Protein 9IVC (pdb70)

Sequence (1050 aa):
NCHVADLETSLDPHQTLLKVQKYKPALSDWVHYIFLGSIMLFVFITNPAPWIFKILFYCFLGTLFIIPATSQFFFNALPILTWVALYFTSSYFPDDRRPPITVKVLPAVETILYGDNLSDILATSTNSFLDILAWLPYGLFHFGAPFVVAAILFVFGPPTVLQGYAFAFGYMNLFGVIMQNVFPAAPPWYKILYGLQSANYDMHGSPGGLARIDKLLGINMYTTAFSNSSVIFGAFPSLHSGCATMEALFFCYCFPKLKPLFIAYVCWLWWSTMYLTHHYFVDLMAGSVLSYVIFQYTKYTHLPIVDTSLFCRWSYTSIEKYDISKSDPLAADSNMRSSLLTLPKSFLGFMPLYLAVEIVLGISILNKCSGAYGILALFTGHPLDFMQWIAYLWSVFTLIVFSQGLYLIHKPNLLVFSQICVLYTIDTISTCFFTLWFTTQWFTLEGIDISKQSATESYEYTMTILITLVSLIFRFYFNFILASFVQELLHHPKYLVDKPIWKRLWAKSQKGCYKLCKNLLENCHVADLETSLDPHQTLLKVQKYKPALSDWVHYIFLGSIMLFVFITNPAPWIFKILFYCFLGTLFIIPATSQFFFNALPILTWVALYFTSSYFPDDRRPPITVKVLPAVETILYGDNLSDILATSTNSFLDILAWLPYGLFHFGAPFVVAAILFVFGPPTVLQGYAFAFGYMNLFGVIMQNVFPAAPPWYKILYGLQSANYDMHGSPGGLARIDKLLGINMYTTAFSNSSVIFGAFPSLHSGCATMEALFFCYCFPKLKPLFIAYVCWLWWSTMYLTHHYFVDLMAGSVLSYVIFQYTKYTHLPIVDTSLFCRWSYTSIEKYDISKSDPLAADSNMRSSLLTLPKSFLGFMPLYLAVEIVLGISILNKCSGAYGILALFTGHPLDFMQWIAYLWSVFTLIVFSQGLYLIHKPNLLVFSQICVLYTIDTISTCFFTLWFTTQWFTLEGIDISKQSATESYEYTMTILITLVSLIFRFYFNFILASFVQELLHHPKYLVDKPIWKRLWAKSQKGCYKLCKNLLELFPLFP

Solvent-accessible surface area: 50453 Å² total

Radius of gyration: 36.85 Å; Cα contacts (8 Å, |Δi|>4): 1362; chains: 6; bounding box: 126×62×70 Å

Nearest PDB structures (foldseek):
  9jq0-assembly1_A  TM=6.928E-01  e=3.340E-02  Klebsiella pneumoniae 342
  1d2t-assembly1_A  TM=6.313E-01  e=6.572E-02  Shimwellia blattae
  1eoi-assembly1_A  TM=5.705E-01  e=2.713E-02  Shimwellia blattae
  2ipb-assembly2_D  TM=5.371E-01  e=3.340E-02  Salmonella enterica subsp. enterica serovar Typhimurium
  2a96-assembly2_C  TM=4.550E-01  e=5.922E-02  Salmonella enterica subsp. enterica serovar Typhimurium

GO terms:
  GO:0005794 Golgi apparatus (C, IDA)
  GO:0045140 inositol phosphoceramide synthase activity (F, IDA)
  GO:0006673 inositol phosphoceramide metabolic process (P, IDA)
  GO:0005783 endoplasmic reticulum (C, HDA)
  GO:0045140 inositol phosphoceramide synthase activity (F, IMP)
  GO:0030148 sphingolipid biosynthetic process (P, IMP)
  GO:0070916 inositol phosphoceramide synthase complex (C, IPI)
  GO:0005515 protein binding (F, IPI)
  GO:0030148 sphingolipid biosynthetic process (P, IPI)

Structure (mmCIF, N/CA/C/O backbone):
data_9IVC
#
_entry.id   9IVC
#
_cell.length_a   1.00
_cell.length_b   1.00
_cell.length_c   1.00
_cell.angle_alpha   90.00
_cell.angle_beta   90.00
_cell.angle_gamma   90.00
#
_symmetry.space_group_name_H-M   'P 1'
#
loop_
_entity.id
_entity.type
_entity.pdbx_description
1 polymer 'Inositol phosphorylceramide synthase catalytic subunit AUR1'
2 polymer 'Inositol phosphorylceramide synthase regulatory subunit KEI1'
3 polymer 'Aureobasidin A'
#
loop_
_atom_site.group_PDB
_atom_site.id
_atom_site.type_symbol
_atom_site.label_atom_id
_atom_site.label_alt_id
_atom_site.label_comp_id
_atom_site.label_asym_id
_atom_site.label_entity_id
_atom_site.label_seq_id
_atom_site.pdbx_PDB_ins_code
_atom_site.Cartn_x
_atom_site.Cartn_y
_atom_site.Cartn_z
_atom_site.occupancy
_atom_site.B_iso_or_equiv
_atom_site.auth_seq_id
_atom_site.auth_comp_id
_atom_site.auth_asym_id
_atom_site.auth_atom_id
_atom_site.pdbx_PDB_model_num
ATOM 1 N N . ASN A 1 64 ? 179.476 143.783 203.235 1.00 95.95 16 ASN A N 1
ATOM 2 C CA . ASN A 1 64 ? 179.146 144.374 201.943 1.00 95.95 16 ASN A CA 1
ATOM 3 C C . ASN A 1 64 ? 180.369 145.053 201.332 1.00 95.95 16 ASN A C 1
ATOM 4 O O . ASN A 1 64 ? 181.103 145.768 202.014 1.00 95.95 16 ASN A O 1
ATOM 9 N N . CYS A 1 65 ? 180.577 144.824 200.041 1.00 91.52 17 CYS A N 1
ATOM 10 C CA . CYS A 1 65 ? 181.741 145.332 199.315 1.00 91.52 17 CYS A CA 1
ATOM 11 C C . CYS A 1 65 ? 181.324 146.314 198.228 1.00 91.52 17 CYS A C 1
ATOM 12 O O . CYS A 1 65 ? 181.779 146.240 197.088 1.00 91.52 17 CYS A O 1
ATOM 15 N N . HIS A 1 66 ? 180.436 147.238 198.598 1.00 89.76 18 HIS A N 1
ATOM 16 C CA . HIS A 1 66 ? 179.789 148.188 197.697 1.00 89.76 18 HIS A CA 1
ATOM 17 C C . HIS A 1 66 ? 180.712 148.756 196.627 1.00 89.76 18 HIS A C 1
ATOM 18 O O . HIS A 1 66 ? 180.323 148.850 195.458 1.00 89.76 18 HIS A O 1
ATOM 25 N N . VAL A 1 67 ? 181.927 149.138 197.012 1.00 79.70 19 VAL A N 1
ATOM 26 C CA . VAL A 1 67 ? 182.857 149.789 196.098 1.00 79.70 19 VAL A CA 1
ATOM 27 C C . VAL A 1 67 ? 183.152 148.875 194.920 1.00 79.70 19 VAL A C 1
ATOM 28 O O . VAL A 1 67 ? 183.167 149.312 193.765 1.00 79.70 19 VAL A O 1
ATOM 32 N N . ALA A 1 68 ? 183.384 147.597 195.209 1.00 75.42 20 ALA A N 1
ATOM 33 C CA . ALA A 1 68 ? 183.799 146.662 194.173 1.00 75.42 20 ALA A CA 1
ATOM 34 C C . ALA A 1 68 ? 182.664 146.365 193.197 1.00 75.42 20 ALA A C 1
ATOM 35 O O . ALA A 1 68 ? 182.869 146.324 191.980 1.00 75.42 20 ALA A O 1
ATOM 37 N N . ASP A 1 69 ? 181.456 146.158 193.717 1.00 76.03 21 ASP A N 1
ATOM 38 C CA . ASP A 1 69 ? 180.375 145.630 192.895 1.00 76.03 21 ASP A CA 1
ATOM 39 C C . ASP A 1 69 ? 179.779 146.698 191.990 1.00 76.03 21 ASP A C 1
ATOM 40 O O . ASP A 1 69 ? 179.753 147.886 192.318 1.00 76.03 21 ASP A O 1
ATOM 45 N N . LEU A 1 70 ? 179.274 146.248 190.844 1.00 67.51 22 LEU A N 1
ATOM 46 C CA . LEU A 1 70 ? 178.592 147.113 189.894 1.00 67.51 22 LEU A CA 1
ATOM 47 C C . LEU A 1 70 ? 177.177 147.369 190.388 1.00 67.51 22 LEU A C 1
ATOM 48 O O . LEU A 1 70 ? 176.859 147.069 191.542 1.00 67.51 22 LEU A O 1
ATOM 53 N N . GLU A 1 71 ? 176.320 147.929 189.540 1.00 75.57 23 GLU A N 1
ATOM 54 C CA . GLU A 1 71 ? 174.949 148.249 189.922 1.00 75.57 23 GLU A CA 1
ATOM 55 C C . GLU A 1 71 ? 174.069 147.056 189.588 1.00 75.57 23 GLU A C 1
ATOM 56 O O . GLU A 1 71 ? 174.117 146.543 188.466 1.00 75.57 23 GLU A O 1
ATOM 62 N N . THR A 1 72 ? 173.272 146.608 190.556 1.00 76.83 24 THR A N 1
ATOM 63 C CA . THR A 1 72 ? 172.394 145.463 190.366 1.00 76.83 24 THR A CA 1
ATOM 64 C C . THR A 1 72 ? 170.920 145.803 190.548 1.00 76.83 24 THR A C 1
ATOM 65 O O . THR A 1 72 ? 170.105 144.892 190.714 1.00 76.83 24 THR A O 1
ATOM 69 N N . SER A 1 73 ? 170.557 147.080 190.529 1.00 76.86 25 SER A N 1
ATOM 70 C CA . SER A 1 73 ? 169.159 147.479 190.568 1.00 76.86 25 SER A CA 1
ATOM 71 C C . SER A 1 73 ? 168.674 147.810 189.162 1.00 76.86 25 SER A C 1
ATOM 72 O O . SER A 1 73 ? 169.458 148.147 188.273 1.00 76.86 25 SER A O 1
ATOM 75 N N . LEU A 1 74 ? 167.360 147.717 188.968 1.00 76.68 26 LEU A N 1
ATOM 76 C CA . LEU A 1 74 ? 166.814 147.672 187.618 1.00 76.68 26 LEU A CA 1
ATOM 77 C C . LEU A 1 74 ? 165.546 148.523 187.524 1.00 76.68 26 LEU A C 1
ATOM 78 O O . LEU A 1 74 ? 164.725 148.343 186.621 1.00 76.68 26 LEU A O 1
ATOM 83 N N . ASP A 1 75 ? 165.383 149.477 188.442 1.00 76.98 27 ASP A N 1
ATOM 84 C CA . ASP A 1 75 ? 164.167 150.284 188.500 1.00 76.98 27 ASP A CA 1
ATOM 85 C C . ASP A 1 75 ? 164.476 151.744 188.211 1.00 76.98 27 ASP A C 1
ATOM 86 O O . ASP A 1 75 ? 165.311 152.345 188.903 1.00 76.98 27 ASP A O 1
ATOM 91 N N . PRO A 1 76 ? 163.832 152.353 187.214 1.00 76.44 28 PRO A N 1
ATOM 92 C CA . PRO A 1 76 ? 164.146 153.753 186.880 1.00 76.44 28 PRO A CA 1
ATOM 93 C C . PRO A 1 76 ? 163.845 154.741 187.991 1.00 76.44 28 PRO A C 1
ATOM 94 O O . PRO A 1 76 ? 164.404 155.848 187.991 1.00 76.44 28 PRO A O 1
ATOM 98 N N . HIS A 1 77 ? 162.973 154.385 188.932 1.00 79.85 29 HIS A N 1
ATOM 99 C CA . HIS A 1 77 ? 162.637 155.297 190.018 1.00 79.85 29 HIS A CA 1
ATOM 100 C C . HIS A 1 77 ? 163.884 155.700 190.793 1.00 79.85 29 HIS A C 1
ATOM 101 O O . HIS A 1 77 ? 164.021 156.852 191.220 1.00 79.85 29 HIS A O 1
ATOM 108 N N . GLN A 1 78 ? 164.806 154.757 190.987 1.00 78.62 30 GLN A N 1
ATOM 109 C CA . GLN A 1 78 ? 166.038 155.069 191.701 1.00 78.62 30 GLN A CA 1
ATOM 110 C C . GLN A 1 78 ? 166.860 156.107 190.949 1.00 78.62 30 GLN A C 1
ATOM 111 O O . GLN A 1 78 ? 167.404 157.042 191.549 1.00 78.62 30 GLN A O 1
ATOM 117 N N . THR A 1 79 ? 166.947 155.970 189.626 1.00 75.30 31 THR A N 1
ATOM 118 C CA . THR A 1 79 ? 167.675 156.949 188.825 1.00 75.30 31 THR A CA 1
ATOM 119 C C . THR A 1 79 ? 167.031 158.325 188.932 1.00 75.30 31 THR A C 1
ATOM 120 O O . THR A 1 79 ? 167.717 159.342 189.108 1.00 75.30 31 THR A O 1
ATOM 124 N N . LEU A 1 80 ? 165.706 158.375 188.837 1.00 76.83 32 LEU A N 1
ATOM 125 C CA . LEU A 1 80 ? 165.041 159.669 188.905 1.00 76.83 32 LEU A CA 1
ATOM 126 C C . LEU A 1 80 ? 165.211 160.304 190.277 1.00 76.83 32 LEU A C 1
ATOM 127 O O . LEU A 1 80 ? 165.360 161.524 190.383 1.00 76.83 32 LEU A O 1
ATOM 132 N N . LEU A 1 81 ? 165.215 159.503 191.344 1.00 77.80 33 LEU A N 1
ATOM 133 C CA . LEU A 1 81 ? 165.388 160.095 192.667 1.00 77.80 33 LEU A CA 1
ATOM 134 C C . LEU A 1 81 ? 166.828 160.547 192.875 1.00 77.80 33 LEU A C 1
ATOM 135 O O . LEU A 1 81 ? 167.091 161.519 193.593 1.00 77.80 33 LEU A O 1
ATOM 140 N N . LYS A 1 82 ? 167.779 159.861 192.238 1.00 76.10 34 LYS A N 1
ATOM 141 C CA . LYS A 1 82 ? 169.151 160.358 192.243 1.00 76.10 34 LYS A CA 1
ATOM 142 C C . LYS A 1 82 ? 169.240 161.714 191.558 1.00 76.10 34 LYS A C 1
ATOM 143 O O . LYS A 1 82 ? 169.922 162.621 192.048 1.00 76.10 34 LYS A O 1
ATOM 149 N N . VAL A 1 83 ? 168.548 161.876 190.429 1.00 71.63 35 VAL A N 1
ATOM 150 C CA . VAL A 1 83 ? 168.571 163.175 189.759 1.00 71.63 35 VAL A CA 1
ATOM 151 C C . VAL A 1 83 ? 167.878 164.241 190.609 1.00 71.63 35 VAL A C 1
ATOM 152 O O . VAL A 1 83 ? 168.310 165.398 190.625 1.00 71.63 35 VAL A O 1
ATOM 156 N N . GLN A 1 84 ? 166.798 163.887 191.317 1.00 75.92 36 GLN A N 1
ATOM 157 C CA . GLN A 1 84 ? 166.278 164.741 192.386 1.00 75.92 36 GLN A CA 1
ATOM 158 C C . GLN A 1 84 ? 167.343 165.151 193.385 1.00 75.92 36 GLN A C 1
ATOM 159 O O . GLN A 1 84 ? 167.359 166.311 193.813 1.00 75.92 36 GLN A O 1
ATOM 165 N N . LYS A 1 85 ? 168.217 164.224 193.772 1.00 77.14 37 LYS A N 1
ATOM 166 C CA . LYS A 1 85 ? 169.158 164.447 194.855 1.00 77.14 37 LYS A CA 1
ATOM 167 C C . LYS A 1 85 ? 170.404 165.190 194.394 1.00 77.14 37 LYS A C 1
ATOM 168 O O . LYS A 1 85 ? 170.926 166.020 195.145 1.00 77.14 37 LYS A O 1
ATOM 174 N N . TYR A 1 86 ? 170.842 164.967 193.162 1.00 74.68 38 TYR A N 1
ATOM 175 C CA . TYR A 1 86 ? 172.151 165.409 192.699 1.00 74.68 38 TYR A CA 1
ATOM 176 C C . TYR A 1 86 ? 172.185 166.930 192.590 1.00 74.68 38 TYR A C 1
ATOM 177 O O . TYR A 1 86 ? 171.190 167.554 192.212 1.00 74.68 38 TYR A O 1
ATOM 186 N N . LYS A 1 87 ? 173.336 167.492 192.952 1.00 78.32 39 LYS A N 1
ATOM 187 C CA . LYS A 1 87 ? 173.590 168.924 192.906 1.00 78.32 39 LYS A CA 1
ATOM 188 C C . LYS A 1 87 ? 174.795 169.144 191.999 1.00 78.32 39 LYS A C 1
ATOM 189 O O . LYS A 1 87 ? 175.847 168.535 192.195 1.00 78.32 39 LYS A O 1
ATOM 195 N N . PRO A 1 88 ? 174.640 170.020 191.000 1.00 74.55 40 PRO A N 1
ATOM 196 C CA . PRO A 1 88 ? 175.617 170.375 189.973 1.00 74.55 40 PRO A CA 1
ATOM 197 C C . PRO A 1 88 ? 176.391 171.642 190.292 1.00 74.55 40 PRO A C 1
ATOM 198 O O . PRO A 1 88 ? 176.072 172.362 191.244 1.00 74.55 40 PRO A O 1
ATOM 202 N N . ALA A 1 89 ? 177.410 171.915 189.484 1.00 72.58 41 ALA A N 1
ATOM 203 C CA . ALA A 1 89 ? 178.095 173.196 189.425 1.00 72.58 41 ALA A CA 1
ATOM 204 C C . ALA A 1 89 ? 178.195 173.635 187.970 1.00 72.58 41 ALA A C 1
ATOM 205 O O . ALA A 1 89 ? 177.765 172.924 187.059 1.00 72.58 41 ALA A O 1
ATOM 207 N N . LEU A 1 90 ? 178.760 174.823 187.750 1.00 70.82 42 LEU A N 1
ATOM 208 C CA . LEU A 1 90 ? 178.900 175.318 186.384 1.00 70.82 42 LEU A CA 1
ATOM 209 C C . LEU A 1 90 ? 179.607 174.317 185.495 1.00 70.82 42 LEU A C 1
ATOM 210 O O . LEU A 1 90 ? 179.271 174.197 184.314 1.00 70.82 42 LEU A O 1
ATOM 215 N N . SER A 1 91 ? 180.590 173.605 186.046 1.00 70.79 43 SER A N 1
ATOM 216 C CA . SER A 1 91 ? 181.202 172.521 185.294 1.00 70.79 43 SER A CA 1
ATOM 217 C C . SER A 1 91 ? 180.136 171.584 184.751 1.00 70.79 43 SER A C 1
ATOM 218 O O . SER A 1 91 ? 180.088 171.317 183.547 1.00 70.79 43 SER A O 1
ATOM 221 N N . ASP A 1 92 ? 179.226 171.138 185.614 1.00 70.62 44 ASP A N 1
ATOM 222 C CA . ASP A 1 92 ? 178.222 170.170 185.196 1.00 70.62 44 ASP A CA 1
ATOM 223 C C . ASP A 1 92 ? 177.155 170.816 184.328 1.00 70.62 44 ASP A C 1
ATOM 224 O O . ASP A 1 92 ? 176.641 170.187 183.395 1.00 70.62 44 ASP A O 1
ATOM 229 N N . TRP A 1 93 ? 176.808 172.071 184.614 1.00 64.86 45 TRP A N 1
ATOM 230 C CA . TRP A 1 93 ? 175.839 172.769 183.778 1.00 64.86 45 TRP A CA 1
ATOM 231 C C . TRP A 1 93 ? 176.327 172.842 182.340 1.00 64.86 45 TRP A C 1
ATOM 232 O O . TRP A 1 93 ? 175.622 172.430 181.414 1.00 64.86 45 TRP A O 1
ATOM 243 N N . VAL A 1 94 ? 177.553 173.331 182.136 1.00 61.56 46 VAL A N 1
ATOM 244 C CA . VAL A 1 94 ? 178.070 173.450 180.777 1.00 61.56 46 VAL A CA 1
ATOM 245 C C . VAL A 1 94 ? 178.293 172.071 180.173 1.00 61.56 46 VAL A C 1
ATOM 246 O O . VAL A 1 94 ? 178.017 171.852 178.991 1.00 61.56 46 VAL A O 1
ATOM 250 N N . HIS A 1 95 ? 178.763 171.115 180.978 1.00 61.06 47 HIS A N 1
ATOM 251 C CA . HIS A 1 95 ? 178.922 169.741 180.523 1.00 61.06 47 HIS A CA 1
ATOM 252 C C . HIS A 1 95 ? 177.648 169.231 179.870 1.00 61.06 47 HIS A C 1
ATOM 253 O O . HIS A 1 95 ? 177.623 168.904 178.675 1.00 61.06 47 HIS A O 1
ATOM 260 N N . TYR A 1 96 ? 176.563 169.195 180.640 1.00 62.51 48 TYR A N 1
ATOM 261 C CA . TYR A 1 96 ? 175.343 168.565 180.160 1.00 62.51 48 TYR A CA 1
ATOM 262 C C . TYR A 1 96 ? 174.670 169.405 179.085 1.00 62.51 48 TYR A C 1
ATOM 263 O O . TYR A 1 96 ? 174.113 168.861 178.129 1.00 62.51 48 TYR A O 1
ATOM 272 N N . ILE A 1 97 ? 174.718 170.734 179.209 1.00 63.68 49 ILE A N 1
ATOM 273 C CA . ILE A 1 97 ? 174.121 171.593 178.194 1.00 63.68 49 ILE A CA 1
ATOM 274 C C . ILE A 1 97 ? 174.809 171.342 176.861 1.00 63.68 49 ILE A C 1
ATOM 275 O O . ILE A 1 97 ? 174.145 171.131 175.845 1.00 63.68 49 ILE A O 1
ATOM 280 N N . PHE A 1 98 ? 176.143 171.335 176.861 1.00 63.69 50 PHE A N 1
ATOM 281 C CA . PHE A 1 98 ? 176.904 171.132 175.637 1.00 63.69 50 PHE A CA 1
ATOM 282 C C . PHE A 1 98 ? 176.643 169.757 175.039 1.00 63.69 50 PHE A C 1
ATOM 283 O O . PHE A 1 98 ? 176.418 169.620 173.829 1.00 63.69 50 PHE A O 1
ATOM 291 N N . LEU A 1 99 ? 176.631 168.724 175.882 1.00 62.27 51 LEU A N 1
ATOM 292 C CA . LEU A 1 99 ? 176.467 167.374 175.356 1.00 62.27 51 LEU A CA 1
ATOM 293 C C . LEU A 1 99 ? 175.055 167.149 174.828 1.00 62.27 51 LEU A C 1
ATOM 294 O O . LEU A 1 99 ? 174.874 166.574 173.748 1.00 62.27 51 LEU A O 1
ATOM 299 N N . GLY A 1 100 ? 174.040 167.610 175.558 1.00 65.69 52 GLY A N 1
ATOM 300 C CA . GLY A 1 100 ? 172.681 167.507 175.056 1.00 65.69 52 GLY A CA 1
ATOM 301 C C . GLY A 1 100 ? 172.463 168.339 173.809 1.00 65.69 52 GLY A C 1
ATOM 302 O O . GLY A 1 100 ? 171.713 167.946 172.913 1.00 65.69 52 GLY A O 1
ATOM 303 N N . SER A 1 101 ? 173.114 169.501 173.737 1.00 64.43 53 SER A N 1
ATOM 304 C CA . SER A 1 101 ? 173.070 170.322 172.537 1.00 64.43 53 SER A CA 1
ATOM 305 C C . SER A 1 101 ? 173.559 169.547 171.326 1.00 64.43 53 SER A C 1
ATOM 306 O O . SER A 1 101 ? 172.896 169.506 170.286 1.00 64.43 53 SER A O 1
ATOM 309 N N . ILE A 1 102 ? 174.730 168.922 171.449 1.00 64.36 54 ILE A N 1
ATOM 310 C CA . ILE A 1 102 ? 175.259 168.164 170.321 1.00 64.36 54 ILE A CA 1
ATOM 311 C C . ILE A 1 102 ? 174.348 166.987 170.000 1.00 64.36 54 ILE A C 1
ATOM 312 O O . ILE A 1 102 ? 174.103 166.674 168.827 1.00 64.36 54 ILE A O 1
ATOM 317 N N . MET A 1 103 ? 173.817 166.326 171.032 1.00 65.29 55 MET A N 1
ATOM 318 C CA . MET A 1 103 ? 172.948 165.174 170.811 1.00 65.29 55 MET A CA 1
ATOM 319 C C . MET A 1 103 ? 171.710 165.548 170.007 1.00 65.29 55 MET A C 1
ATOM 320 O O . MET A 1 103 ? 171.374 164.893 169.016 1.00 65.29 55 MET A O 1
ATOM 325 N N . LEU A 1 104 ? 171.024 166.615 170.409 1.00 65.39 56 LEU A N 1
ATOM 326 C CA . LEU A 1 104 ? 169.787 166.971 169.723 1.00 65.39 56 LEU A CA 1
ATOM 327 C C . LEU A 1 104 ? 170.056 167.642 168.382 1.00 65.39 56 LEU A C 1
ATOM 328 O O . LEU A 1 104 ? 169.238 167.535 167.461 1.00 65.39 56 LEU A O 1
ATOM 333 N N . PHE A 1 105 ? 171.192 168.326 168.243 1.00 64.29 57 PHE A N 1
ATOM 334 C CA . PHE A 1 105 ? 171.604 168.806 166.930 1.00 64.29 57 PHE A CA 1
ATOM 335 C C . PHE A 1 105 ? 171.775 167.643 165.966 1.00 64.29 57 PHE A C 1
ATOM 336 O O . PHE A 1 105 ? 171.337 167.705 164.811 1.00 64.29 57 PHE A O 1
ATOM 344 N N . VAL A 1 106 ? 172.400 166.562 166.433 1.00 63.50 58 VAL A N 1
ATOM 345 C CA . VAL A 1 106 ? 172.533 165.362 165.613 1.00 63.50 58 VAL A CA 1
ATOM 346 C C . VAL A 1 106 ? 171.168 164.755 165.333 1.00 63.50 58 VAL A C 1
ATOM 347 O O . VAL A 1 106 ? 170.906 164.260 164.231 1.00 63.50 58 VAL A O 1
ATOM 351 N N . PHE A 1 107 ? 170.282 164.776 166.328 1.00 65.65 59 PHE A N 1
ATOM 352 C CA . PHE A 1 107 ? 168.919 164.290 166.134 1.00 65.65 59 PHE A CA 1
ATOM 353 C C . PHE A 1 107 ? 168.236 164.992 164.968 1.00 65.65 59 PHE A C 1
ATOM 354 O O . PHE A 1 107 ? 167.702 164.348 164.062 1.00 65.65 59 PHE A O 1
ATOM 362 N N . ILE A 1 108 ? 168.245 166.322 164.975 1.00 65.13 60 ILE A N 1
ATOM 363 C CA . ILE A 1 108 ? 167.551 167.062 163.924 1.00 65.13 60 ILE A CA 1
ATOM 364 C C . ILE A 1 108 ? 168.261 166.891 162.586 1.00 65.13 60 ILE A C 1
ATOM 365 O O . ILE A 1 108 ? 167.620 166.673 161.551 1.00 65.13 60 ILE A O 1
ATOM 370 N N . THR A 1 109 ? 169.589 166.980 162.582 1.00 64.84 61 THR A N 1
ATOM 371 C CA . THR A 1 109 ? 170.393 166.777 161.383 1.00 64.84 61 THR A CA 1
ATOM 372 C C . THR A 1 109 ? 170.550 165.260 161.231 1.00 64.84 61 THR A C 1
ATOM 373 O O . THR A 1 109 ? 169.739 164.513 161.785 1.00 64.84 61 THR A O 1
ATOM 377 N N . ASN A 1 110 ? 171.535 164.781 160.467 1.00 67.29 62 ASN A N 1
ATOM 378 C CA . ASN A 1 110 ? 171.769 163.356 160.256 1.00 67.29 62 ASN A CA 1
ATOM 379 C C . ASN A 1 110 ? 170.605 162.723 159.513 1.00 67.29 62 ASN A C 1
ATOM 380 O O . ASN A 1 110 ? 169.779 162.035 160.121 1.00 67.29 62 ASN A O 1
ATOM 385 N N . PRO A 1 111 ? 170.501 162.954 158.207 1.00 69.67 63 PRO A N 1
ATOM 386 C CA . PRO A 1 111 ? 169.359 162.431 157.449 1.00 69.67 63 PRO A CA 1
ATOM 387 C C . PRO A 1 111 ? 169.251 160.922 157.580 1.00 69.67 63 PRO A C 1
ATOM 388 O O . PRO A 1 111 ? 170.115 160.176 157.118 1.00 69.67 63 PRO A O 1
ATOM 392 N N . ALA A 1 112 ? 168.180 160.487 158.213 1.00 71.48 64 ALA A N 1
ATOM 393 C CA . ALA A 1 112 ? 167.842 159.089 158.409 1.00 71.48 64 ALA A CA 1
ATOM 394 C C . ALA A 1 112 ? 166.342 159.045 158.645 1.00 71.48 64 ALA A C 1
ATOM 395 O O . ALA A 1 112 ? 165.767 160.055 159.066 1.00 71.48 64 ALA A O 1
ATOM 397 N N . PRO A 1 113 ? 165.669 157.928 158.372 1.00 73.80 65 PRO A N 1
ATOM 398 C CA . PRO A 1 113 ? 164.220 157.882 158.594 1.00 73.80 65 PRO A CA 1
ATOM 399 C C . PRO A 1 113 ? 163.864 158.272 160.016 1.00 73.80 65 PRO A C 1
ATOM 400 O O . PRO A 1 113 ? 164.520 157.836 160.966 1.00 73.80 65 PRO A O 1
ATOM 404 N N . TRP A 1 114 ? 162.842 159.110 160.166 1.00 69.91 66 TRP A N 1
ATOM 405 C CA . TRP A 1 114 ? 162.517 159.683 161.463 1.00 69.91 66 TRP A CA 1
ATOM 406 C C . TRP A 1 114 ? 162.139 158.590 162.447 1.00 69.91 66 TRP A C 1
ATOM 407 O O . TRP A 1 114 ? 162.417 158.709 163.640 1.00 69.91 66 TRP A O 1
ATOM 418 N N . ILE A 1 115 ? 161.520 157.513 161.960 1.00 72.85 67 ILE A N 1
ATOM 419 C CA . ILE A 1 115 ? 161.139 156.421 162.851 1.00 72.85 67 ILE A CA 1
ATOM 420 C C . ILE A 1 115 ? 162.374 155.675 163.344 1.00 72.85 67 ILE A C 1
ATOM 421 O O . ILE A 1 115 ? 162.468 155.310 164.521 1.00 72.85 67 ILE A O 1
ATOM 426 N N . PHE A 1 116 ? 163.350 155.458 162.458 1.00 73.53 68 PHE A N 1
ATOM 427 C CA . PHE A 1 116 ? 164.613 154.853 162.868 1.00 73.53 68 PHE A CA 1
ATOM 428 C C . PHE A 1 116 ? 165.258 155.670 163.972 1.00 73.53 68 PHE A C 1
ATOM 429 O O . PHE A 1 116 ? 165.702 155.136 164.993 1.00 73.53 68 PH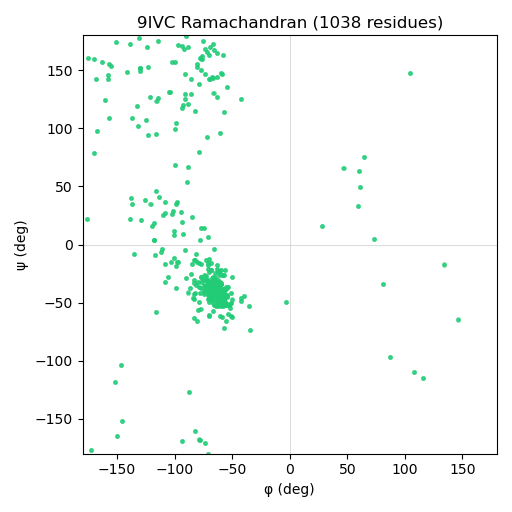E A O 1
ATOM 437 N N . LYS A 1 117 ? 165.299 156.984 163.776 1.00 68.96 69 LYS A N 1
ATOM 438 C CA . LYS A 1 117 ? 165.989 157.866 164.703 1.00 68.96 69 LYS A CA 1
ATOM 439 C C . LYS A 1 117 ? 165.254 157.959 166.033 1.00 68.96 69 LYS A C 1
ATOM 440 O O . LYS A 1 117 ? 165.881 157.966 167.099 1.00 68.96 69 LYS A O 1
ATOM 446 N N . ILE A 1 118 ? 163.922 158.034 165.991 1.00 69.89 70 ILE A N 1
ATOM 447 C CA . ILE A 1 118 ? 163.136 158.037 167.218 1.00 69.89 70 ILE A CA 1
ATOM 448 C C . ILE A 1 118 ? 163.331 156.745 167.987 1.00 69.89 70 ILE A C 1
ATOM 449 O O . ILE A 1 118 ? 163.495 156.768 169.209 1.00 69.89 70 ILE A O 1
ATOM 454 N N . LEU A 1 119 ? 163.304 155.601 167.304 1.00 72.18 71 LEU A N 1
ATOM 455 C CA . LEU A 1 119 ? 163.538 154.339 167.992 1.00 72.18 71 LEU A CA 1
ATOM 456 C C . LEU A 1 119 ? 164.928 154.303 168.605 1.00 72.18 71 LEU A C 1
ATOM 457 O O . LEU A 1 119 ? 165.104 153.858 169.744 1.00 72.18 71 LEU A O 1
ATOM 462 N N . PHE A 1 120 ? 165.932 154.769 167.862 1.00 71.51 72 PHE A N 1
ATOM 463 C CA . PHE A 1 120 ? 167.291 154.748 168.384 1.00 71.51 72 PHE A CA 1
ATOM 464 C C . PHE A 1 120 ? 167.404 155.601 169.636 1.00 71.51 72 PHE A C 1
ATOM 465 O O . PHE A 1 120 ? 167.954 155.163 170.650 1.00 71.51 72 PHE A O 1
ATOM 473 N N . TYR A 1 121 ? 166.863 156.818 169.597 1.00 70.57 73 TYR A N 1
ATOM 474 C CA . TYR A 1 121 ? 166.985 157.698 170.753 1.00 70.57 73 TYR A CA 1
ATOM 475 C C . TYR A 1 121 ? 166.132 157.222 171.919 1.00 70.57 73 TYR A C 1
ATOM 476 O O . TYR A 1 121 ? 166.510 157.405 173.078 1.00 70.57 73 TYR A O 1
ATOM 485 N N . CYS A 1 122 ? 164.981 156.606 171.644 1.00 74.73 74 CYS A N 1
ATOM 486 C CA . CYS A 1 122 ? 164.160 156.082 172.730 1.00 74.73 74 CYS A CA 1
ATOM 487 C C . CYS A 1 122 ? 164.839 154.903 173.408 1.00 74.73 74 CYS A C 1
ATOM 488 O O . CYS A 1 122 ? 164.837 154.797 174.641 1.00 74.73 74 CYS A O 1
ATOM 491 N N . PHE A 1 123 ? 165.431 154.006 172.620 1.00 72.53 75 PHE A N 1
ATOM 492 C CA . PHE A 1 123 ? 166.203 152.924 173.211 1.00 72.53 75 PHE A CA 1
ATOM 493 C C . PHE A 1 123 ? 167.395 153.473 173.977 1.00 72.53 75 PHE A C 1
ATOM 494 O O . PHE A 1 123 ? 167.737 152.968 175.049 1.00 72.53 75 PHE A O 1
ATOM 502 N N . LEU A 1 124 ? 168.039 154.510 173.444 1.00 69.72 76 LEU A N 1
ATOM 503 C CA . LEU A 1 124 ? 169.174 155.107 174.133 1.00 69.72 76 LEU A CA 1
ATOM 504 C C . LEU A 1 124 ? 168.745 155.709 175.464 1.00 69.72 76 LEU A C 1
ATOM 505 O O . LEU A 1 124 ? 169.449 155.587 176.467 1.00 69.72 76 LEU A O 1
ATOM 510 N N . GLY A 1 125 ? 167.582 156.357 175.493 1.00 68.54 77 GLY A N 1
ATOM 511 C CA . GLY A 1 125 ? 167.080 156.904 176.744 1.00 68.54 77 GLY A CA 1
ATOM 512 C C . GLY A 1 125 ? 166.744 155.836 177.765 1.00 68.54 77 GLY A C 1
ATOM 513 O O . GLY A 1 125 ? 167.124 155.933 178.935 1.00 68.54 77 GLY A O 1
ATOM 514 N N . THR A 1 126 ? 166.030 154.792 177.338 1.00 69.66 78 THR A N 1
ATOM 515 C CA . THR A 1 126 ? 165.672 153.738 178.281 1.00 69.66 78 THR A CA 1
ATOM 516 C C . THR A 1 126 ? 166.894 152.922 178.674 1.00 69.66 78 THR A C 1
ATOM 517 O O . THR A 1 126 ? 166.861 152.165 179.649 1.00 69.66 78 THR A O 1
ATOM 521 N N . LEU A 1 127 ? 167.974 153.043 177.908 1.00 68.35 79 LEU A N 1
ATOM 522 C CA . LEU A 1 127 ? 169.236 152.435 178.299 1.00 68.35 79 LEU A CA 1
ATOM 523 C C . LEU A 1 127 ? 169.970 153.338 179.277 1.00 68.35 79 LEU A C 1
ATOM 524 O O . LEU A 1 127 ? 170.714 152.871 180.143 1.00 68.35 79 LEU A O 1
ATOM 529 N N . PHE A 1 128 ? 169.762 154.649 179.140 1.00 66.69 80 PHE A N 1
ATOM 530 C CA . PHE A 1 128 ? 170.379 155.630 180.026 1.00 66.69 80 PHE A CA 1
ATOM 531 C C . PHE A 1 128 ? 169.719 155.634 181.395 1.00 66.69 80 PHE A C 1
ATOM 532 O O . PHE A 1 128 ? 170.328 156.050 182.385 1.00 66.69 80 PHE A O 1
ATOM 540 N N . ILE A 1 129 ? 168.449 155.223 181.466 1.00 68.96 81 ILE A N 1
ATOM 541 C CA . ILE A 1 129 ? 167.672 155.469 182.679 1.00 68.96 81 ILE A CA 1
ATOM 542 C C . ILE A 1 129 ? 167.621 154.278 183.622 1.00 68.96 81 ILE A C 1
ATOM 543 O O . ILE A 1 129 ? 167.249 154.450 184.788 1.00 68.96 81 ILE A O 1
ATOM 548 N N . ILE A 1 130 ? 167.989 153.083 183.171 1.00 68.82 82 ILE A N 1
ATOM 549 C CA . ILE A 1 130 ? 167.932 151.887 184.010 1.00 68.82 82 ILE A CA 1
ATOM 550 C C . ILE A 1 130 ? 169.269 151.672 184.708 1.00 68.82 82 ILE A C 1
ATOM 551 O O . ILE A 1 130 ? 170.274 151.422 184.034 1.00 68.82 82 ILE A O 1
ATOM 556 N N . PRO A 1 131 ? 169.305 151.657 186.046 1.00 69.86 83 PRO A N 1
ATOM 557 C CA . PRO A 1 131 ? 170.558 151.862 186.794 1.00 69.86 83 PRO A CA 1
ATOM 558 C C . PRO A 1 131 ? 171.832 151.176 186.309 1.00 69.86 83 PRO A C 1
ATOM 559 O O . PRO A 1 131 ? 172.855 151.853 186.211 1.00 69.86 83 PRO A O 1
ATOM 563 N N . ALA A 1 132 ? 171.830 149.875 186.017 1.00 68.14 84 ALA A N 1
ATOM 564 C CA . ALA A 1 132 ? 173.082 149.220 185.635 1.00 68.14 84 ALA A CA 1
ATOM 565 C C . ALA A 1 132 ? 173.540 149.674 184.255 1.00 68.14 84 ALA A C 1
ATOM 566 O O . ALA A 1 132 ? 174.633 150.249 184.087 1.00 68.14 84 ALA A O 1
ATOM 568 N N . THR A 1 133 ? 172.715 149.424 183.246 1.00 65.83 85 THR A N 1
ATOM 569 C CA . THR A 1 133 ? 173.030 149.961 181.938 1.00 65.83 85 THR A CA 1
ATOM 570 C C . THR A 1 133 ? 173.072 151.483 181.981 1.00 65.83 85 THR A C 1
ATOM 571 O O . THR A 1 133 ? 173.744 152.114 181.159 1.00 65.83 85 THR A O 1
ATOM 575 N N . SER A 1 134 ? 172.397 152.091 182.963 1.00 65.53 86 SER A N 1
ATOM 576 C CA . SER A 1 134 ? 172.491 153.538 183.117 1.00 65.53 86 SER A CA 1
ATOM 577 C C . SER A 1 134 ? 173.909 153.959 183.425 1.00 65.53 86 SER A C 1
ATOM 578 O O . SER A 1 134 ? 174.451 154.840 182.765 1.00 65.53 86 SER A O 1
ATOM 581 N N . GLN A 1 135 ? 174.526 153.360 184.441 1.00 64.32 87 GLN A N 1
ATOM 582 C CA . GLN A 1 135 ? 175.880 153.778 184.774 1.00 64.32 87 GLN A CA 1
ATOM 583 C C . GLN A 1 135 ? 176.807 153.530 183.598 1.00 64.32 87 GLN A C 1
ATOM 584 O O . GLN A 1 135 ? 177.533 154.441 183.176 1.00 64.32 87 GLN A O 1
ATOM 590 N N . PHE A 1 136 ? 176.706 152.356 182.967 1.00 60.98 88 PHE A N 1
ATOM 591 C CA . PHE A 1 136 ? 177.602 152.119 181.835 1.00 60.98 88 PHE A CA 1
ATOM 592 C C . PHE A 1 136 ? 177.417 153.176 180.749 1.00 60.98 88 PHE A C 1
ATOM 593 O O . PHE A 1 136 ? 178.341 153.941 180.448 1.00 60.98 88 PHE A O 1
ATOM 601 N N . PHE A 1 137 ? 176.227 153.260 180.161 1.00 63.50 89 PHE A N 1
ATOM 602 C CA . PHE A 1 137 ? 176.071 154.118 178.994 1.00 63.50 89 PHE A CA 1
ATOM 603 C C . PHE A 1 137 ? 176.026 155.606 179.328 1.00 63.50 89 PHE A C 1
ATOM 604 O O . PHE A 1 137 ? 176.464 156.420 178.508 1.00 63.50 89 PHE A O 1
ATOM 612 N N . PHE A 1 138 ? 175.525 155.994 180.499 1.00 62.05 90 PHE A N 1
ATOM 613 C CA . PHE A 1 138 ? 175.583 157.393 180.893 1.00 62.05 90 PHE A CA 1
ATOM 614 C C . PHE A 1 138 ? 177.018 157.860 181.051 1.00 62.05 90 PHE A C 1
ATOM 615 O O . PHE A 1 138 ? 177.346 158.985 180.664 1.00 62.05 90 PHE A O 1
ATOM 623 N N . ASN A 1 139 ? 177.897 157.033 181.625 1.00 56.73 91 ASN A N 1
ATOM 624 C CA . ASN A 1 139 ? 179.296 157.430 181.613 1.00 56.73 91 ASN A CA 1
ATOM 625 C C . ASN A 1 139 ? 179.855 157.408 180.199 1.00 56.73 91 ASN A C 1
ATOM 626 O O . ASN A 1 139 ? 180.700 158.236 179.848 1.00 56.73 91 ASN A O 1
ATOM 631 N N . ALA A 1 140 ? 179.378 156.492 179.363 1.00 56.88 92 ALA A N 1
ATOM 632 C CA . ALA A 1 140 ? 179.869 156.412 177.994 1.00 56.88 92 ALA A CA 1
ATOM 633 C C . ALA A 1 140 ? 179.423 157.585 177.134 1.00 56.88 92 ALA A C 1
ATOM 634 O O . ALA A 1 140 ? 179.921 157.752 176.019 1.00 56.88 92 ALA A O 1
ATOM 636 N N . LEU A 1 141 ? 178.471 158.375 177.627 1.00 60.54 93 LEU A N 1
ATOM 637 C CA . LEU A 1 141 ? 177.851 159.487 176.897 1.00 60.54 93 LEU A CA 1
ATOM 638 C C . LEU A 1 141 ? 178.778 160.260 175.956 1.00 60.54 93 LEU A C 1
ATOM 639 O O . LEU A 1 141 ? 178.425 160.434 174.780 1.00 60.54 93 LEU A O 1
ATOM 644 N N . PRO A 1 142 ? 179.939 160.762 176.405 1.00 55.25 94 PRO A N 1
ATOM 645 C CA . PRO A 1 142 ? 180.790 161.522 175.473 1.00 55.25 94 PRO A CA 1
ATOM 646 C C . PRO A 1 142 ? 181.251 160.718 174.268 1.00 55.25 94 PRO A C 1
ATOM 647 O O . PRO A 1 142 ? 181.410 161.283 173.181 1.00 55.25 94 PRO A O 1
ATOM 651 N N . ILE A 1 143 ? 181.467 159.410 174.428 1.00 55.48 95 ILE A N 1
ATOM 652 C CA . ILE A 1 143 ? 181.829 158.567 173.290 1.00 55.48 95 ILE A CA 1
ATOM 653 C C . ILE A 1 143 ? 180.696 158.539 172.275 1.00 55.48 95 ILE A C 1
ATOM 654 O O . ILE A 1 143 ? 180.915 158.622 171.059 1.00 55.48 95 ILE A O 1
ATOM 659 N N . LEU A 1 144 ? 179.465 158.402 172.761 1.00 57.92 96 LEU A N 1
ATOM 660 C CA . LEU A 1 144 ? 178.315 158.421 171.870 1.00 57.92 96 LEU A CA 1
ATOM 661 C C . LEU A 1 144 ? 178.209 159.760 171.159 1.00 57.92 96 LEU A C 1
ATOM 662 O O . LEU A 1 144 ? 177.903 159.819 169.963 1.00 57.92 96 LEU A O 1
ATOM 667 N N . THR A 1 145 ? 178.458 160.851 171.884 1.00 56.67 97 THR A N 1
ATOM 668 C CA . THR A 1 145 ? 178.409 162.168 171.262 1.00 56.67 97 THR A CA 1
ATOM 669 C C . THR A 1 145 ? 179.452 162.286 170.163 1.00 56.67 97 THR A C 1
ATOM 670 O O . THR A 1 145 ? 179.168 162.783 169.070 1.00 56.67 97 THR A O 1
ATOM 674 N N . TRP A 1 146 ? 180.669 161.821 170.439 1.00 56.39 98 TRP A N 1
ATOM 675 C CA . TRP A 1 146 ? 181.712 161.771 169.422 1.00 56.39 98 TRP A CA 1
ATOM 676 C C . TRP A 1 146 ? 181.268 161.017 168.180 1.00 56.39 98 TRP A C 1
ATOM 677 O O . TRP A 1 146 ? 181.382 161.526 167.062 1.00 56.39 98 TRP A O 1
ATOM 688 N N . VAL A 1 147 ? 180.767 159.796 168.355 1.00 55.04 99 VAL A N 1
ATOM 689 C CA . VAL A 1 147 ? 180.415 158.971 167.200 1.00 55.04 99 VAL A CA 1
ATOM 690 C C . VAL A 1 147 ? 179.301 159.628 166.393 1.00 55.04 99 VAL A C 1
ATOM 691 O O . VAL A 1 147 ? 179.374 159.748 165.157 1.00 55.04 99 VAL A O 1
ATOM 695 N N . ALA A 1 148 ? 178.255 160.075 167.086 1.00 56.52 100 ALA A N 1
ATOM 696 C CA . ALA A 1 148 ? 177.119 160.676 166.409 1.00 56.52 100 ALA A CA 1
ATOM 697 C C . ALA A 1 148 ? 177.532 161.935 165.669 1.00 56.52 100 ALA A C 1
ATOM 698 O O . ALA A 1 148 ? 177.142 162.143 164.515 1.00 56.52 100 ALA A O 1
ATOM 700 N N . LEU A 1 149 ? 178.330 162.788 166.312 1.00 55.55 101 LEU A N 1
ATOM 701 C CA . LEU A 1 149 ? 178.743 164.021 165.661 1.00 55.55 101 LEU A CA 1
ATOM 702 C C . LEU A 1 149 ? 179.653 163.734 164.480 1.00 55.55 101 LEU A C 1
ATOM 703 O O . LEU A 1 149 ? 179.602 164.434 163.468 1.00 55.55 101 LEU A O 1
ATOM 708 N N . TYR A 1 150 ? 180.487 162.698 164.581 1.00 58.17 102 TYR A N 1
ATOM 709 C CA . TYR A 1 150 ? 181.357 162.361 163.462 1.00 58.17 102 TYR A CA 1
ATOM 710 C C . TYR A 1 150 ? 180.543 161.983 162.234 1.00 58.17 102 TYR A C 1
ATOM 711 O O . TYR A 1 150 ? 180.764 162.509 161.137 1.00 58.17 102 TYR A O 1
ATOM 720 N N . PHE A 1 151 ? 179.574 161.086 162.401 1.00 57.84 103 PHE A N 1
ATOM 721 C CA . PHE A 1 151 ? 178.808 160.667 161.229 1.00 57.84 103 PHE A CA 1
ATOM 722 C C . PHE A 1 151 ? 177.903 161.791 160.719 1.00 57.84 103 PHE A C 1
ATOM 723 O O . PHE A 1 151 ? 177.807 162.030 159.503 1.00 57.84 103 PHE A O 1
ATOM 731 N N . THR A 1 152 ? 177.262 162.525 161.629 1.00 60.31 104 THR A N 1
ATOM 732 C CA . THR A 1 152 ? 176.489 163.683 161.204 1.00 60.31 104 THR A CA 1
ATOM 733 C C . THR A 1 152 ? 177.348 164.668 160.428 1.00 60.31 104 THR A C 1
ATOM 734 O O . THR A 1 152 ? 176.908 165.196 159.404 1.00 60.31 104 THR A O 1
ATOM 738 N N . SER A 1 153 ? 178.576 164.914 160.885 1.00 60.70 105 SER A N 1
ATOM 739 C CA . SER A 1 153 ? 179.481 165.802 160.170 1.00 60.70 105 SER A CA 1
ATOM 740 C C . SER A 1 153 ? 179.833 165.234 158.810 1.00 60.70 105 SER A C 1
ATOM 741 O O . SER A 1 153 ? 180.071 165.982 157.857 1.00 60.70 105 SER A O 1
ATOM 744 N N . SER A 1 154 ? 179.888 163.911 158.703 1.00 63.12 106 SER A N 1
ATOM 745 C CA . SER A 1 154 ? 179.976 163.308 157.381 1.00 63.12 106 SER A CA 1
ATOM 746 C C . SER A 1 154 ? 178.791 163.726 156.525 1.00 63.12 106 SER A C 1
ATOM 747 O O . SER A 1 154 ? 178.883 163.751 155.294 1.00 63.12 106 SER A O 1
ATOM 750 N N . TYR A 1 155 ? 177.664 164.062 157.160 1.00 65.83 107 TYR A N 1
ATOM 751 C CA . TYR A 1 155 ? 176.502 164.547 156.415 1.00 65.83 107 TYR A CA 1
ATOM 752 C C . TYR A 1 155 ? 176.303 166.069 156.477 1.00 65.83 107 TYR A C 1
ATOM 753 O O . TYR A 1 155 ? 175.165 166.533 156.334 1.00 65.83 107 TYR A O 1
ATOM 762 N N . PHE A 1 156 ? 177.355 166.861 156.681 1.00 61.17 108 PHE A N 1
ATOM 763 C CA . PHE A 1 156 ? 177.244 168.318 156.535 1.00 61.17 108 PHE A CA 1
ATOM 764 C C . PHE A 1 156 ? 177.248 168.698 155.060 1.00 61.17 108 PHE A C 1
ATOM 765 O O . PHE A 1 156 ? 177.683 167.896 154.230 1.00 61.17 108 PHE A O 1
ATOM 773 N N . PRO A 1 157 ? 176.764 169.891 154.685 1.00 64.80 109 PRO A N 1
ATOM 774 C CA . PRO A 1 157 ? 176.762 170.259 153.268 1.00 64.80 109 PRO A CA 1
ATOM 775 C C . PRO A 1 157 ? 178.104 170.768 152.781 1.00 64.80 109 PRO A C 1
ATOM 776 O O . PRO A 1 157 ? 178.914 171.277 153.558 1.00 64.80 109 PRO A O 1
ATOM 780 N N . ASP A 1 158 ? 178.341 170.632 151.480 1.00 71.20 110 ASP A N 1
ATOM 781 C CA . ASP A 1 158 ? 179.671 170.779 150.905 1.00 71.20 110 ASP A CA 1
ATOM 782 C C . ASP A 1 158 ? 180.236 172.187 151.021 1.00 71.20 110 ASP A C 1
ATOM 783 O O . ASP A 1 158 ? 181.427 172.353 151.291 1.00 71.20 110 ASP A O 1
ATOM 788 N N . ASP A 1 159 ? 179.408 173.207 150.808 1.00 73.67 111 ASP A N 1
ATOM 789 C CA . ASP A 1 159 ? 179.882 174.583 150.728 1.00 73.67 111 ASP A CA 1
ATOM 790 C C . ASP A 1 159 ? 179.492 175.416 151.946 1.00 73.67 111 ASP A C 1
ATOM 791 O O . ASP A 1 159 ? 179.362 176.637 151.851 1.00 73.67 111 ASP A O 1
ATOM 796 N N . ARG A 1 160 ? 179.302 174.777 153.093 1.00 64.59 112 ARG A N 1
ATOM 797 C CA . ARG A 1 160 ? 179.078 175.475 154.352 1.00 64.59 112 ARG A CA 1
ATOM 798 C C . ARG A 1 160 ? 180.189 175.175 155.351 1.00 64.59 112 ARG A C 1
ATOM 799 O O . ARG A 1 160 ? 180.033 175.376 156.555 1.00 64.59 112 ARG A O 1
ATOM 807 N N . ARG A 1 161 ? 181.327 174.689 154.857 1.00 64.97 113 ARG A N 1
ATOM 808 C CA . ARG A 1 161 ? 182.453 174.342 155.704 1.00 64.97 113 ARG A CA 1
ATOM 809 C C . ARG A 1 161 ? 183.718 174.982 155.144 1.00 64.97 113 ARG A C 1
ATOM 810 O O . ARG A 1 161 ? 183.809 175.208 153.930 1.00 64.97 113 ARG A O 1
ATOM 818 N N . PRO A 1 162 ? 184.698 175.282 155.992 1.00 62.70 114 PRO A N 1
ATOM 819 C CA . PRO A 1 162 ? 185.780 176.197 155.605 1.00 62.70 114 PRO A CA 1
ATOM 820 C C . PRO A 1 162 ? 186.607 175.652 154.455 1.00 62.70 114 PRO A C 1
ATOM 821 O O . PRO A 1 162 ? 186.512 174.464 154.117 1.00 62.70 114 PRO A O 1
ATOM 825 N N . PRO A 1 163 ? 187.414 176.495 153.816 1.00 65.58 115 PRO A N 1
ATOM 826 C CA . PRO A 1 163 ? 188.241 176.025 152.700 1.00 65.58 115 PRO A CA 1
ATOM 827 C C . PRO A 1 163 ? 189.466 175.267 153.180 1.00 65.58 115 PRO A C 1
ATOM 828 O O . PRO A 1 163 ? 189.896 175.413 154.324 1.00 65.58 115 PRO A O 1
ATOM 832 N N . ILE A 1 164 ? 190.050 174.477 152.275 1.00 63.20 116 ILE A N 1
ATOM 833 C CA . ILE A 1 164 ? 191.117 173.553 152.643 1.00 63.20 116 ILE A CA 1
ATOM 834 C C . ILE A 1 164 ? 192.467 174.253 152.628 1.00 63.20 116 ILE A C 1
ATOM 835 O O . ILE A 1 164 ? 192.847 174.896 151.643 1.00 63.20 116 ILE A O 1
ATOM 840 N N . THR A 1 165 ? 193.214 174.099 153.719 1.00 60.96 117 THR A N 1
ATOM 841 C CA . THR A 1 165 ? 194.541 174.682 153.871 1.00 60.96 117 THR A CA 1
ATOM 842 C C . THR A 1 165 ? 195.581 173.614 153.553 1.00 60.96 117 THR A C 1
ATOM 843 O O . THR A 1 165 ? 195.843 172.733 154.377 1.00 60.96 117 THR A O 1
ATOM 847 N N . VAL A 1 166 ? 196.190 173.705 152.374 1.00 61.47 118 VAL A N 1
ATOM 848 C CA . VAL A 1 166 ? 197.127 172.685 151.923 1.00 61.47 118 VAL A CA 1
ATOM 849 C C . VAL A 1 166 ? 198.557 173.153 152.139 1.00 61.47 118 VAL A C 1
ATOM 850 O O . VAL A 1 166 ? 199.503 172.539 151.637 1.00 61.47 118 VAL A O 1
ATOM 854 N N . LYS A 1 167 ? 198.730 174.236 152.888 1.00 60.98 119 LYS A N 1
ATOM 855 C CA . LYS A 1 167 ? 200.036 174.874 152.969 1.00 60.98 119 LYS A CA 1
ATOM 856 C C . LYS A 1 167 ? 200.399 175.232 154.402 1.00 60.98 119 LYS A C 1
ATOM 857 O O . LYS A 1 167 ? 201.530 175.633 154.678 1.00 60.98 119 LYS A O 1
ATOM 863 N N . VAL A 1 168 ? 199.457 175.091 155.327 1.00 55.75 120 VAL A N 1
ATOM 864 C CA . VAL A 1 168 ? 199.714 175.552 156.683 1.00 55.75 120 VAL A CA 1
ATOM 865 C C . VAL A 1 168 ? 200.487 174.513 157.474 1.00 55.75 120 VAL A C 1
ATOM 866 O O . VAL A 1 168 ? 201.450 174.843 158.171 1.00 55.75 120 VAL A O 1
ATOM 870 N N . LEU A 1 169 ? 200.065 173.251 157.404 1.00 52.57 121 LEU A N 1
ATOM 871 C CA . LEU A 1 169 ? 200.753 172.195 158.145 1.00 52.57 121 LEU A CA 1
ATOM 872 C C . LEU A 1 169 ? 202.198 172.012 157.717 1.00 52.57 121 LEU A C 1
ATOM 873 O O . LEU A 1 169 ? 203.066 171.900 158.599 1.00 52.57 121 LEU A O 1
ATOM 878 N N . PRO A 1 170 ? 202.534 171.939 156.427 1.00 53.20 122 PRO A N 1
ATOM 879 C CA . PRO A 1 170 ? 203.947 171.852 156.068 1.00 53.20 122 PRO A CA 1
ATOM 880 C C . PRO A 1 170 ? 204.707 173.059 156.576 1.00 53.20 122 PRO A C 1
ATOM 881 O O . PRO A 1 170 ? 205.870 172.947 156.963 1.00 53.20 122 PRO A O 1
ATOM 885 N N . ALA A 1 171 ? 204.053 174.221 156.587 1.00 54.69 123 ALA A N 1
ATOM 886 C CA . ALA A 1 171 ? 204.714 175.428 157.064 1.00 54.69 123 ALA A CA 1
ATOM 887 C C . ALA A 1 171 ? 205.071 175.314 158.530 1.00 54.69 123 ALA A C 1
ATOM 888 O O . ALA A 1 171 ? 206.231 175.500 158.911 1.00 54.69 123 ALA A O 1
ATOM 890 N N . VAL A 1 172 ? 204.097 174.974 159.362 1.00 51.10 124 VAL A N 1
ATOM 891 C CA . VAL A 1 172 ? 204.371 174.865 160.784 1.00 51.10 124 VAL A CA 1
ATOM 892 C C . VAL A 1 172 ? 205.397 173.774 161.039 1.00 51.10 124 VAL A C 1
ATOM 893 O O . VAL A 1 172 ? 206.269 173.919 161.902 1.00 51.10 124 VAL A O 1
ATOM 897 N N . GLU A 1 173 ? 205.337 172.679 160.277 1.00 49.46 125 GLU A N 1
ATOM 898 C CA . GLU A 1 173 ? 206.251 171.575 160.539 1.00 49.46 125 GLU A CA 1
ATOM 899 C C . GLU A 1 173 ? 207.677 171.932 160.155 1.00 49.46 125 GLU A C 1
ATOM 900 O O . GLU A 1 173 ? 208.600 171.748 160.951 1.00 49.46 125 GLU A O 1
ATOM 906 N N . THR A 1 174 ? 207.884 172.455 158.949 1.00 51.19 126 THR A N 1
ATOM 907 C CA . THR A 1 174 ? 209.232 172.830 158.539 1.00 51.19 126 THR A CA 1
ATOM 908 C C . THR A 1 174 ? 209.763 173.967 159.393 1.00 51.19 126 THR A C 1
ATOM 909 O O . THR A 1 174 ? 210.976 174.129 159.539 1.00 51.19 126 THR A O 1
ATOM 913 N N . ILE A 1 175 ? 208.873 174.768 159.972 1.00 51.22 127 ILE A N 1
ATOM 914 C CA . ILE A 1 175 ? 209.340 175.904 160.751 1.00 51.22 127 ILE A CA 1
ATOM 915 C C . ILE A 1 175 ? 209.727 175.490 162.161 1.00 51.22 127 ILE A C 1
ATOM 916 O O . ILE A 1 175 ? 210.756 175.931 162.683 1.00 51.22 127 ILE A O 1
ATOM 921 N N . LEU A 1 176 ? 208.940 174.625 162.797 1.00 48.54 128 LEU A N 1
ATOM 922 C CA . LEU A 1 176 ? 209.157 174.294 164.196 1.00 48.54 128 LEU A CA 1
ATOM 923 C C . LEU A 1 176 ? 209.919 172.998 164.421 1.00 48.54 128 LEU A C 1
ATOM 924 O O . LEU A 1 176 ? 210.444 172.802 165.520 1.00 48.54 128 LEU A O 1
ATOM 929 N N . TYR A 1 177 ? 209.997 172.111 163.428 1.00 44.76 129 TYR A N 1
ATOM 930 C CA . TYR A 1 177 ? 210.597 170.798 163.621 1.00 44.76 129 TYR A CA 1
ATOM 931 C C . TYR A 1 177 ? 211.640 170.480 162.564 1.00 44.76 129 TYR A C 1
ATOM 932 O O . TYR A 1 177 ? 211.951 169.309 162.334 1.00 44.76 129 TYR A O 1
ATOM 941 N N . GLY A 1 178 ? 212.185 171.486 161.904 1.00 51.06 130 GLY A N 1
ATOM 942 C CA . GLY A 1 178 ? 213.230 171.192 160.953 1.00 51.06 130 GLY A CA 1
ATOM 943 C C . GLY A 1 178 ? 212.710 170.860 159.574 1.00 51.06 130 GLY A C 1
ATOM 944 O O . GLY A 1 178 ? 212.451 171.751 158.762 1.00 51.06 130 GLY A O 1
ATOM 945 N N . ASP A 1 179 ? 212.581 169.574 159.291 1.00 52.76 131 ASP A N 1
ATOM 946 C CA . ASP A 1 179 ? 212.214 169.110 157.966 1.00 52.76 131 ASP A CA 1
ATOM 947 C C . ASP A 1 179 ? 210.851 168.427 157.993 1.00 52.76 131 ASP A C 1
ATOM 948 O O . ASP A 1 179 ? 210.246 168.228 159.046 1.00 52.76 131 ASP A O 1
ATOM 953 N N . ASN A 1 180 ? 210.377 168.060 156.809 1.00 50.35 132 ASN A N 1
ATOM 954 C CA . ASN A 1 180 ? 209.135 167.314 156.656 1.00 50.35 132 ASN A CA 1
ATOM 955 C C . ASN A 1 180 ? 209.361 165.887 157.130 1.00 50.35 132 ASN A C 1
ATOM 956 O O . ASN A 1 180 ? 209.777 165.028 156.348 1.00 50.35 132 ASN A O 1
ATOM 961 N N . LEU A 1 181 ? 209.071 165.620 158.406 1.00 48.55 133 LEU A N 1
ATOM 962 C CA . LEU A 1 181 ? 209.463 164.341 158.987 1.00 48.55 133 LEU A CA 1
ATOM 963 C C . LEU A 1 181 ? 208.756 163.165 158.336 1.00 48.55 133 LEU A C 1
ATOM 964 O O . LEU A 1 181 ? 209.301 162.059 158.310 1.00 48.55 133 LEU A O 1
ATOM 969 N N . SER A 1 182 ? 207.551 163.366 157.809 1.00 48.95 134 SER A N 1
ATOM 970 C CA . SER A 1 182 ? 206.895 162.269 157.112 1.00 48.95 134 SER A CA 1
ATOM 971 C C . SER A 1 182 ? 207.697 161.844 155.893 1.00 48.95 134 SER A C 1
ATOM 972 O O . SER A 1 182 ? 207.881 160.646 155.648 1.00 48.95 134 SER A O 1
ATOM 975 N N . ASP A 1 183 ? 208.203 162.806 155.125 1.00 49.15 135 ASP A N 1
ATOM 976 C CA . ASP A 1 183 ? 209.069 162.455 154.007 1.00 49.15 135 ASP A CA 1
ATOM 977 C C . ASP A 1 183 ? 210.343 161.789 154.500 1.00 49.15 135 ASP A C 1
ATOM 978 O O . ASP A 1 183 ? 210.825 160.832 153.887 1.00 49.15 135 ASP A O 1
ATOM 983 N N . ILE A 1 184 ? 210.891 162.275 155.613 1.00 48.00 136 ILE A N 1
ATOM 984 C CA . ILE A 1 184 ? 212.093 161.677 156.189 1.00 48.00 136 ILE A CA 1
ATOM 985 C C . ILE A 1 184 ? 211.892 160.197 156.479 1.00 48.00 136 ILE A C 1
ATOM 986 O O . ILE A 1 184 ? 212.720 159.358 156.113 1.00 48.00 136 ILE A O 1
ATOM 991 N N . LEU A 1 185 ? 210.799 159.853 157.153 1.00 44.57 137 LEU A N 1
ATOM 992 C CA . LEU A 1 185 ? 210.580 158.454 157.488 1.00 44.57 137 LEU A CA 1
ATOM 993 C C . LEU A 1 185 ? 210.083 157.636 156.310 1.00 44.57 137 LEU A C 1
ATOM 994 O O . LEU A 1 185 ? 210.172 156.408 156.356 1.00 44.57 137 LEU A O 1
ATOM 999 N N . ALA A 1 186 ? 209.578 158.269 155.256 1.00 47.15 138 ALA A N 1
ATOM 1000 C CA . ALA A 1 186 ? 209.132 157.528 154.090 1.00 47.15 138 ALA A CA 1
ATOM 1001 C C . ALA A 1 186 ? 210.124 157.534 152.937 1.00 47.15 138 ALA A C 1
ATOM 1002 O O . ALA A 1 186 ? 209.766 157.081 151.847 1.00 47.15 138 ALA A O 1
ATOM 1004 N N . THR A 1 187 ? 211.342 158.044 153.127 1.00 50.20 139 THR A N 1
ATOM 1005 C CA . THR A 1 187 ? 212.312 158.069 152.034 1.00 50.20 139 THR A CA 1
ATOM 1006 C C . THR A 1 187 ? 212.615 156.682 151.491 1.00 50.20 139 THR A C 1
ATOM 1007 O O . THR A 1 187 ? 212.775 156.512 150.279 1.00 50.20 139 THR A O 1
ATOM 1011 N N . SER A 1 188 ? 212.699 155.685 152.368 1.00 52.12 140 SER A N 1
ATOM 1012 C CA . SER A 1 188 ? 213.065 154.345 151.931 1.00 52.12 140 SER A CA 1
ATOM 1013 C C . SER A 1 188 ? 212.118 153.312 152.512 1.00 52.12 140 SER A C 1
ATOM 1014 O O . SER A 1 188 ? 212.032 153.164 153.732 1.00 52.12 140 SER A O 1
ATOM 1017 N N . THR A 1 189 ? 211.420 152.589 151.651 1.00 52.94 141 THR A N 1
ATOM 1018 C CA . THR A 1 189 ? 210.358 151.690 152.064 1.00 52.94 141 THR A CA 1
ATOM 1019 C C . THR A 1 189 ? 210.629 150.275 151.575 1.00 52.94 141 THR A C 1
ATOM 1020 O O . THR A 1 189 ? 211.294 150.054 150.561 1.00 52.94 141 THR A O 1
ATOM 1024 N N . ASN A 1 190 ? 210.091 149.308 152.315 1.00 51.56 142 ASN A N 1
ATOM 1025 C CA . ASN A 1 190 ? 210.147 147.910 151.908 1.00 51.56 142 ASN A CA 1
ATOM 1026 C C . ASN A 1 190 ? 208.931 147.168 152.440 1.00 51.56 142 ASN A C 1
ATOM 1027 O O . ASN A 1 190 ? 207.953 147.800 152.844 1.00 51.56 142 ASN A O 1
ATOM 1032 N N . SER A 1 191 ? 208.965 145.840 152.437 1.00 51.95 143 SER A N 1
ATOM 1033 C CA . SER A 1 191 ? 207.836 145.035 152.890 1.00 51.95 143 SER A CA 1
ATOM 1034 C C . SER A 1 191 ? 207.786 144.846 154.396 1.00 51.95 143 SER A C 1
ATOM 1035 O O . SER A 1 191 ? 206.706 144.939 154.994 1.00 51.95 143 SER A O 1
ATOM 1038 N N . PHE A 1 192 ? 208.931 144.584 155.026 1.00 50.23 144 PHE A N 1
ATOM 1039 C CA . PHE A 1 192 ? 208.958 144.412 156.473 1.00 50.23 144 PHE A CA 1
ATOM 1040 C C . PHE A 1 192 ? 208.484 145.673 157.175 1.00 50.23 144 PHE A C 1
ATOM 1041 O O . PHE A 1 192 ? 207.689 145.614 158.118 1.00 50.23 144 PHE A O 1
ATOM 1049 N N . LEU A 1 193 ? 208.955 146.832 156.717 1.00 50.38 145 LEU A N 1
ATOM 1050 C CA . LEU A 1 193 ? 208.504 148.089 157.300 1.00 50.38 145 LEU A CA 1
ATOM 1051 C C . LEU A 1 193 ? 207.035 148.333 156.998 1.00 50.38 145 LEU A C 1
ATOM 1052 O O . LEU A 1 193 ? 206.315 148.913 157.815 1.00 50.38 145 LEU A O 1
ATOM 1057 N N . ASP A 1 194 ? 206.565 147.900 155.834 1.00 51.88 146 ASP A N 1
ATOM 1058 C CA . ASP A 1 194 ? 205.151 148.059 155.532 1.00 51.88 146 ASP A CA 1
ATOM 1059 C C . ASP A 1 194 ? 204.302 147.317 156.547 1.00 51.88 146 ASP A C 1
ATOM 1060 O O . ASP A 1 194 ? 203.326 147.860 157.068 1.00 51.88 146 ASP A O 1
ATOM 1065 N N . ILE A 1 195 ? 204.681 146.080 156.872 1.00 51.16 147 ILE A N 1
ATOM 1066 C CA . ILE A 1 195 ? 203.955 145.342 157.906 1.00 51.16 147 ILE A CA 1
ATOM 1067 C C . ILE A 1 195 ? 204.112 146.009 159.269 1.00 51.16 147 ILE A C 1
ATOM 1068 O O . ILE A 1 195 ? 203.143 146.120 160.041 1.00 51.16 147 ILE A O 1
ATOM 1073 N N . LEU A 1 196 ? 205.331 146.448 159.594 1.00 47.35 148 LEU A N 1
ATOM 1074 C CA . LEU A 1 196 ? 205.610 147.072 160.881 1.00 47.35 148 LEU A CA 1
ATOM 1075 C C . LEU A 1 196 ? 204.809 148.344 161.082 1.00 47.35 148 LEU A C 1
ATOM 1076 O O . LEU A 1 196 ? 204.553 148.739 162.223 1.00 47.35 148 LEU A O 1
ATOM 1081 N N . ALA A 1 197 ? 204.429 149.006 159.996 1.00 47.75 149 ALA A N 1
ATOM 1082 C CA . ALA A 1 197 ? 203.578 150.178 160.115 1.00 47.75 149 ALA A CA 1
ATOM 1083 C C . ALA A 1 197 ? 202.111 149.795 160.057 1.00 47.75 149 ALA A C 1
ATOM 1084 O O . ALA A 1 197 ? 201.265 150.480 160.637 1.00 47.75 149 ALA A O 1
ATOM 1086 N N . TRP A 1 198 ? 201.789 148.709 159.354 1.00 49.31 150 TRP A N 1
ATOM 1087 C CA . TRP A 1 198 ? 200.401 148.287 159.228 1.00 49.31 150 TRP A CA 1
ATOM 1088 C C . TRP A 1 198 ? 199.823 147.867 160.565 1.00 49.31 150 TRP A C 1
ATOM 1089 O O . TRP A 1 198 ? 198.647 148.113 160.842 1.00 49.31 150 TRP A O 1
ATOM 1100 N N . LEU A 1 199 ? 200.621 147.192 161.395 1.00 48.56 151 LEU A N 1
ATOM 1101 C CA . LEU A 1 199 ? 200.081 146.719 162.669 1.00 48.56 151 LEU A CA 1
ATOM 1102 C C . LEU A 1 199 ? 199.469 147.827 163.518 1.00 48.56 151 LEU A C 1
ATOM 1103 O O . LEU A 1 199 ? 198.247 147.804 163.735 1.00 48.56 151 LEU A O 1
ATOM 1108 N N . PRO A 1 200 ? 200.220 148.811 164.020 1.00 48.57 152 PRO A N 1
ATOM 1109 C CA . PRO A 1 200 ? 199.615 149.767 164.954 1.00 48.57 152 PRO A CA 1
ATOM 1110 C C . PRO A 1 200 ? 198.631 150.712 164.300 1.00 48.57 152 PRO A C 1
ATOM 1111 O O . PRO A 1 200 ? 197.834 151.337 165.011 1.00 48.57 152 PRO A O 1
ATOM 1115 N N . TYR A 1 201 ? 198.666 150.844 162.976 1.00 51.18 153 TYR A N 1
ATOM 1116 C CA . TYR A 1 201 ? 197.719 151.710 162.289 1.00 51.18 153 TYR A CA 1
ATOM 1117 C C . TYR A 1 201 ? 196.358 151.044 162.171 1.00 51.18 153 TYR A C 1
ATOM 1118 O O . TYR A 1 201 ? 195.341 151.600 162.596 1.00 51.18 153 TYR A O 1
ATOM 1127 N N . GLY A 1 202 ? 196.320 149.854 161.584 1.00 50.62 154 GLY A N 1
ATOM 1128 C CA . GLY A 1 202 ? 195.067 149.213 161.265 1.00 50.62 154 GLY A CA 1
ATOM 1129 C C . GLY A 1 202 ? 194.595 148.130 162.198 1.00 50.62 154 GLY A C 1
ATOM 1130 O O . GLY A 1 202 ? 193.447 147.706 162.069 1.00 50.62 154 GLY A O 1
ATOM 1131 N N . LEU A 1 203 ? 195.415 147.647 163.125 1.00 51.84 155 LEU A N 1
ATOM 1132 C CA . LEU A 1 203 ? 194.940 146.592 164.008 1.00 51.84 155 LEU A CA 1
ATOM 1133 C C . LEU A 1 203 ? 194.886 147.024 165.467 1.00 51.84 155 LEU A C 1
ATOM 1134 O O . LEU A 1 203 ? 193.823 146.989 166.101 1.00 51.84 155 LEU A O 1
ATOM 1139 N N . PHE A 1 204 ? 196.027 147.445 166.006 1.00 53.13 156 PHE A N 1
ATOM 1140 C CA . PHE A 1 204 ? 196.072 147.739 167.429 1.00 53.13 156 PHE A CA 1
ATOM 1141 C C . PHE A 1 204 ? 195.336 149.026 167.737 1.00 53.13 156 PHE A C 1
ATOM 1142 O O . PHE A 1 204 ? 194.773 149.167 168.822 1.00 53.13 156 PHE A O 1
ATOM 1150 N N . HIS A 1 205 ? 195.303 149.958 166.790 1.00 54.50 157 HIS A N 1
ATOM 1151 C CA . HIS A 1 205 ? 194.526 151.173 166.985 1.00 54.50 157 HIS A CA 1
ATOM 1152 C C . HIS A 1 205 ? 193.063 150.848 167.239 1.00 54.50 157 HIS A C 1
ATOM 1153 O O . HIS A 1 205 ? 192.425 151.437 168.115 1.00 54.50 157 HIS A O 1
ATOM 1160 N N . PHE A 1 206 ? 192.509 149.911 166.474 1.00 53.86 158 PHE A N 1
ATOM 1161 C CA . PHE A 1 206 ? 191.095 149.601 166.623 1.00 53.86 158 PHE A CA 1
ATOM 1162 C C . PHE A 1 206 ? 190.847 148.688 167.809 1.00 53.86 158 PHE A C 1
ATOM 1163 O O . PHE A 1 206 ? 189.795 148.770 168.448 1.00 53.86 158 PHE A O 1
ATOM 1171 N N . GLY A 1 207 ? 191.793 147.807 168.120 1.00 51.89 159 GLY A N 1
ATOM 1172 C CA . GLY A 1 207 ? 191.579 146.898 169.232 1.00 51.89 159 GLY A CA 1
ATOM 1173 C C . GLY A 1 207 ? 191.917 147.495 170.584 1.00 51.89 159 GLY A C 1
ATOM 1174 O O . GLY A 1 207 ? 191.551 146.940 171.621 1.00 51.89 159 GLY A O 1
ATOM 1175 N N . ALA A 1 208 ? 192.601 148.638 170.595 1.00 52.10 160 ALA A N 1
ATOM 1176 C CA . ALA A 1 208 ? 193.184 149.120 171.845 1.00 52.10 160 ALA A CA 1
ATOM 1177 C C . ALA A 1 208 ? 192.173 149.766 172.778 1.00 52.10 160 ALA A C 1
ATOM 1178 O O . ALA A 1 208 ? 192.283 149.553 173.995 1.00 52.10 160 ALA A O 1
ATOM 1180 N N . PRO A 1 209 ? 191.218 150.587 172.325 1.00 51.81 161 PRO A N 1
ATOM 1181 C CA . PRO A 1 209 ? 190.283 151.173 173.300 1.00 51.81 161 PRO A CA 1
ATOM 1182 C C . PRO A 1 209 ? 189.539 150.137 174.129 1.00 51.81 161 PRO A C 1
ATOM 1183 O O . PRO A 1 209 ? 189.403 150.303 175.347 1.00 51.81 161 PRO A O 1
ATOM 1187 N N . PHE A 1 210 ? 189.101 149.038 173.517 1.00 50.91 162 PHE A N 1
ATOM 1188 C CA . PHE A 1 210 ? 188.393 148.017 174.278 1.00 50.91 162 PHE A CA 1
ATOM 1189 C C . PHE A 1 210 ? 189.322 147.262 175.223 1.00 50.91 162 PHE A C 1
ATOM 1190 O O . PHE A 1 210 ? 188.932 146.947 176.353 1.00 50.91 162 PHE A O 1
ATOM 1198 N N . VAL A 1 211 ? 190.545 146.958 174.786 1.00 50.29 163 VAL A N 1
ATOM 1199 C CA . VAL A 1 211 ? 191.496 146.296 175.674 1.00 50.29 163 VAL A CA 1
ATOM 1200 C C . VAL A 1 211 ? 191.839 147.198 176.849 1.00 50.29 163 VAL A C 1
ATOM 1201 O O . VAL A 1 211 ? 191.979 146.730 177.984 1.00 50.29 163 VAL A O 1
ATOM 1205 N N . VAL A 1 212 ? 191.989 148.496 176.599 1.00 49.51 164 VAL A N 1
ATOM 1206 C CA . VAL A 1 212 ? 192.237 149.437 177.680 1.00 49.51 164 VAL A CA 1
ATOM 1207 C C . VAL A 1 212 ? 191.063 149.449 178.643 1.00 49.51 164 VAL A C 1
ATOM 1208 O O . VAL A 1 212 ? 191.248 149.472 179.860 1.00 49.51 164 VAL A O 1
ATOM 1212 N N . ALA A 1 213 ? 189.837 149.430 178.121 1.00 49.78 165 ALA A N 1
ATOM 1213 C CA . ALA A 1 213 ? 188.685 149.391 179.013 1.00 49.78 165 ALA A CA 1
ATOM 1214 C C . ALA A 1 213 ? 188.699 148.135 179.875 1.00 49.78 165 ALA A C 1
ATOM 1215 O O . ALA A 1 213 ? 188.507 148.211 181.091 1.00 49.78 165 ALA A O 1
ATOM 1217 N N . ALA A 1 214 ? 188.973 146.978 179.273 1.00 49.55 166 ALA A N 1
ATOM 1218 C CA . ALA A 1 214 ? 188.964 145.729 180.032 1.00 49.55 166 ALA A CA 1
ATOM 1219 C C . ALA A 1 214 ? 190.052 145.714 181.101 1.00 49.55 166 ALA A C 1
ATOM 1220 O O . ALA A 1 214 ? 189.804 145.362 182.263 1.00 49.55 166 ALA A O 1
ATOM 1222 N N . ILE A 1 215 ? 191.270 146.105 180.726 1.00 48.83 167 ILE A N 1
ATOM 1223 C CA . ILE A 1 215 ? 192.383 146.052 181.662 1.00 48.83 167 ILE A CA 1
ATOM 1224 C C . ILE A 1 215 ? 192.229 147.100 182.752 1.00 48.83 167 ILE A C 1
ATOM 1225 O O . ILE A 1 215 ? 192.500 146.824 183.924 1.00 48.83 167 ILE A O 1
ATOM 1230 N N . LEU A 1 216 ? 191.790 148.309 182.404 1.00 49.74 168 LEU A N 1
ATOM 1231 C CA . LEU A 1 216 ? 191.564 149.330 183.413 1.00 49.74 168 LEU A CA 1
ATOM 1232 C C . LEU A 1 216 ? 190.410 148.950 184.326 1.00 49.74 168 LEU A C 1
ATOM 1233 O O . LEU A 1 216 ? 190.372 149.364 185.488 1.00 49.74 168 LEU A O 1
ATOM 1238 N N . PHE A 1 217 ? 189.450 148.172 183.822 1.00 50.42 169 PHE A N 1
ATOM 1239 C CA . PHE A 1 217 ? 188.339 147.757 184.665 1.00 50.42 169 PHE A CA 1
ATOM 1240 C C . PHE A 1 217 ? 188.751 146.690 185.661 1.00 50.42 169 PHE A C 1
ATOM 1241 O O . PHE A 1 217 ? 188.353 146.745 186.827 1.00 50.42 169 PHE A O 1
ATOM 1249 N N . VAL A 1 218 ? 189.534 145.711 185.227 1.00 51.68 170 VAL A N 1
ATOM 1250 C CA . VAL A 1 218 ? 189.924 144.642 186.139 1.00 51.68 170 VAL A CA 1
ATOM 1251 C C . VAL A 1 218 ? 191.062 145.073 187.055 1.00 51.68 170 VAL A C 1
ATOM 1252 O O . VAL A 1 218 ? 190.928 145.033 188.277 1.00 51.68 170 VAL A O 1
ATOM 1256 N N . PHE A 1 219 ? 192.187 145.507 186.494 1.00 55.41 171 PHE A N 1
ATOM 1257 C CA . PHE A 1 219 ? 193.367 145.827 187.284 1.00 55.41 171 PHE A CA 1
ATOM 1258 C C . PHE A 1 219 ? 193.374 147.245 187.828 1.00 55.41 171 PHE A C 1
ATOM 1259 O O . PHE A 1 219 ? 194.040 147.503 188.832 1.00 55.41 171 PHE A O 1
ATOM 1267 N N . GLY A 1 220 ? 192.679 148.176 187.191 1.00 54.69 172 GLY A N 1
ATOM 1268 C CA . GLY A 1 220 ? 192.595 149.506 187.713 1.00 54.69 172 GLY A CA 1
ATOM 1269 C C . GLY A 1 220 ? 191.694 149.567 188.923 1.00 54.69 172 GLY A C 1
ATOM 1270 O O . GLY A 1 220 ? 190.977 148.616 189.242 1.00 54.69 172 GLY A O 1
ATOM 1271 N N . PRO A 1 221 ? 191.729 150.690 189.622 1.00 54.62 173 PRO A N 1
ATOM 1272 C CA . PRO A 1 221 ? 190.809 150.892 190.727 1.00 54.62 173 PRO A CA 1
ATOM 1273 C C . PRO A 1 221 ? 189.397 151.071 190.208 1.00 54.62 173 PRO A C 1
ATOM 1274 O O . PRO A 1 221 ? 189.194 151.309 189.010 1.00 54.62 173 PRO A O 1
ATOM 1278 N N . PRO A 1 222 ? 188.392 150.931 191.061 1.00 55.42 174 PRO A N 1
ATOM 1279 C CA . PRO A 1 222 ? 187.033 151.277 190.645 1.00 55.42 174 PRO A CA 1
ATOM 1280 C C . PRO A 1 222 ? 186.945 152.729 190.208 1.00 55.42 174 PRO A C 1
ATOM 1281 O O . PRO A 1 222 ? 187.654 153.593 190.726 1.00 55.42 174 PRO A O 1
ATOM 1285 N N . THR A 1 223 ? 186.074 152.979 189.228 1.00 52.55 175 THR A N 1
ATOM 1286 C CA . THR A 1 223 ? 185.743 154.296 188.685 1.00 52.55 175 THR A CA 1
ATOM 1287 C C . THR A 1 223 ? 186.851 154.880 187.824 1.00 52.55 175 THR A C 1
ATOM 1288 O O . THR A 1 223 ? 186.746 156.029 187.393 1.00 52.55 175 THR A O 1
ATOM 1292 N N . VAL A 1 224 ? 187.918 154.128 187.576 1.00 54.21 176 VAL A N 1
ATOM 1293 C CA . VAL A 1 224 ? 188.956 154.614 186.676 1.00 54.21 176 VAL A CA 1
ATOM 1294 C C . VAL A 1 224 ? 188.364 154.645 185.279 1.00 54.21 176 VAL A C 1
ATOM 1295 O O . VAL A 1 224 ? 188.660 155.538 184.480 1.00 54.21 176 VAL A O 1
ATOM 1299 N N . LEU A 1 225 ? 187.506 153.679 184.983 1.00 50.85 177 LEU A N 1
ATOM 1300 C CA . LEU A 1 225 ? 186.906 153.596 183.669 1.00 50.85 177 LEU A CA 1
ATOM 1301 C C . LEU A 1 225 ? 185.959 154.749 183.394 1.00 50.85 177 LEU A C 1
ATOM 1302 O O . LEU A 1 225 ? 185.810 155.141 182.236 1.00 50.85 177 LEU A O 1
ATOM 1307 N N . GLN A 1 226 ? 185.334 155.314 184.426 1.00 51.07 178 GLN A N 1
ATOM 1308 C CA . GLN A 1 226 ? 184.528 156.512 184.225 1.00 51.07 178 GLN A CA 1
ATOM 1309 C C . GLN A 1 226 ? 185.384 157.654 183.698 1.00 51.07 178 GLN A C 1
ATOM 1310 O O . GLN A 1 226 ? 185.025 158.316 182.716 1.00 51.07 178 GLN A O 1
ATOM 1316 N N . GLY A 1 227 ? 186.521 157.902 184.346 1.00 50.80 179 GLY A N 1
ATOM 1317 C CA . GLY A 1 227 ? 187.418 158.938 183.872 1.00 50.80 179 GLY A CA 1
ATOM 1318 C C . GLY A 1 227 ? 187.970 158.629 182.498 1.00 50.80 179 GLY A C 1
ATOM 1319 O O . GLY A 1 227 ? 188.165 159.526 181.677 1.00 50.80 179 GLY A O 1
ATOM 1320 N N . TYR A 1 228 ? 188.223 157.349 182.224 1.00 51.13 180 TYR A N 1
ATOM 1321 C CA . TYR A 1 228 ? 188.667 156.968 180.889 1.00 51.13 180 TYR A CA 1
ATOM 1322 C C . TYR A 1 228 ? 187.626 157.331 179.845 1.00 51.13 180 TYR A C 1
ATOM 1323 O O . TYR A 1 228 ? 187.954 157.900 178.802 1.00 51.13 180 TYR A O 1
ATOM 1332 N N . ALA A 1 229 ? 186.362 157.004 180.109 1.00 52.03 181 ALA A N 1
ATOM 1333 C CA . ALA A 1 229 ? 185.304 157.317 179.160 1.00 52.03 181 ALA A CA 1
ATOM 1334 C C . ALA A 1 229 ? 185.178 158.817 178.967 1.00 52.03 181 ALA A C 1
ATOM 1335 O O . ALA A 1 229 ? 185.080 159.298 177.835 1.00 52.03 181 ALA A O 1
ATOM 1337 N N . PHE A 1 230 ? 185.221 159.575 180.062 1.00 51.54 182 PHE A N 1
ATOM 1338 C CA . PHE A 1 230 ? 185.103 161.029 179.977 1.00 51.54 182 PHE A CA 1
ATOM 1339 C C . PHE A 1 230 ? 186.230 161.634 179.143 1.00 51.54 182 PHE A C 1
ATOM 1340 O O . PHE A 1 230 ? 185.984 162.400 178.200 1.00 51.54 182 PHE A O 1
ATOM 1348 N N . ALA A 1 231 ? 187.477 161.282 179.462 1.00 52.13 183 ALA A N 1
ATOM 1349 C CA . ALA A 1 231 ? 188.618 161.840 178.747 1.00 52.13 183 ALA A CA 1
ATOM 1350 C C . ALA A 1 231 ? 188.665 161.395 177.296 1.00 52.13 183 ALA A C 1
ATOM 1351 O O . ALA A 1 231 ? 188.917 162.220 176.416 1.00 52.13 183 ALA A O 1
ATOM 1353 N N . PHE A 1 232 ? 188.427 160.113 177.024 1.00 53.09 184 PHE A N 1
ATOM 1354 C CA . PHE A 1 232 ? 188.419 159.628 175.651 1.00 53.09 184 PHE A CA 1
ATOM 1355 C C . PHE A 1 232 ? 187.355 160.344 174.831 1.00 53.09 184 PHE A C 1
ATOM 1356 O O . PHE A 1 232 ? 187.621 160.812 173.714 1.00 53.09 184 PHE A O 1
ATOM 1364 N N . GLY A 1 233 ? 186.149 160.466 175.386 1.00 54.63 185 GLY A N 1
ATOM 1365 C CA . GLY A 1 233 ? 185.081 161.111 174.654 1.00 54.63 185 GLY A CA 1
ATOM 1366 C C . GLY A 1 233 ? 185.383 162.561 174.350 1.00 54.63 185 GLY A C 1
ATOM 1367 O O . GLY A 1 233 ? 185.219 163.011 173.217 1.00 54.63 185 GLY A O 1
ATOM 1368 N N . TYR A 1 234 ? 185.839 163.314 175.353 1.00 54.84 186 TYR A N 1
ATOM 1369 C CA . TYR A 1 234 ? 186.051 164.737 175.114 1.00 54.84 186 TYR A CA 1
ATOM 1370 C C . TYR A 1 234 ? 187.246 164.977 174.210 1.00 54.84 186 TYR A C 1
ATOM 1371 O O . TYR A 1 234 ? 187.233 165.902 173.393 1.00 54.84 186 TYR A O 1
ATOM 1380 N N . MET A 1 235 ? 188.285 164.151 174.329 1.00 55.73 187 MET A N 1
ATOM 1381 C CA . MET A 1 235 ? 189.390 164.228 173.386 1.00 55.73 187 MET A CA 1
ATOM 1382 C C . MET A 1 235 ? 188.918 164.035 171.957 1.00 55.73 187 MET A C 1
ATOM 1383 O O . MET A 1 235 ? 189.218 164.861 171.089 1.00 55.73 187 MET A O 1
ATOM 1388 N N . ASN A 1 236 ? 188.169 162.966 171.692 1.00 55.62 188 ASN A N 1
ATOM 1389 C CA . ASN A 1 236 ? 187.736 162.725 170.323 1.00 55.62 188 ASN A CA 1
ATOM 1390 C C . ASN A 1 236 ? 186.763 163.798 169.857 1.00 55.62 188 ASN A C 1
ATOM 1391 O O . ASN A 1 236 ? 186.757 164.166 168.678 1.00 55.62 188 ASN A O 1
ATOM 1396 N N . LEU A 1 237 ? 185.946 164.327 170.768 1.00 53.95 189 LEU A N 1
ATOM 1397 C CA . LEU A 1 237 ? 184.990 165.359 170.386 1.00 53.95 189 LEU A CA 1
ATOM 1398 C C . LEU A 1 237 ? 185.693 166.641 169.977 1.00 53.95 189 LEU A C 1
ATOM 1399 O O . LEU A 1 237 ? 185.394 167.209 168.921 1.00 53.95 189 LEU A O 1
ATOM 1404 N N . PHE A 1 238 ? 186.616 167.126 170.806 1.00 49.98 190 PHE A N 1
ATOM 1405 C CA . PHE A 1 238 ? 187.373 168.304 170.418 1.00 49.98 190 PHE A CA 1
ATOM 1406 C C . PHE A 1 238 ? 188.188 168.045 169.166 1.00 49.98 190 PHE A C 1
ATOM 1407 O O . PHE A 1 238 ? 188.370 168.954 168.357 1.00 49.98 190 PHE A O 1
ATOM 1415 N N . GLY A 1 239 ? 188.665 166.816 168.975 1.00 48.21 191 GLY A N 1
ATOM 1416 C CA . GLY A 1 239 ? 189.364 166.501 167.742 1.00 48.21 191 GLY A CA 1
ATOM 1417 C C . GLY A 1 239 ? 188.481 166.665 166.524 1.00 48.21 191 GLY A C 1
ATOM 1418 O O . GLY A 1 239 ? 188.887 167.255 165.526 1.00 48.21 191 GLY A O 1
ATOM 1419 N N . VAL A 1 240 ? 187.254 166.149 166.593 1.00 51.03 192 VAL A N 1
ATOM 1420 C CA . VAL A 1 240 ? 186.337 166.279 165.463 1.00 51.03 192 VAL A CA 1
ATOM 1421 C C . VAL A 1 240 ? 185.986 167.740 165.226 1.00 51.03 192 VAL A C 1
ATOM 1422 O O . VAL A 1 240 ? 185.909 168.202 164.080 1.00 51.03 192 VAL A O 1
ATOM 1426 N N . ILE A 1 241 ? 185.764 168.490 166.302 1.00 50.02 193 ILE A N 1
ATOM 1427 C CA . ILE A 1 241 ? 185.412 169.895 166.148 1.00 50.02 193 ILE A CA 1
ATOM 1428 C C . ILE A 1 241 ? 186.549 170.664 165.486 1.00 50.02 193 ILE A C 1
ATOM 1429 O O . ILE A 1 241 ? 186.318 171.464 164.574 1.00 50.02 193 ILE A O 1
ATOM 1434 N N . MET A 1 242 ? 187.791 170.428 165.911 1.00 50.86 194 MET A N 1
ATOM 1435 C CA . MET A 1 242 ? 188.921 171.122 165.310 1.00 50.86 194 MET A CA 1
ATOM 1436 C C . MET A 1 242 ? 189.243 170.627 163.909 1.00 50.86 194 MET A C 1
ATOM 1437 O O . MET A 1 242 ? 189.807 171.385 163.118 1.00 50.86 194 MET A O 1
ATOM 1442 N N . GLN A 1 243 ? 188.922 169.377 163.587 1.00 51.92 195 GLN A N 1
ATOM 1443 C CA . GLN A 1 243 ? 189.063 168.918 162.215 1.00 51.92 195 GLN A CA 1
ATOM 1444 C C . GLN A 1 243 ? 188.048 169.562 161.294 1.00 51.92 195 GLN A C 1
ATOM 1445 O O . GLN A 1 243 ? 188.357 169.801 160.124 1.00 51.92 195 GLN A O 1
ATOM 1451 N N . ASN A 1 244 ? 186.840 169.823 161.788 1.00 52.48 196 ASN A N 1
ATOM 1452 C CA . ASN A 1 244 ? 185.845 170.499 160.968 1.00 52.48 196 ASN A CA 1
ATOM 1453 C C . ASN A 1 244 ? 186.107 171.995 160.860 1.00 52.48 196 ASN A C 1
ATOM 1454 O O . ASN A 1 244 ? 185.886 172.581 159.797 1.00 52.48 196 ASN A O 1
ATOM 1459 N N . VAL A 1 245 ? 186.575 172.624 161.937 1.00 52.80 197 VAL A N 1
ATOM 1460 C CA . VAL A 1 245 ? 186.896 174.047 161.899 1.00 52.80 197 VAL A CA 1
ATOM 1461 C C . VAL A 1 245 ? 188.060 174.313 160.959 1.00 52.80 197 VAL A C 1
ATOM 1462 O O . VAL A 1 245 ? 188.019 175.244 160.149 1.00 52.80 197 VAL A O 1
ATOM 1466 N N . PHE A 1 246 ? 189.113 173.507 161.048 1.00 56.94 198 PHE A N 1
ATOM 1467 C CA . PHE A 1 246 ? 190.360 173.749 160.321 1.00 56.94 198 PHE A CA 1
ATOM 1468 C C . PHE A 1 246 ? 190.707 172.554 159.446 1.00 56.94 198 PHE A C 1
ATOM 1469 O O . PHE A 1 246 ? 191.335 171.594 159.923 1.00 56.94 198 PHE A O 1
ATOM 1477 N N . PRO A 1 247 ? 190.328 172.559 158.174 1.00 59.28 199 PRO A N 1
ATOM 1478 C CA . PRO A 1 247 ? 190.675 171.442 157.296 1.00 59.28 199 PRO A CA 1
ATOM 1479 C C . PRO A 1 247 ? 192.101 171.558 156.787 1.00 59.28 199 PRO A C 1
ATOM 1480 O O . PRO A 1 247 ? 192.651 172.653 156.664 1.00 59.28 199 PRO A O 1
ATOM 1484 N N . ALA A 1 248 ? 192.701 170.407 156.483 1.00 56.96 200 ALA A N 1
ATOM 1485 C CA . ALA A 1 248 ? 194.111 170.364 156.112 1.00 56.96 200 ALA A CA 1
ATOM 1486 C C . ALA A 1 248 ? 194.397 169.104 155.313 1.00 56.96 200 ALA A C 1
ATOM 1487 O O . ALA A 1 248 ? 193.851 168.044 155.621 1.00 56.96 200 ALA A O 1
ATOM 1489 N N . ALA A 1 249 ? 195.255 169.217 154.307 1.00 52.68 201 ALA A N 1
ATOM 1490 C CA . ALA A 1 249 ? 195.532 168.089 153.426 1.00 52.68 201 ALA A CA 1
ATOM 1491 C C . ALA A 1 249 ? 196.716 167.284 153.947 1.00 52.68 201 ALA A C 1
ATOM 1492 O O . ALA A 1 249 ? 197.795 167.844 154.151 1.00 52.68 201 ALA A O 1
ATOM 1494 N N . PRO A 1 250 ? 196.561 165.980 154.150 1.00 51.41 202 PRO A N 1
ATOM 1495 C CA . PRO A 1 250 ? 197.627 165.172 154.748 1.00 51.41 202 PRO A CA 1
ATOM 1496 C C . PRO A 1 250 ? 198.808 165.028 153.804 1.00 51.41 202 PRO A C 1
ATOM 1497 O O . PRO A 1 250 ? 198.717 165.414 152.630 1.00 51.41 202 PRO A O 1
ATOM 1501 N N . PRO A 1 251 ? 199.941 164.495 154.278 1.00 49.68 203 PRO A N 1
ATOM 1502 C CA . PRO A 1 251 ? 201.182 164.578 153.488 1.00 49.68 203 PRO A CA 1
ATOM 1503 C C . PRO A 1 251 ? 201.119 163.931 152.120 1.00 49.68 203 PRO A C 1
ATOM 1504 O O . PRO A 1 251 ? 201.775 164.426 151.193 1.00 49.68 203 PRO A O 1
ATOM 1508 N N . TRP A 1 252 ? 200.371 162.840 151.952 1.00 54.99 204 TRP A N 1
ATOM 1509 C CA . TRP A 1 252 ? 200.301 162.235 150.629 1.00 54.99 204 TRP A CA 1
ATOM 1510 C C . TRP A 1 252 ? 199.747 163.215 149.615 1.00 54.99 204 TRP A C 1
ATOM 1511 O O . TRP A 1 252 ? 199.998 163.067 148.419 1.00 54.99 204 TRP A O 1
ATOM 1522 N N . TYR A 1 253 ? 199.015 164.231 150.070 1.00 57.30 205 TYR A N 1
ATOM 1523 C CA . TYR A 1 253 ? 198.548 165.256 149.148 1.00 57.30 205 TYR A CA 1
ATOM 1524 C C . TYR A 1 253 ? 199.719 166.024 148.560 1.00 57.30 205 TYR A C 1
ATOM 1525 O O . TYR A 1 253 ? 199.771 166.268 147.351 1.00 57.30 205 TYR A O 1
ATOM 1534 N N . LYS A 1 254 ? 200.673 166.417 149.402 1.00 60.80 206 LYS A N 1
ATOM 1535 C CA . LYS A 1 254 ? 201.844 167.119 148.891 1.00 60.80 206 LYS A CA 1
ATOM 1536 C C . LYS A 1 254 ? 202.713 166.185 148.065 1.00 60.80 206 LYS A C 1
ATOM 1537 O O . LYS A 1 254 ? 203.345 166.605 147.089 1.00 60.80 206 LYS A O 1
ATOM 1543 N N . ILE A 1 255 ? 202.758 164.908 148.442 1.00 59.57 207 ILE A N 1
ATOM 1544 C CA . ILE A 1 255 ? 203.527 163.940 147.665 1.00 59.57 207 ILE A CA 1
ATOM 1545 C C . ILE A 1 255 ? 202.952 163.811 146.262 1.00 59.57 207 ILE A C 1
ATOM 1546 O O . ILE A 1 255 ? 203.683 163.819 145.266 1.00 59.57 207 ILE A O 1
ATOM 1551 N N . LEU A 1 256 ? 201.630 163.701 146.163 1.00 61.59 208 LEU A N 1
ATOM 1552 C CA . LEU A 1 256 ? 200.985 163.394 144.898 1.00 61.59 208 LEU A CA 1
ATOM 1553 C C . LEU A 1 256 ? 200.793 164.646 144.056 1.00 61.59 208 LEU A C 1
ATOM 1554 O O . LEU A 1 256 ? 201.371 164.763 142.972 1.00 61.59 208 LEU A O 1
ATOM 1559 N N . TYR A 1 257 ? 199.992 165.592 144.545 1.00 63.37 209 TYR A N 1
ATOM 1560 C CA . TYR A 1 257 ? 199.692 166.806 143.801 1.00 63.37 209 TYR A CA 1
ATOM 1561 C C . TYR A 1 257 ? 200.704 167.914 144.013 1.00 63.37 209 TYR A C 1
ATOM 1562 O O . TYR A 1 257 ? 201.009 168.641 143.068 1.00 63.37 209 TYR A O 1
ATOM 1571 N N . GLY A 1 258 ? 201.217 168.069 145.224 1.00 65.76 210 GLY A N 1
ATOM 1572 C CA . GLY A 1 258 ? 202.232 169.069 145.468 1.00 65.76 210 GLY A CA 1
ATOM 1573 C C . GLY A 1 258 ? 201.786 170.162 146.411 1.00 65.76 210 GLY A C 1
ATOM 1574 O O . GLY A 1 258 ? 201.536 169.919 147.593 1.00 65.76 210 GLY A O 1
ATOM 1575 N N . LEU A 1 259 ? 201.691 171.384 145.896 1.00 70.01 211 LEU A N 1
ATOM 1576 C CA . LEU A 1 259 ? 201.341 172.527 146.718 1.00 70.01 211 LEU A CA 1
ATOM 1577 C C . LEU A 1 259 ? 200.036 173.186 146.311 1.00 70.01 211 LEU A C 1
ATOM 1578 O O . LEU A 1 259 ? 199.550 174.051 147.044 1.00 70.01 211 LEU A O 1
ATOM 1583 N N . GLN A 1 260 ? 199.453 172.793 145.179 1.00 72.43 212 GLN A N 1
ATOM 1584 C CA . GLN A 1 260 ? 198.298 173.496 144.638 1.00 72.43 212 GLN A CA 1
ATOM 1585 C C . GLN A 1 260 ? 197.073 173.350 145.530 1.00 72.43 212 GLN A C 1
ATOM 1586 O O . GLN A 1 260 ? 197.084 172.583 146.497 1.00 72.43 212 GLN A O 1
ATOM 1592 N N . SER A 1 261 ? 196.015 174.083 145.201 1.00 72.30 213 SER A N 1
ATOM 1593 C CA . SER A 1 261 ? 194.856 174.226 146.067 1.00 72.30 213 SER A CA 1
ATOM 1594 C C . SER A 1 261 ? 193.864 173.088 145.867 1.00 72.30 213 SER A C 1
ATOM 1595 O O . SER A 1 261 ? 193.646 172.623 144.746 1.00 72.30 213 SER A O 1
ATOM 1598 N N . ALA A 1 262 ? 193.256 172.651 146.967 1.00 69.95 214 ALA A N 1
ATOM 1599 C CA . ALA A 1 262 ? 192.344 171.516 146.952 1.00 69.95 214 ALA A CA 1
ATOM 1600 C C . ALA A 1 262 ? 190.895 171.944 146.793 1.00 69.95 214 ALA A C 1
ATOM 1601 O O . ALA A 1 262 ? 190.609 173.105 146.487 1.00 69.95 214 ALA A O 1
ATOM 1603 N N . ASN A 1 263 ? 189.980 170.996 146.992 1.00 69.85 215 ASN A N 1
ATOM 1604 C CA . ASN A 1 263 ? 188.546 171.243 147.031 1.00 69.85 215 ASN A CA 1
ATOM 1605 C C . ASN A 1 263 ? 187.857 169.977 147.510 1.00 69.85 215 ASN A C 1
ATOM 1606 O O . ASN A 1 263 ? 188.435 168.895 147.420 1.00 69.85 215 ASN A O 1
ATOM 1611 N N . TYR A 1 264 ? 186.640 170.082 148.002 1.00 67.95 216 TYR A N 1
ATOM 1612 C CA . TYR A 1 264 ? 186.033 168.882 148.575 1.00 67.95 216 TYR A CA 1
ATOM 1613 C C . TYR A 1 264 ? 185.510 167.908 147.532 1.00 67.95 216 TYR A C 1
ATOM 1614 O O . TYR A 1 264 ? 184.759 167.002 147.900 1.00 67.95 216 TYR A O 1
ATOM 1623 N N . ASP A 1 265 ? 185.856 168.029 146.254 1.00 71.65 217 ASP A N 1
ATOM 1624 C CA . ASP A 1 265 ? 185.366 167.090 145.255 1.00 71.65 217 ASP A CA 1
ATOM 1625 C C . ASP A 1 265 ? 186.499 166.254 144.681 1.00 71.65 217 ASP A C 1
ATOM 1626 O O . ASP A 1 265 ? 186.544 166.008 143.473 1.00 71.65 217 ASP A O 1
ATOM 1631 N N . MET A 1 266 ? 187.421 165.819 145.534 1.00 67.64 218 MET A N 1
ATOM 1632 C CA . MET A 1 266 ? 188.469 164.896 145.133 1.00 67.64 218 MET A CA 1
ATOM 1633 C C . MET A 1 266 ? 188.505 163.748 146.125 1.00 67.64 218 MET A C 1
ATOM 1634 O O . MET A 1 266 ? 188.139 163.918 147.289 1.00 67.64 218 MET A O 1
ATOM 1639 N N . HIS A 1 267 ? 188.940 162.584 145.655 1.00 68.46 219 HIS A N 1
ATOM 1640 C CA . HIS A 1 267 ? 188.941 161.385 146.476 1.00 68.46 219 HIS A CA 1
ATOM 1641 C C . HIS A 1 267 ? 190.260 161.225 147.215 1.00 68.46 219 HIS A C 1
ATOM 1642 O O . HIS A 1 267 ? 191.322 161.588 146.705 1.00 68.46 219 HIS A O 1
ATOM 1649 N N . GLY A 1 268 ? 190.189 160.658 148.413 1.00 61.29 220 GLY A N 1
ATOM 1650 C CA . GLY A 1 268 ? 191.367 160.430 149.216 1.00 61.29 220 GLY A CA 1
ATOM 1651 C C . GLY A 1 268 ? 192.233 159.324 148.641 1.00 61.29 220 GLY A C 1
ATOM 1652 O O . GLY A 1 268 ? 191.942 158.720 147.609 1.00 61.29 220 GLY A O 1
ATOM 1653 N N . SER A 1 269 ? 193.332 159.065 149.334 1.00 59.14 221 SER A N 1
ATOM 1654 C CA . SER A 1 269 ? 194.291 158.062 148.896 1.00 59.14 221 SER A CA 1
ATOM 1655 C C . SER A 1 269 ? 194.794 157.319 150.118 1.00 59.14 221 SER A C 1
ATOM 1656 O O . SER A 1 269 ? 194.861 157.883 151.217 1.00 59.14 221 SER A O 1
ATOM 1659 N N . PRO A 1 270 ? 195.129 156.046 149.972 1.00 56.84 222 PRO A N 1
ATOM 1660 C CA . PRO A 1 270 ? 195.667 155.291 151.107 1.00 56.84 222 PRO A CA 1
ATOM 1661 C C . PRO A 1 270 ? 197.031 155.768 151.587 1.00 56.84 222 PRO A C 1
ATOM 1662 O O . PRO A 1 270 ? 197.190 156.143 152.750 1.00 56.84 222 PRO A O 1
ATOM 1666 N N . GLY A 1 271 ? 198.019 155.775 150.702 1.00 54.81 223 GLY A N 1
ATOM 1667 C CA . GLY A 1 271 ? 199.388 155.976 151.127 1.00 54.81 223 GLY A CA 1
ATOM 1668 C C . GLY A 1 271 ? 200.186 154.694 151.028 1.00 54.81 223 GLY A C 1
ATOM 1669 O O . GLY A 1 271 ? 200.478 154.233 149.924 1.00 54.81 223 GLY A O 1
ATOM 1670 N N . GLY A 1 272 ? 200.550 154.110 152.173 1.00 55.96 224 GLY A N 1
ATOM 1671 C CA . GLY A 1 272 ? 201.226 152.822 152.179 1.00 55.96 224 GLY A CA 1
ATOM 1672 C C . GLY A 1 272 ? 200.301 151.649 152.422 1.00 55.96 224 GLY A C 1
ATOM 1673 O O . GLY A 1 272 ? 200.672 150.495 152.164 1.00 55.96 224 GLY A O 1
ATOM 1674 N N . LEU A 1 273 ? 199.097 151.912 152.902 1.00 53.36 225 LEU A N 1
ATOM 1675 C CA . LEU A 1 273 ? 198.128 150.841 152.966 1.00 53.36 225 LEU A CA 1
ATOM 1676 C C . LEU A 1 273 ? 197.786 150.319 151.582 1.00 53.36 225 LEU A C 1
ATOM 1677 O O . LEU A 1 273 ? 197.288 149.202 151.467 1.00 53.36 225 LEU A O 1
ATOM 1682 N N . ALA A 1 274 ? 198.090 151.077 150.530 1.00 57.29 226 ALA A N 1
ATOM 1683 C CA . ALA A 1 274 ? 198.014 150.537 149.177 1.00 57.29 226 ALA A CA 1
ATOM 1684 C C . ALA A 1 274 ? 199.032 149.423 148.974 1.00 57.29 226 ALA A C 1
ATOM 1685 O O . ALA A 1 274 ? 198.731 148.392 148.359 1.00 57.29 226 ALA A O 1
ATOM 1687 N N . ARG A 1 275 ? 200.247 149.613 149.484 1.00 57.69 227 ARG A N 1
ATOM 1688 C CA . ARG A 1 275 ? 201.245 148.554 149.424 1.00 57.69 227 ARG A CA 1
ATOM 1689 C C . ARG A 1 275 ? 200.806 147.355 150.247 1.00 57.69 227 ARG A C 1
ATOM 1690 O O . ARG A 1 275 ? 201.028 146.205 149.854 1.00 57.69 227 ARG A O 1
ATOM 1698 N N . ILE A 1 276 ? 200.184 147.607 151.401 1.00 57.38 228 ILE A N 1
ATOM 1699 C CA . ILE A 1 276 ? 199.650 146.498 152.198 1.00 57.38 228 ILE A CA 1
ATOM 1700 C C . ILE A 1 276 ? 198.579 145.743 151.418 1.00 57.38 228 ILE A C 1
ATOM 1701 O O . ILE A 1 276 ? 198.529 144.509 151.442 1.00 57.38 228 ILE A O 1
ATOM 1706 N N . ASP A 1 277 ? 197.701 146.468 150.725 1.00 60.75 229 ASP A N 1
ATOM 1707 C CA . ASP A 1 277 ? 196.683 145.819 149.906 1.00 60.75 229 ASP A CA 1
ATOM 1708 C C . ASP A 1 277 ? 197.310 144.966 148.817 1.00 60.75 229 ASP A C 1
ATOM 1709 O O . ASP A 1 277 ? 196.844 143.855 148.547 1.00 60.75 229 ASP A O 1
ATOM 1714 N N . LYS A 1 278 ? 198.349 145.478 148.160 1.00 62.73 230 LYS A N 1
ATOM 1715 C CA . LYS A 1 278 ? 199.004 144.687 147.124 1.00 62.73 230 LYS A CA 1
ATOM 1716 C C . LYS A 1 278 ? 199.667 143.449 147.710 1.00 62.73 230 LYS A C 1
ATOM 1717 O O . LYS A 1 278 ? 199.647 142.383 147.086 1.00 62.73 230 LYS A O 1
ATOM 1723 N N . LEU A 1 279 ? 200.215 143.624 148.889 1.00 61.64 231 LEU A N 1
ATOM 1724 C CA . LEU A 1 279 ? 200.887 142.546 149.548 1.00 61.64 231 LEU A CA 1
ATOM 1725 C C . LEU A 1 279 ? 199.977 141.416 149.707 1.00 61.64 231 LEU A C 1
ATOM 1726 O O . LEU A 1 279 ? 200.146 140.459 149.032 1.00 61.64 231 LEU A O 1
ATOM 1731 N N . LEU A 1 280 ? 198.990 141.519 150.589 1.00 60.83 232 LEU A N 1
ATOM 1732 C CA . LEU A 1 280 ? 198.019 140.455 150.792 1.00 60.83 232 LEU A CA 1
ATOM 1733 C C . LEU A 1 280 ? 196.817 140.519 149.919 1.00 60.83 232 LEU A C 1
ATOM 1734 O O . LEU A 1 280 ? 195.736 140.531 150.344 1.00 60.83 232 LEU A O 1
ATOM 1739 N N . GLY A 1 281 ? 197.041 140.591 148.654 1.00 64.96 233 GLY A N 1
ATOM 1740 C CA . GLY A 1 281 ? 196.020 140.599 147.664 1.00 64.96 233 GLY A CA 1
ATOM 1741 C C . GLY A 1 281 ? 194.609 141.074 147.718 1.00 64.96 233 GLY A C 1
ATOM 1742 O O . GLY A 1 281 ? 193.893 140.745 146.815 1.00 64.96 233 GLY A O 1
ATOM 1743 N N . ILE A 1 282 ? 194.172 141.860 148.673 1.00 70.31 234 ILE A N 1
ATOM 1744 C CA . ILE A 1 282 ? 192.768 142.271 148.647 1.00 70.31 234 ILE A CA 1
ATOM 1745 C C . ILE A 1 282 ? 192.511 143.524 147.821 1.00 70.31 234 ILE A C 1
ATOM 1746 O O . ILE A 1 282 ? 192.858 143.576 146.669 1.00 70.31 234 ILE A O 1
ATOM 1751 N N . ASN A 1 283 ? 191.861 144.490 148.456 1.00 66.18 235 ASN A N 1
ATOM 1752 C CA . ASN A 1 283 ? 191.556 145.798 147.988 1.00 66.18 235 ASN A CA 1
ATOM 1753 C C . ASN A 1 283 ? 190.925 146.388 149.167 1.00 66.18 235 ASN A C 1
ATOM 1754 O O . ASN A 1 283 ? 190.187 147.257 149.152 1.00 66.18 235 ASN A O 1
ATOM 1759 N N . MET A 1 284 ? 191.249 145.800 150.245 1.00 60.91 236 MET A N 1
ATOM 1760 C CA . MET A 1 284 ? 190.763 146.191 151.567 1.00 60.91 236 MET A CA 1
ATOM 1761 C C . MET A 1 284 ? 190.734 147.695 151.825 1.00 60.91 236 MET A C 1
ATOM 1762 O O . MET A 1 284 ? 189.735 148.212 152.332 1.00 60.91 236 MET A O 1
ATOM 1767 N N . TYR A 1 285 ? 191.808 148.408 151.473 1.00 56.91 237 TYR A N 1
ATOM 1768 C CA . TYR A 1 285 ? 191.994 149.798 151.886 1.00 56.91 237 TYR A CA 1
ATOM 1769 C C . TYR A 1 285 ? 191.831 150.820 150.771 1.00 56.91 237 TYR A C 1
ATOM 1770 O O . TYR A 1 285 ? 191.409 151.942 151.046 1.00 56.91 237 TYR A O 1
ATOM 1779 N N . THR A 1 286 ? 192.173 150.490 149.526 1.00 61.32 238 THR A N 1
ATOM 1780 C CA . THR A 1 286 ? 192.088 151.484 148.458 1.00 61.32 238 THR A CA 1
ATOM 1781 C C . THR A 1 286 ? 190.658 151.974 148.261 1.00 61.32 238 THR A C 1
ATOM 1782 O O . THR A 1 286 ? 190.400 153.184 148.240 1.00 61.32 238 THR A O 1
ATOM 1786 N N . THR A 1 287 ? 189.714 151.047 148.108 1.00 63.75 239 THR A N 1
ATOM 1787 C CA . THR A 1 287 ? 188.316 151.431 147.949 1.00 63.75 239 THR A CA 1
ATOM 1788 C C . THR A 1 287 ? 187.787 152.096 149.209 1.00 63.75 239 THR A C 1
ATOM 1789 O O . THR A 1 287 ? 187.064 153.096 149.143 1.00 63.75 239 THR A O 1
ATOM 1793 N N . ALA A 1 288 ? 188.146 151.558 150.371 1.00 62.75 240 ALA A N 1
ATOM 1794 C CA . ALA A 1 288 ? 187.654 152.091 151.632 1.00 62.75 240 ALA A CA 1
ATOM 1795 C C . ALA A 1 288 ? 188.118 153.515 151.897 1.00 62.75 240 ALA A C 1
ATOM 1796 O O . ALA A 1 288 ? 187.378 154.276 152.524 1.00 62.75 240 ALA A O 1
ATOM 1798 N N . PHE A 1 289 ? 189.308 153.893 151.439 1.00 62.62 241 PHE A N 1
ATOM 1799 C CA . PHE A 1 289 ? 189.814 155.251 151.585 1.00 62.62 241 PHE A CA 1
ATOM 1800 C C . PHE A 1 289 ? 189.316 156.180 150.494 1.00 62.62 241 PHE A C 1
ATOM 1801 O O . PHE A 1 289 ? 188.869 157.290 150.785 1.00 62.62 241 PHE A O 1
ATOM 1809 N N . SER A 1 290 ? 189.361 155.741 149.239 1.00 63.53 242 SER A N 1
ATOM 1810 C CA . SER A 1 290 ? 189.153 156.631 148.106 1.00 63.53 242 SER A CA 1
ATOM 1811 C C . SER A 1 290 ? 187.707 157.088 147.963 1.00 63.53 242 SER A C 1
ATOM 1812 O O . SER A 1 290 ? 187.355 157.726 146.968 1.00 63.53 242 SER A O 1
ATOM 1815 N N . ASN A 1 291 ? 186.852 156.750 148.926 1.00 67.48 243 ASN A N 1
ATOM 1816 C CA . ASN A 1 291 ? 185.497 157.282 148.952 1.00 67.48 243 ASN A CA 1
ATOM 1817 C C . ASN A 1 291 ? 185.142 157.655 150.395 1.00 67.48 243 ASN A C 1
ATOM 1818 O O . ASN A 1 291 ? 184.032 157.456 150.882 1.00 67.48 243 ASN A O 1
ATOM 1823 N N . SER A 1 292 ? 186.104 158.231 151.102 1.00 66.41 244 SER A N 1
ATOM 1824 C CA . SER A 1 292 ? 185.909 158.669 152.474 1.00 66.41 244 SER A CA 1
ATOM 1825 C C . SER A 1 292 ? 185.491 160.136 152.490 1.00 66.41 244 SER A C 1
ATOM 1826 O O . SER A 1 292 ? 185.517 160.827 151.468 1.00 66.41 244 SER A O 1
ATOM 1829 N N . SER A 1 293 ? 185.099 160.611 153.675 1.00 66.54 245 SER A N 1
ATOM 1830 C CA . SER A 1 293 ? 184.602 161.972 153.848 1.00 66.54 245 SER A CA 1
ATOM 1831 C C . SER A 1 293 ? 185.473 162.792 154.792 1.00 66.54 245 SER A C 1
ATOM 1832 O O . SER A 1 293 ? 185.137 163.940 155.097 1.00 66.54 245 SER A O 1
ATOM 1835 N N . VAL A 1 294 ? 186.578 162.227 155.267 1.00 63.43 246 VAL A N 1
ATOM 1836 C CA . VAL A 1 294 ? 187.474 162.920 156.186 1.00 63.43 246 VAL A CA 1
ATOM 1837 C C . VAL A 1 294 ? 188.841 162.983 155.521 1.00 63.43 246 VAL A C 1
ATOM 1838 O O . VAL A 1 294 ? 189.880 162.851 156.175 1.00 63.43 246 VAL A O 1
ATOM 1842 N N . ILE A 1 295 ? 188.840 163.133 154.198 1.00 60.45 247 ILE A N 1
ATOM 1843 C CA . ILE A 1 295 ? 190.093 163.246 153.464 1.00 60.45 247 ILE A CA 1
ATOM 1844 C C . ILE A 1 295 ? 190.932 164.383 154.023 1.00 60.45 247 ILE A C 1
ATOM 1845 O O . ILE A 1 295 ? 192.111 164.209 154.345 1.00 60.45 247 ILE A O 1
ATOM 1850 N N . PHE A 1 296 ? 190.335 165.555 154.165 1.00 59.27 248 PHE A N 1
ATOM 1851 C CA . PHE A 1 296 ? 191.011 166.713 154.737 1.00 59.27 248 PHE A CA 1
ATOM 1852 C C . PHE A 1 296 ? 190.577 166.823 156.190 1.00 59.27 248 PHE A C 1
ATOM 1853 O O . PHE A 1 296 ? 189.858 167.738 156.584 1.00 59.27 248 PHE A O 1
ATOM 1861 N N . GLY A 1 297 ? 191.012 165.854 156.983 1.00 58.03 249 GLY A N 1
ATOM 1862 C CA . GLY A 1 297 ? 190.716 165.809 158.397 1.00 58.03 249 GLY A CA 1
ATOM 1863 C C . GLY A 1 297 ? 191.950 165.427 159.179 1.00 58.03 249 GLY A C 1
ATOM 1864 O O . GLY A 1 297 ? 191.870 164.712 160.182 1.00 58.03 249 GLY A O 1
ATOM 1865 N N . ALA A 1 298 ? 193.105 165.884 158.708 1.00 54.34 250 ALA A N 1
ATOM 1866 C CA . ALA A 1 298 ? 194.400 165.494 159.243 1.00 54.34 250 ALA A CA 1
ATOM 1867 C C . ALA A 1 298 ? 194.951 166.533 160.206 1.00 54.34 250 ALA A C 1
ATOM 1868 O O . ALA A 1 298 ? 196.152 166.760 160.256 1.00 54.34 250 ALA A O 1
ATOM 1870 N N . PHE A 1 299 ? 194.084 167.192 160.972 1.00 53.34 251 PHE A N 1
ATOM 1871 C CA . PHE A 1 299 ? 194.539 168.046 162.063 1.00 53.34 251 PHE A CA 1
ATOM 1872 C C . PHE A 1 299 ? 193.413 168.290 163.056 1.00 53.34 251 PHE A C 1
ATOM 1873 O O . PHE A 1 299 ? 192.350 168.785 162.665 1.00 53.34 251 PHE A O 1
ATOM 1881 N N . PRO A 1 300 ? 193.602 167.984 164.347 1.00 51.39 252 PRO A N 1
ATOM 1882 C CA . PRO A 1 300 ? 194.772 167.305 164.890 1.00 51.39 252 PRO A CA 1
ATOM 1883 C C . PRO A 1 300 ? 194.738 165.834 164.569 1.00 51.39 252 PRO A C 1
ATOM 1884 O O . PRO A 1 300 ? 193.770 165.371 163.980 1.00 51.39 252 PRO A O 1
ATOM 1888 N N . SER A 1 301 ? 195.791 165.113 164.926 1.00 49.89 253 SER A N 1
ATOM 1889 C CA . SER A 1 301 ? 195.779 163.672 164.764 1.00 49.89 253 SER A CA 1
ATOM 1890 C C . SER A 1 301 ? 194.818 163.045 165.753 1.00 49.89 253 SER A C 1
ATOM 1891 O O . SER A 1 301 ? 194.704 163.488 166.896 1.00 49.89 253 SER A O 1
ATOM 1894 N N . LEU A 1 302 ? 194.118 162.012 165.309 1.00 53.23 254 LEU A N 1
ATOM 1895 C CA . LEU A 1 302 ? 193.320 161.209 166.216 1.00 53.23 254 LEU A CA 1
ATOM 1896 C C . LEU A 1 302 ? 193.952 159.854 166.492 1.00 53.23 254 LEU A C 1
ATOM 1897 O O . LEU A 1 302 ? 193.745 159.300 167.575 1.00 53.23 254 LEU A O 1
ATOM 1902 N N . HIS A 1 303 ? 194.737 159.325 165.554 1.00 52.50 255 HIS A N 1
ATOM 1903 C CA . HIS A 1 303 ? 195.570 158.171 165.858 1.00 52.50 255 HIS A CA 1
ATOM 1904 C C . HIS A 1 303 ? 196.503 158.480 167.016 1.00 52.50 255 HIS A C 1
ATOM 1905 O O . HIS A 1 303 ? 196.556 157.740 168.005 1.00 52.50 255 HIS A O 1
ATOM 1912 N N . SER A 1 304 ? 197.248 159.581 166.903 1.00 50.48 256 SER A N 1
ATOM 1913 C CA . SER A 1 304 ? 198.168 159.994 167.950 1.00 50.48 256 SER A CA 1
ATOM 1914 C C . SER A 1 304 ? 197.458 160.357 169.237 1.00 50.48 256 SER A C 1
ATOM 1915 O O . SER A 1 304 ? 197.944 160.008 170.313 1.00 50.48 256 SER A O 1
ATOM 1918 N N . GLY A 1 305 ? 196.329 161.058 169.154 1.00 49.75 257 GLY A N 1
ATOM 1919 C CA . GLY A 1 305 ? 195.592 161.377 170.362 1.00 49.75 257 GLY A CA 1
ATOM 1920 C C . GLY A 1 305 ? 195.135 160.134 171.097 1.00 49.75 257 GLY A C 1
ATOM 1921 O O . GLY A 1 305 ? 195.293 160.027 172.314 1.00 49.75 257 GLY A O 1
ATOM 1922 N N . CYS A 1 306 ? 194.553 159.180 170.371 1.00 52.33 258 CYS A N 1
ATOM 1923 C CA . CYS A 1 306 ? 194.107 157.951 171.013 1.00 52.33 258 CYS A CA 1
ATOM 1924 C C . CYS A 1 306 ? 195.278 157.177 171.596 1.00 52.33 258 CYS A C 1
ATOM 1925 O O . CYS A 1 306 ? 195.198 156.684 172.725 1.00 52.33 258 CYS A O 1
ATOM 1928 N N . ALA A 1 307 ? 196.374 157.052 170.843 1.00 48.23 259 ALA A N 1
ATOM 1929 C CA . ALA A 1 307 ? 197.526 156.320 171.352 1.00 48.23 259 ALA A CA 1
ATOM 1930 C C . ALA A 1 307 ? 198.070 156.970 172.612 1.00 48.23 259 ALA A C 1
ATOM 1931 O O . ALA A 1 307 ? 198.392 156.281 173.586 1.00 48.23 259 ALA A O 1
ATOM 1933 N N . THR A 1 308 ? 198.157 158.299 172.620 1.00 46.31 260 THR A N 1
ATOM 1934 C CA . THR A 1 308 ? 198.650 159.004 173.793 1.00 46.31 260 THR A CA 1
ATOM 1935 C C . THR A 1 308 ? 197.711 158.832 174.977 1.00 46.31 260 THR A C 1
ATOM 1936 O O . THR A 1 308 ? 198.164 158.651 176.107 1.00 46.31 260 THR A O 1
ATOM 1940 N N . MET A 1 309 ? 196.402 158.885 174.746 1.00 50.53 261 MET A N 1
ATOM 1941 C CA . MET A 1 309 ? 195.466 158.714 175.852 1.00 50.53 261 MET A CA 1
ATOM 1942 C C . MET A 1 309 ? 195.559 157.315 176.441 1.00 50.53 261 MET A C 1
ATOM 1943 O O . MET A 1 309 ? 195.610 157.146 177.666 1.00 50.53 261 MET A O 1
ATOM 1948 N N . GLU A 1 310 ? 195.593 156.300 175.584 1.00 52.19 262 GLU A N 1
ATOM 1949 C CA . GLU A 1 310 ? 195.686 154.929 176.064 1.00 52.19 262 GLU A CA 1
ATOM 1950 C C . GLU A 1 310 ? 196.983 154.707 176.831 1.00 52.19 262 GLU A C 1
ATOM 1951 O O . GLU A 1 310 ? 196.987 154.084 177.900 1.00 52.19 262 GLU A O 1
ATOM 1957 N N . ALA A 1 311 ? 198.100 155.226 176.311 1.00 50.52 263 ALA A N 1
ATOM 1958 C CA . ALA A 1 311 ? 199.375 155.048 176.993 1.00 50.52 263 ALA A CA 1
ATOM 1959 C C . ALA A 1 311 ? 199.438 155.822 178.298 1.00 50.52 263 ALA A C 1
ATOM 1960 O O . ALA A 1 311 ? 200.019 155.337 179.271 1.00 50.52 263 ALA A O 1
ATOM 1962 N N . LEU A 1 312 ? 198.872 157.025 178.341 1.00 47.82 264 LEU A N 1
ATOM 1963 C CA . LEU A 1 312 ? 198.814 157.754 179.597 1.00 47.82 264 LEU A CA 1
ATOM 1964 C C . LEU A 1 312 ? 197.992 157.007 180.626 1.00 47.82 264 LEU A C 1
ATOM 1965 O O . LEU A 1 312 ? 198.362 156.977 181.800 1.00 47.82 264 LEU A O 1
ATOM 1970 N N . PHE A 1 313 ? 196.894 156.378 180.216 1.00 50.06 265 PHE A N 1
ATOM 1971 C CA . PHE A 1 313 ? 196.113 155.643 181.199 1.00 50.06 265 PHE A CA 1
ATOM 1972 C C . PHE A 1 313 ? 196.801 154.362 181.646 1.00 50.06 265 PHE A C 1
ATOM 1973 O O . PHE A 1 313 ? 196.720 154.015 182.828 1.00 50.06 265 PHE A O 1
ATOM 1981 N N . PHE A 1 314 ? 197.578 153.748 180.760 1.00 50.68 266 PHE A N 1
ATOM 1982 C CA . PHE A 1 314 ? 198.335 152.556 181.122 1.00 50.68 266 PHE A CA 1
ATOM 1983 C C . PHE A 1 314 ? 199.429 152.948 182.124 1.00 50.68 266 PHE A C 1
ATOM 1984 O O . PHE A 1 314 ? 199.652 152.255 183.116 1.00 50.68 266 PHE A O 1
ATOM 1992 N N . CYS A 1 315 ? 200.105 154.065 181.853 1.00 51.57 267 CYS A N 1
ATOM 1993 C CA . CYS A 1 315 ? 201.155 154.581 182.716 1.00 51.57 267 CYS A CA 1
ATOM 1994 C C . CYS A 1 315 ? 200.611 155.139 184.017 1.00 51.57 267 CYS A C 1
ATOM 1995 O O . CYS A 1 315 ? 201.364 155.268 184.985 1.00 51.57 267 CYS A O 1
ATOM 1998 N N . TYR A 1 316 ? 199.331 155.496 184.049 1.00 54.23 268 TYR A N 1
ATOM 1999 C CA . TYR A 1 316 ? 198.700 155.908 185.293 1.00 54.23 268 TYR A CA 1
ATOM 2000 C C . TYR A 1 316 ? 198.337 154.709 186.153 1.00 54.23 268 TYR A C 1
ATOM 2001 O O . TYR A 1 316 ? 198.660 154.681 187.343 1.00 54.23 268 TYR A O 1
ATOM 2010 N N . CYS A 1 317 ? 197.677 153.715 185.574 1.00 54.80 269 CYS A N 1
ATOM 2011 C CA . CYS A 1 317 ? 197.299 152.501 186.281 1.00 54.80 269 CYS A CA 1
ATOM 2012 C C . CYS A 1 317 ? 198.460 151.559 186.548 1.00 54.80 269 CYS A C 1
ATOM 2013 O O . CYS A 1 317 ? 198.525 150.964 187.624 1.00 54.80 269 CYS A O 1
ATOM 2016 N N . PHE A 1 318 ? 199.377 151.394 185.596 1.00 52.74 270 PHE A N 1
ATOM 2017 C CA . PHE A 1 318 ? 200.538 150.525 185.764 1.00 52.74 270 PHE A CA 1
ATOM 2018 C C . PHE A 1 318 ? 201.800 151.367 185.708 1.00 52.74 270 PHE A C 1
ATOM 2019 O O . PHE A 1 318 ? 202.308 151.646 184.613 1.00 52.74 270 PHE A O 1
ATOM 2027 N N . PRO A 1 319 ? 202.345 151.792 186.832 1.00 51.01 271 PRO A N 1
ATOM 2028 C CA . PRO A 1 319 ? 203.507 152.679 186.786 1.00 51.01 271 PRO A CA 1
ATOM 2029 C C . PRO A 1 319 ? 204.833 151.944 186.835 1.00 51.01 271 PRO A C 1
ATOM 2030 O O . PRO A 1 319 ? 205.882 152.579 186.960 1.00 51.01 271 PRO A O 1
ATOM 2034 N N . LYS A 1 320 ? 204.814 150.616 186.735 1.00 50.79 272 LYS A N 1
ATOM 2035 C CA . LYS A 1 320 ? 206.033 149.825 186.843 1.00 50.79 272 LYS A CA 1
ATOM 2036 C C . LYS A 1 320 ? 206.624 149.415 185.505 1.00 50.79 272 LYS A C 1
ATOM 2037 O O . LYS A 1 320 ? 207.851 149.393 185.375 1.00 50.79 272 LYS A O 1
ATOM 2043 N N . LEU A 1 321 ? 205.800 149.088 184.516 1.00 47.35 273 LEU A N 1
ATOM 2044 C CA . LEU A 1 321 ? 206.272 148.651 183.212 1.00 47.35 273 LEU A CA 1
ATOM 2045 C C . LEU A 1 321 ? 206.026 149.716 182.150 1.00 47.35 273 LEU A C 1
ATOM 2046 O O . LEU A 1 321 ? 205.773 149.415 180.986 1.00 47.35 273 LEU A O 1
ATOM 2051 N N . LYS A 1 322 ? 206.175 150.961 182.549 1.00 46.88 274 LYS A N 1
ATOM 2052 C CA . LYS A 1 322 ? 205.940 152.183 181.795 1.00 46.88 274 LYS A CA 1
ATOM 2053 C C . LYS A 1 322 ? 206.722 152.348 180.489 1.00 46.88 274 LYS A C 1
ATOM 2054 O O . LYS A 1 322 ? 206.148 152.859 179.521 1.00 46.88 274 LYS A O 1
ATOM 2060 N N . PRO A 1 323 ? 208.011 151.966 180.390 1.00 43.39 275 PRO A N 1
ATOM 2061 C CA . PRO A 1 323 ? 208.724 152.188 179.123 1.00 43.39 275 PRO A CA 1
ATOM 2062 C C . PRO A 1 323 ? 208.065 151.503 177.941 1.00 43.39 275 PRO A C 1
ATOM 2063 O O . PRO A 1 323 ? 208.203 151.937 176.792 1.00 43.39 275 PRO A O 1
ATOM 2067 N N . LEU A 1 324 ? 207.334 150.428 178.225 1.00 44.44 276 LEU A N 1
ATOM 2068 C CA . LEU A 1 324 ? 206.652 149.688 177.174 1.00 44.44 276 LEU A CA 1
ATOM 2069 C C . LEU A 1 324 ? 205.648 150.571 176.449 1.00 44.44 276 LEU A C 1
ATOM 2070 O O . LEU A 1 324 ? 205.574 150.566 175.216 1.00 44.44 276 LEU A O 1
ATOM 2075 N N . PHE A 1 325 ? 204.887 151.360 177.200 1.00 45.07 277 PHE A N 1
ATOM 2076 C CA . PHE A 1 325 ? 203.838 152.161 176.588 1.00 45.07 277 PHE A CA 1
ATOM 2077 C C . PHE A 1 325 ? 204.415 153.334 175.811 1.00 45.07 277 PHE A C 1
ATOM 2078 O O . PHE A 1 325 ? 203.888 153.703 174.756 1.00 45.07 277 PHE A O 1
ATOM 2086 N N . ILE A 1 326 ? 205.508 153.923 176.297 1.00 41.04 278 ILE A N 1
ATOM 2087 C CA . ILE A 1 326 ? 206.156 154.979 175.529 1.00 41.04 278 ILE A CA 1
ATOM 2088 C C . ILE A 1 326 ? 206.717 154.426 174.228 1.00 41.04 278 ILE A C 1
ATOM 2089 O O . ILE A 1 326 ? 206.619 155.070 173.172 1.00 41.04 278 ILE A O 1
ATOM 2094 N N . ALA A 1 327 ? 207.314 153.232 174.273 1.00 43.41 279 ALA A N 1
ATOM 2095 C CA . ALA A 1 327 ? 207.771 152.602 173.041 1.00 43.41 279 ALA A CA 1
ATOM 2096 C C . ALA A 1 327 ? 206.610 152.351 172.098 1.00 43.41 279 ALA A C 1
ATOM 2097 O O . ALA A 1 327 ? 206.743 152.518 170.882 1.00 43.41 279 ALA A O 1
ATOM 2099 N N . TYR A 1 328 ? 205.460 151.954 172.641 1.00 43.97 280 TYR A N 1
ATOM 2100 C CA . TYR A 1 328 ? 204.288 151.738 171.801 1.00 43.97 280 TYR A CA 1
ATOM 2101 C C . TYR A 1 328 ? 203.854 153.025 171.114 1.00 43.97 280 TYR A C 1
ATOM 2102 O O . TYR A 1 328 ? 203.532 153.027 169.922 1.00 43.97 280 TYR A O 1
ATOM 2111 N N . VAL A 1 329 ? 203.830 154.135 171.852 1.00 43.64 281 VAL A N 1
ATOM 2112 C CA . VAL A 1 329 ? 203.410 155.398 171.248 1.00 43.64 281 VAL A CA 1
ATOM 2113 C C . VAL A 1 329 ? 204.382 155.830 170.165 1.00 43.64 281 VAL A C 1
ATOM 2114 O O . VAL A 1 329 ? 203.968 156.307 169.103 1.00 43.64 281 VAL A O 1
ATOM 2118 N N . CYS A 1 330 ? 205.687 155.715 170.423 1.00 46.45 282 CYS A N 1
ATOM 2119 C CA . CYS A 1 330 ? 206.648 156.064 169.381 1.00 46.45 282 CYS A CA 1
ATOM 2120 C C . CYS A 1 330 ? 206.513 155.162 168.163 1.00 46.45 282 CYS A C 1
ATOM 2121 O O . CYS A 1 330 ? 206.664 155.637 167.032 1.00 46.45 282 CYS A O 1
ATOM 2124 N N . TRP A 1 331 ? 206.203 153.883 168.376 1.00 45.83 283 TRP A N 1
ATOM 2125 C CA . TRP A 1 331 ? 205.903 152.988 167.269 1.00 45.83 283 TRP A CA 1
ATOM 2126 C C . TRP A 1 331 ? 204.709 153.490 166.474 1.00 45.83 283 TRP A C 1
ATOM 2127 O O . TRP A 1 331 ? 204.720 153.473 165.240 1.00 45.83 283 TRP A O 1
ATOM 2138 N N . LEU A 1 332 ? 203.671 153.954 167.162 1.00 46.39 284 LEU A N 1
ATOM 2139 C CA . LEU A 1 332 ? 202.480 154.392 166.443 1.00 46.39 284 LEU A CA 1
ATOM 2140 C C . LEU A 1 332 ? 202.733 155.685 165.679 1.00 46.39 284 LEU A C 1
ATOM 2141 O O . LEU A 1 332 ? 202.248 155.847 164.555 1.00 46.39 284 LEU A O 1
ATOM 2146 N N . TRP A 1 333 ? 203.481 156.624 166.271 1.00 45.41 285 TRP A N 1
ATOM 2147 C CA . TRP A 1 333 ? 203.825 157.848 165.549 1.00 45.41 285 TRP A CA 1
ATOM 2148 C C . TRP A 1 333 ? 204.658 157.550 164.316 1.00 45.41 285 TRP A C 1
ATOM 2149 O O . TRP A 1 333 ? 204.410 158.121 163.245 1.00 45.41 285 TRP A O 1
ATOM 2160 N N . TRP A 1 334 ? 205.651 156.669 164.442 1.00 43.34 286 TRP A N 1
ATOM 2161 C CA . TRP A 1 334 ? 206.405 156.291 163.259 1.00 43.34 286 TRP A CA 1
ATOM 2162 C C . TRP A 1 334 ? 205.501 155.647 162.229 1.00 43.34 286 TRP A C 1
ATOM 2163 O O . TRP A 1 334 ? 205.653 155.892 161.033 1.00 43.34 286 TRP A O 1
ATOM 2174 N N . SER A 1 335 ? 204.566 154.806 162.667 1.00 47.39 287 SER A N 1
ATOM 2175 C CA . SER A 1 335 ? 203.675 154.147 161.722 1.00 47.39 287 SER A CA 1
ATOM 2176 C C . SER A 1 335 ? 202.816 155.152 160.982 1.00 47.39 287 SER A C 1
ATOM 2177 O O . SER A 1 335 ? 202.555 155.001 159.784 1.00 47.39 287 SER A O 1
ATOM 2180 N N . THR A 1 336 ? 202.348 156.174 161.683 1.00 47.11 288 THR A N 1
ATOM 2181 C CA . THR A 1 336 ? 201.484 157.159 161.062 1.00 47.11 288 THR A CA 1
ATOM 2182 C C . THR A 1 336 ? 202.231 158.059 160.094 1.00 47.11 288 THR A C 1
ATOM 2183 O O . THR A 1 336 ? 201.694 158.372 159.031 1.00 47.11 288 THR A O 1
ATOM 2187 N N . MET A 1 337 ? 203.454 158.470 160.417 1.00 48.66 289 MET A N 1
ATOM 2188 C CA . MET A 1 337 ? 204.229 159.259 159.464 1.00 48.66 289 MET A CA 1
ATOM 2189 C C . MET A 1 337 ? 204.906 158.421 158.388 1.00 48.66 289 MET A C 1
ATOM 2190 O O . MET A 1 337 ? 205.351 158.977 157.381 1.00 48.66 289 MET A O 1
ATOM 2195 N N . TYR A 1 338 ? 205.001 157.110 158.570 1.00 47.66 290 TYR A N 1
ATOM 2196 C CA . TYR A 1 338 ? 205.548 156.250 157.532 1.00 47.66 290 TYR A CA 1
ATOM 2197 C C . TYR A 1 338 ? 204.589 156.133 156.363 1.00 47.66 290 TYR A C 1
ATOM 2198 O O . TYR A 1 338 ? 204.986 156.271 155.204 1.00 47.66 290 TYR A O 1
ATOM 2207 N N . LEU A 1 339 ? 203.315 155.887 156.651 1.00 49.73 291 LEU A N 1
ATOM 2208 C CA . LEU A 1 339 ? 202.329 155.672 155.603 1.00 49.73 291 LEU A CA 1
ATOM 2209 C C . LEU A 1 339 ? 201.905 156.986 154.969 1.00 49.73 291 LEU A C 1
ATOM 2210 O O . LEU A 1 339 ? 201.022 157.003 154.107 1.00 49.73 291 LEU A O 1
ATOM 2215 N N . THR A 1 340 ? 202.530 158.086 155.383 1.00 48.03 292 THR A N 1
ATOM 2216 C CA . THR A 1 340 ? 202.266 159.416 154.842 1.00 48.03 292 THR A CA 1
ATOM 2217 C C . THR A 1 340 ? 200.810 159.814 155.068 1.00 48.03 292 THR A C 1
ATOM 2218 O O . THR A 1 340 ? 200.106 160.254 154.162 1.00 48.03 292 THR A O 1
ATOM 2222 N N . HIS A 1 341 ? 200.371 159.651 156.309 1.00 50.16 293 HIS A N 1
ATOM 2223 C CA . HIS A 1 341 ? 199.030 160.027 156.711 1.00 50.16 293 HIS A CA 1
ATOM 2224 C C . HIS A 1 341 ? 198.999 161.206 157.665 1.00 50.16 293 HIS A C 1
ATOM 2225 O O . HIS A 1 341 ? 197.908 161.670 158.010 1.00 50.16 293 HIS A O 1
ATOM 2232 N N . HIS A 1 342 ? 200.146 161.687 158.127 1.00 47.09 294 HIS A N 1
ATOM 2233 C CA . HIS A 1 342 ? 200.168 162.764 159.103 1.00 47.09 294 HIS A CA 1
ATOM 2234 C C . HIS A 1 342 ? 201.487 163.508 158.995 1.00 47.09 294 HIS A C 1
ATOM 2235 O O . HIS A 1 342 ? 202.502 162.957 158.573 1.00 47.09 294 HIS A O 1
ATOM 2242 N N . TYR A 1 343 ? 201.455 164.770 159.380 1.00 47.72 295 TYR A N 1
ATOM 2243 C CA . TYR A 1 343 ? 202.650 165.543 159.657 1.00 47.72 295 TYR A CA 1
ATOM 2244 C C . TYR A 1 343 ? 202.958 165.397 161.137 1.00 47.72 295 TYR A C 1
ATOM 2245 O O . TYR A 1 343 ? 202.145 164.894 161.913 1.00 47.72 295 TYR A O 1
ATOM 2254 N N . PHE A 1 344 ? 204.143 165.829 161.542 1.00 47.63 296 PHE A N 1
ATOM 2255 C CA . PHE A 1 344 ? 204.458 165.719 162.956 1.00 47.63 296 PHE A CA 1
ATOM 2256 C C . PHE A 1 344 ? 203.711 166.737 163.804 1.00 47.63 296 PHE A C 1
ATOM 2257 O O . PHE A 1 344 ? 203.387 166.448 164.962 1.00 47.63 296 PHE A O 1
ATOM 2265 N N . VAL A 1 345 ? 203.407 167.909 163.251 1.00 48.89 297 VAL A N 1
ATOM 2266 C CA . VAL A 1 345 ? 202.587 168.860 163.982 1.00 48.89 297 VAL A CA 1
ATOM 2267 C C . VAL A 1 345 ? 201.184 168.308 164.191 1.00 48.89 297 VAL A C 1
ATOM 2268 O O . VAL A 1 345 ? 200.536 168.617 165.193 1.00 48.89 297 VAL A O 1
ATOM 2272 N N . ASP A 1 346 ? 200.698 167.475 163.271 1.00 47.71 298 ASP A N 1
ATOM 2273 C CA . ASP A 1 346 ? 199.411 166.820 163.466 1.00 47.71 298 ASP A CA 1
ATOM 2274 C C . ASP A 1 346 ? 199.433 165.979 164.725 1.00 47.71 298 ASP A C 1
ATOM 2275 O O . ASP A 1 346 ? 198.585 166.127 165.618 1.00 47.71 298 ASP A O 1
ATOM 2280 N N . LEU A 1 347 ? 200.430 165.102 164.816 1.00 45.59 299 LEU A N 1
ATOM 2281 C CA . LEU A 1 347 ? 200.547 164.206 165.952 1.00 45.59 299 LEU A CA 1
ATOM 2282 C C . LEU A 1 347 ? 200.750 164.991 167.231 1.00 45.59 299 LEU A C 1
ATOM 2283 O O . LEU A 1 347 ? 200.305 164.571 168.301 1.00 45.59 299 LEU A O 1
ATOM 2288 N N . MET A 1 348 ? 201.398 166.152 167.139 1.00 45.87 300 MET A N 1
ATOM 2289 C CA . MET A 1 348 ? 201.684 166.897 168.357 1.00 45.87 300 MET A CA 1
ATOM 2290 C C . MET A 1 348 ? 200.491 167.704 168.832 1.00 45.87 300 MET A C 1
ATOM 2291 O O . MET A 1 348 ? 200.288 167.843 170.039 1.00 45.87 300 MET A O 1
ATOM 2296 N N . ALA A 1 349 ? 199.687 168.229 167.915 1.00 47.75 301 ALA A N 1
ATOM 2297 C CA . ALA A 1 349 ? 198.406 168.781 168.321 1.00 47.75 301 ALA A CA 1
ATOM 2298 C C . ALA A 1 349 ? 197.573 167.717 169.012 1.00 47.75 301 ALA A C 1
ATOM 2299 O O . ALA A 1 349 ? 197.032 167.947 170.100 1.00 47.75 301 ALA A O 1
ATOM 2301 N N . GLY A 1 350 ? 197.496 166.526 168.414 1.00 47.46 302 GLY A N 1
ATOM 2302 C CA . GLY A 1 350 ? 196.734 165.455 169.036 1.00 47.46 302 GLY A CA 1
ATOM 2303 C C . GLY A 1 350 ? 197.259 165.085 170.410 1.00 47.46 302 GLY A C 1
ATOM 2304 O O . GLY A 1 350 ? 196.492 164.960 171.366 1.00 47.46 302 GLY A O 1
ATOM 2305 N N . SER A 1 351 ? 198.575 164.938 170.533 1.00 47.78 303 SER A N 1
ATOM 2306 C CA . SER A 1 351 ? 199.211 164.534 171.776 1.00 47.78 303 SER A CA 1
ATOM 2307 C C . SER A 1 351 ? 199.121 165.581 172.870 1.00 47.78 303 SER A C 1
ATOM 2308 O O . SER A 1 351 ? 198.876 165.219 174.017 1.00 47.78 303 SER A O 1
ATOM 2311 N N . VAL A 1 352 ? 199.316 166.865 172.560 1.00 46.89 304 VAL A N 1
ATOM 2312 C CA . VAL A 1 352 ? 199.141 167.903 173.571 1.00 46.89 304 VAL A CA 1
ATOM 2313 C C . VAL A 1 352 ? 197.689 168.064 173.986 1.00 46.89 304 VAL A C 1
ATOM 2314 O O . VAL A 1 352 ? 197.413 168.273 175.177 1.00 46.89 304 VAL A O 1
ATOM 2318 N N . LEU A 1 353 ? 196.744 167.948 173.050 1.00 47.59 305 LEU A N 1
ATOM 2319 C CA . LEU A 1 353 ? 195.339 167.926 173.433 1.00 47.59 305 LEU A CA 1
ATOM 2320 C C . LEU A 1 353 ? 195.059 166.796 174.412 1.00 47.59 305 LEU A C 1
ATOM 2321 O O . LEU A 1 353 ? 194.471 167.016 175.480 1.00 47.59 305 LEU A O 1
ATOM 2326 N N . SER A 1 354 ? 195.500 165.585 174.071 1.00 46.66 306 SER A N 1
ATOM 2327 C CA . SER A 1 354 ? 195.267 164.445 174.945 1.00 46.66 306 SER A CA 1
ATOM 2328 C C . SER A 1 354 ? 195.968 164.615 176.280 1.00 46.66 306 SER A C 1
ATOM 2329 O O . SER A 1 354 ? 195.431 164.231 177.321 1.00 46.66 306 SER A O 1
ATOM 2332 N N . TYR A 1 355 ? 197.168 165.188 176.270 1.00 48.22 307 TYR A N 1
ATOM 2333 C CA . TYR A 1 355 ? 197.925 165.356 177.502 1.00 48.22 307 TYR A CA 1
ATOM 2334 C C . TYR A 1 355 ? 197.223 166.306 178.454 1.00 48.22 307 TYR A C 1
ATOM 2335 O O . TYR A 1 355 ? 197.089 166.020 179.646 1.00 48.22 307 TYR A O 1
ATOM 2344 N N . VAL A 1 356 ? 196.773 167.452 177.951 1.00 46.63 308 VAL A N 1
ATOM 2345 C CA . VAL A 1 356 ? 196.106 168.405 178.830 1.00 46.63 308 VAL A CA 1
ATOM 2346 C C . VAL A 1 356 ? 194.789 167.830 179.336 1.00 46.63 308 VAL A C 1
ATOM 2347 O O . VAL A 1 356 ? 194.455 167.950 180.526 1.00 46.63 308 VAL A O 1
ATOM 2351 N N . ILE A 1 357 ? 194.024 167.186 178.451 1.00 45.60 309 ILE A N 1
ATOM 2352 C CA . ILE A 1 357 ? 192.779 166.565 178.884 1.00 45.60 309 ILE A CA 1
ATOM 2353 C C . ILE A 1 357 ? 193.042 165.554 179.988 1.00 45.60 309 ILE A C 1
ATOM 2354 O O . ILE A 1 357 ? 192.351 165.541 181.013 1.00 45.60 309 ILE A O 1
ATOM 2359 N N . PHE A 1 358 ? 194.047 164.700 179.808 1.00 46.68 310 PHE A N 1
ATOM 2360 C CA . PHE A 1 358 ? 194.317 163.692 180.819 1.00 46.68 310 PHE A CA 1
ATOM 2361 C C . PHE A 1 358 ? 194.816 164.313 182.109 1.00 46.68 310 PHE A C 1
ATOM 2362 O O . PHE A 1 358 ? 194.528 163.790 183.183 1.00 46.68 310 PHE A O 1
ATOM 2370 N N . GLN A 1 359 ? 195.582 165.402 182.035 1.00 47.67 311 GLN A N 1
ATOM 2371 C CA . GLN A 1 359 ? 196.052 166.037 183.262 1.00 47.67 311 GLN A CA 1
ATOM 2372 C C . GLN A 1 359 ? 194.891 166.585 184.074 1.00 47.67 311 GLN A C 1
ATOM 2373 O O . GLN A 1 359 ? 194.835 166.403 185.297 1.00 47.67 311 GLN A O 1
ATOM 2379 N N . TYR A 1 360 ? 193.945 167.243 183.407 1.00 51.22 312 TYR A N 1
ATOM 2380 C CA . TYR A 1 360 ? 192.723 167.661 184.087 1.00 51.22 312 TYR A CA 1
ATOM 2381 C C . TYR A 1 360 ? 192.022 166.459 184.707 1.00 51.22 312 TYR A C 1
ATOM 2382 O O . TYR A 1 360 ? 191.730 166.437 185.912 1.00 51.22 312 TYR A O 1
ATOM 2391 N N . THR A 1 361 ? 191.795 165.423 183.900 1.00 49.92 313 THR A N 1
ATOM 2392 C CA . THR A 1 361 ? 190.987 164.300 184.346 1.00 49.92 313 THR A CA 1
ATOM 2393 C C . THR A 1 361 ? 191.687 163.511 185.444 1.00 49.92 313 THR A C 1
ATOM 2394 O O . THR A 1 361 ? 191.027 162.821 186.224 1.00 49.92 313 THR A O 1
ATOM 2398 N N . LYS A 1 362 ? 193.011 163.611 185.537 1.00 49.80 314 LYS A N 1
ATOM 2399 C CA . LYS A 1 362 ? 193.750 162.881 186.557 1.00 49.80 314 LYS A CA 1
ATOM 2400 C C . LYS A 1 362 ? 193.853 163.663 187.852 1.00 49.80 314 LYS A C 1
ATOM 2401 O O . LYS A 1 362 ? 193.704 163.085 188.933 1.00 49.80 314 LYS A O 1
ATOM 2407 N N . TYR A 1 363 ? 194.096 164.969 187.772 1.00 55.54 315 TYR A N 1
ATOM 2408 C CA . TYR A 1 363 ? 194.055 165.816 188.955 1.00 55.54 315 TYR A CA 1
ATOM 2409 C C . TYR A 1 363 ? 192.642 166.278 189.256 1.00 55.54 315 TYR A C 1
ATOM 2410 O O . TYR A 1 363 ? 192.446 167.307 189.907 1.00 55.54 315 TYR A O 1
ATOM 2419 N N . THR A 1 364 ? 191.673 165.516 188.771 1.00 54.95 316 THR A N 1
ATOM 2420 C CA . THR A 1 364 ? 190.249 165.646 189.016 1.00 54.95 316 THR A CA 1
ATOM 2421 C C . THR A 1 364 ? 189.732 164.210 189.028 1.00 54.95 316 THR A C 1
ATOM 2422 O O . THR A 1 364 ? 190.438 163.306 189.484 1.00 54.95 316 THR A O 1
ATOM 2426 N N . HIS A 1 365 ? 188.463 164.077 188.650 1.00 55.96 317 HIS A N 1
ATOM 2427 C CA . HIS A 1 365 ? 187.701 162.827 188.608 1.00 55.96 317 HIS A CA 1
ATOM 2428 C C . HIS A 1 365 ? 188.411 161.519 188.951 1.00 55.96 317 HIS A C 1
ATOM 2429 O O . HIS A 1 365 ? 187.918 160.732 189.759 1.00 55.96 317 HIS A O 1
ATOM 2436 N N . LEU A 1 366 ? 189.563 161.290 188.338 1.00 51.87 318 LEU A N 1
ATOM 2437 C CA . LEU A 1 366 ? 190.295 160.038 188.524 1.00 51.87 318 LEU A CA 1
ATOM 2438 C C . LEU A 1 366 ? 190.670 159.822 189.987 1.00 51.87 318 LEU A C 1
ATOM 2439 O O . LEU A 1 366 ? 190.906 160.784 190.721 1.00 51.87 318 LEU A O 1
ATOM 2444 N N . PRO A 1 367 ? 190.715 158.553 190.439 1.00 57.20 319 PRO A N 1
ATOM 2445 C CA . PRO A 1 367 ? 191.108 158.271 191.822 1.00 57.20 319 PRO A CA 1
ATOM 2446 C C . PRO A 1 367 ? 192.601 158.053 191.969 1.00 57.20 319 PRO A C 1
ATOM 2447 O O . PRO A 1 367 ? 193.341 158.124 190.986 1.00 57.20 319 PRO A O 1
ATOM 2451 N N . ILE A 1 368 ? 193.059 157.799 193.190 1.00 63.07 320 ILE A N 1
ATOM 2452 C CA . ILE A 1 368 ? 194.475 157.561 193.443 1.00 63.07 320 ILE A CA 1
ATOM 2453 C C . ILE A 1 368 ? 194.753 156.065 193.392 1.00 63.07 320 ILE A C 1
ATOM 2454 O O . ILE A 1 368 ? 194.232 155.297 194.205 1.00 63.07 320 ILE A O 1
ATOM 2459 N N . VAL A 1 369 ? 195.591 155.655 192.440 1.00 60.02 321 VAL A N 1
ATOM 2460 C CA . VAL A 1 369 ? 195.937 154.249 192.287 1.00 60.02 321 VAL A CA 1
ATOM 2461 C C . VAL A 1 369 ? 196.750 153.793 193.487 1.00 60.02 321 VAL A C 1
ATOM 2462 O O . VAL A 1 369 ? 197.541 154.559 194.054 1.00 60.02 321 VAL A O 1
ATOM 2466 N N . ASP A 1 370 ? 196.539 152.550 193.899 1.00 66.39 322 ASP A N 1
ATOM 2467 C CA . ASP A 1 370 ? 197.377 151.921 194.899 1.00 66.39 322 ASP A CA 1
ATOM 2468 C C . ASP A 1 370 ? 198.342 150.966 194.212 1.00 66.39 322 ASP A C 1
ATOM 2469 O O . ASP A 1 370 ? 198.106 150.497 193.099 1.00 66.39 322 ASP A O 1
ATOM 2474 N N . THR A 1 371 ? 199.451 150.680 194.885 1.00 68.14 323 THR A N 1
ATOM 2475 C CA . THR A 1 371 ? 200.474 149.825 194.302 1.00 68.14 323 THR A CA 1
ATOM 2476 C C . THR A 1 371 ? 200.554 148.449 194.935 1.00 68.14 323 THR A C 1
ATOM 2477 O O . THR A 1 371 ? 201.155 147.555 194.333 1.00 68.14 323 THR A O 1
ATOM 2481 N N . SER A 1 372 ? 199.979 148.243 196.118 1.00 69.11 324 SER A N 1
ATOM 2482 C CA . SER A 1 372 ? 200.014 146.934 196.754 1.00 69.11 324 SER A CA 1
ATOM 2483 C C . SER A 1 372 ? 198.815 146.079 196.375 1.00 69.11 324 SER A C 1
ATOM 2484 O O . SER A 1 372 ? 198.754 144.905 196.758 1.00 69.11 324 SER A O 1
ATOM 2487 N N . LEU A 1 373 ? 197.864 146.634 195.627 1.00 66.09 325 LEU A N 1
ATOM 2488 C CA . LEU A 1 373 ? 196.583 145.979 195.391 1.00 66.09 325 LEU A CA 1
ATOM 2489 C C . LEU A 1 373 ? 196.557 145.390 193.987 1.00 66.09 325 LEU A C 1
ATOM 2490 O O . LEU A 1 373 ? 196.870 146.075 193.008 1.00 66.09 325 LEU A O 1
ATOM 2495 N N . PHE A 1 374 ? 196.153 144.121 193.894 1.00 65.55 326 PHE A N 1
ATOM 2496 C CA . PHE A 1 374 ? 196.241 143.381 192.639 1.00 65.55 326 PHE A CA 1
ATOM 2497 C C . PHE A 1 374 ? 195.242 143.890 191.604 1.00 65.55 326 PHE A C 1
ATOM 2498 O O . PHE A 1 374 ? 195.630 144.353 190.527 1.00 65.55 326 PHE A O 1
ATOM 2506 N N . CYS A 1 375 ? 193.950 143.801 191.907 1.00 60.48 327 CYS A N 1
ATOM 2507 C CA . CYS A 1 375 ? 192.925 144.082 190.912 1.00 60.48 327 CYS A CA 1
ATOM 2508 C C . CYS A 1 375 ? 191.810 144.882 191.564 1.00 60.48 327 CYS A C 1
ATOM 2509 O O . CYS A 1 375 ? 191.791 145.075 192.780 1.00 60.48 327 CYS A O 1
ATOM 2512 N N . ARG A 1 376 ? 190.875 145.345 190.730 1.00 56.40 328 ARG A N 1
ATOM 2513 C CA . ARG A 1 376 ? 189.800 146.220 191.183 1.00 56.40 328 ARG A CA 1
ATOM 2514 C C . ARG A 1 376 ? 189.086 145.668 192.402 1.00 56.40 328 ARG A C 1
ATOM 2515 O O . ARG A 1 376 ? 188.885 146.387 193.385 1.00 56.40 328 ARG A O 1
ATOM 2523 N N . TRP A 1 377 ? 188.727 144.390 192.365 1.00 52.53 329 TRP A N 1
ATOM 2524 C CA . TRP A 1 377 ? 187.891 143.797 193.393 1.00 52.53 329 TRP A CA 1
ATOM 2525 C C . TRP A 1 377 ? 188.648 143.556 194.688 1.00 52.53 329 TRP A C 1
ATOM 2526 O O . TRP A 1 377 ? 188.162 142.827 195.557 1.00 52.53 329 TRP A O 1
ATOM 2537 N N . SER A 1 378 ? 189.830 144.149 194.829 1.00 60.22 330 SER A N 1
ATOM 2538 C CA . SER A 1 378 ? 190.560 144.177 196.088 1.00 60.22 330 SER A CA 1
ATOM 2539 C C . SER A 1 378 ? 190.747 145.609 196.578 1.00 60.22 330 SER A C 1
ATOM 2540 O O . SER A 1 378 ? 191.406 145.842 197.593 1.00 60.22 330 SER A O 1
ATOM 2543 N N . TYR A 1 379 ? 190.168 146.578 195.872 1.00 60.90 331 TYR A N 1
ATOM 2544 C CA . TYR A 1 379 ? 190.169 147.973 196.288 1.00 60.90 331 TYR A CA 1
ATOM 2545 C C . TYR A 1 379 ? 188.954 148.200 197.167 1.00 60.90 331 TYR A C 1
ATOM 2546 O O . TYR A 1 379 ? 187.823 147.994 196.721 1.00 60.90 331 TYR A O 1
ATOM 2555 N N . THR A 1 380 ? 189.178 148.636 198.403 1.00 68.27 332 THR A N 1
ATOM 2556 C CA . THR A 1 380 ? 188.095 148.868 199.350 1.00 68.27 332 THR A CA 1
ATOM 2557 C C . THR A 1 380 ? 187.888 150.351 199.641 1.00 68.27 332 THR A C 1
ATOM 2558 O O . THR A 1 380 ? 187.384 150.711 200.706 1.00 68.27 332 THR A O 1
ATOM 2562 N N . SER A 1 381 ? 188.274 151.221 198.712 1.00 71.02 333 SER A N 1
ATOM 2563 C CA . SER A 1 381 ? 188.093 152.654 198.900 1.00 71.02 333 SER A CA 1
ATOM 2564 C C . SER A 1 381 ? 188.227 153.357 197.558 1.00 71.02 333 SER A C 1
ATOM 2565 O O . SER A 1 381 ? 188.839 152.846 196.618 1.00 71.02 333 SER A O 1
ATOM 2568 N N . ILE A 1 382 ? 187.636 154.542 197.485 1.00 71.81 334 ILE A N 1
ATOM 2569 C CA . ILE A 1 382 ? 187.845 155.477 196.391 1.00 71.81 334 ILE A CA 1
ATOM 2570 C C . ILE A 1 382 ? 188.536 156.699 196.973 1.00 71.81 334 ILE A C 1
ATOM 2571 O O . ILE A 1 382 ? 188.047 157.298 197.936 1.00 71.81 334 ILE A O 1
ATOM 2576 N N . GLU A 1 383 ? 189.673 157.070 196.394 1.00 70.09 335 GLU A N 1
ATOM 2577 C CA . GLU A 1 383 ? 190.426 158.222 196.876 1.00 70.09 335 GLU A CA 1
ATOM 2578 C C . GLU A 1 383 ? 190.695 159.239 195.772 1.00 70.09 335 GLU A C 1
ATOM 2579 O O . GLU A 1 383 ? 191.519 159.007 194.888 1.00 70.09 335 GLU A O 1
ATOM 2585 N N . LYS A 1 384 ? 189.994 160.367 195.830 1.00 71.19 336 LYS A N 1
ATOM 2586 C CA . LYS A 1 384 ? 190.167 161.425 194.843 1.00 71.19 336 LYS A CA 1
ATOM 2587 C C . LYS A 1 384 ? 191.420 162.231 195.164 1.00 71.19 336 LYS A C 1
ATOM 2588 O O . LYS A 1 384 ? 191.686 162.543 196.325 1.00 71.19 336 LYS A O 1
ATOM 2594 N N . TYR A 1 385 ? 192.189 162.565 194.133 1.00 71.53 337 TYR A N 1
ATOM 2595 C CA . TYR A 1 385 ? 193.418 163.325 194.320 1.00 71.53 337 TYR A CA 1
ATOM 2596 C C . TYR A 1 385 ? 193.115 164.646 195.014 1.00 71.53 337 TYR A C 1
ATOM 2597 O O . TYR A 1 385 ? 191.960 165.080 195.051 1.00 71.53 337 TYR A O 1
ATOM 2606 N N . ASP A 1 386 ? 194.139 165.295 195.563 1.00 76.46 338 ASP A N 1
ATOM 2607 C CA . ASP A 1 386 ? 193.947 166.552 196.272 1.00 76.46 338 ASP A CA 1
ATOM 2608 C C . ASP A 1 386 ? 195.031 167.552 195.898 1.00 76.46 338 ASP A C 1
ATOM 2609 O O . ASP A 1 386 ? 196.187 167.397 196.303 1.00 76.46 338 ASP A O 1
ATOM 2614 N N . ILE A 1 387 ? 194.665 168.584 195.137 1.00 75.56 339 ILE A N 1
ATOM 2615 C CA . ILE A 1 387 ? 195.646 169.567 194.685 1.00 75.56 339 ILE A CA 1
ATOM 2616 C C . ILE A 1 387 ? 196.270 170.290 195.871 1.00 75.56 339 ILE A C 1
ATOM 2617 O O . ILE A 1 387 ? 197.489 170.475 195.933 1.00 75.56 339 ILE A O 1
ATOM 2622 N N . SER A 1 388 ? 195.443 170.700 196.834 1.00 78.07 340 SER A N 1
ATOM 2623 C CA . SER A 1 388 ? 195.882 171.644 197.856 1.00 78.07 340 SER A CA 1
ATOM 2624 C C . SER A 1 388 ? 197.000 171.075 198.724 1.00 78.07 340 SER A C 1
ATOM 2625 O O . SER A 1 388 ? 198.048 171.705 198.897 1.00 78.07 340 SER A O 1
ATOM 2628 N N . LYS A 1 389 ? 196.793 169.884 199.288 1.00 80.37 341 LYS A N 1
ATOM 2629 C CA . LYS A 1 389 ? 197.785 169.328 200.202 1.00 80.37 341 LYS A CA 1
ATOM 2630 C C . LYS A 1 389 ? 199.052 168.920 199.465 1.00 80.37 341 LYS A C 1
ATOM 2631 O O . LYS A 1 389 ? 200.166 169.242 199.892 1.00 80.37 341 LYS A O 1
ATOM 2637 N N . SER A 1 390 ? 198.898 168.216 198.347 1.00 79.09 342 SER A N 1
ATOM 2638 C CA . SER A 1 390 ? 199.990 167.467 197.744 1.00 79.09 342 SER A CA 1
ATOM 2639 C C . SER A 1 390 ? 201.092 168.337 197.170 1.00 79.09 342 SER A C 1
ATOM 2640 O O . SER A 1 390 ? 202.176 167.807 196.904 1.00 79.09 342 SER A O 1
ATOM 2643 N N . ASP A 1 391 ? 200.868 169.630 196.965 1.00 83.23 343 ASP A N 1
ATOM 2644 C CA . ASP A 1 391 ? 201.857 170.424 196.258 1.00 83.23 343 ASP A CA 1
ATOM 2645 C C . ASP A 1 391 ? 203.137 170.541 197.081 1.00 83.23 343 ASP A C 1
ATOM 2646 O O . ASP A 1 391 ? 203.091 170.604 198.312 1.00 83.23 343 ASP A O 1
ATOM 2651 N N . PRO A 1 392 ? 204.292 170.532 196.425 1.00 87.08 344 PRO A N 1
ATOM 2652 C CA . PRO A 1 392 ? 205.549 170.737 197.148 1.00 87.08 344 PRO A CA 1
ATOM 2653 C C . PRO A 1 392 ? 205.587 172.091 197.827 1.00 87.08 344 PRO A C 1
ATOM 2654 O O . PRO A 1 392 ? 206.191 172.260 198.890 1.00 87.08 344 PRO A O 1
ATOM 2658 N N . LEU A 1 393 ? 204.934 173.063 197.204 1.00 89.11 345 LEU A N 1
ATOM 2659 C CA . LEU A 1 393 ? 204.917 174.433 197.697 1.00 89.11 345 LEU A CA 1
ATOM 2660 C C . LEU A 1 393 ? 203.750 174.557 198.658 1.00 89.11 345 LEU A C 1
ATOM 2661 O O . LEU A 1 393 ? 202.777 175.262 198.387 1.00 89.11 345 LEU A O 1
ATOM 2666 N N . ALA A 1 394 ? 203.845 173.866 199.786 1.00 98.36 346 ALA A N 1
ATOM 2667 C CA . ALA A 1 394 ? 202.722 173.711 200.694 1.00 98.36 346 ALA A CA 1
ATOM 2668 C C . ALA A 1 394 ? 202.535 174.975 201.528 1.00 98.36 346 ALA A C 1
ATOM 2669 O O . ALA A 1 394 ? 203.122 176.026 201.258 1.00 98.36 346 ALA A O 1
ATOM 2671 N N . ALA A 1 395 ? 201.705 174.876 202.563 1.00 108.60 347 ALA A N 1
ATOM 2672 C CA . ALA A 1 395 ? 201.404 175.986 203.462 1.00 108.60 347 ALA A CA 1
ATOM 2673 C C . ALA A 1 395 ? 202.247 175.920 204.726 1.00 108.60 347 ALA A C 1
ATOM 2674 O O . ALA A 1 395 ? 201.771 176.243 205.819 1.00 108.60 347 ALA A O 1
ATOM 2676 N N . ASP A 1 396 ? 203.502 175.487 204.588 1.00 114.09 348 ASP A N 1
ATOM 2677 C CA . ASP A 1 396 ? 204.426 175.334 205.706 1.00 114.09 348 ASP A CA 1
ATOM 2678 C C . ASP A 1 396 ? 203.883 174.348 206.733 1.00 114.09 348 ASP A C 1
ATOM 2679 O O . ASP A 1 396 ? 203.618 174.717 207.882 1.00 114.09 348 ASP A O 1
ATOM 2684 N N . SER A 1 397 ? 203.710 173.091 206.323 1.00 117.46 349 SER A N 1
ATOM 2685 C CA . SER A 1 397 ? 203.206 172.044 207.200 1.00 117.46 349 SER A CA 1
ATOM 2686 C C . SER A 1 397 ? 204.277 171.452 208.106 1.00 117.46 349 SER A C 1
ATOM 2687 O O . SER A 1 397 ? 203.944 170.658 208.993 1.00 117.46 349 SER A O 1
ATOM 2690 N N . ASN A 1 398 ? 205.541 171.810 207.907 1.00 119.94 350 ASN A N 1
ATOM 2691 C CA . ASN A 1 398 ? 206.619 171.322 208.759 1.00 119.94 350 ASN A CA 1
ATOM 2692 C C . ASN A 1 398 ? 207.820 172.260 208.698 1.00 119.94 350 ASN A C 1
ATOM 2693 O O . ASN A 1 398 ? 207.781 173.288 208.022 1.00 119.94 350 ASN A O 1
ATOM 2698 N N . MET B 2 22 ? 224.468 188.138 188.394 1.00 128.78 1 MET B N 1
ATOM 2699 C CA . MET B 2 22 ? 225.587 188.907 188.922 1.00 128.78 1 MET B CA 1
ATOM 2700 C C . MET B 2 22 ? 225.086 189.962 189.906 1.00 128.78 1 MET B C 1
ATOM 2701 O O . MET B 2 22 ? 225.785 190.324 190.852 1.00 128.78 1 MET B O 1
ATOM 2706 N N . ARG B 2 23 ? 223.863 190.437 189.680 1.00 126.94 2 ARG B N 1
ATOM 2707 C CA . ARG B 2 23 ? 223.233 191.450 190.518 1.00 126.94 2 ARG B CA 1
ATOM 2708 C C . ARG B 2 23 ? 221.725 191.237 190.469 1.00 126.94 2 ARG B C 1
ATOM 2709 O O . ARG B 2 23 ? 221.220 190.392 189.725 1.00 126.94 2 ARG B O 1
ATOM 2717 N N . SER B 2 24 ? 221.007 192.014 191.273 1.00 124.15 3 SER B N 1
ATOM 2718 C CA . SER B 2 24 ? 219.564 191.869 191.359 1.00 124.15 3 SER B CA 1
ATOM 2719 C C . SER B 2 24 ? 218.879 192.487 190.142 1.00 124.15 3 SER B C 1
ATOM 2720 O O . SER B 2 24 ? 219.440 193.329 189.433 1.00 124.15 3 SER B O 1
ATOM 2723 N N . SER B 2 25 ? 217.643 192.050 189.906 1.00 118.01 4 SER B N 1
ATOM 2724 C CA . SER B 2 25 ? 216.827 192.558 188.811 1.00 118.01 4 SER B CA 1
ATOM 2725 C C . SER B 2 25 ? 215.357 192.300 189.112 1.00 118.01 4 SER B C 1
ATOM 2726 O O . SER B 2 25 ? 215.021 191.289 189.736 1.00 118.01 4 SER B O 1
ATOM 2729 N N . LEU B 2 26 ? 214.479 193.207 188.682 1.00 111.70 5 LEU B N 1
ATOM 2730 C CA . LEU B 2 26 ? 213.063 193.110 189.019 1.00 111.70 5 LEU B CA 1
ATOM 2731 C C . LEU B 2 26 ? 212.465 191.810 188.489 1.00 111.70 5 LEU B C 1
ATOM 2732 O O . LEU B 2 26 ? 212.016 190.974 189.281 1.00 111.70 5 LEU B O 1
ATOM 2737 N N . LEU B 2 27 ? 212.486 191.618 187.168 1.00 106.92 6 LEU B N 1
ATOM 2738 C CA . LEU B 2 27 ? 212.068 190.373 186.531 1.00 106.92 6 LEU B CA 1
ATOM 2739 C C . LEU B 2 27 ? 210.742 189.857 187.079 1.00 106.92 6 LEU B C 1
ATOM 2740 O O . LEU B 2 27 ? 210.711 188.815 187.741 1.00 106.92 6 LEU B O 1
ATOM 2745 N N . THR B 2 28 ? 209.654 190.590 186.851 1.00 101.73 7 THR B N 1
ATOM 2746 C CA . THR B 2 28 ? 208.343 190.210 187.376 1.00 101.73 7 THR B CA 1
ATOM 2747 C C . THR B 2 28 ? 207.889 188.916 186.708 1.00 101.73 7 THR B C 1
ATOM 2748 O O . THR B 2 28 ? 207.919 188.800 185.479 1.00 101.73 7 THR B O 1
ATOM 2752 N N . LEU B 2 29 ? 207.456 187.933 187.526 1.00 91.75 8 LEU B N 1
ATOM 2753 C CA . LEU B 2 29 ? 207.076 186.604 187.069 1.00 91.75 8 LEU B CA 1
ATOM 2754 C C . LEU B 2 29 ? 205.713 186.195 187.616 1.00 91.75 8 LEU B C 1
ATOM 2755 O O . LEU B 2 29 ? 205.342 186.605 188.721 1.00 91.75 8 LEU B O 1
ATOM 2760 N N . PRO B 2 30 ? 204.954 185.386 186.877 1.00 85.06 9 PRO B N 1
ATOM 2761 C CA . PRO B 2 30 ? 203.632 184.981 187.357 1.00 85.06 9 PRO B CA 1
ATOM 2762 C C . PRO B 2 30 ? 203.750 183.929 188.439 1.00 85.06 9 PRO B C 1
ATOM 2763 O O . PRO B 2 30 ? 204.780 183.275 188.588 1.00 85.06 9 PRO B O 1
ATOM 2767 N N . LYS B 2 31 ? 202.672 183.759 189.194 1.00 84.90 10 LYS B N 1
ATOM 2768 C CA . LYS B 2 31 ? 202.613 182.725 190.219 1.00 84.90 10 LYS B CA 1
ATOM 2769 C C . LYS B 2 31 ? 201.385 181.854 189.993 1.00 84.90 10 LYS B C 1
ATOM 2770 O O . LYS B 2 31 ? 200.719 181.415 190.930 1.00 84.90 10 LYS B O 1
ATOM 2776 N N . SER B 2 32 ? 201.088 181.594 188.723 1.00 83.19 11 SER B N 1
ATOM 2777 C CA . SER B 2 32 ? 199.998 180.725 188.304 1.00 83.19 11 SER B CA 1
ATOM 2778 C C . SER B 2 32 ? 200.060 180.597 186.792 1.00 83.19 11 SER B C 1
ATOM 2779 O O . SER B 2 32 ? 200.681 181.415 186.109 1.00 83.19 11 SER B O 1
ATOM 2782 N N . PHE B 2 33 ? 199.414 179.558 186.277 1.00 82.29 12 PHE B N 1
ATOM 2783 C CA . PHE B 2 33 ? 199.264 179.371 184.837 1.00 82.29 12 PHE B CA 1
ATOM 2784 C C . PHE B 2 33 ? 197.874 179.846 184.451 1.00 82.29 12 PHE B C 1
ATOM 2785 O O . PHE B 2 33 ? 196.891 179.120 184.613 1.00 82.29 12 PHE B O 1
ATOM 2793 N N . LEU B 2 34 ? 197.795 181.069 183.929 1.00 81.99 13 LEU B N 1
ATOM 2794 C CA . LEU B 2 34 ? 196.530 181.699 183.562 1.00 81.99 13 LEU B CA 1
ATOM 2795 C C . LEU B 2 34 ? 195.608 181.807 184.778 1.00 81.99 13 LEU B C 1
ATOM 2796 O O . LEU B 2 34 ? 194.385 181.705 184.681 1.00 81.99 13 LEU B O 1
ATOM 2801 N N . GLY B 2 35 ? 196.227 182.008 185.939 1.00 83.08 14 GLY B N 1
ATOM 2802 C CA . GLY B 2 35 ? 195.481 182.270 187.153 1.00 83.08 14 GLY B CA 1
ATOM 2803 C C . GLY B 2 35 ? 194.913 181.057 187.862 1.00 83.08 14 GLY B C 1
ATOM 2804 O O . GLY B 2 35 ? 194.836 181.037 189.094 1.00 83.08 14 GLY B O 1
ATOM 2805 N N . PHE B 2 36 ? 194.513 180.041 187.105 1.00 83.90 15 PHE B N 1
ATOM 2806 C CA . PHE B 2 36 ? 193.634 178.993 187.624 1.00 83.90 15 PHE B CA 1
ATOM 2807 C C . PHE B 2 36 ? 194.368 177.707 187.991 1.00 83.90 15 PHE B C 1
ATOM 2808 O O . PHE B 2 36 ? 193.764 176.636 187.993 1.00 83.90 15 PHE B O 1
ATOM 2816 N N . MET B 2 37 ? 195.641 177.784 188.376 1.00 84.90 16 MET B N 1
ATOM 2817 C CA . MET B 2 37 ? 196.353 176.530 188.602 1.00 84.90 16 MET B CA 1
ATOM 2818 C C . MET B 2 37 ? 197.688 176.768 189.299 1.00 84.90 16 MET B C 1
ATOM 2819 O O . MET B 2 37 ? 198.369 177.761 189.015 1.00 84.90 16 MET B O 1
ATOM 2824 N N . PRO B 2 38 ? 198.092 175.894 190.219 1.00 80.09 17 PRO B N 1
ATOM 2825 C CA . PRO B 2 38 ? 199.342 176.102 190.950 1.00 80.09 17 PRO B CA 1
ATOM 2826 C C . PRO B 2 38 ? 200.558 175.871 190.068 1.00 80.09 17 PRO B C 1
ATOM 2827 O O . PRO B 2 38 ? 200.475 175.311 188.975 1.00 80.09 17 PRO B O 1
ATOM 2831 N N . LEU B 2 39 ? 201.702 176.324 190.572 1.00 78.03 18 LEU B N 1
ATOM 2832 C CA . LEU B 2 39 ? 202.911 176.323 189.764 1.00 78.03 18 LEU B CA 1
ATOM 2833 C C . LEU B 2 39 ? 203.404 174.922 189.439 1.00 78.03 18 LEU B C 1
ATOM 2834 O O . LEU B 2 39 ? 203.782 174.677 188.297 1.00 78.03 18 LEU B O 1
ATOM 2839 N N . TYR B 2 40 ? 203.431 174.005 190.406 1.00 73.84 19 TYR B N 1
ATOM 2840 C CA . TYR B 2 40 ? 204.095 172.724 190.172 1.00 73.84 19 TYR B CA 1
ATOM 2841 C C . TYR B 2 40 ? 203.369 171.888 189.124 1.00 73.84 19 TYR B C 1
ATOM 2842 O O . TYR B 2 40 ? 204.001 171.235 188.283 1.00 73.84 19 TYR B O 1
ATOM 2851 N N . LEU B 2 41 ? 202.041 171.898 189.163 1.00 68.21 20 LEU B N 1
ATOM 2852 C CA . LEU B 2 41 ? 201.288 171.180 188.147 1.00 68.21 20 LEU B CA 1
ATOM 2853 C C . LEU B 2 41 ? 201.561 171.749 186.764 1.00 68.21 20 LEU B C 1
ATOM 2854 O O . LEU B 2 41 ? 201.777 170.995 185.806 1.00 68.21 20 LEU B O 1
ATOM 2859 N N . ALA B 2 42 ? 201.571 173.076 186.650 1.00 68.23 21 ALA B N 1
ATOM 2860 C CA . ALA B 2 42 ? 201.959 173.729 185.411 1.00 68.23 21 ALA B CA 1
ATOM 2861 C C . ALA B 2 42 ? 203.377 173.375 185.014 1.00 68.23 21 ALA B C 1
ATOM 2862 O O . ALA B 2 42 ? 203.673 173.281 183.825 1.00 68.23 21 ALA B O 1
ATOM 2864 N N . VAL B 2 43 ? 204.258 173.176 185.990 1.00 67.07 22 VAL B N 1
ATOM 2865 C CA . VAL B 2 43 ? 205.634 172.821 185.685 1.00 67.07 22 VAL B CA 1
ATOM 2866 C C . VAL B 2 43 ? 205.692 171.462 185.016 1.00 67.07 22 VAL B C 1
ATOM 2867 O O . VAL B 2 43 ? 206.399 171.280 184.019 1.00 67.07 22 VAL B O 1
ATOM 2871 N N . GLU B 2 44 ? 204.919 170.518 185.545 1.00 63.82 23 GLU B N 1
ATOM 2872 C CA . GLU B 2 44 ? 204.859 169.175 184.987 1.00 63.82 23 GLU B CA 1
ATOM 2873 C C . GLU B 2 44 ? 204.292 169.227 183.572 1.00 63.82 23 GLU B C 1
ATOM 2874 O O . GLU B 2 44 ? 204.802 168.569 182.665 1.00 63.82 23 GLU B O 1
ATOM 2880 N N . ILE B 2 45 ? 203.234 170.013 183.388 1.00 59.24 24 ILE B N 1
ATOM 2881 C CA . ILE B 2 45 ? 202.611 170.154 182.071 1.00 59.24 24 ILE B CA 1
ATOM 2882 C C . ILE B 2 45 ? 203.596 170.762 181.081 1.00 59.24 24 ILE B C 1
ATOM 2883 O O . ILE B 2 45 ? 203.694 170.325 179.931 1.00 59.24 24 ILE B O 1
ATOM 2888 N N . VAL B 2 46 ? 204.342 171.780 181.517 1.00 58.75 25 VAL B N 1
ATOM 2889 C CA . VAL B 2 46 ? 205.329 172.434 180.662 1.00 58.75 25 VAL B CA 1
ATOM 2890 C C . VAL B 2 46 ? 206.408 171.455 180.238 1.00 58.75 25 VAL B C 1
ATOM 2891 O O . VAL B 2 46 ? 206.769 171.374 179.057 1.00 58.75 25 VAL B O 1
ATOM 2895 N N . LEU B 2 47 ? 206.942 170.700 181.192 1.00 57.58 26 LEU B N 1
ATOM 2896 C CA . LEU B 2 47 ? 207.985 169.739 180.865 1.00 57.58 26 LEU B CA 1
ATOM 2897 C C . LEU B 2 47 ? 207.461 168.667 179.920 1.00 57.58 26 LEU B C 1
ATOM 2898 O O . LEU B 2 47 ? 208.147 168.279 178.968 1.00 57.58 26 LEU B O 1
ATOM 2903 N N . GLY B 2 48 ? 206.247 168.172 180.164 1.00 52.57 27 GLY B N 1
ATOM 2904 C CA . GLY B 2 48 ? 205.688 167.158 179.287 1.00 52.57 27 GLY B CA 1
ATOM 2905 C C . GLY B 2 48 ? 205.441 167.676 177.886 1.00 52.57 27 GLY B C 1
ATOM 2906 O O . GLY B 2 48 ? 205.671 166.972 176.904 1.00 52.57 27 GLY B O 1
ATOM 2907 N N . ILE B 2 49 ? 204.970 168.913 177.774 1.00 49.79 28 ILE B N 1
ATOM 2908 C CA . ILE B 2 49 ? 204.768 169.505 176.461 1.00 49.79 28 ILE B CA 1
ATOM 2909 C C . ILE B 2 49 ? 206.098 169.645 175.740 1.00 49.79 28 ILE B C 1
ATOM 2910 O O . ILE B 2 49 ? 206.190 169.413 174.531 1.00 49.79 28 ILE B O 1
ATOM 2915 N N . SER B 2 50 ? 207.153 170.011 176.469 1.00 50.03 29 SER B N 1
ATOM 2916 C CA . SER B 2 50 ? 208.450 170.190 175.831 1.00 50.03 29 SER B CA 1
ATOM 2917 C C . SER B 2 50 ? 209.062 168.867 175.382 1.00 50.03 29 SER B C 1
ATOM 2918 O O . SER B 2 50 ? 209.615 168.788 174.283 1.00 50.03 29 SER B O 1
ATOM 2921 N N . ILE B 2 51 ? 208.969 167.822 176.208 1.00 48.20 30 ILE B N 1
ATOM 2922 C CA . ILE B 2 51 ? 209.592 166.535 175.888 1.00 48.20 30 ILE B CA 1
ATOM 2923 C C . ILE B 2 51 ? 209.063 165.973 174.575 1.00 48.20 30 ILE B C 1
ATOM 2924 O O . ILE B 2 51 ? 209.825 165.463 173.729 1.00 48.20 30 ILE B O 1
ATOM 2929 N N . LEU B 2 52 ? 207.747 166.035 174.391 1.00 47.93 31 LEU B N 1
ATOM 2930 C CA . LEU B 2 52 ? 207.200 165.568 173.133 1.00 47.93 31 LEU B CA 1
ATOM 2931 C C . LEU B 2 52 ? 207.896 166.244 171.966 1.00 47.93 31 LEU B C 1
ATOM 2932 O O . LEU B 2 52 ? 208.453 165.562 171.103 1.00 47.93 31 LEU B O 1
ATOM 2937 N N . ASN B 2 53 ? 207.964 167.570 171.965 1.00 46.38 32 ASN B N 1
ATOM 2938 C CA . ASN B 2 53 ? 208.471 168.276 170.798 1.00 46.38 32 ASN B CA 1
ATOM 2939 C C . ASN B 2 53 ? 209.946 168.005 170.519 1.00 46.38 32 ASN B C 1
ATOM 2940 O O . ASN B 2 53 ? 210.467 168.486 169.508 1.00 46.38 32 ASN B O 1
ATOM 2945 N N . LYS B 2 54 ? 210.624 167.240 171.376 1.00 51.15 33 LYS B N 1
ATOM 2946 C CA . LYS B 2 54 ? 211.984 166.792 171.098 1.00 51.15 33 LYS B CA 1
ATOM 2947 C C . LYS B 2 54 ? 212.023 165.331 170.663 1.00 51.15 33 LYS B C 1
ATOM 2948 O O . LYS B 2 54 ? 213.030 164.863 170.091 1.00 51.15 33 LYS B O 1
ATOM 2954 N N . CYS B 2 55 ? 210.932 164.605 170.893 1.00 50.15 34 CYS B N 1
ATOM 2955 C CA . CYS B 2 55 ? 210.773 163.354 170.151 1.00 50.15 34 CYS B CA 1
ATOM 2956 C C . CYS B 2 55 ? 210.971 163.561 168.639 1.00 50.15 34 CYS B C 1
ATOM 2957 O O . CYS B 2 55 ? 211.414 162.644 167.933 1.00 50.15 34 CYS B O 1
ATOM 2960 N N . SER B 2 56 ? 210.685 164.764 168.129 1.00 48.27 35 SER B N 1
ATOM 2961 C CA . SER B 2 56 ? 210.938 165.072 166.722 1.00 48.27 35 SER B CA 1
ATOM 2962 C C . SER B 2 56 ? 212.421 165.006 166.387 1.00 48.27 35 SER B C 1
ATOM 2963 O O . SER B 2 56 ? 212.808 164.521 165.314 1.00 48.27 35 SER B O 1
ATOM 2966 N N . GLY B 2 57 ? 213.270 165.509 167.278 1.00 51.29 36 GLY B N 1
ATOM 2967 C CA . GLY B 2 57 ? 214.698 165.334 167.086 1.00 51.29 36 GLY B CA 1
ATOM 2968 C C . GLY B 2 57 ? 215.086 163.872 167.056 1.00 51.29 36 GLY B C 1
ATOM 2969 O O . GLY B 2 57 ? 215.919 163.449 166.247 1.00 51.29 36 GLY B O 1
ATOM 2970 N N . ALA B 2 58 ? 214.477 163.076 167.937 1.00 46.53 37 ALA B N 1
ATOM 2971 C CA . ALA B 2 58 ? 214.718 161.632 167.876 1.00 46.53 37 ALA B CA 1
ATOM 2972 C C . ALA B 2 58 ? 214.424 161.077 166.483 1.00 46.53 37 ALA B C 1
ATOM 2973 O O . ALA B 2 58 ? 215.201 160.283 165.929 1.00 46.53 37 ALA B O 1
ATOM 2975 N N . TYR B 2 59 ? 213.317 161.503 165.881 1.00 45.84 38 TYR B N 1
ATOM 2976 C CA . TYR B 2 59 ? 213.027 161.025 164.529 1.00 45.84 38 TYR B CA 1
ATOM 2977 C C . TYR B 2 59 ? 213.982 161.589 163.480 1.00 45.84 38 TYR B C 1
ATOM 2978 O O . TYR B 2 59 ? 214.175 160.972 162.430 1.00 45.84 38 TYR B O 1
ATOM 2987 N N . GLY B 2 60 ? 214.606 162.732 163.730 1.00 46.41 39 GLY B N 1
ATOM 2988 C CA . GLY B 2 60 ? 215.687 163.148 162.844 1.00 46.41 39 GLY B CA 1
ATOM 2989 C C . GLY B 2 60 ? 216.873 162.195 162.890 1.00 46.41 39 GLY B C 1
ATOM 2990 O O . GLY B 2 60 ? 217.437 161.802 161.857 1.00 46.41 39 GLY B O 1
ATOM 2991 N N . ILE B 2 61 ? 217.278 161.805 164.095 1.00 47.69 40 ILE B N 1
ATOM 2992 C CA . ILE B 2 61 ? 218.341 160.804 164.143 1.00 47.69 40 ILE B CA 1
ATOM 2993 C C . ILE B 2 61 ? 217.894 159.506 163.471 1.00 47.69 40 ILE B C 1
ATOM 2994 O O . ILE B 2 61 ? 218.729 158.736 162.990 1.00 47.69 40 ILE B O 1
ATOM 2999 N N . LEU B 2 62 ? 216.586 159.247 163.391 1.00 48.14 41 LEU B N 1
ATOM 3000 C CA . LEU B 2 62 ? 216.155 158.188 162.464 1.00 48.14 41 LEU B CA 1
ATOM 3001 C C . LEU B 2 62 ? 216.362 158.563 160.997 1.00 48.14 41 LEU B C 1
ATOM 3002 O O . LEU B 2 62 ? 216.604 157.675 160.163 1.00 48.14 41 LEU B O 1
ATOM 3007 N N . ALA B 2 63 ? 216.241 159.847 160.656 1.00 50.04 42 ALA B N 1
ATOM 3008 C CA . ALA B 2 63 ? 216.554 160.272 159.290 1.00 50.04 42 ALA B CA 1
ATOM 3009 C C . ALA B 2 63 ? 217.974 159.896 158.933 1.00 50.04 42 ALA B C 1
ATOM 3010 O O . ALA B 2 63 ? 218.319 159.766 157.754 1.00 50.04 42 ALA B O 1
ATOM 3012 N N . LEU B 2 64 ? 218.822 159.777 159.947 1.00 51.23 43 LEU B N 1
ATOM 3013 C CA . LEU B 2 64 ? 220.169 159.253 159.721 1.00 51.23 43 LEU B CA 1
ATOM 3014 C C . LEU B 2 64 ? 220.117 157.909 158.996 1.00 51.23 43 LEU B C 1
ATOM 3015 O O . LEU B 2 64 ? 220.776 157.715 157.970 1.00 51.23 43 LEU B O 1
ATOM 3020 N N . PHE B 2 65 ? 219.329 156.967 159.525 1.00 51.30 44 PHE B N 1
ATOM 3021 C CA . PHE B 2 65 ? 219.246 155.626 158.952 1.00 51.30 44 PHE B CA 1
ATOM 3022 C C . PHE B 2 65 ? 218.455 155.578 157.658 1.00 51.30 44 PHE B C 1
ATOM 3023 O O . PHE B 2 65 ? 218.857 154.867 156.734 1.00 51.30 44 PHE B O 1
ATOM 3031 N N . THR B 2 66 ? 217.333 156.298 157.576 1.00 51.01 45 THR B N 1
ATOM 3032 C CA . THR B 2 66 ? 216.419 156.098 156.454 1.00 51.01 45 THR B CA 1
ATOM 3033 C C . THR B 2 66 ? 217.085 156.396 155.114 1.00 51.01 45 THR B C 1
ATOM 3034 O O . THR B 2 66 ? 216.895 155.658 154.143 1.00 51.01 45 THR B O 1
ATOM 3038 N N . GLY B 2 67 ? 217.868 157.466 155.040 1.00 55.20 46 GLY B N 1
ATOM 3039 C CA . GLY B 2 67 ? 218.542 157.801 153.802 1.00 55.20 46 GLY B CA 1
ATOM 3040 C C . GLY B 2 67 ? 218.433 159.264 153.430 1.00 55.20 46 GLY B C 1
ATOM 3041 O O . GLY B 2 67 ? 219.197 159.754 152.595 1.00 55.20 46 GLY B O 1
ATOM 3042 N N . HIS B 2 68 ? 217.488 159.966 154.038 1.00 54.44 47 HIS B N 1
ATOM 3043 C CA . HIS B 2 68 ? 217.263 161.373 153.743 1.00 54.44 47 HIS B CA 1
ATOM 3044 C C . HIS B 2 68 ? 218.500 162.169 154.126 1.00 54.44 47 HIS B C 1
ATOM 3045 O O . HIS B 2 68 ? 218.973 162.047 155.264 1.00 54.44 47 HIS B O 1
ATOM 3052 N N . PRO B 2 69 ? 219.056 162.972 153.234 1.00 55.89 48 PRO B N 1
ATOM 3053 C CA . PRO B 2 69 ? 220.265 163.724 153.581 1.00 55.89 48 PRO B CA 1
ATOM 3054 C C . PRO B 2 69 ? 219.968 164.998 154.353 1.00 55.89 48 PRO B C 1
ATOM 3055 O O . PRO B 2 69 ? 219.336 165.921 153.834 1.00 55.89 48 PRO B O 1
ATOM 3059 N N . LEU B 2 70 ? 220.417 165.054 155.598 1.00 58.01 49 LEU B N 1
ATOM 3060 C CA . LEU B 2 70 ? 220.284 166.244 156.417 1.00 58.01 49 LEU B CA 1
ATOM 3061 C C . LEU B 2 70 ? 221.485 167.156 156.193 1.00 58.01 49 LEU B C 1
ATOM 3062 O O . LEU B 2 70 ? 222.467 166.777 155.554 1.00 58.01 49 LEU B O 1
ATOM 3067 N N . ASP B 2 71 ? 221.397 168.373 156.717 1.00 62.26 50 ASP B N 1
ATOM 3068 C CA . ASP B 2 71 ? 222.546 169.263 156.756 1.00 62.26 50 ASP B CA 1
ATOM 3069 C C . ASP B 2 71 ? 222.817 169.703 158.188 1.00 62.26 50 ASP B C 1
ATOM 3070 O O . ASP B 2 71 ? 222.011 169.479 159.094 1.00 62.26 50 ASP B O 1
ATOM 3075 N N . PHE B 2 72 ? 223.968 170.349 158.375 1.00 66.09 51 PHE B N 1
ATOM 3076 C CA . PHE B 2 72 ? 224.536 170.591 159.695 1.00 66.09 51 PHE B CA 1
ATOM 3077 C C . PHE B 2 72 ? 223.574 171.312 160.626 1.00 66.09 51 PHE B C 1
ATOM 3078 O O . PHE B 2 72 ? 223.543 171.028 161.825 1.00 66.09 51 PHE B O 1
ATOM 3086 N N . MET B 2 73 ? 222.779 172.238 160.095 1.00 63.61 52 MET B N 1
ATOM 3087 C CA . MET B 2 73 ? 221.858 172.968 160.957 1.00 63.61 52 MET B CA 1
ATOM 3088 C C . MET B 2 73 ? 220.785 172.053 161.531 1.00 63.61 52 MET B C 1
ATOM 3089 O O . MET B 2 73 ? 220.492 172.109 162.732 1.00 63.61 52 MET B O 1
ATOM 3094 N N . GLN B 2 74 ? 220.196 171.200 160.698 1.00 59.44 53 GLN B N 1
ATOM 3095 C CA . GLN B 2 74 ? 219.213 170.258 161.209 1.00 59.44 53 GLN B CA 1
ATOM 3096 C C . GLN B 2 74 ? 219.850 169.266 162.169 1.00 59.44 53 GLN B C 1
ATOM 3097 O O . GLN B 2 74 ? 219.230 168.887 163.166 1.00 59.44 53 GLN B O 1
ATOM 3103 N N . TRP B 2 75 ? 221.083 168.839 161.894 1.00 59.43 54 TRP B N 1
ATOM 3104 C CA . TRP B 2 75 ? 221.775 167.960 162.831 1.00 59.43 54 TRP B CA 1
ATOM 3105 C C . TRP B 2 75 ? 221.920 168.624 164.188 1.00 59.43 54 TRP B C 1
ATOM 3106 O O . TRP B 2 75 ? 221.690 167.994 165.229 1.00 59.43 54 TRP B O 1
ATOM 3117 N N . ILE B 2 76 ? 222.313 169.897 164.192 1.00 58.46 55 ILE B N 1
ATOM 3118 C CA . ILE B 2 76 ? 222.476 170.633 165.439 1.00 58.46 55 ILE B CA 1
ATOM 3119 C C . ILE B 2 76 ? 221.149 170.710 166.178 1.00 58.46 55 ILE B C 1
ATOM 3120 O O . ILE B 2 76 ? 221.069 170.447 167.384 1.00 58.46 55 ILE B O 1
ATOM 3125 N N . ALA B 2 77 ? 220.083 171.048 165.454 1.00 56.39 56 ALA B N 1
ATOM 3126 C CA . ALA B 2 77 ? 218.772 171.153 166.080 1.00 56.39 56 ALA B CA 1
ATOM 3127 C C . ALA B 2 77 ? 218.360 169.831 166.709 1.00 56.39 56 ALA B C 1
ATOM 3128 O O . ALA B 2 77 ? 217.889 169.796 167.847 1.00 56.39 56 ALA B O 1
ATOM 3130 N N . TYR B 2 78 ? 218.566 168.724 165.994 1.00 54.72 57 TYR B N 1
ATOM 3131 C CA . TYR B 2 78 ? 218.097 167.430 166.481 1.00 54.72 57 TYR B CA 1
ATOM 3132 C C . TYR B 2 78 ? 218.916 166.941 167.671 1.00 54.72 57 TYR B C 1
ATOM 3133 O O . TYR B 2 78 ? 218.358 166.426 168.649 1.00 54.72 57 TYR B O 1
ATOM 3142 N N . LEU B 2 79 ? 220.239 167.078 167.607 1.00 58.31 58 LEU B N 1
ATOM 3143 C CA . LEU B 2 79 ? 221.061 166.653 168.733 1.00 58.31 58 LEU B CA 1
ATOM 3144 C C . LEU B 2 79 ? 220.814 167.512 169.967 1.00 58.31 58 LEU B C 1
ATOM 3145 O O . LEU B 2 79 ? 220.746 166.988 171.086 1.00 58.31 58 LEU B O 1
ATOM 3150 N N . TRP B 2 80 ? 220.664 168.823 169.783 1.00 61.61 59 TRP B N 1
ATOM 3151 C CA . TRP B 2 80 ? 220.292 169.687 170.892 1.00 61.61 59 TRP B CA 1
ATOM 3152 C C . TRP B 2 80 ? 218.928 169.292 171.448 1.00 61.61 59 TRP B C 1
ATOM 3153 O O . TRP B 2 80 ? 218.712 169.312 172.670 1.00 61.61 59 TRP B O 1
ATOM 3164 N N . SER B 2 81 ? 218.008 168.901 170.564 1.00 57.89 60 SER B N 1
ATOM 3165 C CA . SER B 2 81 ? 216.701 168.430 170.996 1.00 57.89 60 SER B CA 1
ATOM 3166 C C . SER B 2 81 ? 216.837 167.223 171.908 1.00 57.89 60 SER B C 1
ATOM 3167 O O . SER B 2 81 ? 216.241 167.178 172.986 1.00 57.89 60 SER B O 1
ATOM 3170 N N . VAL B 2 82 ? 217.639 166.240 171.500 1.00 58.36 61 VAL B N 1
ATOM 3171 C CA . VAL B 2 82 ? 217.796 165.047 172.330 1.00 58.36 61 VAL B CA 1
ATOM 3172 C C . VAL B 2 82 ? 218.452 165.384 173.664 1.00 58.36 61 VAL B C 1
ATOM 3173 O O . VAL B 2 82 ? 218.032 164.879 174.713 1.00 58.36 61 VAL B O 1
ATOM 3177 N N . PHE B 2 83 ? 219.475 166.233 173.617 1.00 62.59 62 PHE B N 1
ATOM 3178 C CA . PHE B 2 83 ? 220.185 166.649 174.819 1.00 62.59 62 PHE B CA 1
ATOM 3179 C C . PHE B 2 83 ? 219.192 167.191 175.838 1.00 62.59 62 PHE B C 1
ATOM 3180 O O . PHE B 2 83 ? 219.087 166.676 176.950 1.00 62.59 62 PHE B O 1
ATOM 3188 N N . THR B 2 84 ? 218.465 168.235 175.452 1.00 60.86 63 THR B N 1
ATOM 3189 C CA . THR B 2 84 ? 217.474 168.825 176.334 1.00 60.86 63 THR B CA 1
ATOM 3190 C C . THR B 2 84 ? 216.375 167.827 176.667 1.00 60.86 63 THR B C 1
ATOM 3191 O O . THR B 2 84 ? 215.722 167.947 177.705 1.00 60.86 63 THR B O 1
ATOM 3195 N N . LEU B 2 85 ? 216.177 166.814 175.823 1.00 57.19 64 LEU B N 1
ATOM 3196 C CA . LEU B 2 85 ? 215.163 165.812 176.121 1.00 57.19 64 LEU B CA 1
ATOM 3197 C C . LEU B 2 85 ? 215.544 164.975 177.333 1.00 57.19 64 LEU B C 1
ATOM 3198 O O . LEU B 2 85 ? 214.712 164.745 178.215 1.00 57.19 64 LEU B O 1
ATOM 3203 N N . ILE B 2 86 ? 216.798 164.520 177.406 1.00 60.33 65 ILE B N 1
ATOM 3204 C CA . ILE B 2 86 ? 217.236 163.818 178.620 1.00 60.33 65 ILE B CA 1
ATOM 3205 C C . ILE B 2 86 ? 217.127 164.723 179.843 1.00 60.33 65 ILE B C 1
ATOM 3206 O O . ILE B 2 86 ? 216.634 164.310 180.907 1.00 60.33 65 ILE B O 1
ATOM 3211 N N . VAL B 2 87 ? 217.589 165.969 179.722 1.00 62.59 66 VAL B N 1
ATOM 3212 C CA . VAL B 2 87 ? 217.564 166.831 180.905 1.00 62.59 66 VAL B CA 1
ATOM 3213 C C . VAL B 2 87 ? 216.131 167.053 181.391 1.00 62.59 66 VAL B C 1
ATOM 3214 O O . VAL B 2 87 ? 215.815 166.889 182.583 1.00 62.59 66 VAL B O 1
ATOM 3218 N N . PHE B 2 88 ? 215.232 167.413 180.480 1.00 62.58 67 PHE B N 1
ATOM 3219 C CA . PHE B 2 88 ? 213.853 167.652 180.872 1.00 62.58 67 PHE B CA 1
ATOM 3220 C C . PHE B 2 88 ? 213.165 166.367 181.303 1.00 62.58 67 PHE B C 1
ATOM 3221 O O . PHE B 2 88 ? 212.184 166.414 182.047 1.00 62.58 67 PHE B O 1
ATOM 3229 N N . SER B 2 89 ? 213.671 165.215 180.876 1.00 62.04 68 SER B N 1
ATOM 3230 C CA . SER B 2 89 ? 213.164 163.964 181.414 1.00 62.04 68 SER B CA 1
ATOM 3231 C C . SER B 2 89 ? 213.486 163.835 182.896 1.00 62.04 68 SER B C 1
ATOM 3232 O O . SER B 2 89 ? 212.633 163.407 183.689 1.00 62.04 68 SER B O 1
ATOM 3235 N N . GLN B 2 90 ? 214.714 164.187 183.289 1.00 65.68 69 GLN B N 1
ATOM 3236 C CA . GLN B 2 90 ? 215.012 164.265 184.722 1.00 65.68 69 GLN B CA 1
ATOM 3237 C C . GLN B 2 90 ? 214.017 165.176 185.421 1.00 65.68 69 GLN B C 1
ATOM 3238 O O . GLN B 2 90 ? 213.496 164.858 186.503 1.00 65.68 69 GLN B O 1
ATOM 3244 N N . GLY B 2 91 ? 213.744 166.321 184.805 1.00 63.73 70 GLY B N 1
ATOM 3245 C CA . GLY B 2 91 ? 212.786 167.239 185.399 1.00 63.73 70 GLY B CA 1
ATOM 3246 C C . GLY B 2 91 ? 211.428 166.608 185.622 1.00 63.73 70 GLY B C 1
ATOM 3247 O O . GLY B 2 91 ? 210.841 166.726 186.698 1.00 63.73 70 GLY B O 1
ATOM 3248 N N . LEU B 2 92 ? 210.919 165.911 184.607 1.00 60.99 71 LEU B N 1
ATOM 3249 C CA . LEU B 2 92 ? 209.606 165.285 184.717 1.00 60.99 71 LEU B CA 1
ATOM 3250 C C . LEU B 2 92 ? 209.592 164.197 185.776 1.00 60.99 71 LEU B C 1
ATOM 3251 O O . LEU B 2 92 ? 208.549 163.928 186.378 1.00 60.99 71 LEU B O 1
ATOM 3256 N N . TYR B 2 93 ? 210.729 163.539 185.999 1.00 64.53 72 TYR B N 1
ATOM 3257 C CA . TYR B 2 93 ? 210.800 162.595 187.110 1.00 64.53 72 TYR B CA 1
ATOM 3258 C C . TYR B 2 93 ? 210.710 163.285 188.465 1.00 64.53 72 TYR B C 1
ATOM 3259 O O . TYR B 2 93 ? 210.059 162.763 189.377 1.00 64.53 72 TYR B O 1
ATOM 3268 N N . LEU B 2 94 ? 211.358 164.439 188.634 1.00 72.23 73 LEU B N 1
ATOM 3269 C CA . LEU B 2 94 ? 211.411 165.032 189.970 1.00 72.23 73 LEU B CA 1
ATOM 3270 C C . LEU B 2 94 ? 210.323 166.063 190.246 1.00 72.23 73 LEU B C 1
ATOM 3271 O O . LEU B 2 94 ? 210.542 166.962 191.063 1.00 72.23 73 LEU B O 1
ATOM 3276 N N . ILE B 2 95 ? 209.161 165.962 189.606 1.00 70.42 74 ILE B N 1
ATOM 3277 C CA . ILE B 2 95 ? 208.120 166.976 189.747 1.00 70.42 74 ILE B CA 1
ATOM 3278 C C . ILE B 2 95 ? 207.582 167.068 191.165 1.00 70.42 74 ILE B C 1
ATOM 3279 O O . ILE B 2 95 ? 207.529 168.156 191.745 1.00 70.42 74 ILE B O 1
ATOM 3284 N N . HIS B 2 96 ? 207.171 165.939 191.733 1.00 76.47 75 HIS B N 1
ATOM 3285 C CA . HIS B 2 96 ? 206.448 165.947 192.996 1.00 76.47 75 HIS B CA 1
ATOM 3286 C C . HIS B 2 96 ? 207.349 166.130 194.204 1.00 76.47 75 HIS B C 1
ATOM 3287 O O . HIS B 2 96 ? 206.854 166.484 195.277 1.00 76.47 75 HIS B O 1
ATOM 3294 N N . LYS B 2 97 ? 208.653 165.941 194.021 1.00 80.86 76 LYS B N 1
ATOM 3295 C CA . LYS B 2 97 ? 209.640 166.130 195.083 1.00 80.86 76 LYS B CA 1
ATOM 3296 C C . LYS B 2 97 ? 210.752 166.991 194.492 1.00 80.86 76 LYS B C 1
ATOM 3297 O O . LYS B 2 97 ? 211.600 166.487 193.754 1.00 80.86 76 LYS B O 1
ATOM 3303 N N . PRO B 2 98 ? 210.758 168.296 194.811 1.00 84.45 77 PRO B N 1
ATOM 3304 C CA . PRO B 2 98 ? 211.774 169.144 194.182 1.00 84.45 77 PRO B CA 1
ATOM 3305 C C . PRO B 2 98 ? 213.197 168.824 194.596 1.00 84.45 77 PRO B C 1
ATOM 3306 O O . PRO B 2 98 ? 213.447 168.076 195.544 1.00 84.45 77 PRO B O 1
ATOM 3310 N N . ASN B 2 99 ? 214.136 169.397 193.852 1.00 86.37 78 ASN B N 1
ATOM 3311 C CA . ASN B 2 99 ? 215.559 169.324 194.140 1.00 86.37 78 ASN B CA 1
ATOM 3312 C C . ASN B 2 99 ? 216.209 170.514 193.457 1.00 86.37 78 ASN B C 1
ATOM 3313 O O . ASN B 2 99 ? 216.305 170.545 192.228 1.00 86.37 78 ASN B O 1
ATOM 3318 N N . LEU B 2 100 ? 216.657 171.495 194.240 1.00 89.03 79 LEU B N 1
ATOM 3319 C CA . LEU B 2 100 ? 216.913 172.821 193.694 1.00 89.03 79 LEU B CA 1
ATOM 3320 C C . LEU B 2 100 ? 218.028 172.837 192.656 1.00 89.03 79 LEU B C 1
ATOM 3321 O O . LEU B 2 100 ? 217.943 173.613 191.698 1.00 89.03 79 LEU B O 1
ATOM 3326 N N . LEU B 2 101 ? 219.056 172.001 192.809 1.00 88.01 80 LEU B N 1
ATOM 3327 C CA . LEU B 2 101 ? 220.037 171.838 191.742 1.00 88.01 80 LEU B CA 1
ATOM 3328 C C . LEU B 2 101 ? 219.368 171.480 190.425 1.00 88.01 80 LEU B C 1
ATOM 3329 O O . LEU B 2 101 ? 219.601 172.138 189.402 1.00 88.01 80 LEU B O 1
ATOM 3334 N N . VAL B 2 102 ? 218.533 170.443 190.446 1.00 81.34 81 VAL B N 1
ATOM 3335 C CA . VAL B 2 102 ? 217.947 169.921 189.219 1.00 81.34 81 VAL B CA 1
ATOM 3336 C C . VAL B 2 102 ? 217.112 170.988 188.540 1.00 81.34 81 VAL B C 1
ATOM 3337 O O . VAL B 2 102 ? 217.244 171.236 187.337 1.00 81.34 81 VAL B O 1
ATOM 3341 N N . PHE B 2 103 ? 216.251 171.651 189.305 1.00 80.81 82 PHE B N 1
ATOM 3342 C CA . PHE B 2 103 ? 215.325 172.580 188.680 1.00 80.81 82 PHE B CA 1
ATOM 3343 C C . PHE B 2 103 ? 216.005 173.883 188.297 1.00 80.81 82 PHE B C 1
ATOM 3344 O O . PHE B 2 103 ? 215.591 174.523 187.330 1.00 80.81 82 PHE B O 1
ATOM 3352 N N . SER B 2 104 ? 217.063 174.282 189.001 1.00 85.87 83 SER B N 1
ATOM 3353 C CA . SER B 2 104 ? 217.832 175.419 188.511 1.00 85.87 83 SER B CA 1
ATOM 3354 C C . SER B 2 104 ? 218.502 175.099 187.184 1.00 85.87 83 SER B C 1
ATOM 3355 O O . SER B 2 104 ? 218.461 175.918 186.249 1.00 85.87 83 SER B O 1
ATOM 3358 N N . GLN B 2 105 ? 219.121 173.918 187.086 1.00 82.32 84 GLN B N 1
ATOM 3359 C CA . GLN B 2 105 ? 219.685 173.489 185.813 1.00 82.32 84 GLN B CA 1
ATOM 3360 C C . GLN B 2 105 ? 218.628 173.526 184.723 1.00 82.32 84 GLN B C 1
ATOM 3361 O O . GLN B 2 105 ? 218.869 174.039 183.625 1.00 82.32 84 GLN B O 1
ATOM 3367 N N . ILE B 2 106 ? 217.442 173.007 185.030 1.00 77.84 85 ILE B N 1
ATOM 3368 C CA . ILE B 2 106 ? 216.363 172.962 184.055 1.00 77.84 85 ILE B CA 1
ATOM 3369 C C . ILE B 2 106 ? 215.957 174.362 183.633 1.00 77.84 85 ILE B C 1
ATOM 3370 O O . ILE B 2 106 ? 215.771 174.628 182.445 1.00 77.84 85 ILE B O 1
ATOM 3375 N N . CYS B 2 107 ? 215.827 175.282 184.586 1.00 77.79 86 CYS B N 1
ATOM 3376 C CA . CYS B 2 107 ? 215.375 176.626 184.244 1.00 77.79 86 CYS B CA 1
ATOM 3377 C C . CYS B 2 107 ? 216.358 177.319 183.311 1.00 77.79 86 CYS B C 1
ATOM 3378 O O . CYS B 2 107 ? 215.967 177.868 182.270 1.00 77.79 86 CYS B O 1
ATOM 3381 N N . VAL B 2 108 ? 217.647 177.289 183.652 1.00 77.24 87 VAL B N 1
ATOM 3382 C CA . VAL B 2 108 ? 218.596 178.004 182.801 1.00 77.24 87 VAL B CA 1
ATOM 3383 C C . VAL B 2 108 ? 218.759 177.305 181.455 1.00 77.24 87 VAL B C 1
ATOM 3384 O O . VAL B 2 108 ? 218.853 177.965 180.406 1.00 77.24 87 VAL B O 1
ATOM 3388 N N . LEU B 2 109 ? 218.786 175.973 181.449 1.00 70.76 88 LEU B N 1
ATOM 3389 C CA . LEU B 2 109 ? 218.899 175.253 180.191 1.00 70.76 88 LEU B CA 1
ATOM 3390 C C . LEU B 2 109 ? 217.684 175.510 179.313 1.00 70.76 88 LEU B C 1
ATOM 3391 O O . LEU B 2 109 ? 217.792 175.585 178.086 1.00 70.76 88 LEU B O 1
ATOM 3396 N N . TYR B 2 110 ? 216.520 175.696 179.932 1.00 66.08 89 TYR B N 1
ATOM 3397 C CA . TYR B 2 110 ? 215.318 175.983 179.169 1.00 66.08 89 TYR B CA 1
ATOM 3398 C C . TYR B 2 110 ? 215.364 177.384 178.591 1.00 66.08 89 TYR B C 1
ATOM 3399 O O . TYR B 2 110 ? 214.868 177.618 177.488 1.00 66.08 89 TYR B O 1
ATOM 3408 N N . THR B 2 111 ? 215.952 178.336 179.316 1.00 67.55 90 THR B N 1
ATOM 3409 C CA . THR B 2 111 ? 216.109 179.672 178.738 1.00 67.55 90 THR B CA 1
ATOM 3410 C C . THR B 2 111 ? 217.068 179.674 177.551 1.00 67.55 90 THR B C 1
ATOM 3411 O O . THR B 2 111 ? 216.793 180.315 176.520 1.00 67.55 90 THR B O 1
ATOM 3415 N N . ILE B 2 112 ? 218.195 178.970 177.673 1.00 66.37 91 ILE B N 1
ATOM 3416 C CA . ILE B 2 112 ? 219.094 178.838 176.529 1.00 66.37 91 ILE B CA 1
ATOM 3417 C C . ILE B 2 112 ? 218.376 178.172 175.364 1.00 66.37 91 ILE B C 1
ATOM 3418 O O . ILE B 2 112 ? 218.528 178.578 174.204 1.00 66.37 91 ILE B O 1
ATOM 3423 N N . ASP B 2 113 ? 217.580 177.143 175.651 1.00 65.16 92 ASP B N 1
ATOM 3424 C CA . ASP B 2 113 ? 216.830 176.485 174.594 1.00 65.16 92 ASP B CA 1
ATOM 3425 C C . ASP B 2 113 ? 215.792 177.414 173.988 1.00 65.16 92 ASP B C 1
ATOM 3426 O O . ASP B 2 113 ? 215.460 177.285 172.812 1.00 65.16 92 ASP B O 1
ATOM 3431 N N . THR B 2 114 ? 215.255 178.347 174.772 1.00 65.46 93 THR B N 1
ATOM 3432 C CA . THR B 2 114 ? 214.325 179.319 174.208 1.00 65.46 93 THR B CA 1
ATOM 3433 C C . THR B 2 114 ? 215.019 180.231 173.213 1.00 65.46 93 THR B C 1
ATOM 3434 O O . THR B 2 114 ? 214.491 180.484 172.119 1.00 65.46 93 THR B O 1
ATOM 3438 N N . ILE B 2 115 ? 216.205 180.730 173.565 1.00 65.75 94 ILE B N 1
ATOM 3439 C CA . ILE B 2 115 ? 216.959 181.520 172.590 1.00 65.75 94 ILE B CA 1
ATOM 3440 C C . ILE B 2 115 ? 217.283 180.715 171.344 1.00 65.75 94 ILE B C 1
ATOM 3441 O O . ILE B 2 115 ? 217.117 181.218 170.220 1.00 65.75 94 ILE B O 1
ATOM 3446 N N . SER B 2 116 ? 217.714 179.467 171.511 1.00 64.07 95 SER B N 1
ATOM 3447 C CA . SER B 2 116 ? 217.978 178.615 170.361 1.00 64.07 95 SER B CA 1
ATOM 3448 C C . SER B 2 116 ? 216.723 178.352 169.540 1.00 64.07 95 SER B C 1
ATOM 3449 O O . SER B 2 116 ? 216.801 178.283 168.313 1.00 64.07 95 SER B O 1
ATOM 3452 N N . THR B 2 117 ? 215.569 178.195 170.186 1.00 63.47 96 THR B N 1
ATOM 3453 C CA . THR B 2 117 ? 214.320 178.016 169.457 1.00 63.47 96 THR B CA 1
ATOM 3454 C C . THR B 2 117 ? 214.007 179.232 168.610 1.00 63.47 96 THR B C 1
ATOM 3455 O O . THR B 2 117 ? 213.576 179.104 167.462 1.00 63.47 96 THR B O 1
ATOM 3459 N N . CYS B 2 118 ? 214.206 180.426 169.163 1.00 62.93 97 CYS B N 1
ATOM 3460 C CA . CYS B 2 118 ? 213.979 181.623 168.361 1.00 62.93 97 CYS B CA 1
ATOM 3461 C C . CYS B 2 118 ? 214.913 181.656 167.159 1.00 62.93 97 CYS B C 1
ATOM 3462 O O . CYS B 2 118 ? 214.475 181.898 166.022 1.00 62.93 97 CYS B O 1
ATOM 3465 N N . PHE B 2 119 ? 216.198 181.365 167.381 1.00 61.99 98 PHE B N 1
ATOM 3466 C CA . PHE B 2 119 ? 217.142 181.362 166.268 1.00 61.99 98 PHE B CA 1
ATOM 3467 C C . PHE B 2 119 ? 216.740 180.348 165.206 1.00 61.99 98 PHE B C 1
ATOM 3468 O O . PHE B 2 119 ? 216.745 180.653 164.009 1.00 61.99 98 PHE B O 1
ATOM 3476 N N . PHE B 2 120 ? 216.366 179.143 165.628 1.00 59.80 99 PHE B N 1
ATOM 3477 C CA . PHE B 2 120 ? 216.069 178.083 164.675 1.00 59.80 99 PHE B CA 1
ATOM 3478 C C . PHE B 2 120 ? 214.764 178.341 163.940 1.00 59.80 99 PHE B C 1
ATOM 3479 O O . PHE B 2 120 ? 214.636 178.003 162.760 1.00 59.80 99 PHE B O 1
ATOM 3487 N N . THR B 2 121 ? 213.777 178.928 164.613 1.00 58.64 100 THR B N 1
ATOM 3488 C CA . THR B 2 121 ? 212.546 179.272 163.921 1.00 58.64 100 THR B CA 1
ATOM 3489 C C . THR B 2 121 ? 212.801 180.313 162.845 1.00 58.64 100 THR B C 1
ATOM 3490 O O . THR B 2 121 ? 212.292 180.189 161.724 1.00 58.64 100 THR B O 1
ATOM 3494 N N . LEU B 2 122 ? 213.603 181.337 163.153 1.00 60.71 101 LEU B N 1
ATOM 3495 C CA . LEU B 2 122 ? 213.965 182.283 162.101 1.00 60.71 101 LEU B CA 1
ATOM 3496 C C . LEU B 2 122 ? 214.714 181.591 160.969 1.00 60.71 101 LEU B C 1
ATOM 3497 O O . LEU B 2 122 ? 214.410 181.804 159.786 1.00 60.71 101 LEU B O 1
ATOM 3502 N N . TRP B 2 123 ? 215.671 180.728 161.313 1.00 59.95 102 TRP B N 1
ATOM 3503 C CA . TRP B 2 123 ? 216.461 180.059 160.289 1.00 59.95 102 TRP B CA 1
ATOM 3504 C C . TRP B 2 123 ? 215.583 179.237 159.363 1.00 59.95 102 TRP B C 1
ATOM 3505 O O . TRP B 2 123 ? 215.710 179.318 158.141 1.00 59.95 102 TRP B O 1
ATOM 3516 N N . PHE B 2 124 ? 214.666 178.452 159.925 1.00 56.19 103 PHE B N 1
ATOM 3517 C CA . PHE B 2 124 ? 213.861 177.546 159.116 1.00 56.19 103 PHE B CA 1
ATOM 3518 C C . PHE B 2 124 ? 212.739 178.248 158.364 1.00 56.19 103 PHE B C 1
ATOM 3519 O O . PHE B 2 124 ? 212.391 177.818 157.256 1.00 56.19 103 PHE B O 1
ATOM 3527 N N . THR B 2 125 ? 212.168 179.313 158.925 1.00 58.93 104 THR B N 1
ATOM 3528 C CA . THR B 2 125 ? 211.244 180.118 158.143 1.00 58.93 104 THR B CA 1
ATOM 3529 C C . THR B 2 125 ? 211.935 180.722 156.934 1.00 58.93 104 THR B C 1
ATOM 3530 O O . THR B 2 125 ? 211.383 180.694 155.823 1.00 58.93 104 THR B O 1
ATOM 3534 N N . THR B 2 126 ? 213.146 181.250 157.128 1.00 62.01 105 THR B N 1
ATOM 3535 C CA . THR B 2 126 ? 213.941 181.698 155.994 1.00 62.01 105 THR B CA 1
ATOM 3536 C C . THR B 2 126 ? 214.194 180.554 155.023 1.00 62.01 105 THR B C 1
ATOM 3537 O O . THR B 2 126 ? 214.093 180.730 153.804 1.00 62.01 105 THR B O 1
ATOM 3541 N N . GLN B 2 127 ? 214.491 179.387 155.588 1.00 65.01 106 GLN B N 1
ATOM 3542 C CA . GLN B 2 127 ? 214.752 178.182 154.817 1.00 65.01 106 GLN B CA 1
ATOM 3543 C C . GLN B 2 127 ? 213.629 177.917 153.825 1.00 65.01 106 GLN B C 1
ATOM 3544 O O . GLN B 2 127 ? 213.876 177.803 152.624 1.00 65.01 106 GLN B O 1
ATOM 3550 N N . TRP B 2 128 ? 212.407 177.849 154.341 1.00 65.67 107 TRP B N 1
ATOM 3551 C CA . TRP B 2 128 ? 211.224 177.565 153.537 1.00 65.67 107 TRP B CA 1
ATOM 3552 C C . TRP B 2 128 ? 210.774 178.675 152.586 1.00 65.67 107 TRP B C 1
ATOM 3553 O O . TRP B 2 128 ? 210.244 178.382 151.514 1.00 65.67 107 TRP B O 1
ATOM 3564 N N . PHE B 2 129 ? 210.972 179.939 152.953 1.00 67.12 108 PHE B N 1
ATOM 3565 C CA . PHE B 2 129 ? 210.516 181.003 152.073 1.00 67.12 108 PHE B CA 1
ATOM 3566 C C . PHE B 2 129 ? 211.555 181.308 151.001 1.00 67.12 108 PHE B C 1
ATOM 3567 O O . PHE B 2 129 ? 211.236 181.921 149.977 1.00 67.12 108 PHE B O 1
ATOM 3575 N N . THR B 2 130 ? 212.795 180.858 151.201 1.00 67.89 109 THR B N 1
ATOM 3576 C CA . THR B 2 130 ? 213.749 180.826 150.100 1.00 67.89 109 THR B CA 1
ATOM 3577 C C . THR B 2 130 ? 213.503 179.628 149.192 1.00 67.89 109 THR B C 1
ATOM 3578 O O . THR B 2 130 ? 213.655 179.723 147.969 1.00 67.89 109 THR B O 1
ATOM 3582 N N . LEU B 2 131 ? 213.120 178.487 149.769 1.00 69.15 110 LEU B N 1
ATOM 3583 C CA . LEU B 2 131 ? 212.917 177.269 148.993 1.00 69.15 110 LEU B CA 1
ATOM 3584 C C . LEU B 2 131 ? 211.467 177.081 148.555 1.00 69.15 110 LEU B C 1
ATOM 3585 O O . LEU B 2 131 ? 211.067 175.956 148.222 1.00 69.15 110 LEU B O 1
ATOM 3590 N N . GLU B 2 132 ? 210.677 178.154 148.548 1.00 71.87 111 GLU B N 1
ATOM 3591 C CA . GLU B 2 132 ? 209.306 178.150 148.028 1.00 71.87 111 GLU B CA 1
ATOM 3592 C C . GLU B 2 132 ? 208.745 179.567 147.996 1.00 71.87 111 GLU B C 1
ATOM 3593 O O . GLU B 2 132 ? 207.982 179.921 147.099 1.00 71.87 111 GLU B O 1
ATOM 3599 N N . GLY B 2 157 ? 183.068 175.524 139.315 1.00 89.93 136 GLY B N 1
ATOM 3600 C CA . GLY B 2 157 ? 183.942 176.643 139.017 1.00 89.93 136 GLY B CA 1
ATOM 3601 C C . GLY B 2 157 ? 183.982 177.679 140.122 1.00 89.93 136 GLY B C 1
ATOM 3602 O O . GLY B 2 157 ? 185.015 177.880 140.757 1.00 89.93 136 GLY B O 1
ATOM 3603 N N . ILE B 2 158 ? 182.849 178.347 140.346 1.00 90.38 137 ILE B N 1
ATOM 3604 C CA . ILE B 2 158 ? 182.767 179.344 141.412 1.00 90.38 137 ILE B CA 1
ATOM 3605 C C . ILE B 2 158 ? 182.851 178.671 142.777 1.00 90.38 137 ILE B C 1
ATOM 3606 O O . ILE B 2 158 ? 183.614 179.093 143.658 1.00 90.38 137 ILE B O 1
ATOM 3611 N N . ASP B 2 159 ? 182.071 177.605 142.969 1.00 86.35 138 ASP B N 1
ATOM 3612 C CA . ASP B 2 159 ? 182.118 176.885 144.234 1.00 86.35 138 ASP B CA 1
ATOM 3613 C C . ASP B 2 159 ? 183.496 176.290 144.474 1.00 86.35 138 ASP B C 1
ATOM 3614 O O . ASP B 2 159 ? 184.067 176.471 145.555 1.00 86.35 138 ASP B O 1
ATOM 3619 N N . ILE B 2 160 ? 184.062 175.623 143.467 1.00 83.58 139 ILE B N 1
ATOM 3620 C CA . ILE B 2 160 ? 185.403 175.070 143.599 1.00 83.58 139 ILE B CA 1
ATOM 3621 C C . ILE B 2 160 ? 186.409 176.178 143.888 1.00 83.58 139 ILE B C 1
ATOM 3622 O O . ILE B 2 160 ? 187.389 175.972 144.613 1.00 83.58 139 ILE B O 1
ATOM 3627 N N . SER B 2 161 ? 186.180 177.370 143.337 1.00 83.00 140 SER B N 1
ATOM 3628 C CA . SER B 2 161 ? 187.035 178.504 143.669 1.00 83.00 140 SER B CA 1
ATOM 3629 C C . SER B 2 161 ? 186.933 178.848 145.147 1.00 83.00 140 SER B C 1
ATOM 3630 O O . SER B 2 161 ? 187.937 179.178 145.788 1.00 83.00 140 SER B O 1
ATOM 3633 N N . LYS B 2 162 ? 185.726 178.786 145.704 1.00 79.62 141 LYS B N 1
ATOM 3634 C CA . LYS B 2 162 ? 185.543 179.097 147.115 1.00 79.62 141 LYS B CA 1
ATOM 3635 C C . LYS B 2 162 ? 186.116 178.028 148.039 1.00 79.62 141 LYS B C 1
ATOM 3636 O O . LYS B 2 162 ? 186.567 178.358 149.140 1.00 79.62 141 LYS B O 1
ATOM 3642 N N . GLN B 2 163 ? 186.137 176.766 147.611 1.00 75.40 142 GLN B N 1
ATOM 3643 C CA . GLN B 2 163 ? 186.481 175.683 148.529 1.00 75.40 142 GLN B CA 1
ATOM 3644 C C . GLN B 2 163 ? 187.966 175.671 148.877 1.00 75.40 142 GLN B C 1
ATOM 3645 O O . GLN B 2 163 ? 188.383 174.977 149.807 1.00 75.40 142 GLN B O 1
ATOM 3651 N N . SER B 2 164 ? 188.784 176.413 148.142 1.00 73.47 143 SER B N 1
ATOM 3652 C CA . SER B 2 164 ? 190.221 176.408 148.385 1.00 73.47 143 SER B CA 1
ATOM 3653 C C . SER B 2 164 ? 190.633 177.698 149.081 1.00 73.47 143 SER B C 1
ATOM 3654 O O . SER B 2 164 ? 190.263 178.790 148.641 1.00 73.47 143 SER B O 1
ATOM 3657 N N . ALA B 2 165 ? 191.409 177.572 150.156 1.00 68.78 144 ALA B N 1
ATOM 3658 C CA . ALA B 2 165 ? 191.773 178.710 150.993 1.00 68.78 144 ALA B CA 1
ATOM 3659 C C . ALA B 2 165 ? 192.603 179.743 150.244 1.00 68.78 144 ALA B C 1
ATOM 3660 O O . ALA B 2 165 ? 193.431 179.394 149.399 1.00 68.78 144 ALA B O 1
ATOM 3662 N N . THR B 2 166 ? 192.380 181.018 150.551 1.00 69.85 145 THR B N 1
ATOM 3663 C CA . THR B 2 166 ? 193.136 182.092 149.926 1.00 69.85 145 THR B CA 1
ATOM 3664 C C . THR B 2 166 ? 194.551 182.131 150.486 1.00 69.85 145 THR B C 1
ATOM 3665 O O . THR B 2 166 ? 194.774 181.831 151.661 1.00 69.85 145 THR B O 1
ATOM 3669 N N . GLU B 2 167 ? 195.510 182.503 149.634 1.00 72.44 146 GLU B N 1
ATOM 3670 C CA . GLU B 2 167 ? 196.906 182.547 150.052 1.00 72.44 146 GLU B CA 1
ATOM 3671 C C . GLU B 2 167 ? 197.100 183.416 151.284 1.00 72.44 146 GLU B C 1
ATOM 3672 O O . GLU B 2 167 ? 197.889 183.072 152.173 1.00 72.44 146 GLU B O 1
ATOM 3678 N N . SER B 2 168 ? 196.382 184.535 151.363 1.00 71.32 147 SER B N 1
ATOM 3679 C CA . SER B 2 168 ? 196.420 185.355 152.564 1.00 71.32 147 SER B CA 1
ATOM 3680 C C . SER B 2 168 ? 195.975 184.574 153.788 1.00 71.32 147 SER B C 1
ATOM 3681 O O . SER B 2 168 ? 196.579 184.708 154.854 1.00 71.32 147 SER B O 1
ATOM 3684 N N . TYR B 2 169 ? 194.935 183.752 153.652 1.00 68.70 148 TYR B N 1
ATOM 3685 C CA . TYR B 2 169 ? 194.473 182.948 154.776 1.00 68.70 148 TYR B CA 1
ATOM 3686 C C . TYR B 2 169 ? 195.531 181.945 155.210 1.00 68.70 148 TYR B C 1
ATOM 3687 O O . TYR B 2 169 ? 195.744 181.738 156.410 1.00 68.70 148 TYR B O 1
ATOM 3696 N N . GLU B 2 170 ? 196.200 181.308 154.251 1.00 69.00 149 GLU B N 1
ATOM 3697 C CA . GLU B 2 170 ? 197.227 180.332 154.595 1.00 69.00 149 GLU B CA 1
ATOM 3698 C C . GLU B 2 170 ? 198.404 180.992 155.297 1.00 69.00 149 GLU B C 1
ATOM 3699 O O . GLU B 2 170 ? 198.897 180.477 156.308 1.00 69.00 149 GLU B O 1
ATOM 3705 N N . TYR B 2 171 ? 198.859 182.142 154.794 1.00 69.64 150 TYR B N 1
ATOM 3706 C CA . TYR B 2 171 ? 199.938 182.852 155.476 1.00 69.64 150 TYR B CA 1
ATOM 3707 C C . TYR B 2 171 ? 199.510 183.327 156.856 1.00 69.64 150 TYR B C 1
ATOM 3708 O O . TYR B 2 171 ? 200.304 183.279 157.803 1.00 69.64 150 TYR B O 1
ATOM 3717 N N . THR B 2 172 ? 198.265 183.786 156.987 1.00 69.48 151 THR B N 1
ATOM 3718 C CA . THR B 2 172 ? 197.757 184.213 158.283 1.00 69.48 151 THR B CA 1
ATOM 3719 C C . THR B 2 172 ? 197.781 183.066 159.278 1.00 69.48 151 THR B C 1
ATOM 3720 O O . THR B 2 172 ? 198.214 183.231 160.420 1.00 69.48 151 THR B O 1
ATOM 3724 N N . MET B 2 173 ? 197.316 181.890 158.859 1.00 68.14 152 MET B N 1
ATOM 3725 C CA . MET B 2 173 ? 197.310 180.742 159.754 1.00 68.14 152 MET B CA 1
ATOM 3726 C C . MET B 2 173 ? 198.728 180.318 160.113 1.00 68.14 152 MET B C 1
ATOM 3727 O O . MET B 2 173 ? 199.009 179.963 161.262 1.00 68.14 152 MET B O 1
ATOM 3732 N N . THR B 2 174 ? 199.635 180.334 159.133 1.00 64.02 153 THR B N 1
ATOM 3733 C CA . THR B 2 174 ? 201.024 179.990 159.417 1.00 64.02 153 THR B CA 1
ATOM 3734 C C . THR B 2 174 ? 201.604 180.902 160.486 1.00 64.02 153 THR B C 1
ATOM 3735 O O . THR B 2 174 ? 202.196 180.432 161.467 1.00 64.02 153 THR B O 1
ATOM 3739 N N . ILE B 2 175 ? 201.435 182.215 160.311 1.00 65.33 154 ILE B N 1
ATOM 3740 C CA . ILE B 2 175 ? 201.964 183.175 161.273 1.00 65.33 154 ILE B CA 1
ATOM 3741 C C . ILE B 2 175 ? 201.280 183.018 162.621 1.00 65.33 154 ILE B C 1
ATOM 3742 O O . ILE B 2 175 ? 201.930 183.098 163.669 1.00 65.33 154 ILE B O 1
ATOM 3747 N N . LEU B 2 176 ? 199.970 182.784 162.625 1.00 66.18 155 LEU B N 1
ATOM 3748 C CA . LEU B 2 176 ? 199.257 182.599 163.879 1.00 66.18 155 LEU B CA 1
ATOM 3749 C C . LEU B 2 176 ? 199.803 181.409 164.648 1.00 66.18 155 LEU B C 1
ATOM 3750 O O . LEU B 2 176 ? 200.079 181.511 165.845 1.00 66.18 155 LEU B O 1
ATOM 3755 N N . ILE B 2 177 ? 199.969 180.268 163.976 1.00 62.78 156 ILE B N 1
ATOM 3756 C CA . ILE B 2 177 ? 200.410 179.074 164.682 1.00 62.78 156 ILE B CA 1
ATOM 3757 C C . ILE B 2 177 ? 201.858 179.195 165.136 1.00 62.78 156 ILE B C 1
ATOM 3758 O O . ILE B 2 177 ? 202.183 178.782 166.255 1.00 62.78 156 ILE B O 1
ATOM 3763 N N . THR B 2 178 ? 202.740 179.763 164.315 1.00 62.80 157 THR B N 1
ATOM 3764 C CA . THR B 2 178 ? 204.104 179.994 164.775 1.00 62.80 157 THR B CA 1
ATOM 3765 C C . THR B 2 178 ? 204.170 180.935 165.971 1.00 62.80 157 THR B C 1
ATOM 3766 O O . THR B 2 178 ? 204.837 180.623 166.969 1.00 62.80 157 THR B O 1
ATOM 3770 N N . LEU B 2 179 ? 203.478 182.072 165.911 1.00 64.90 158 LEU B N 1
ATOM 3771 C CA . LEU B 2 179 ? 203.539 183.001 167.028 1.00 64.90 158 LEU B CA 1
ATOM 3772 C C . LEU B 2 179 ? 202.876 182.438 168.276 1.00 64.90 158 LEU B C 1
ATOM 3773 O O . LEU B 2 179 ? 203.366 182.671 169.380 1.00 64.90 158 LEU B O 1
ATOM 3778 N N . VAL B 2 180 ? 201.769 181.707 168.142 1.00 63.33 159 VAL B N 1
ATOM 3779 C CA . VAL B 2 180 ? 201.170 181.106 169.324 1.00 63.33 159 VAL B CA 1
ATOM 3780 C C . VAL B 2 180 ? 202.165 180.200 170.025 1.00 63.33 159 VAL B C 1
ATOM 3781 O O . VAL B 2 180 ? 202.286 180.244 171.257 1.00 63.33 159 VAL B O 1
ATOM 3785 N N . SER B 2 181 ? 202.921 179.417 169.260 1.00 63.52 160 SER B N 1
ATOM 3786 C CA . SER B 2 181 ? 203.970 178.590 169.836 1.00 63.52 160 SER B CA 1
ATOM 3787 C C . SER B 2 181 ? 205.042 179.432 170.512 1.00 63.52 160 SER B C 1
ATOM 3788 O O . SER B 2 181 ? 205.520 179.071 171.588 1.00 63.52 160 SER B O 1
ATOM 3791 N N . LEU B 2 182 ? 205.431 180.555 169.907 1.00 63.61 161 LEU B N 1
ATOM 3792 C CA . LEU B 2 182 ? 206.497 181.352 170.513 1.00 63.61 161 LEU B CA 1
ATOM 3793 C C . LEU B 2 182 ? 206.053 182.016 171.818 1.00 63.61 161 LEU B C 1
ATOM 3794 O O . LEU B 2 182 ? 206.787 181.984 172.816 1.00 63.61 161 LEU B O 1
ATOM 3799 N N . ILE B 2 183 ? 204.867 182.632 171.839 1.00 64.76 162 ILE B N 1
ATOM 3800 C CA . ILE B 2 183 ? 204.362 183.197 173.095 1.00 64.76 162 ILE B CA 1
ATOM 3801 C C . ILE B 2 183 ? 204.161 182.117 174.148 1.00 64.76 162 ILE B C 1
ATOM 3802 O O . ILE B 2 183 ? 204.462 182.325 175.327 1.00 64.76 162 ILE B O 1
ATOM 3807 N N . PHE B 2 184 ? 203.642 180.956 173.759 1.00 65.31 163 PHE B N 1
ATOM 3808 C CA . PHE B 2 184 ? 203.511 179.905 174.758 1.00 65.31 163 PHE B CA 1
ATOM 3809 C C . PHE B 2 184 ? 204.871 179.438 175.262 1.00 65.31 163 PHE B C 1
ATOM 3810 O O . PHE B 2 184 ? 205.007 179.107 176.442 1.00 65.31 163 PHE B O 1
ATOM 3818 N N . ARG B 2 185 ? 205.890 179.427 174.401 1.00 63.64 164 ARG B N 1
ATOM 3819 C CA . ARG B 2 185 ? 207.239 179.119 174.859 1.00 63.64 164 ARG B CA 1
ATOM 3820 C C . ARG B 2 185 ? 207.705 180.120 175.903 1.00 63.64 164 ARG B C 1
ATOM 3821 O O . ARG B 2 185 ? 208.237 179.735 176.950 1.00 63.64 164 ARG B O 1
ATOM 3829 N N . PHE B 2 186 ? 207.516 181.410 175.636 1.00 66.84 165 PHE B N 1
ATOM 3830 C CA . PHE B 2 186 ? 207.974 182.417 176.589 1.00 66.84 165 PHE B CA 1
ATOM 3831 C C . PHE B 2 186 ? 207.198 182.334 177.900 1.00 66.84 165 PHE B C 1
ATOM 3832 O O . PHE B 2 186 ? 207.771 182.500 178.985 1.00 66.84 165 PHE B O 1
ATOM 3840 N N . TYR B 2 187 ? 205.897 182.064 177.826 1.00 69.93 166 TYR B N 1
ATOM 3841 C CA . TYR B 2 187 ? 205.125 181.913 179.050 1.00 69.93 166 TYR B CA 1
ATOM 3842 C C . TYR B 2 187 ? 205.578 180.694 179.840 1.00 69.93 166 TYR B C 1
ATOM 3843 O O . TYR B 2 187 ? 205.674 180.749 181.070 1.00 69.93 166 TYR B O 1
ATOM 3852 N N . PHE B 2 188 ? 205.858 179.583 179.160 1.00 67.64 167 PHE B N 1
ATOM 3853 C CA . PHE B 2 188 ? 206.405 178.426 179.854 1.00 67.64 167 PHE B CA 1
ATOM 3854 C C . PHE B 2 188 ? 207.720 178.772 180.528 1.00 67.64 167 PHE B C 1
ATOM 3855 O O . PHE B 2 188 ? 207.985 178.334 181.655 1.00 67.64 167 PHE B O 1
ATOM 3863 N N . ASN B 2 189 ? 208.559 179.545 179.842 1.00 68.69 168 ASN B N 1
ATOM 3864 C CA . ASN B 2 189 ? 209.849 179.922 180.398 1.00 68.69 168 ASN B CA 1
ATOM 3865 C C . ASN B 2 189 ? 209.674 180.739 181.667 1.00 68.69 168 ASN B C 1
ATOM 3866 O O . ASN B 2 189 ? 210.377 180.523 182.663 1.00 68.69 168 ASN B O 1
ATOM 3871 N N . PHE B 2 190 ? 208.721 181.669 181.658 1.00 73.92 169 PHE B N 1
ATOM 3872 C CA . PHE B 2 190 ? 208.461 182.453 182.861 1.00 73.92 169 PHE B CA 1
ATOM 3873 C C . PHE B 2 190 ? 207.890 181.589 183.978 1.00 73.92 169 PHE B C 1
ATOM 3874 O O . PHE B 2 190 ? 208.204 181.802 185.153 1.00 73.92 169 PHE B O 1
ATOM 3882 N N . ILE B 2 191 ? 207.046 180.613 183.637 1.00 72.32 170 ILE B N 1
ATOM 3883 C CA . ILE B 2 191 ? 206.528 179.701 184.655 1.00 72.32 170 ILE B CA 1
ATOM 3884 C C . ILE B 2 191 ? 207.668 178.954 185.330 1.00 72.32 170 ILE B C 1
ATOM 3885 O O . ILE B 2 191 ? 207.716 178.842 186.561 1.00 72.32 170 ILE B O 1
ATOM 3890 N N . LEU B 2 192 ? 208.600 178.431 184.538 1.00 75.13 171 LEU B N 1
ATOM 3891 C CA . LEU B 2 192 ? 209.743 177.734 185.117 1.00 75.13 171 LEU B CA 1
ATOM 3892 C C . LEU B 2 192 ? 210.566 178.664 185.998 1.00 75.13 171 LEU B C 1
ATOM 3893 O O . LEU B 2 192 ? 210.985 178.282 187.100 1.00 75.13 171 LEU B O 1
ATOM 3898 N N . ALA B 2 193 ? 210.801 179.892 185.531 1.00 79.19 172 ALA B N 1
ATOM 3899 C CA . ALA B 2 193 ? 211.595 180.836 186.308 1.00 79.19 172 ALA B CA 1
ATOM 3900 C C . ALA B 2 193 ? 210.941 181.133 187.650 1.00 79.19 172 ALA B C 1
ATOM 3901 O O . ALA B 2 193 ? 211.599 181.116 188.696 1.00 79.19 172 ALA B O 1
ATOM 3903 N N . SER B 2 194 ? 209.637 181.402 187.637 1.00 80.38 173 SER B N 1
ATOM 3904 C CA . SER B 2 194 ? 208.937 181.722 188.875 1.00 80.38 173 SER B CA 1
ATOM 3905 C C . SER B 2 194 ? 208.903 180.532 189.815 1.00 80.38 173 SER B C 1
ATOM 3906 O O . SER B 2 194 ? 209.037 180.689 191.035 1.00 80.38 173 SER B O 1
ATOM 3909 N N . PHE B 2 195 ? 208.690 179.338 189.273 1.00 81.88 174 PHE B N 1
ATOM 3910 C CA . PHE B 2 195 ? 208.714 178.152 190.112 1.00 81.88 174 PHE B CA 1
ATOM 3911 C C . PHE B 2 195 ? 210.057 178.017 190.805 1.00 81.88 174 PHE B C 1
ATOM 3912 O O . PHE B 2 195 ? 210.114 177.742 192.006 1.00 81.88 174 PHE B O 1
ATOM 3920 N N . VAL B 2 196 ? 211.149 178.244 190.075 1.00 87.35 175 VAL B N 1
ATOM 3921 C CA . VAL B 2 196 ? 212.466 178.150 190.697 1.00 87.35 175 VAL B CA 1
ATOM 3922 C C . VAL B 2 196 ? 212.633 179.227 191.762 1.00 87.35 175 VAL B C 1
ATOM 3923 O O . VAL B 2 196 ? 213.172 178.972 192.845 1.00 87.35 175 VAL B O 1
ATOM 3927 N N . GLN B 2 197 ? 212.169 180.444 191.480 1.00 92.76 176 GLN B N 1
ATOM 3928 C CA . GLN B 2 197 ? 212.300 181.525 192.454 1.00 92.76 176 GLN B CA 1
ATOM 3929 C C . GLN B 2 197 ? 211.589 181.186 193.757 1.00 92.76 176 GLN B C 1
ATOM 3930 O O . GLN B 2 197 ? 212.137 181.365 194.857 1.00 92.76 176 GLN B O 1
ATOM 3936 N N . GLU B 2 198 ? 210.357 180.698 193.654 1.00 94.28 177 GLU B N 1
ATOM 3937 C CA . GLU B 2 198 ? 209.569 180.487 194.859 1.00 94.28 177 GLU B CA 1
ATOM 3938 C C . GLU B 2 198 ? 209.929 179.152 195.510 1.00 94.28 177 GLU B C 1
ATOM 3939 O O . GLU B 2 198 ? 209.585 178.901 196.669 1.00 94.28 177 GLU B O 1
ATOM 3945 N N . LEU B 2 199 ? 210.656 178.295 194.789 1.00 94.30 178 LEU B N 1
ATOM 3946 C CA . LEU B 2 199 ? 211.397 177.224 195.445 1.00 94.30 178 LEU B CA 1
ATOM 3947 C C . LEU B 2 199 ? 212.556 177.791 196.245 1.00 94.30 178 LEU B C 1
ATOM 3948 O O . LEU B 2 199 ? 212.952 177.234 197.273 1.00 94.30 178 LEU B O 1
ATOM 3953 N N . LEU B 2 200 ? 213.167 178.859 195.740 1.00 98.03 179 LEU B N 1
ATOM 3954 C CA . LEU B 2 200 ? 214.301 179.448 196.437 1.00 98.03 179 LEU B CA 1
ATOM 3955 C C . LEU B 2 200 ? 213.870 180.039 197.770 1.00 98.03 179 LEU B C 1
ATOM 3956 O O . LEU B 2 200 ? 214.465 179.751 198.814 1.00 98.03 179 LEU B O 1
ATOM 3961 N N . HIS B 2 201 ? 212.851 180.872 197.736 1.00 103.02 180 HIS B N 1
ATOM 3962 C CA . HIS B 2 201 ? 212.396 181.530 198.937 1.00 103.02 180 HIS B CA 1
ATOM 3963 C C . HIS B 2 201 ? 211.576 180.600 199.753 1.00 103.02 180 HIS B C 1
ATOM 3964 O O . HIS B 2 201 ? 210.378 180.668 199.742 1.00 103.02 180 HIS B O 1
ATOM 3971 N N . HIS B 2 202 ? 212.217 179.729 200.491 1.00 107.47 181 HIS B N 1
ATOM 3972 C CA . HIS B 2 202 ? 211.467 178.800 201.309 1.00 107.47 181 HIS B CA 1
ATOM 3973 C C . HIS B 2 202 ? 212.173 178.323 202.576 1.00 107.47 181 HIS B C 1
ATOM 3974 O O . HIS B 2 202 ? 212.413 179.084 203.497 1.00 107.47 181 HIS B O 1
ATOM 3981 N N . PRO B 2 203 ? 212.404 177.031 202.657 1.00 107.05 182 PRO B N 1
ATOM 3982 C CA . PRO B 2 203 ? 213.052 176.276 203.692 1.00 107.05 182 PRO B CA 1
ATOM 3983 C C . PRO B 2 203 ? 213.764 175.136 203.026 1.00 107.05 182 PRO B C 1
ATOM 3984 O O . PRO B 2 203 ? 214.769 175.369 202.405 1.00 107.05 182 PRO B O 1
ATOM 3988 N N . LYS B 2 204 ? 213.192 173.945 203.132 1.00 106.59 183 LYS B N 1
ATOM 3989 C CA . LYS B 2 204 ? 213.678 172.674 202.642 1.00 106.59 183 LYS B CA 1
ATOM 3990 C C . LYS B 2 204 ? 214.427 172.713 201.353 1.00 106.59 183 LYS B C 1
ATOM 3991 O O . LYS B 2 204 ? 215.627 172.563 201.323 1.00 106.59 183 LYS B O 1
ATOM 3997 N N . TYR B 2 205 ? 213.720 172.910 200.267 1.00 104.46 184 TYR B N 1
ATOM 3998 C CA . TYR B 2 205 ? 214.301 172.995 198.934 1.00 104.46 184 TYR B CA 1
ATOM 3999 C C . TYR B 2 205 ? 215.247 174.152 198.949 1.00 104.46 184 TYR B C 1
ATOM 4000 O O . TYR B 2 205 ? 214.830 175.292 198.736 1.00 104.46 184 TYR B O 1
ATOM 4009 N N . LEU B 2 206 ? 216.524 173.829 199.184 1.00 107.54 185 LEU B N 1
ATOM 4010 C CA . LEU B 2 206 ? 217.608 174.773 199.335 1.00 107.54 185 LEU B CA 1
ATOM 4011 C C . LEU B 2 206 ? 218.936 174.049 199.285 1.00 107.54 185 LEU B C 1
ATOM 4012 O O . LEU B 2 206 ? 219.380 173.538 200.291 1.00 107.54 185 LEU B O 1
ATOM 4017 N N . VAL B 2 207 ? 219.541 174.076 198.103 1.00 107.89 186 VAL B N 1
ATOM 4018 C CA . VAL B 2 207 ? 220.811 173.430 197.815 1.00 107.89 186 VAL B CA 1
ATOM 4019 C C . VAL B 2 207 ? 221.902 173.565 198.871 1.00 107.89 186 VAL B C 1
ATOM 4020 O O . VAL B 2 207 ? 222.272 174.660 199.293 1.00 107.89 186 VAL B O 1
ATOM 4024 N N . ASP B 2 208 ? 222.399 172.405 199.277 1.00 113.88 187 ASP B N 1
ATOM 4025 C CA . ASP B 2 208 ? 223.497 172.249 200.229 1.00 113.88 187 ASP B CA 1
ATOM 4026 C C . ASP B 2 208 ? 223.944 170.805 200.257 1.00 113.88 187 ASP B C 1
ATOM 4027 O O . ASP B 2 208 ? 224.224 170.240 199.214 1.00 113.88 187 ASP B O 1
ATOM 4032 N N . LYS B 2 219 ? 234.108 158.279 191.052 1.00 123.73 198 LYS B N 1
ATOM 4033 C CA . LYS B 2 219 ? 233.290 158.513 189.868 1.00 123.73 198 LYS B CA 1
ATOM 4034 C C . LYS B 2 219 ? 234.051 159.357 188.838 1.00 123.73 198 LYS B C 1
ATOM 4035 O O . LYS B 2 219 ? 234.850 160.218 189.204 1.00 123.73 198 LYS B O 1
ATOM 4041 N N . PRO B 2 220 ? 233.788 159.116 187.549 1.00 122.42 199 PRO B N 1
ATOM 4042 C CA . PRO B 2 220 ? 234.598 159.743 186.493 1.00 122.42 199 PRO B CA 1
ATOM 4043 C C . PRO B 2 220 ? 234.324 161.224 186.300 1.00 122.42 199 PRO B C 1
ATOM 4044 O O . PRO B 2 220 ? 233.616 161.846 187.097 1.00 122.42 199 PRO B O 1
ATOM 4048 N N . ILE B 2 221 ? 234.896 161.796 185.235 1.00 121.01 200 ILE B N 1
ATOM 4049 C CA . ILE B 2 221 ? 234.652 163.200 184.896 1.00 121.01 200 ILE B CA 1
ATOM 4050 C C . ILE B 2 221 ? 233.160 163.455 184.734 1.00 121.01 200 ILE B C 1
ATOM 4051 O O . ILE B 2 221 ? 232.691 164.594 184.820 1.00 121.01 200 ILE B O 1
ATOM 4056 N N . TRP B 2 222 ? 232.399 162.395 184.472 1.00 121.76 201 TRP B N 1
ATOM 4057 C CA . TRP B 2 222 ? 230.953 162.469 184.312 1.00 121.76 201 TRP B CA 1
ATOM 4058 C C . TRP B 2 222 ? 230.296 163.212 185.467 1.00 121.76 201 TRP B C 1
ATOM 4059 O O . TRP B 2 222 ? 229.681 164.269 185.275 1.00 121.76 201 TRP B O 1
ATOM 4070 N N . LYS B 2 223 ? 230.435 162.661 186.674 1.00 117.94 202 LYS B N 1
ATOM 4071 C CA . LYS B 2 223 ? 229.694 163.185 187.814 1.00 117.94 202 LYS B CA 1
ATOM 4072 C C . LYS B 2 223 ? 230.272 164.510 188.294 1.00 117.94 202 LYS B C 1
ATOM 4073 O O . LYS B 2 223 ? 229.516 165.419 188.653 1.00 117.94 202 LYS B O 1
ATOM 4079 N N . ARG B 2 224 ? 231.603 164.649 188.297 1.00 118.02 203 ARG B N 1
ATOM 4080 C CA . ARG B 2 224 ? 232.190 165.962 188.551 1.00 118.02 203 ARG B CA 1
ATOM 4081 C C . ARG B 2 224 ? 231.584 167.019 187.642 1.00 118.02 203 ARG B C 1
ATOM 4082 O O . ARG B 2 224 ? 231.129 168.071 188.109 1.00 118.02 203 ARG B O 1
ATOM 4090 N N . LEU B 2 225 ? 231.561 166.753 186.338 1.00 112.73 204 LEU B N 1
ATOM 4091 C CA . LEU B 2 225 ? 231.093 167.758 185.395 1.00 112.73 204 LEU B CA 1
ATOM 4092 C C . LEU B 2 225 ? 229.621 168.070 185.611 1.00 112.73 204 LEU B C 1
ATOM 4093 O O . LEU B 2 225 ? 229.226 169.240 185.639 1.00 112.73 204 LEU B O 1
ATOM 4098 N N . TRP B 2 226 ? 228.791 167.039 185.794 1.00 104.19 205 TRP B N 1
ATOM 4099 C CA . TRP B 2 226 ? 227.356 167.288 185.923 1.00 104.19 205 TRP B CA 1
ATOM 4100 C C . TRP B 2 226 ? 227.038 168.024 187.219 1.00 104.19 205 TRP B C 1
ATOM 4101 O O . TRP B 2 226 ? 226.237 168.968 187.228 1.00 104.19 205 TRP B O 1
ATOM 4112 N N . ALA B 2 227 ? 227.659 167.614 188.328 1.00 107.95 206 ALA B N 1
ATOM 4113 C CA . ALA B 2 227 ? 227.397 168.268 189.603 1.00 107.95 206 ALA B CA 1
ATOM 4114 C C . ALA B 2 227 ? 227.961 169.678 189.652 1.00 107.95 206 ALA B C 1
ATOM 4115 O O . ALA B 2 227 ? 227.376 170.542 190.313 1.00 107.95 206 ALA B O 1
ATOM 4117 N N . LYS B 2 228 ? 229.074 169.939 188.969 1.00 107.39 207 LYS B N 1
ATOM 4118 C CA . LYS B 2 228 ? 229.589 171.298 188.878 1.00 107.39 207 LYS B CA 1
ATOM 4119 C C . LYS B 2 228 ? 228.671 172.149 188.006 1.00 107.39 207 LYS B C 1
ATOM 4120 O O . LYS B 2 228 ? 228.458 173.332 188.286 1.00 107.39 207 LYS B O 1
ATOM 4126 N N . SER B 2 229 ? 228.119 171.553 186.949 1.00 104.49 208 SER B N 1
ATOM 4127 C CA . SER B 2 229 ? 227.188 172.250 186.076 1.00 104.49 208 SER B CA 1
ATOM 4128 C C . SER B 2 229 ? 225.966 172.682 186.869 1.00 104.49 208 SER B C 1
ATOM 4129 O O . SER B 2 229 ? 225.568 173.848 186.809 1.00 104.49 208 SER B O 1
ATOM 4132 N N . GLN B 2 230 ? 225.384 171.755 187.633 1.00 100.16 209 GLN B N 1
ATOM 4133 C CA . GLN B 2 230 ? 224.242 172.117 188.464 1.00 100.16 209 GLN B CA 1
ATOM 4134 C C . GLN B 2 230 ? 224.592 173.164 189.505 1.00 100.16 209 GLN B C 1
ATOM 4135 O O . GLN B 2 230 ? 223.789 174.065 189.743 1.00 100.16 209 GLN B O 1
ATOM 4141 N N . LYS B 2 231 ? 225.759 173.068 190.135 1.00 103.30 210 LYS B N 1
ATOM 4142 C CA . LYS B 2 231 ? 226.105 174.041 191.163 1.00 103.30 210 LYS B CA 1
ATOM 4143 C C . LYS B 2 231 ? 226.303 175.433 190.583 1.00 103.30 210 LYS B C 1
ATOM 4144 O O . LYS B 2 231 ? 225.797 176.415 191.141 1.00 103.30 210 LYS B O 1
ATOM 4150 N N . GLY B 2 232 ? 227.009 175.540 189.463 1.00 103.78 211 GLY B N 1
ATOM 4151 C CA . GLY B 2 232 ? 227.190 176.821 188.816 1.00 103.78 211 GLY B CA 1
ATOM 4152 C C . GLY B 2 232 ? 225.881 177.387 188.314 1.00 103.78 211 GLY B C 1
ATOM 4153 O O . GLY B 2 232 ? 225.628 178.590 188.425 1.00 103.78 211 GLY B O 1
ATOM 4154 N N . CYS B 2 233 ? 225.039 176.519 187.752 1.00 98.37 212 CYS B N 1
ATOM 4155 C CA . CYS B 2 233 ? 223.742 176.958 187.262 1.00 98.37 212 CYS B CA 1
ATOM 4156 C C . CYS B 2 233 ? 222.861 177.445 188.401 1.00 98.37 212 CYS B C 1
ATOM 4157 O O . CYS B 2 233 ? 222.139 178.437 188.260 1.00 98.37 212 CYS B O 1
ATOM 4160 N N . TYR B 2 234 ? 222.908 176.757 189.540 1.00 101.55 213 TYR B N 1
ATOM 4161 C CA . TYR B 2 234 ? 222.223 177.251 190.723 1.00 101.55 213 TYR B CA 1
ATOM 4162 C C . TYR B 2 234 ? 222.758 178.605 191.147 1.00 101.55 213 TYR B C 1
ATOM 4163 O O . TYR B 2 234 ? 221.984 179.478 191.540 1.00 101.55 213 TYR B O 1
ATOM 4172 N N . LYS B 2 235 ? 224.079 178.784 191.126 1.00 104.70 214 LYS B N 1
ATOM 4173 C CA . LYS B 2 235 ? 224.641 180.078 191.494 1.00 104.70 214 LYS B CA 1
ATOM 4174 C C . LYS B 2 235 ? 224.094 181.170 190.585 1.00 104.70 214 LYS B C 1
ATOM 4175 O O . LYS B 2 235 ? 223.640 182.225 191.046 1.00 104.70 214 LYS B O 1
ATOM 4181 N N . LEU B 2 236 ? 224.109 180.903 189.279 1.00 103.56 215 LEU B N 1
ATOM 4182 C CA . LEU B 2 236 ? 223.586 181.844 188.294 1.00 103.56 215 LEU B CA 1
ATOM 4183 C C . LEU B 2 236 ? 222.134 182.196 188.591 1.00 103.56 215 LEU B C 1
ATOM 4184 O O . LEU B 2 236 ? 221.763 183.374 188.671 1.00 103.56 215 LEU B O 1
ATOM 4189 N N . CYS B 2 237 ? 221.299 181.173 188.766 1.00 103.32 216 CYS B N 1
ATOM 4190 C CA . CYS B 2 237 ? 219.875 181.402 188.967 1.00 103.32 216 CYS B CA 1
ATOM 4191 C C . CYS B 2 237 ? 219.619 182.122 190.282 1.00 103.32 216 CYS B C 1
ATOM 4192 O O . CYS B 2 237 ? 218.730 182.974 190.373 1.00 103.32 216 CYS B O 1
ATOM 4195 N N . LYS B 2 238 ? 220.385 181.783 191.317 1.00 106.42 217 LYS B N 1
ATOM 4196 C CA . LYS B 2 238 ? 220.229 182.422 192.615 1.00 106.42 217 LYS B CA 1
ATOM 4197 C C . LYS B 2 238 ? 220.560 183.903 192.537 1.00 106.42 217 LYS B C 1
ATOM 4198 O O . LYS B 2 238 ? 219.852 184.740 193.104 1.00 106.42 217 LYS B O 1
ATOM 4204 N N . ASN B 2 239 ? 221.639 184.249 191.834 1.00 109.26 218 ASN B N 1
ATOM 4205 C CA . ASN B 2 239 ? 221.975 185.659 191.668 1.00 109.26 218 ASN B CA 1
ATOM 4206 C C . ASN B 2 239 ? 220.913 186.385 190.847 1.00 109.26 218 ASN B C 1
ATOM 4207 O O . ASN B 2 239 ? 220.550 187.527 191.147 1.00 109.26 218 ASN B O 1
ATOM 4212 N N . LEU B 2 240 ? 220.401 185.731 189.800 1.00 106.57 219 LEU B N 1
ATOM 4213 C CA . LEU B 2 240 ? 219.381 186.367 188.968 1.00 106.57 219 LEU B CA 1
ATOM 4214 C C . LEU B 2 240 ? 218.072 186.595 189.716 1.00 106.57 219 LEU B C 1
ATOM 4215 O O . LEU B 2 240 ? 217.452 187.653 189.564 1.00 106.57 219 LEU B O 1
ATOM 4220 N N . LEU B 2 241 ? 217.631 185.630 190.520 1.00 101.58 220 LEU B N 1
ATOM 4221 C CA . LEU B 2 241 ? 216.272 185.633 191.045 1.00 101.58 220 LEU B CA 1
ATOM 4222 C C . LEU B 2 241 ? 216.200 185.878 192.545 1.00 101.58 220 LEU B C 1
ATOM 4223 O O . LEU B 2 241 ? 215.097 185.966 193.092 1.00 101.58 220 LEU B O 1
ATOM 4228 N N . GLU B 2 242 ? 217.335 185.988 193.225 1.00 111.26 221 GLU B N 1
ATOM 4229 C CA . GLU B 2 242 ? 217.323 186.160 194.675 1.00 111.26 221 GLU B CA 1
ATOM 4230 C C . GLU B 2 242 ? 218.194 187.339 195.105 1.00 111.26 221 GLU B C 1
ATOM 4231 O O . GLU B 2 242 ? 219.203 187.652 194.476 1.00 111.26 221 GLU B O 1
ATOM 4238 N N . ASN C 1 64 ? 163.572 199.232 203.249 1.00 95.95 16 ASN C N 1
ATOM 4239 C CA . ASN C 1 64 ? 163.902 198.642 201.957 1.00 95.95 16 ASN C CA 1
ATOM 4240 C C . ASN C 1 64 ? 162.679 197.963 201.346 1.00 95.95 16 ASN C C 1
ATOM 4241 O O . ASN C 1 64 ? 161.945 197.248 202.028 1.00 95.95 16 ASN C O 1
ATOM 4246 N N . CYS C 1 65 ? 162.470 198.193 200.055 1.00 91.52 17 CYS C N 1
ATOM 4247 C CA . CYS C 1 65 ? 161.306 197.686 199.329 1.00 91.52 17 CYS C CA 1
ATOM 4248 C C . CYS C 1 65 ? 161.723 196.704 198.241 1.00 91.52 17 CYS C C 1
ATOM 4249 O O . CYS C 1 65 ? 161.267 196.779 197.101 1.00 91.52 17 CYS C O 1
ATOM 4252 N N . HIS C 1 66 ? 162.611 195.780 198.610 1.00 89.76 18 HIS C N 1
ATOM 4253 C CA . HIS C 1 66 ? 163.258 194.831 197.709 1.00 89.76 18 HIS C CA 1
ATOM 4254 C C . HIS C 1 66 ? 162.334 194.263 196.639 1.00 89.76 18 HIS C C 1
ATOM 4255 O O . HIS C 1 66 ? 162.723 194.170 195.469 1.00 89.76 18 HIS C O 1
ATOM 4262 N N . VAL C 1 67 ? 161.119 193.881 197.024 1.00 79.70 19 VAL C N 1
ATOM 4263 C CA . VAL C 1 67 ? 160.189 193.230 196.110 1.00 79.70 19 VAL C CA 1
ATOM 4264 C C . VAL C 1 67 ? 159.894 194.145 194.932 1.00 79.70 19 VAL C C 1
ATOM 4265 O O . VAL C 1 67 ? 159.878 193.709 193.777 1.00 79.70 19 VAL C O 1
ATOM 4269 N N . ALA C 1 68 ? 159.662 195.423 195.222 1.00 75.42 20 ALA C N 1
ATOM 4270 C CA . ALA C 1 68 ? 159.247 196.359 194.187 1.00 75.42 20 ALA C CA 1
ATOM 4271 C C . ALA C 1 68 ? 160.381 196.656 193.211 1.00 75.42 20 ALA C C 1
ATOM 4272 O O . ALA C 1 68 ? 160.176 196.698 191.994 1.00 75.42 20 ALA C O 1
ATOM 4274 N N . ASP C 1 69 ? 161.589 196.863 193.730 1.00 76.03 21 ASP C N 1
ATOM 4275 C CA . ASP C 1 69 ? 162.670 197.391 192.908 1.00 76.03 21 ASP C CA 1
ATOM 4276 C C . ASP C 1 69 ? 163.266 196.324 192.003 1.00 76.03 21 ASP C C 1
ATOM 4277 O O . ASP C 1 69 ? 163.292 195.136 192.330 1.00 76.03 21 ASP C O 1
ATOM 4282 N N . LEU C 1 70 ? 163.770 196.775 190.857 1.00 67.51 22 LEU C N 1
ATOM 4283 C CA . LEU C 1 70 ? 164.452 195.910 189.906 1.00 67.51 22 LEU C CA 1
ATOM 4284 C C . LEU C 1 70 ? 165.867 195.654 190.399 1.00 67.51 22 LEU C C 1
ATOM 4285 O O . LEU C 1 70 ? 166.186 195.953 191.553 1.00 67.51 22 LEU C O 1
ATOM 4290 N N . GLU C 1 71 ? 166.724 195.094 189.551 1.00 75.57 23 GLU C N 1
ATOM 4291 C CA . GLU C 1 71 ? 168.095 194.774 189.932 1.00 75.57 23 GLU C CA 1
ATOM 4292 C C . GLU C 1 71 ? 168.975 195.967 189.598 1.00 75.57 23 GLU C C 1
ATOM 4293 O O . GLU C 1 71 ? 168.927 196.481 188.477 1.00 75.57 23 GLU C O 1
ATOM 4299 N N . THR C 1 72 ? 169.772 196.415 190.566 1.00 76.83 24 THR C N 1
ATOM 4300 C CA . THR C 1 72 ? 170.650 197.560 190.377 1.00 76.83 24 THR C CA 1
ATOM 4301 C C . THR C 1 72 ? 172.124 197.220 190.558 1.00 76.83 24 THR C C 1
ATOM 4302 O O . THR C 1 72 ? 172.939 198.131 190.724 1.00 76.83 24 THR C O 1
ATOM 4306 N N . SER C 1 73 ? 172.487 195.943 190.538 1.00 76.86 25 SER C N 1
ATOM 4307 C CA . SER C 1 73 ? 173.885 195.544 190.577 1.00 76.86 25 SER C CA 1
ATOM 4308 C C . SER C 1 73 ? 174.370 195.214 189.170 1.00 76.86 25 SER C C 1
ATOM 4309 O O . SER C 1 73 ? 173.586 194.877 188.281 1.00 76.86 25 SER C O 1
ATOM 4312 N N . LEU C 1 74 ? 175.684 195.307 188.976 1.00 76.68 26 LEU C N 1
ATOM 4313 C CA . LEU C 1 74 ? 176.229 195.353 187.626 1.00 76.68 26 LEU C CA 1
ATOM 4314 C C . LEU C 1 74 ? 177.497 194.502 187.531 1.00 76.68 26 LEU C C 1
ATOM 4315 O O . LEU C 1 74 ? 178.318 194.682 186.628 1.00 76.68 26 LEU C O 1
ATOM 4320 N N . ASP C 1 75 ? 177.661 193.547 188.448 1.00 76.98 27 ASP C N 1
ATOM 4321 C CA . ASP C 1 75 ? 178.877 192.740 188.505 1.00 76.98 27 ASP C CA 1
ATOM 4322 C C . ASP C 1 75 ? 178.568 191.280 188.216 1.00 76.98 27 ASP C C 1
ATOM 4323 O O . ASP C 1 75 ? 177.733 190.679 188.907 1.00 76.98 27 ASP C O 1
ATOM 4328 N N . PRO C 1 76 ? 179.211 190.672 187.218 1.00 76.44 28 PRO C N 1
ATOM 4329 C CA . PRO C 1 76 ? 178.897 189.272 186.883 1.00 76.44 28 PRO C CA 1
ATOM 4330 C C . PRO C 1 76 ? 179.199 188.283 187.994 1.00 76.44 28 PRO C C 1
ATOM 4331 O O . PRO C 1 76 ? 178.640 187.176 187.993 1.00 76.44 28 PRO C O 1
ATOM 4335 N N . HIS C 1 77 ? 180.071 188.639 188.934 1.00 79.85 29 HIS C N 1
ATOM 4336 C CA . HIS C 1 77 ? 180.407 187.726 190.020 1.00 79.85 29 HIS C CA 1
ATOM 4337 C C . HIS C 1 77 ? 179.160 187.323 190.795 1.00 79.85 29 HIS C C 1
ATOM 4338 O O . HIS C 1 77 ? 179.024 186.171 191.221 1.00 79.85 29 HIS C O 1
ATOM 4345 N N . GLN C 1 78 ? 178.239 188.266 190.990 1.00 78.62 30 GLN C N 1
ATOM 4346 C CA . GLN C 1 78 ? 177.007 187.953 191.704 1.00 78.62 30 GLN C CA 1
ATOM 4347 C C . GLN C 1 78 ? 176.185 186.916 190.952 1.00 78.62 30 GLN C C 1
ATOM 4348 O O . GLN C 1 78 ? 175.641 185.980 191.551 1.00 78.62 30 GLN C O 1
ATOM 4354 N N . THR C 1 79 ? 176.097 187.053 189.629 1.00 75.30 31 THR C N 1
ATOM 4355 C CA . THR C 1 79 ? 175.369 186.075 188.827 1.00 75.30 31 THR C CA 1
ATOM 4356 C C . THR C 1 79 ? 176.013 184.699 188.933 1.00 75.30 31 THR C C 1
ATOM 4357 O O . THR C 1 79 ? 175.327 183.682 189.109 1.00 75.30 31 THR C O 1
ATOM 4361 N N . LEU C 1 80 ? 177.338 184.649 188.838 1.00 76.83 32 LEU C N 1
ATOM 4362 C CA . LEU C 1 80 ? 178.003 183.355 188.905 1.00 76.83 32 LEU C CA 1
ATOM 4363 C C . LEU C 1 80 ? 177.833 182.719 190.277 1.00 76.83 32 LEU C C 1
ATOM 4364 O O . LEU C 1 80 ? 177.684 181.499 190.382 1.00 76.83 32 LEU C O 1
ATOM 4369 N N . LEU C 1 81 ? 177.830 183.519 191.344 1.00 77.80 33 LEU C N 1
ATOM 4370 C CA . LEU C 1 81 ? 177.657 182.927 192.667 1.00 77.80 33 LEU C CA 1
ATOM 4371 C C . LEU C 1 81 ? 176.217 182.475 192.875 1.00 77.80 33 LEU C C 1
ATOM 4372 O O . LEU C 1 81 ? 175.954 181.502 193.593 1.00 77.80 33 LEU C O 1
ATOM 4377 N N . LYS C 1 82 ? 175.266 183.161 192.239 1.00 76.10 34 LYS C N 1
ATOM 4378 C CA . LYS C 1 82 ? 173.894 182.664 192.244 1.00 76.10 34 LYS C CA 1
ATOM 4379 C C . LYS C 1 82 ? 173.805 181.308 191.558 1.00 76.10 34 LYS C C 1
ATOM 4380 O O . LYS C 1 82 ? 173.123 180.401 192.048 1.00 76.10 34 LYS C O 1
ATOM 4386 N N . VAL C 1 83 ? 174.496 181.147 190.429 1.00 71.63 35 VAL C N 1
ATOM 4387 C CA . VAL C 1 83 ? 174.473 179.848 189.758 1.00 71.63 35 VAL C CA 1
ATOM 4388 C C . VAL C 1 83 ? 175.166 178.782 190.607 1.00 71.63 35 VAL C C 1
ATOM 4389 O O . VAL C 1 83 ? 174.735 177.625 190.623 1.00 71.63 35 VAL C O 1
ATOM 4393 N N . GLN C 1 84 ? 176.247 179.135 191.315 1.00 75.92 36 GLN C N 1
ATOM 4394 C CA . GLN C 1 84 ? 176.767 178.281 192.383 1.00 75.92 36 GLN C CA 1
ATOM 4395 C C . GLN C 1 84 ? 175.702 177.870 193.382 1.00 75.92 36 GLN C C 1
ATOM 4396 O O . GLN C 1 84 ? 175.687 176.710 193.810 1.00 75.92 36 GLN C O 1
ATOM 4402 N N . LYS C 1 85 ? 174.829 178.797 193.770 1.00 77.14 37 LYS C N 1
ATOM 4403 C CA . LYS C 1 85 ? 173.888 178.573 194.853 1.00 77.14 37 LYS C CA 1
ATOM 4404 C C . LYS C 1 85 ? 172.642 177.831 194.392 1.00 77.14 37 LYS C C 1
ATOM 4405 O O . LYS C 1 85 ? 172.120 177.000 195.143 1.00 77.14 37 LYS C O 1
ATOM 4411 N N . TYR C 1 86 ? 172.203 178.054 193.161 1.00 74.68 38 TYR C N 1
ATOM 4412 C CA . TYR C 1 86 ? 170.894 177.613 192.698 1.00 74.68 38 TYR C CA 1
ATOM 4413 C C . TYR C 1 86 ? 170.860 176.092 192.588 1.00 74.68 38 TYR C C 1
ATOM 4414 O O . TYR C 1 86 ? 171.855 175.468 192.209 1.00 74.68 38 TYR C O 1
ATOM 4423 N N . LYS C 1 87 ? 169.709 175.529 192.950 1.00 78.32 39 LYS C N 1
ATOM 4424 C CA . LYS C 1 87 ? 169.455 174.097 192.903 1.00 78.32 39 LYS C CA 1
ATOM 4425 C C . LYS C 1 87 ? 168.250 173.878 191.996 1.00 78.32 39 LYS C C 1
ATOM 4426 O O . LYS C 1 87 ? 167.198 174.487 192.193 1.00 78.32 39 LYS C O 1
ATOM 4432 N N . PRO C 1 88 ? 168.405 173.003 190.997 1.00 74.55 40 PRO C N 1
ATOM 4433 C CA . PRO C 1 88 ? 167.427 172.648 189.970 1.00 74.55 40 PRO C CA 1
ATOM 4434 C C . PRO C 1 88 ? 166.653 171.381 190.288 1.00 74.55 40 PRO C C 1
ATOM 4435 O O . PRO C 1 88 ? 166.973 170.660 191.240 1.00 74.55 40 PRO C O 1
ATOM 4439 N N . ALA C 1 89 ? 165.634 171.108 189.481 1.00 72.58 41 ALA C N 1
ATOM 4440 C CA . ALA C 1 89 ? 164.949 169.827 189.421 1.00 72.58 41 ALA C CA 1
ATOM 4441 C C . ALA C 1 89 ? 164.849 169.389 187.966 1.00 72.58 41 ALA C C 1
ATOM 4442 O O . ALA C 1 89 ? 165.278 170.101 187.055 1.00 72.58 41 ALA C O 1
ATOM 4444 N N . LEU C 1 90 ? 164.284 168.201 187.745 1.00 70.82 42 LEU C N 1
ATOM 4445 C CA . LEU C 1 90 ? 164.143 167.707 186.379 1.00 70.82 42 LEU C CA 1
ATOM 4446 C C . LEU C 1 90 ? 163.436 168.709 185.491 1.00 70.82 42 LEU C C 1
ATOM 4447 O O . LEU C 1 90 ? 163.772 168.830 184.310 1.00 70.82 42 LEU C O 1
ATOM 4452 N N . SER C 1 91 ? 162.453 169.421 186.043 1.00 70.79 43 SER C N 1
ATOM 4453 C CA . SER C 1 91 ? 161.841 170.505 185.292 1.00 70.79 43 SER C CA 1
ATOM 4454 C C . SER C 1 91 ? 162.907 171.442 184.749 1.00 70.79 43 SER C C 1
ATOM 4455 O O . SER C 1 91 ? 162.954 171.710 183.545 1.00 70.79 43 SER C O 1
ATOM 4458 N N . ASP C 1 92 ? 163.817 171.888 185.612 1.00 70.62 44 ASP C N 1
ATOM 4459 C CA . ASP C 1 92 ? 164.821 172.856 185.194 1.00 70.62 44 ASP C CA 1
ATOM 4460 C C . ASP C 1 92 ? 165.887 172.211 184.325 1.00 70.62 44 ASP C C 1
ATOM 4461 O O . ASP C 1 92 ? 166.401 172.840 183.392 1.00 70.62 44 ASP C O 1
ATOM 4466 N N . TRP C 1 93 ? 166.235 170.955 184.610 1.00 64.86 45 TRP C N 1
ATOM 4467 C CA . TRP C 1 93 ? 167.203 170.258 183.774 1.00 64.86 45 TRP C CA 1
ATOM 4468 C C . TRP C 1 93 ? 166.715 170.186 182.336 1.00 64.86 45 TRP C C 1
ATOM 4469 O O . TRP C 1 93 ? 167.420 170.598 181.410 1.00 64.86 45 TRP C O 1
ATOM 4480 N N . VAL C 1 94 ? 165.489 169.697 182.132 1.00 61.56 46 VAL C N 1
ATOM 4481 C CA . VAL C 1 94 ? 164.971 169.579 180.773 1.00 61.56 46 VAL C CA 1
ATOM 4482 C C . VAL C 1 94 ? 164.748 170.958 180.170 1.00 61.56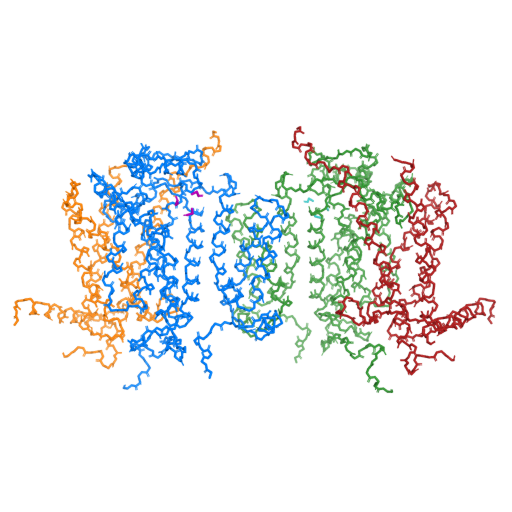 46 VAL C C 1
ATOM 4483 O O . VAL C 1 94 ? 165.024 171.178 178.988 1.00 61.56 46 VAL C O 1
ATOM 4487 N N . HIS C 1 95 ? 164.278 171.914 180.976 1.00 61.06 47 HIS C N 1
ATOM 4488 C CA . HIS C 1 95 ? 164.119 173.288 180.521 1.00 61.06 47 HIS C CA 1
ATOM 4489 C C . HIS C 1 95 ? 165.393 173.798 179.868 1.00 61.06 47 HIS C C 1
ATOM 4490 O O . HIS C 1 95 ? 165.418 174.126 178.674 1.00 61.06 47 HIS C O 1
ATOM 4497 N N . TYR C 1 96 ? 166.478 173.834 180.638 1.00 62.51 48 TYR C N 1
ATOM 4498 C CA . TYR C 1 96 ? 167.698 174.464 180.158 1.00 62.51 48 TYR C CA 1
ATOM 4499 C C . TYR C 1 96 ? 168.371 173.625 179.082 1.00 62.51 48 TYR C C 1
ATOM 4500 O O . TYR C 1 96 ? 168.927 174.169 178.126 1.00 62.51 48 TYR C O 1
ATOM 4509 N N . ILE C 1 97 ? 168.323 172.296 179.205 1.00 63.68 49 ILE C N 1
ATOM 4510 C CA . ILE C 1 97 ? 168.920 171.437 178.190 1.00 63.68 49 ILE C CA 1
ATOM 4511 C C . ILE C 1 97 ? 168.231 171.689 176.857 1.00 63.68 49 ILE C C 1
ATOM 4512 O O . ILE C 1 97 ? 168.895 171.901 175.841 1.00 63.68 49 ILE C O 1
ATOM 4517 N N . PHE C 1 98 ? 166.897 171.696 176.858 1.00 63.69 50 PHE C N 1
ATOM 4518 C CA . PHE C 1 98 ? 166.136 171.900 175.634 1.00 63.69 50 PHE C CA 1
ATOM 4519 C C . PHE C 1 98 ? 166.396 173.275 175.037 1.00 63.69 50 PHE C C 1
ATOM 4520 O O . PHE C 1 98 ? 166.621 173.413 173.827 1.00 63.69 50 PHE C O 1
ATOM 4528 N N . LEU C 1 99 ? 166.409 174.308 175.880 1.00 62.27 51 LEU C N 1
ATOM 4529 C CA . LEU C 1 99 ? 166.573 175.658 175.355 1.00 62.27 51 LEU C CA 1
ATOM 4530 C C . LEU C 1 99 ? 167.984 175.883 174.827 1.00 62.27 51 LEU C C 1
ATOM 4531 O O . LEU C 1 99 ? 168.165 176.459 173.747 1.00 62.27 51 LEU C O 1
ATOM 4536 N N . GLY C 1 100 ? 169.000 175.422 175.556 1.00 65.69 52 GLY C N 1
ATOM 4537 C CA . GLY C 1 100 ? 170.358 175.525 175.054 1.00 65.69 52 GLY C CA 1
ATOM 4538 C C . GLY C 1 100 ? 170.576 174.694 173.806 1.00 65.69 52 GLY C C 1
ATOM 4539 O O . GLY C 1 100 ? 171.326 175.087 172.910 1.00 65.69 52 GLY C O 1
ATOM 4540 N N . SER C 1 101 ? 169.925 173.532 173.734 1.00 64.43 53 SER C N 1
ATOM 4541 C CA . SER C 1 101 ? 169.969 172.712 172.533 1.00 64.43 53 SER C CA 1
ATOM 4542 C C . SER C 1 101 ? 169.479 173.487 171.323 1.00 64.43 53 SER C C 1
ATOM 4543 O O . SER C 1 101 ? 170.142 173.529 170.283 1.00 64.43 53 SER C O 1
ATOM 4546 N N . ILE C 1 102 ? 168.308 174.112 171.447 1.00 64.36 54 ILE C N 1
ATOM 4547 C CA . ILE C 1 102 ? 167.779 174.871 170.319 1.00 64.36 54 ILE C CA 1
ATOM 4548 C C . ILE C 1 102 ? 168.690 176.048 169.999 1.00 64.36 54 ILE C C 1
ATOM 4549 O O . ILE C 1 102 ? 168.934 176.362 168.826 1.00 64.36 54 ILE C O 1
ATOM 4554 N N . MET C 1 103 ? 169.221 176.709 171.031 1.00 65.29 55 MET C N 1
ATOM 4555 C CA . MET C 1 103 ? 170.090 177.861 170.810 1.00 65.29 55 MET C CA 1
ATOM 4556 C C . MET C 1 103 ? 171.328 177.487 170.006 1.00 65.29 55 MET C C 1
ATOM 4557 O O . MET C 1 103 ? 171.663 178.143 169.015 1.00 65.29 55 MET C O 1
ATOM 4562 N N . LEU C 1 104 ? 172.014 176.420 170.407 1.00 65.39 56 LEU C N 1
ATOM 4563 C CA . LEU C 1 104 ? 173.251 176.064 169.720 1.00 65.39 56 LEU C CA 1
ATOM 4564 C C . LEU C 1 104 ? 172.981 175.394 168.379 1.00 65.39 56 LEU C C 1
ATOM 4565 O O . LEU C 1 104 ? 173.799 175.502 167.458 1.00 65.39 56 LEU C O 1
ATOM 4570 N N . PHE C 1 105 ? 171.845 174.710 168.240 1.00 64.29 57 PHE C N 1
ATOM 4571 C CA . PHE C 1 105 ? 171.433 174.231 166.927 1.00 64.29 57 PHE C CA 1
ATOM 4572 C C . PHE C 1 105 ? 171.262 175.395 165.963 1.00 64.29 57 PHE C C 1
ATOM 4573 O O . PHE C 1 105 ? 171.699 175.333 164.808 1.00 64.29 57 PHE C O 1
ATOM 4581 N N . VAL C 1 106 ? 170.637 176.475 166.431 1.00 63.50 58 VAL C N 1
ATOM 4582 C CA . VAL C 1 106 ? 170.503 177.676 165.612 1.00 63.50 58 VAL C CA 1
ATOM 4583 C C . VAL C 1 106 ? 171.868 178.283 165.332 1.00 63.50 58 VAL C C 1
ATOM 4584 O O . VAL C 1 106 ? 172.130 178.779 164.230 1.00 63.50 58 VAL C O 1
ATOM 4588 N N . PHE C 1 107 ? 172.755 178.261 166.327 1.00 65.65 59 PHE C N 1
ATOM 4589 C CA . PHE C 1 107 ? 174.118 178.748 166.132 1.00 65.65 59 PHE C CA 1
ATOM 4590 C C . PHE C 1 107 ? 174.800 178.046 164.966 1.00 65.65 59 PHE C C 1
ATOM 4591 O O . PHE C 1 107 ? 175.334 178.691 164.060 1.00 65.65 59 PHE C O 1
ATOM 4599 N N . ILE C 1 108 ? 174.791 176.716 164.972 1.00 65.13 60 ILE C N 1
ATOM 4600 C CA . ILE C 1 108 ? 175.485 175.977 163.920 1.00 65.13 60 ILE C CA 1
ATOM 4601 C C . ILE C 1 108 ? 174.774 176.149 162.583 1.00 65.13 60 ILE C C 1
ATOM 4602 O O . ILE C 1 108 ? 175.415 176.367 161.548 1.00 65.13 60 ILE C O 1
ATOM 4607 N N . THR C 1 109 ? 173.446 176.060 162.579 1.00 64.84 61 THR C N 1
ATOM 4608 C CA . THR C 1 109 ? 172.642 176.263 161.380 1.00 64.84 61 THR C CA 1
ATOM 4609 C C . THR C 1 109 ? 172.485 177.780 161.229 1.00 64.84 61 THR C C 1
ATOM 4610 O O . THR C 1 109 ? 173.296 178.527 161.784 1.00 64.84 61 THR C O 1
ATOM 4614 N N . ASN C 1 110 ? 171.500 178.260 160.466 1.00 67.29 62 ASN C N 1
ATOM 4615 C CA . ASN C 1 110 ? 171.266 179.685 160.256 1.00 67.29 62 ASN C CA 1
ATOM 4616 C C . ASN C 1 110 ? 172.429 180.318 159.513 1.00 67.29 62 ASN C C 1
ATOM 4617 O O . ASN C 1 110 ? 173.256 181.006 160.121 1.00 67.29 62 ASN C O 1
ATOM 4622 N N . PRO C 1 111 ? 172.533 180.088 158.207 1.00 69.67 63 PRO C N 1
ATOM 4623 C CA . PRO C 1 111 ? 173.675 180.612 157.449 1.00 69.67 63 PRO C CA 1
ATOM 4624 C C . PRO C 1 111 ? 173.783 182.121 157.581 1.00 69.67 63 PRO C C 1
ATOM 4625 O O . PRO C 1 111 ? 172.919 182.867 157.119 1.00 69.67 63 PRO C O 1
ATOM 4629 N N . ALA C 1 112 ? 174.854 182.555 158.214 1.00 71.48 64 ALA C N 1
ATOM 4630 C CA . ALA C 1 112 ? 175.192 183.953 158.410 1.00 71.48 64 ALA C CA 1
ATOM 4631 C C . ALA C 1 112 ? 176.692 183.997 158.646 1.00 71.48 64 ALA C C 1
ATOM 4632 O O . ALA C 1 112 ? 177.267 182.987 159.066 1.00 71.48 64 ALA C O 1
ATOM 4634 N N . PRO C 1 113 ? 177.365 185.114 158.373 1.00 73.80 65 PRO C N 1
ATOM 4635 C CA . PRO C 1 113 ? 178.814 185.160 158.595 1.00 73.80 65 PRO C CA 1
ATOM 4636 C C . PRO C 1 113 ? 179.171 184.769 160.016 1.00 73.80 65 PRO C C 1
ATOM 4637 O O . PRO C 1 113 ? 178.515 185.205 160.967 1.00 73.80 65 PRO C O 1
ATOM 4641 N N . TRP C 1 114 ? 180.193 183.931 160.166 1.00 69.91 66 TRP C N 1
ATOM 4642 C CA . TRP C 1 114 ? 180.518 183.357 161.462 1.00 69.91 66 TRP C CA 1
ATOM 4643 C C . TRP C 1 114 ? 180.896 184.450 162.447 1.00 69.91 66 TRP C C 1
ATOM 4644 O O . TRP C 1 114 ? 180.619 184.330 163.640 1.00 69.91 66 TRP C O 1
ATOM 4655 N N . ILE C 1 115 ? 181.515 185.527 161.960 1.00 72.85 67 ILE C N 1
ATOM 4656 C CA . ILE C 1 115 ? 181.896 186.619 162.852 1.00 72.85 67 ILE C CA 1
ATOM 4657 C C . ILE C 1 115 ? 180.662 187.364 163.346 1.00 72.85 67 ILE C C 1
ATOM 4658 O O . ILE C 1 115 ? 180.568 187.729 164.523 1.00 72.85 67 ILE C O 1
ATOM 4663 N N . PHE C 1 116 ? 179.685 187.582 162.460 1.00 73.53 68 PHE C N 1
ATOM 4664 C CA . PHE C 1 116 ? 178.422 188.187 162.871 1.00 73.53 68 PHE C CA 1
ATOM 4665 C C . PHE C 1 116 ? 177.778 187.369 163.974 1.00 73.53 68 PHE C C 1
ATOM 4666 O O . PHE C 1 116 ? 177.334 187.902 164.996 1.00 73.53 68 PHE C O 1
ATOM 4674 N N . LYS C 1 117 ? 177.737 186.055 163.778 1.00 68.96 69 LYS C N 1
ATOM 4675 C CA . LYS C 1 117 ? 177.047 185.172 164.704 1.00 68.96 69 LYS C CA 1
ATOM 4676 C C . LYS C 1 117 ? 177.782 185.079 166.034 1.00 68.96 69 LYS C C 1
ATOM 4677 O O . LYS C 1 117 ? 177.156 185.071 167.100 1.00 68.96 69 LYS C O 1
ATOM 4683 N N . ILE C 1 118 ? 179.114 185.004 165.992 1.00 69.89 70 ILE C N 1
ATOM 4684 C CA . ILE C 1 118 ? 179.901 185.000 167.218 1.00 69.89 70 ILE C CA 1
ATOM 4685 C C . ILE C 1 118 ? 179.706 186.291 167.988 1.00 69.89 70 ILE C C 1
ATOM 4686 O O . ILE C 1 118 ? 179.542 186.268 169.210 1.00 69.89 70 ILE C O 1
ATOM 4691 N N . LEU C 1 119 ? 179.733 187.436 167.306 1.00 72.18 71 LEU C N 1
ATOM 4692 C CA . LEU C 1 119 ? 179.499 188.697 167.995 1.00 72.18 71 LEU C CA 1
ATOM 4693 C C . LEU C 1 119 ? 178.109 188.733 168.608 1.00 72.18 71 LEU C C 1
ATOM 4694 O O . LEU C 1 119 ? 177.934 189.177 169.748 1.00 72.18 71 LEU C O 1
ATOM 4699 N N . PHE C 1 120 ? 177.105 188.268 167.865 1.00 71.51 72 PHE C N 1
ATOM 4700 C CA . PHE C 1 120 ? 175.746 188.288 168.388 1.00 71.51 72 PHE C CA 1
ATOM 4701 C C . PHE C 1 120 ? 175.634 187.434 169.639 1.00 71.51 72 PHE C C 1
ATOM 4702 O O . PHE C 1 120 ? 175.084 187.872 170.654 1.00 71.51 72 PHE C O 1
ATOM 4710 N N . TYR C 1 121 ? 176.175 186.217 169.599 1.00 70.57 73 TYR C N 1
ATOM 4711 C CA . TYR C 1 121 ? 176.053 185.337 170.755 1.00 70.57 73 TYR C CA 1
ATOM 4712 C C . TYR C 1 121 ? 176.906 185.812 171.921 1.00 70.57 73 TYR C C 1
ATOM 4713 O O . TYR C 1 121 ? 176.529 185.628 173.080 1.00 70.57 73 TYR C O 1
ATOM 4722 N N . CYS C 1 122 ? 178.057 186.428 171.646 1.00 74.73 74 CYS C N 1
ATOM 4723 C CA . CYS C 1 122 ? 178.879 186.952 172.732 1.00 74.73 74 CYS C CA 1
ATOM 4724 C C . CYS C 1 122 ? 178.200 188.130 173.411 1.00 74.73 74 CYS C C 1
ATOM 4725 O O . CYS C 1 122 ? 178.202 188.235 174.644 1.00 74.73 74 CYS C O 1
ATOM 4728 N N . PHE C 1 123 ? 177.608 189.028 172.624 1.00 72.53 75 PHE C N 1
ATOM 4729 C CA . PHE C 1 123 ? 176.836 190.109 173.215 1.00 72.53 75 PHE C CA 1
ATOM 4730 C C . PHE C 1 123 ? 175.644 189.560 173.981 1.00 72.53 75 PHE C C 1
ATOM 4731 O O . PHE C 1 123 ? 175.302 190.064 175.054 1.00 72.53 75 PHE C O 1
ATOM 4739 N N . LEU C 1 124 ? 175.000 188.523 173.448 1.00 69.72 76 LEU C N 1
ATOM 4740 C CA . LEU C 1 124 ? 173.865 187.926 174.137 1.00 69.72 76 LEU C CA 1
ATOM 4741 C C . LEU C 1 124 ? 174.295 187.323 175.468 1.00 69.72 76 LEU C C 1
ATOM 4742 O O . LEU C 1 124 ? 173.591 187.444 176.471 1.00 69.72 76 LEU C O 1
ATOM 4747 N N . GLY C 1 125 ? 175.458 186.675 175.496 1.00 68.54 77 GLY C N 1
ATOM 4748 C CA . GLY C 1 125 ? 175.960 186.127 176.746 1.00 68.54 77 GLY C CA 1
ATOM 4749 C C . GLY C 1 125 ? 176.296 187.195 177.768 1.00 68.54 77 GLY C C 1
ATOM 4750 O O . GLY C 1 125 ? 175.917 187.097 178.938 1.00 68.54 77 GLY C O 1
ATOM 4751 N N . THR C 1 126 ? 177.010 188.239 177.341 1.00 69.66 78 THR C N 1
ATOM 4752 C CA . THR C 1 126 ? 177.368 189.292 178.285 1.00 69.66 78 THR C CA 1
ATOM 4753 C C . THR C 1 126 ? 176.147 190.108 178.679 1.00 69.66 78 THR C C 1
ATOM 4754 O O . THR C 1 126 ? 176.180 190.864 179.654 1.00 69.66 78 THR C O 1
ATOM 4758 N N . LEU C 1 127 ? 175.066 189.987 177.913 1.00 68.35 79 LEU C N 1
ATOM 4759 C CA . LEU C 1 127 ? 173.804 190.595 178.305 1.00 68.35 79 LEU C CA 1
ATOM 4760 C C . LEU C 1 127 ? 173.071 189.692 179.282 1.00 68.35 79 LEU C C 1
ATOM 4761 O O . LEU C 1 127 ? 172.327 190.158 180.149 1.00 68.35 79 LEU C O 1
ATOM 4766 N N . PHE C 1 128 ? 173.279 188.381 179.145 1.00 66.69 80 PHE C N 1
ATOM 4767 C CA . PHE C 1 128 ? 172.662 187.399 180.030 1.00 66.69 80 PHE C CA 1
ATOM 4768 C C . PHE C 1 128 ? 173.322 187.394 181.399 1.00 66.69 80 PHE C C 1
ATOM 4769 O O . PHE C 1 128 ? 172.714 186.978 182.389 1.00 66.69 80 PHE C O 1
ATOM 4777 N N . ILE C 1 129 ? 174.592 187.805 181.470 1.00 68.96 81 ILE C N 1
ATOM 4778 C CA . ILE C 1 129 ? 175.370 187.559 182.682 1.00 68.96 81 ILE C CA 1
ATOM 4779 C C . ILE C 1 129 ? 175.421 188.749 183.626 1.00 68.96 81 ILE C C 1
ATOM 4780 O O . ILE C 1 129 ? 175.794 188.576 184.792 1.00 68.96 81 ILE C O 1
ATOM 4785 N N . ILE C 1 130 ? 175.053 189.944 183.176 1.00 68.82 82 ILE C N 1
ATOM 4786 C CA . ILE C 1 130 ? 175.110 191.140 184.016 1.00 68.82 82 ILE C CA 1
ATOM 4787 C C . ILE C 1 130 ? 173.773 191.354 184.714 1.00 68.82 82 ILE C C 1
ATOM 4788 O O . ILE C 1 130 ? 172.768 191.605 184.041 1.00 68.82 82 ILE C O 1
ATOM 4793 N N . PRO C 1 131 ? 173.738 191.369 186.052 1.00 69.86 83 PRO C N 1
ATOM 4794 C CA . PRO C 1 131 ? 172.485 191.163 186.800 1.00 69.86 83 PRO C CA 1
ATOM 4795 C C . PRO C 1 131 ? 171.211 191.849 186.316 1.00 69.86 83 PRO C C 1
ATOM 4796 O O . PRO C 1 131 ? 170.188 191.172 186.218 1.00 69.86 83 PRO C O 1
ATOM 4800 N N . ALA C 1 132 ? 171.213 193.151 186.025 1.00 68.14 84 ALA C N 1
ATOM 4801 C CA . ALA C 1 132 ? 169.961 193.806 185.644 1.00 68.14 84 ALA C CA 1
ATOM 4802 C C . ALA C 1 132 ? 169.502 193.353 184.264 1.00 68.14 84 ALA C C 1
ATOM 4803 O O . ALA C 1 132 ? 168.409 192.778 184.096 1.00 68.14 84 ALA C O 1
ATOM 4805 N N . THR C 1 133 ? 170.327 193.603 183.255 1.00 65.83 85 THR C N 1
ATOM 4806 C CA . THR C 1 133 ? 170.012 193.067 181.946 1.00 65.83 85 THR C CA 1
ATOM 4807 C C . THR C 1 133 ? 169.970 191.545 181.989 1.00 65.83 85 THR C C 1
ATOM 4808 O O . THR C 1 133 ? 169.297 190.914 181.166 1.00 65.83 85 THR C O 1
ATOM 4812 N N . SER C 1 134 ? 170.645 190.936 182.970 1.00 65.53 86 SER C N 1
ATOM 4813 C CA . SER C 1 134 ? 170.551 189.489 183.123 1.00 65.53 86 SER C CA 1
ATOM 4814 C C . SER C 1 134 ? 169.133 189.068 183.431 1.00 65.53 86 SER C C 1
ATOM 4815 O O . SER C 1 134 ? 168.591 188.188 182.771 1.00 65.53 86 SER C O 1
ATOM 4818 N N . GLN C 1 135 ? 168.516 189.667 184.448 1.00 64.32 87 GLN C N 1
ATOM 4819 C CA . GLN C 1 135 ? 167.163 189.248 184.781 1.00 64.32 87 GLN C CA 1
ATOM 4820 C C . GLN C 1 135 ? 166.235 189.497 183.605 1.00 64.32 87 GLN C C 1
ATOM 4821 O O . GLN C 1 135 ? 165.509 188.586 183.183 1.00 64.32 87 GLN C O 1
ATOM 4827 N N . PHE C 1 136 ? 166.336 190.671 182.975 1.00 60.98 88 PHE C N 1
ATOM 4828 C CA . PHE C 1 136 ? 165.440 190.909 181.844 1.00 60.98 88 PHE C CA 1
ATOM 4829 C C . PHE C 1 136 ? 165.624 189.853 180.757 1.00 60.98 88 PHE C C 1
ATOM 4830 O O . PHE C 1 136 ? 164.700 189.088 180.456 1.00 60.98 88 PHE C O 1
ATOM 4838 N N . PHE C 1 137 ? 166.814 189.769 180.168 1.00 63.50 89 PHE C N 1
ATOM 4839 C CA . PHE C 1 137 ? 166.970 188.912 179.001 1.00 63.50 89 PHE C CA 1
ATOM 4840 C C . PHE C 1 137 ? 167.015 187.424 179.334 1.00 63.50 89 PHE C C 1
ATOM 4841 O O . PHE C 1 137 ? 166.577 186.610 178.514 1.00 63.50 89 PHE C O 1
ATOM 4849 N N . PHE C 1 138 ? 167.516 187.035 180.505 1.00 62.05 90 PHE C N 1
ATOM 4850 C CA . PHE C 1 138 ? 167.458 185.636 180.898 1.00 62.05 90 PHE C CA 1
ATOM 4851 C C . PHE C 1 138 ? 166.023 185.169 181.056 1.00 62.05 90 PHE C C 1
ATOM 4852 O O . PHE C 1 138 ? 165.695 184.044 180.668 1.00 62.05 90 PHE C O 1
ATOM 4860 N N . ASN C 1 139 ? 165.145 185.995 181.631 1.00 56.73 91 ASN C N 1
ATOM 4861 C CA . ASN C 1 139 ? 163.746 185.598 181.619 1.00 56.73 91 ASN C CA 1
ATOM 4862 C C . ASN C 1 139 ? 163.186 185.621 180.205 1.00 56.73 91 ASN C C 1
ATOM 4863 O O . ASN C 1 139 ? 162.341 184.793 179.854 1.00 56.73 91 ASN C O 1
ATOM 4868 N N . ALA C 1 140 ? 163.663 186.538 179.370 1.00 56.88 92 ALA C N 1
ATOM 4869 C CA . ALA C 1 140 ? 163.171 186.618 178.001 1.00 56.88 92 ALA C CA 1
ATOM 4870 C C . ALA C 1 140 ? 163.617 185.446 177.140 1.00 56.88 92 ALA C C 1
ATOM 4871 O O . ALA C 1 140 ? 163.119 185.280 176.025 1.00 56.88 92 ALA C O 1
ATOM 4873 N N . LEU C 1 141 ? 164.569 184.656 177.632 1.00 60.54 93 LEU C N 1
ATOM 4874 C CA . LEU C 1 141 ? 165.189 183.544 176.901 1.00 60.54 93 LEU C CA 1
ATOM 4875 C C . LEU C 1 141 ? 164.262 182.772 175.960 1.00 60.54 93 LEU C C 1
ATOM 4876 O O . LEU C 1 141 ? 164.614 182.598 174.784 1.00 60.54 93 LEU C O 1
ATOM 4881 N N . PRO C 1 142 ? 163.101 182.269 176.409 1.00 55.25 94 PRO C N 1
ATOM 4882 C CA . PRO C 1 142 ? 162.250 181.510 175.477 1.00 55.25 94 PRO C CA 1
ATOM 4883 C C . PRO C 1 142 ? 161.788 182.315 174.273 1.00 55.25 94 PRO C C 1
ATOM 4884 O O . PRO C 1 142 ? 161.629 181.750 173.185 1.00 55.25 94 PRO C O 1
ATOM 4888 N N . ILE C 1 143 ? 161.572 183.622 174.433 1.00 55.48 95 ILE C N 1
ATOM 4889 C CA . ILE C 1 143 ? 161.210 184.466 173.296 1.00 55.48 95 ILE C CA 1
ATOM 4890 C C . ILE C 1 143 ? 162.343 184.495 172.281 1.00 55.48 95 ILE C C 1
ATOM 4891 O O . ILE C 1 143 ? 162.123 184.412 171.065 1.00 55.48 95 ILE C O 1
ATOM 4896 N N . LEU C 1 144 ? 163.574 184.631 172.766 1.00 57.92 96 LEU C N 1
ATOM 4897 C CA . LEU C 1 144 ? 164.723 184.613 171.875 1.00 57.92 96 LEU C CA 1
ATOM 4898 C C . LEU C 1 144 ? 164.829 183.274 171.163 1.00 57.92 96 LEU C C 1
ATOM 4899 O O . LEU C 1 144 ? 165.135 183.216 169.967 1.00 57.92 96 LEU C O 1
ATOM 4904 N N . THR C 1 145 ? 164.580 182.183 171.888 1.00 56.67 97 THR C N 1
ATOM 4905 C CA . THR C 1 145 ? 164.629 180.866 171.265 1.00 56.67 97 THR C CA 1
ATOM 4906 C C . THR C 1 145 ? 163.586 180.749 170.166 1.00 56.67 97 THR C C 1
ATOM 4907 O O . THR C 1 145 ? 163.869 180.253 169.073 1.00 56.67 97 THR C O 1
ATOM 4911 N N . TRP C 1 146 ? 162.369 181.214 170.443 1.00 56.39 98 TRP C N 1
ATOM 4912 C CA . TRP C 1 146 ? 161.326 181.264 169.426 1.00 56.39 98 TRP C CA 1
ATOM 4913 C C . TRP C 1 146 ? 161.769 182.019 168.184 1.00 56.39 98 TRP C C 1
ATOM 4914 O O . TRP C 1 146 ? 161.655 181.511 167.066 1.00 56.39 98 TRP C O 1
ATOM 4925 N N . VAL C 1 147 ? 162.270 183.240 168.360 1.00 55.04 99 VAL C N 1
ATOM 4926 C CA . VAL C 1 147 ? 162.622 184.066 167.205 1.00 55.04 99 VAL C CA 1
ATOM 4927 C C . VAL C 1 147 ? 163.736 183.409 166.398 1.00 55.04 99 VAL C C 1
ATOM 4928 O O . VAL C 1 147 ? 163.662 183.290 165.162 1.00 55.04 99 VAL C O 1
ATOM 4932 N N . ALA C 1 148 ? 164.782 182.962 167.090 1.00 56.52 100 ALA C N 1
ATOM 4933 C CA . ALA C 1 148 ? 165.918 182.361 166.412 1.00 56.52 100 ALA C CA 1
ATOM 4934 C C . ALA C 1 148 ? 165.504 181.103 165.672 1.00 56.52 100 ALA C C 1
ATOM 4935 O O . ALA C 1 148 ? 165.894 180.895 164.517 1.00 56.52 100 ALA C O 1
ATOM 4937 N N . LEU C 1 149 ? 164.707 180.249 166.314 1.00 55.55 101 LEU C N 1
ATOM 4938 C CA . LEU C 1 149 ? 164.293 179.017 165.663 1.00 55.55 101 LEU C CA 1
ATOM 4939 C C . LEU C 1 149 ? 163.383 179.304 164.482 1.00 55.55 101 LEU C C 1
ATOM 4940 O O . LEU C 1 149 ? 163.434 178.605 163.470 1.00 55.55 101 LEU C O 1
ATOM 4945 N N . TYR C 1 150 ? 162.549 180.340 164.584 1.00 58.17 102 TYR C N 1
ATOM 4946 C CA . TYR C 1 150 ? 161.679 180.678 163.466 1.00 58.17 102 TYR C CA 1
ATOM 4947 C C . TYR C 1 150 ? 162.492 181.057 162.238 1.00 58.17 102 TYR C C 1
ATOM 4948 O O . TYR C 1 150 ? 162.271 180.531 161.140 1.00 58.17 102 TYR C O 1
ATOM 4957 N N . PHE C 1 151 ? 163.461 181.954 162.405 1.00 57.84 103 PHE C N 1
ATOM 4958 C CA . PHE C 1 151 ? 164.227 182.373 161.233 1.00 57.84 103 PHE C CA 1
ATOM 4959 C C . PHE C 1 151 ? 165.132 181.250 160.722 1.00 57.84 103 PHE C C 1
ATOM 4960 O O . PHE C 1 151 ? 165.227 181.011 159.506 1.00 57.84 103 PHE C O 1
ATOM 4968 N N . THR C 1 152 ? 165.773 180.515 161.631 1.00 60.31 104 THR C N 1
ATOM 4969 C CA . THR C 1 152 ? 166.546 179.357 161.205 1.00 60.31 104 THR C CA 1
ATOM 4970 C C . THR C 1 152 ? 165.687 178.373 160.429 1.00 60.31 104 THR C C 1
ATOM 4971 O O . THR C 1 152 ? 166.126 177.846 159.405 1.00 60.31 104 THR C O 1
ATOM 4975 N N . SER C 1 153 ? 164.459 178.127 160.886 1.00 60.70 105 SER C N 1
ATOM 4976 C CA . SER C 1 153 ? 163.554 177.239 160.171 1.00 60.70 105 SER C CA 1
ATOM 4977 C C . SER C 1 153 ? 163.201 177.808 158.811 1.00 60.70 105 SER C C 1
ATOM 4978 O O . SER C 1 153 ? 162.963 177.060 157.858 1.00 60.70 105 SER C O 1
ATOM 4981 N N . SER C 1 154 ? 163.146 179.131 158.705 1.00 63.12 106 SER C N 1
ATOM 4982 C CA . SER C 1 154 ? 163.058 179.735 157.384 1.00 63.12 106 SER C CA 1
ATOM 4983 C C . SER C 1 154 ? 164.242 179.317 156.527 1.00 63.12 106 SER C C 1
ATOM 4984 O O . SER C 1 154 ? 164.150 179.293 155.296 1.00 63.12 106 SER C O 1
ATOM 4987 N N . TYR C 1 155 ? 165.370 178.981 157.161 1.00 65.83 107 TYR C N 1
ATOM 4988 C CA . TYR C 1 155 ? 166.531 178.496 156.416 1.00 65.83 107 TYR C CA 1
ATOM 4989 C C . TYR C 1 155 ? 166.730 176.974 156.477 1.00 65.83 107 TYR C C 1
ATOM 4990 O O . TYR C 1 155 ? 167.868 176.510 156.333 1.00 65.83 107 TYR C O 1
ATOM 4999 N N . PHE C 1 156 ? 165.679 176.182 156.681 1.00 61.17 108 PHE C N 1
ATOM 5000 C CA . PHE C 1 156 ? 165.789 174.725 156.534 1.00 61.17 108 PHE C CA 1
ATOM 5001 C C . PHE C 1 156 ? 165.785 174.346 155.059 1.00 61.17 108 PHE C C 1
ATOM 5002 O O . PHE C 1 156 ? 165.350 175.149 154.229 1.00 61.17 108 PHE C O 1
ATOM 5010 N N . PRO C 1 157 ? 166.269 173.153 154.683 1.00 64.80 109 PRO C N 1
ATOM 5011 C CA . PRO C 1 157 ? 166.270 172.786 153.265 1.00 64.80 109 PRO C CA 1
ATOM 5012 C C . PRO C 1 157 ? 164.928 172.277 152.779 1.00 64.80 109 PRO C C 1
ATOM 5013 O O . PRO C 1 157 ? 164.119 171.768 153.556 1.00 64.80 109 PRO C O 1
ATOM 5017 N N . ASP C 1 158 ? 164.691 172.414 151.478 1.00 71.20 110 ASP C N 1
ATOM 5018 C CA . ASP C 1 158 ? 163.361 172.268 150.903 1.00 71.20 110 ASP C CA 1
ATOM 5019 C C . ASP C 1 158 ? 162.796 170.860 151.018 1.00 71.20 110 ASP C C 1
ATOM 5020 O O . ASP C 1 158 ? 161.605 170.693 151.289 1.00 71.20 110 ASP C O 1
ATOM 5025 N N . ASP C 1 159 ? 163.624 169.840 150.805 1.00 73.67 111 ASP C N 1
ATOM 5026 C CA . ASP C 1 159 ? 163.150 168.464 150.724 1.00 73.67 111 ASP C CA 1
ATOM 5027 C C . ASP C 1 159 ? 163.540 167.630 151.941 1.00 73.67 111 ASP C C 1
ATOM 5028 O O . ASP C 1 159 ? 163.670 166.409 151.845 1.00 73.67 111 ASP C O 1
ATOM 5033 N N . ARG C 1 160 ? 163.730 168.268 153.089 1.00 64.59 112 ARG C N 1
ATOM 5034 C CA . ARG C 1 160 ? 163.955 167.570 154.347 1.00 64.59 112 ARG C CA 1
ATOM 5035 C C . ARG C 1 160 ? 162.844 167.869 155.347 1.00 64.59 112 ARG C C 1
ATOM 5036 O O . ARG C 1 160 ? 163.001 167.667 156.550 1.00 64.59 112 ARG C O 1
ATOM 5044 N N . ARG C 1 161 ? 161.706 168.355 154.853 1.00 64.97 113 ARG C N 1
ATOM 5045 C CA . ARG C 1 161 ? 160.580 168.702 155.701 1.00 64.97 113 ARG C CA 1
ATOM 5046 C C . ARG C 1 161 ? 159.315 168.062 155.141 1.00 64.97 113 ARG C C 1
ATOM 5047 O O . ARG C 1 161 ? 159.224 167.837 153.927 1.00 64.97 113 ARG C O 1
ATOM 5055 N N . PRO C 1 162 ? 158.335 167.762 155.989 1.00 62.70 114 PRO C N 1
ATOM 5056 C CA . PRO C 1 162 ? 157.253 166.847 155.602 1.00 62.70 114 PRO C CA 1
ATOM 5057 C C . PRO C 1 162 ? 156.426 167.392 154.452 1.00 62.70 114 PRO C C 1
ATOM 5058 O O . PRO C 1 162 ? 156.521 168.581 154.115 1.00 62.70 114 PRO C O 1
ATOM 5062 N N . PRO C 1 163 ? 155.619 166.550 153.813 1.00 65.58 115 PRO C N 1
ATOM 5063 C CA . PRO C 1 163 ? 154.791 167.020 152.698 1.00 65.58 115 PRO C CA 1
ATOM 5064 C C . PRO C 1 163 ? 153.566 167.778 153.179 1.00 65.58 115 PRO C C 1
ATOM 5065 O O . PRO C 1 163 ? 153.137 167.631 154.323 1.00 65.58 115 PRO C O 1
ATOM 5069 N N . ILE C 1 164 ? 152.982 168.569 152.274 1.00 63.20 116 ILE C N 1
ATOM 5070 C CA . ILE C 1 164 ? 151.915 169.492 152.643 1.00 63.20 116 ILE C CA 1
ATOM 5071 C C . ILE C 1 164 ? 150.565 168.792 152.628 1.00 63.20 116 ILE C C 1
ATOM 5072 O O . ILE C 1 164 ? 150.185 168.150 151.643 1.00 63.20 116 ILE C O 1
ATOM 5077 N N . THR C 1 165 ? 149.819 168.946 153.719 1.00 60.96 117 THR C N 1
ATOM 5078 C CA . THR C 1 165 ? 148.492 168.363 153.872 1.00 60.96 117 THR C CA 1
ATOM 5079 C C . THR C 1 165 ? 147.452 169.431 153.555 1.00 60.96 117 THR C C 1
ATOM 5080 O O . THR C 1 165 ? 147.190 170.311 154.379 1.00 60.96 117 THR C O 1
ATOM 5084 N N . VAL C 1 166 ? 146.842 169.341 152.376 1.00 61.47 118 VAL C N 1
ATOM 5085 C CA . VAL C 1 166 ? 145.905 170.361 151.926 1.00 61.47 118 VAL C CA 1
ATOM 5086 C C . VAL C 1 166 ? 144.475 169.893 152.142 1.00 61.47 118 VAL C C 1
ATOM 5087 O O . VAL C 1 166 ? 143.529 170.507 151.640 1.00 61.47 118 VAL C O 1
ATOM 5091 N N . LYS C 1 167 ? 144.302 168.809 152.890 1.00 60.98 119 LYS C N 1
ATOM 5092 C CA . LYS C 1 167 ? 142.996 168.171 152.971 1.00 60.98 119 LYS C CA 1
ATOM 5093 C C . LYS C 1 167 ? 142.634 167.812 154.404 1.00 60.98 119 LYS C C 1
ATOM 5094 O O . LYS C 1 167 ? 141.503 167.411 154.680 1.00 60.98 119 LYS C O 1
ATOM 5100 N N . VAL C 1 168 ? 143.576 167.953 155.329 1.00 55.75 120 VAL C N 1
ATOM 5101 C CA . VAL C 1 168 ? 143.320 167.491 156.685 1.00 55.75 120 VAL C CA 1
ATOM 5102 C C . VAL C 1 168 ? 142.547 168.530 157.477 1.00 55.75 120 VAL C C 1
ATOM 5103 O O . VAL C 1 168 ? 141.584 168.199 158.174 1.00 55.75 120 VAL C O 1
ATOM 5107 N N . LEU C 1 169 ? 142.969 169.792 157.407 1.00 52.57 121 LEU C N 1
ATOM 5108 C CA . LEU C 1 169 ? 142.281 170.847 158.149 1.00 52.57 121 LEU C CA 1
ATOM 5109 C C . LEU C 1 169 ? 140.836 171.030 157.722 1.00 52.57 121 LEU C C 1
ATOM 5110 O O . LEU C 1 169 ? 139.968 171.142 158.604 1.00 52.57 121 LEU C O 1
ATOM 5115 N N . PRO C 1 170 ? 140.499 171.104 156.432 1.00 53.20 122 PRO C N 1
ATOM 5116 C CA . PRO C 1 170 ? 139.086 171.191 156.073 1.00 53.20 122 PRO C CA 1
ATOM 5117 C C . PRO C 1 170 ? 138.327 169.984 156.581 1.00 53.20 122 PRO C C 1
ATOM 5118 O O . PRO C 1 170 ? 137.164 170.096 156.968 1.00 53.20 122 PRO C O 1
ATOM 5122 N N . ALA C 1 171 ? 138.981 168.822 156.591 1.00 54.69 123 ALA C N 1
ATOM 5123 C CA . ALA C 1 171 ? 138.320 167.615 157.067 1.00 54.69 123 ALA C CA 1
ATOM 5124 C C . ALA C 1 171 ? 137.963 167.728 158.534 1.00 54.69 123 ALA C C 1
ATOM 5125 O O . ALA C 1 171 ? 136.803 167.542 158.915 1.00 54.69 123 ALA C O 1
ATOM 5127 N N . VAL C 1 172 ? 138.937 168.067 159.365 1.00 51.10 124 VAL C N 1
ATOM 5128 C CA . VAL C 1 172 ? 138.664 168.175 160.788 1.00 51.10 124 VAL C CA 1
ATOM 5129 C C . VAL C 1 172 ? 137.638 169.266 161.044 1.00 51.10 124 VAL C C 1
ATOM 5130 O O . VAL C 1 172 ? 136.766 169.121 161.907 1.00 51.10 124 VAL C O 1
ATOM 5134 N N . GLU C 1 173 ? 137.698 170.362 160.282 1.00 49.46 125 GLU C N 1
ATOM 5135 C CA . GLU C 1 173 ? 136.784 171.466 160.545 1.00 49.46 125 GLU C CA 1
ATOM 5136 C C . GLU C 1 173 ? 135.358 171.109 160.161 1.00 49.46 125 GLU C C 1
ATOM 5137 O O . GLU C 1 173 ? 134.435 171.292 160.958 1.00 49.46 125 GLU C O 1
ATOM 5143 N N . THR C 1 174 ? 135.150 170.587 158.955 1.00 51.19 126 THR C N 1
ATOM 5144 C CA . THR C 1 174 ? 133.802 170.212 158.545 1.00 51.19 126 THR C CA 1
ATOM 5145 C C . THR C 1 174 ? 133.271 169.074 159.399 1.00 51.19 126 THR C C 1
ATOM 5146 O O . THR C 1 174 ? 132.058 168.912 159.545 1.00 51.19 126 THR C O 1
ATOM 5150 N N . ILE C 1 175 ? 134.162 168.273 159.977 1.00 51.22 127 ILE C N 1
ATOM 5151 C CA . ILE C 1 175 ? 133.695 167.136 160.756 1.00 51.22 127 ILE C CA 1
ATOM 5152 C C . ILE C 1 175 ? 133.308 167.550 162.166 1.00 51.22 127 ILE C C 1
ATOM 5153 O O . ILE C 1 175 ? 132.280 167.108 162.688 1.00 51.22 127 ILE C O 1
ATOM 5158 N N . LEU C 1 176 ? 134.096 168.414 162.802 1.00 48.54 128 LEU C N 1
ATOM 5159 C CA . LEU C 1 176 ? 133.879 168.744 164.202 1.00 48.54 128 LEU C CA 1
ATOM 5160 C C . LEU C 1 176 ? 133.117 170.040 164.428 1.00 48.54 128 LEU C C 1
ATOM 5161 O O . LEU C 1 176 ? 132.592 170.236 165.527 1.00 48.54 128 LEU C O 1
ATOM 5166 N N . TYR C 1 177 ? 133.039 170.928 163.435 1.00 44.76 129 TYR C N 1
ATOM 5167 C CA . TYR C 1 177 ? 132.439 172.241 163.629 1.00 44.76 129 TYR C CA 1
ATOM 5168 C C . TYR C 1 177 ? 131.395 172.559 162.573 1.00 44.76 129 TYR C C 1
ATOM 5169 O O . TYR C 1 177 ? 131.084 173.731 162.343 1.00 44.76 129 TYR C O 1
ATOM 5178 N N . GLY C 1 178 ? 130.850 171.554 161.912 1.00 51.06 130 GLY C N 1
ATOM 5179 C CA . GLY C 1 178 ? 129.805 171.848 160.962 1.00 51.06 130 GLY C CA 1
ATOM 5180 C C . GLY C 1 178 ? 130.324 172.181 159.583 1.00 51.06 130 GLY C C 1
ATOM 5181 O O . GLY C 1 178 ? 130.583 171.291 158.770 1.00 51.06 130 GLY C O 1
ATOM 5182 N N . ASP C 1 179 ? 130.453 173.467 159.300 1.00 52.76 131 ASP C N 1
ATOM 5183 C CA . ASP C 1 179 ? 130.820 173.932 157.976 1.00 52.76 131 ASP C CA 1
ATOM 5184 C C . ASP C 1 179 ? 132.183 174.615 158.003 1.00 52.76 131 ASP C C 1
ATOM 5185 O O . ASP C 1 179 ? 132.788 174.813 159.056 1.00 52.76 131 ASP C O 1
ATOM 5190 N N . ASN C 1 180 ? 132.657 174.983 156.819 1.00 50.35 132 ASN C N 1
ATOM 5191 C CA . ASN C 1 180 ? 133.899 175.729 156.666 1.00 50.35 132 ASN C CA 1
ATOM 5192 C C . ASN C 1 180 ? 133.673 177.156 157.141 1.00 50.35 132 ASN C C 1
ATOM 5193 O O . ASN C 1 180 ? 133.256 178.015 156.359 1.00 50.35 132 ASN C O 1
ATOM 5198 N N . LEU C 1 181 ? 133.963 177.422 158.417 1.00 48.55 133 LEU C N 1
ATOM 5199 C CA . LEU C 1 181 ? 133.571 178.701 158.999 1.00 48.55 133 LEU C CA 1
ATOM 5200 C C . LEU C 1 181 ? 134.278 179.877 158.348 1.00 48.55 133 LEU C C 1
ATOM 5201 O O . LEU C 1 181 ? 133.733 180.983 158.323 1.00 48.55 133 LEU C O 1
ATOM 5206 N N . SER C 1 182 ? 135.483 179.676 157.821 1.00 48.95 134 SER C N 1
ATOM 5207 C CA . SER C 1 182 ? 136.139 180.774 157.124 1.00 48.95 134 SER C CA 1
ATOM 5208 C C . SER C 1 182 ? 135.336 181.199 155.906 1.00 48.95 134 SER C C 1
ATOM 5209 O O . SER C 1 182 ? 135.152 182.398 155.661 1.00 48.95 134 SER C O 1
ATOM 5212 N N . ASP C 1 183 ? 134.830 180.238 155.137 1.00 49.15 135 ASP C N 1
ATOM 5213 C CA . ASP C 1 183 ? 133.964 180.590 154.020 1.00 49.15 135 ASP C CA 1
ATOM 5214 C C . ASP C 1 183 ? 132.690 181.255 154.513 1.00 49.15 135 ASP C C 1
ATOM 5215 O O . ASP C 1 183 ? 132.208 182.213 153.901 1.00 49.15 135 ASP C O 1
ATOM 5220 N N . ILE C 1 184 ? 132.142 180.769 155.626 1.00 48.00 136 ILE C N 1
ATOM 5221 C CA . ILE C 1 184 ? 130.940 181.366 156.203 1.00 48.00 136 ILE C CA 1
ATOM 5222 C C . ILE C 1 184 ? 131.141 182.846 156.494 1.00 48.00 136 ILE C C 1
ATOM 5223 O O . ILE C 1 184 ? 130.313 183.685 156.129 1.00 48.00 136 ILE C O 1
ATOM 5228 N N . LEU C 1 185 ? 132.235 183.190 157.168 1.00 44.57 137 LEU C N 1
ATOM 5229 C CA . LEU C 1 185 ? 132.454 184.588 157.503 1.00 44.57 137 LEU C CA 1
ATOM 5230 C C . LEU C 1 185 ? 132.950 185.407 156.326 1.00 44.57 137 LEU C C 1
ATOM 5231 O O . LEU C 1 185 ? 132.861 186.635 156.373 1.00 44.57 137 LEU C O 1
ATOM 5236 N N . ALA C 1 186 ? 133.455 184.775 155.271 1.00 47.15 138 ALA C N 1
ATOM 5237 C CA . ALA C 1 186 ? 133.901 185.516 154.106 1.00 47.15 138 ALA C CA 1
ATOM 5238 C C . ALA C 1 186 ? 132.908 185.511 152.953 1.00 47.15 138 ALA C C 1
ATOM 5239 O O . ALA C 1 186 ? 133.266 185.965 151.863 1.00 47.15 138 ALA C O 1
ATOM 5241 N N . THR C 1 187 ? 131.690 185.001 153.143 1.00 50.20 139 THR C N 1
ATOM 5242 C CA . THR C 1 187 ? 130.720 184.977 152.050 1.00 50.20 139 THR C CA 1
ATOM 5243 C C . THR C 1 187 ? 130.417 186.364 151.508 1.00 50.20 139 THR C C 1
ATOM 5244 O O . THR C 1 187 ? 130.256 186.535 150.296 1.00 50.20 139 THR C O 1
ATOM 5248 N N . SER C 1 188 ? 130.333 187.360 152.386 1.00 52.12 140 SER C N 1
ATOM 5249 C CA . SER C 1 188 ? 129.967 188.701 151.950 1.00 52.12 140 SER C CA 1
ATOM 5250 C C . SER C 1 188 ? 130.914 189.733 152.531 1.00 52.12 140 SER C C 1
ATOM 5251 O O . SER C 1 188 ? 131.000 189.881 153.751 1.00 52.12 140 SER C O 1
ATOM 5254 N N . THR C 1 189 ? 131.612 190.457 151.670 1.00 52.94 141 THR C N 1
ATOM 5255 C CA . THR C 1 189 ? 132.674 191.356 152.083 1.00 52.94 141 THR C CA 1
ATOM 5256 C C . THR C 1 189 ? 132.403 192.771 151.595 1.00 52.94 141 THR C C 1
ATOM 5257 O O . THR C 1 189 ? 131.737 192.993 150.582 1.00 52.94 141 THR C O 1
ATOM 5261 N N . ASN C 1 190 ? 132.941 193.738 152.336 1.00 51.56 142 ASN C N 1
ATOM 5262 C CA . ASN C 1 190 ? 132.885 195.136 151.930 1.00 51.56 142 ASN C CA 1
ATOM 5263 C C . ASN C 1 190 ? 134.101 195.877 152.462 1.00 51.56 142 ASN C C 1
ATOM 5264 O O . ASN C 1 190 ? 135.079 195.245 152.865 1.00 51.56 142 ASN C O 1
ATOM 5269 N N . SER C 1 191 ? 134.067 197.205 152.460 1.00 51.95 143 SER C N 1
ATOM 5270 C CA . SER C 1 191 ? 135.196 198.010 152.913 1.00 51.95 143 SER C CA 1
ATOM 5271 C C . SER C 1 191 ? 135.247 198.198 154.419 1.00 51.95 143 SER C C 1
ATOM 5272 O O . SER C 1 191 ? 136.327 198.105 155.016 1.00 51.95 143 SER C O 1
ATOM 5275 N N . PHE C 1 192 ? 134.102 198.460 155.049 1.00 50.23 144 PHE C N 1
ATOM 5276 C CA . PHE C 1 192 ? 134.075 198.631 156.496 1.00 50.23 144 PHE C CA 1
ATOM 5277 C C . PHE C 1 192 ? 134.550 197.370 157.197 1.00 50.23 144 PHE C C 1
ATOM 5278 O O . PHE C 1 192 ? 135.345 197.428 158.140 1.00 50.23 144 PHE C O 1
ATOM 5286 N N . LEU C 1 193 ? 134.078 196.211 156.739 1.00 50.38 145 LEU C N 1
ATOM 5287 C CA . LEU C 1 193 ? 134.530 194.954 157.321 1.00 50.38 145 LEU C CA 1
ATOM 5288 C C . LEU C 1 193 ? 135.998 194.710 157.018 1.00 50.38 145 LEU C C 1
ATOM 5289 O O . LEU C 1 193 ? 136.719 194.129 157.835 1.00 50.38 145 LEU C O 1
ATOM 5294 N N . ASP C 1 194 ? 136.468 195.143 155.855 1.00 51.88 146 ASP C N 1
ATOM 5295 C CA . ASP C 1 194 ? 137.882 194.985 155.552 1.00 51.88 146 ASP C CA 1
ATOM 5296 C C . ASP C 1 194 ? 138.731 195.726 156.567 1.00 51.88 146 ASP C C 1
ATOM 5297 O O . ASP C 1 194 ? 139.708 195.183 157.087 1.00 51.88 146 ASP C O 1
ATOM 5302 N N . ILE C 1 195 ? 138.352 196.963 156.893 1.00 51.16 147 ILE C N 1
ATOM 5303 C CA . ILE C 1 195 ? 139.079 197.700 157.927 1.00 51.16 147 ILE C CA 1
ATOM 5304 C C . ILE C 1 195 ? 138.922 197.032 159.290 1.00 51.16 147 ILE C C 1
ATOM 5305 O O . ILE C 1 195 ? 139.891 196.921 160.061 1.00 51.16 147 ILE C O 1
ATOM 5310 N N . LEU C 1 196 ? 137.703 196.593 159.615 1.00 47.35 148 LEU C N 1
ATOM 5311 C CA . LEU C 1 196 ? 137.425 195.968 160.902 1.00 47.35 148 LEU C CA 1
ATOM 5312 C C . LEU C 1 196 ? 138.226 194.696 161.102 1.00 47.35 148 LEU C C 1
ATOM 5313 O O . LEU C 1 196 ? 138.482 194.301 162.242 1.00 47.35 148 LEU C O 1
ATOM 5318 N N . ALA C 1 197 ? 138.605 194.035 160.015 1.00 47.75 149 ALA C N 1
ATOM 5319 C CA . ALA C 1 197 ? 139.457 192.863 160.133 1.00 47.75 149 ALA C CA 1
ATOM 5320 C C . ALA C 1 197 ? 140.923 193.246 160.075 1.00 47.75 149 ALA C C 1
ATOM 5321 O O . ALA C 1 197 ? 141.770 192.561 160.654 1.00 47.75 149 ALA C O 1
ATOM 5323 N N . TRP C 1 198 ? 141.245 194.332 159.372 1.00 49.31 150 TRP C N 1
ATOM 5324 C CA . TRP C 1 198 ? 142.633 194.754 159.246 1.00 49.31 150 TRP C CA 1
ATOM 5325 C C . TRP C 1 198 ? 143.212 195.174 160.583 1.00 49.31 150 TRP C C 1
ATOM 5326 O O . TRP C 1 198 ? 144.388 194.927 160.860 1.00 49.31 150 TRP C O 1
ATOM 5337 N N . LEU C 1 199 ? 142.414 195.848 161.414 1.00 48.56 151 LEU C N 1
ATOM 5338 C CA . LEU C 1 199 ? 142.954 196.320 162.688 1.00 48.56 151 LEU C CA 1
ATOM 5339 C C . LEU C 1 199 ? 143.567 195.212 163.536 1.00 48.56 151 LEU C C 1
ATOM 5340 O O . LEU C 1 199 ? 144.789 195.235 163.753 1.00 48.56 151 LEU C O 1
ATOM 5345 N N . PRO C 1 200 ? 142.816 194.228 164.038 1.00 48.57 152 PRO C N 1
ATOM 5346 C CA . PRO C 1 200 ? 143.421 193.271 164.971 1.00 48.57 152 PRO C CA 1
ATOM 5347 C C . PRO C 1 200 ? 144.405 192.326 164.316 1.00 48.57 152 PRO C C 1
ATOM 5348 O O . PRO C 1 200 ? 145.202 191.701 165.027 1.00 48.57 152 PRO C O 1
ATOM 5352 N N . TYR C 1 201 ? 144.369 192.195 162.992 1.00 51.18 153 TYR C N 1
ATOM 5353 C CA . TYR C 1 201 ? 145.316 191.330 162.304 1.00 51.18 153 TYR C CA 1
ATOM 5354 C C . TYR C 1 201 ? 146.677 191.996 162.186 1.00 51.18 153 TYR C C 1
ATOM 5355 O O . TYR C 1 201 ? 147.694 191.439 162.611 1.00 51.18 153 TYR C O 1
ATOM 5364 N N . GLY C 1 202 ? 146.715 193.186 161.600 1.00 50.62 154 GLY C N 1
ATOM 5365 C CA . GLY C 1 202 ? 147.968 193.827 161.281 1.00 50.62 154 GLY C CA 1
ATOM 5366 C C . GLY C 1 202 ? 148.440 194.910 162.214 1.00 50.62 154 GLY C C 1
ATOM 5367 O O . GLY C 1 202 ? 149.588 195.334 162.085 1.00 50.62 154 GLY C O 1
ATOM 5368 N N . LEU C 1 203 ? 147.620 195.392 163.142 1.00 51.84 155 LEU C N 1
ATOM 5369 C CA . LEU C 1 203 ? 148.096 196.447 164.026 1.00 51.84 155 LEU C CA 1
ATOM 5370 C C . LEU C 1 203 ? 148.150 196.014 165.484 1.00 51.84 155 LEU C C 1
ATOM 5371 O O . LEU C 1 203 ? 149.213 196.048 166.118 1.00 51.84 155 LEU C O 1
ATOM 5376 N N . PHE C 1 204 ? 147.009 195.592 166.023 1.00 53.13 156 PHE C N 1
ATOM 5377 C CA . PHE C 1 204 ? 146.965 195.298 167.446 1.00 53.13 156 PHE C CA 1
ATOM 5378 C C . PHE C 1 204 ? 147.701 194.010 167.753 1.00 53.13 156 PHE C C 1
ATOM 5379 O O . PHE C 1 204 ? 148.264 193.869 168.838 1.00 53.13 156 PHE C O 1
ATOM 5387 N N . HIS C 1 205 ? 147.734 193.079 166.806 1.00 54.50 157 HIS C N 1
ATOM 5388 C CA . HIS C 1 205 ? 148.511 191.864 167.000 1.00 54.50 157 HIS C CA 1
ATOM 5389 C C . HIS C 1 205 ? 149.974 192.189 167.253 1.00 54.50 157 HIS C C 1
ATOM 5390 O O . HIS C 1 205 ? 150.612 191.599 168.129 1.00 54.50 157 HIS C O 1
ATOM 5397 N N . PHE C 1 206 ? 150.528 193.126 166.489 1.00 53.86 158 PHE C N 1
ATOM 5398 C CA . PHE C 1 206 ? 151.942 193.436 166.637 1.00 53.86 158 PHE C CA 1
ATOM 5399 C C . PHE C 1 206 ? 152.190 194.348 167.824 1.00 53.86 158 PHE C C 1
ATOM 5400 O O . PHE C 1 206 ? 153.242 194.266 168.463 1.00 53.86 158 PHE C O 1
ATOM 5408 N N . GLY C 1 207 ? 151.244 195.229 168.136 1.00 51.89 159 GLY C N 1
ATOM 5409 C CA . GLY C 1 207 ? 151.458 196.138 169.248 1.00 51.89 159 GLY C CA 1
ATOM 5410 C C . GLY C 1 207 ? 151.121 195.540 170.600 1.00 51.89 159 GLY C C 1
ATOM 5411 O O . GLY C 1 207 ? 151.487 196.094 171.637 1.00 51.89 159 GLY C O 1
ATOM 5412 N N . ALA C 1 208 ? 150.437 194.397 170.611 1.00 52.10 160 ALA C N 1
ATOM 5413 C CA . ALA C 1 208 ? 149.854 193.914 171.860 1.00 52.10 160 ALA C CA 1
ATOM 5414 C C . ALA C 1 208 ? 150.866 193.267 172.793 1.00 52.10 160 ALA C C 1
ATOM 5415 O O . ALA C 1 208 ? 150.756 193.480 174.010 1.00 52.10 160 ALA C O 1
ATOM 5417 N N . PRO C 1 209 ? 151.820 192.447 172.339 1.00 51.81 161 PRO C N 1
ATOM 5418 C CA . PRO C 1 209 ? 152.756 191.860 173.313 1.00 51.81 161 PRO C CA 1
ATOM 5419 C C . PRO C 1 209 ? 153.500 192.896 174.143 1.00 51.81 161 PRO C C 1
ATOM 5420 O O . PRO C 1 209 ? 153.636 192.729 175.361 1.00 51.81 161 PRO C O 1
ATOM 5424 N N . PHE C 1 210 ? 153.938 193.995 173.531 1.00 50.91 162 PHE C N 1
ATOM 5425 C CA . PHE C 1 210 ? 154.646 195.016 174.293 1.00 50.91 162 PHE C CA 1
ATOM 5426 C C . PHE C 1 210 ? 153.717 195.770 175.238 1.00 50.91 162 PHE C C 1
ATOM 5427 O O . PHE C 1 210 ? 154.108 196.084 176.368 1.00 50.91 162 PHE C O 1
ATOM 5435 N N . VAL C 1 211 ? 152.494 196.074 174.802 1.00 50.29 163 VAL C N 1
ATOM 5436 C CA . VAL C 1 211 ? 151.544 196.736 175.691 1.00 50.29 163 VAL C CA 1
ATOM 5437 C C . VAL C 1 211 ? 151.201 195.833 176.865 1.00 50.29 163 VAL C C 1
ATOM 5438 O O . VAL C 1 211 ? 151.061 196.300 178.000 1.00 50.29 163 VAL C O 1
ATOM 5442 N N . VAL C 1 212 ? 151.051 194.535 176.614 1.00 49.51 164 VAL C N 1
ATOM 5443 C CA . VAL C 1 212 ? 150.803 193.593 177.695 1.00 49.51 164 VAL C CA 1
ATOM 5444 C C . VAL C 1 212 ? 151.978 193.581 178.658 1.00 49.51 164 VAL C C 1
ATOM 5445 O O . VAL C 1 212 ? 151.793 193.557 179.875 1.00 49.51 164 VAL C O 1
ATOM 5449 N N . ALA C 1 213 ? 153.203 193.600 178.135 1.00 49.78 165 ALA C N 1
ATOM 5450 C CA . ALA C 1 213 ? 154.356 193.639 179.027 1.00 49.78 165 ALA C CA 1
ATOM 5451 C C . ALA C 1 213 ? 154.342 194.894 179.890 1.00 49.78 165 ALA C C 1
ATOM 5452 O O . ALA C 1 213 ? 154.534 194.817 181.105 1.00 49.78 165 ALA C O 1
ATOM 5454 N N . ALA C 1 214 ? 154.068 196.052 179.288 1.00 49.55 166 ALA C N 1
ATOM 5455 C CA . ALA C 1 214 ? 154.077 197.300 180.048 1.00 49.55 166 ALA C CA 1
ATOM 5456 C C . ALA C 1 214 ? 152.989 197.314 181.117 1.00 49.55 166 ALA C C 1
ATOM 5457 O O . ALA C 1 214 ? 153.238 197.666 182.280 1.00 49.55 166 ALA C O 1
ATOM 5459 N N . ILE C 1 215 ? 151.771 196.924 180.743 1.00 48.83 167 ILE C N 1
ATOM 5460 C CA . ILE C 1 215 ? 150.658 196.976 181.679 1.00 48.83 167 ILE C CA 1
ATOM 5461 C C . ILE C 1 215 ? 150.813 195.927 182.768 1.00 48.83 167 ILE C C 1
ATOM 5462 O O . ILE C 1 215 ? 150.542 196.203 183.941 1.00 48.83 167 ILE C O 1
ATOM 5467 N N . LEU C 1 216 ? 151.252 194.719 182.419 1.00 49.74 168 LEU C N 1
ATOM 5468 C CA . LEU C 1 216 ? 151.478 193.697 183.428 1.00 49.74 168 LEU C CA 1
ATOM 5469 C C . LEU C 1 216 ? 152.632 194.076 184.341 1.00 49.74 168 LEU C C 1
ATOM 5470 O O . LEU C 1 216 ? 152.671 193.662 185.502 1.00 49.74 168 LEU C O 1
ATOM 5475 N N . PHE C 1 217 ? 153.592 194.855 183.837 1.00 50.42 169 PHE C N 1
ATOM 5476 C CA . PHE C 1 217 ? 154.703 195.269 184.680 1.00 50.42 169 PHE C CA 1
ATOM 5477 C C . PHE C 1 217 ? 154.292 196.336 185.676 1.00 50.42 169 PHE C C 1
ATOM 5478 O O . PHE C 1 217 ? 154.690 196.280 186.842 1.00 50.42 169 PHE C O 1
ATOM 5486 N N . VAL C 1 218 ? 153.509 197.315 185.243 1.00 51.68 170 VAL C N 1
ATOM 5487 C CA . VAL C 1 218 ? 153.119 198.383 186.156 1.00 51.68 170 VAL C CA 1
ATOM 5488 C C . VAL C 1 218 ? 151.981 197.952 187.072 1.00 51.68 170 VAL C C 1
ATOM 5489 O O . VAL C 1 218 ? 152.116 197.991 188.294 1.00 51.68 170 VAL C O 1
ATOM 5493 N N . PHE C 1 219 ? 150.856 197.518 186.511 1.00 55.41 171 PHE C N 1
ATOM 5494 C CA . PHE C 1 219 ? 149.676 197.198 187.301 1.00 55.41 171 PHE C CA 1
ATOM 5495 C C . PHE C 1 219 ? 149.669 195.779 187.845 1.00 55.41 171 PHE C C 1
ATOM 5496 O O . PHE C 1 219 ? 149.004 195.521 188.849 1.00 55.41 171 PHE C O 1
ATOM 5504 N N . GLY C 1 220 ? 150.364 194.849 187.207 1.00 54.69 172 GLY C N 1
ATOM 5505 C CA . GLY C 1 220 ? 150.448 193.518 187.728 1.00 54.69 172 GLY C CA 1
ATOM 5506 C C . GLY C 1 220 ? 151.350 193.457 188.938 1.00 54.69 172 GLY C C 1
ATOM 5507 O O . GLY C 1 220 ? 152.067 194.408 189.257 1.00 54.69 172 GLY C O 1
ATOM 5508 N N . PRO C 1 221 ? 151.315 192.333 189.636 1.00 54.62 173 PRO C N 1
ATOM 5509 C CA . PRO C 1 221 ? 152.235 192.131 190.741 1.00 54.62 173 PRO C CA 1
ATOM 5510 C C . PRO C 1 221 ? 153.647 191.952 190.221 1.00 54.62 173 PRO C C 1
ATOM 5511 O O . PRO C 1 221 ? 153.850 191.715 189.023 1.00 54.62 173 PRO C O 1
ATOM 5515 N N . PRO C 1 222 ? 154.653 192.091 191.074 1.00 55.42 174 PRO C N 1
ATOM 5516 C CA . PRO C 1 222 ? 156.011 191.746 190.657 1.00 55.42 174 PRO C CA 1
ATOM 5517 C C . PRO C 1 222 ? 156.099 190.294 190.219 1.00 55.42 174 PRO C C 1
ATOM 5518 O O . PRO C 1 222 ? 155.390 189.430 190.737 1.00 55.42 174 PRO C O 1
ATOM 5522 N N . THR C 1 223 ? 156.970 190.045 189.239 1.00 52.55 175 THR C N 1
ATOM 5523 C CA . THR C 1 223 ? 157.301 188.728 188.695 1.00 52.55 175 THR C CA 1
ATOM 5524 C C . THR C 1 223 ? 156.193 188.144 187.834 1.00 52.55 175 THR C C 1
ATOM 5525 O O . THR C 1 223 ? 156.297 186.996 187.402 1.00 52.55 175 THR C O 1
ATOM 5529 N N . VAL C 1 224 ? 155.125 188.897 187.587 1.00 54.21 176 VAL C N 1
ATOM 5530 C CA . VAL C 1 224 ? 154.087 188.411 186.687 1.00 54.21 176 VAL C CA 1
ATOM 5531 C C . VAL C 1 224 ? 154.679 188.381 185.290 1.00 54.21 176 VAL C C 1
ATOM 5532 O O . VAL C 1 224 ? 154.382 187.488 184.490 1.00 54.21 176 VAL C O 1
ATOM 5536 N N . LEU C 1 225 ? 155.537 189.347 184.994 1.00 50.85 177 LEU C N 1
ATOM 5537 C CA . LEU C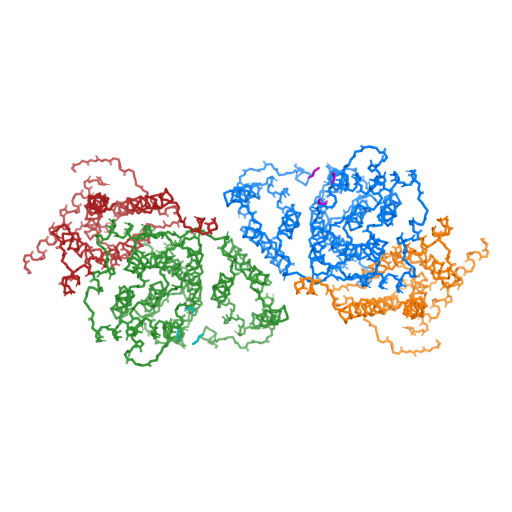 1 225 ? 156.136 189.431 183.680 1.00 50.85 177 LEU C CA 1
ATOM 5538 C C . LEU C 1 225 ? 157.083 188.278 183.404 1.00 50.85 177 LEU C C 1
ATOM 5539 O O . LEU C 1 225 ? 157.232 187.887 182.245 1.00 50.85 177 LEU C O 1
ATOM 5544 N N . GLN C 1 226 ? 157.708 187.712 184.435 1.00 51.07 178 GLN C N 1
ATOM 5545 C CA . GLN C 1 226 ? 158.514 186.515 184.233 1.00 51.07 178 GLN C CA 1
ATOM 5546 C C . GLN C 1 226 ? 157.658 185.373 183.706 1.00 51.07 178 GLN C C 1
ATOM 5547 O O . GLN C 1 226 ? 158.017 184.711 182.723 1.00 51.07 178 GLN C O 1
ATOM 5553 N N . GLY C 1 227 ? 156.521 185.124 184.354 1.00 50.80 179 GLY C N 1
ATOM 5554 C CA . GLY C 1 227 ? 155.624 184.089 183.880 1.00 50.80 179 GLY C CA 1
ATOM 5555 C C . GLY C 1 227 ? 155.072 184.399 182.506 1.00 50.80 179 GLY C C 1
ATOM 5556 O O . GLY C 1 227 ? 154.877 183.502 181.685 1.00 50.80 179 GLY C O 1
ATOM 5557 N N . TYR C 1 228 ? 154.819 185.679 182.233 1.00 51.13 180 TYR C N 1
ATOM 5558 C CA . TYR C 1 228 ? 154.374 186.061 180.898 1.00 51.13 180 TYR C CA 1
ATOM 5559 C C . TYR C 1 228 ? 155.415 185.698 179.854 1.00 51.13 180 TYR C C 1
ATOM 5560 O O . TYR C 1 228 ? 155.087 185.130 178.810 1.00 51.13 180 TYR C O 1
ATOM 5569 N N . ALA C 1 229 ? 156.679 186.025 180.118 1.00 52.03 181 ALA C N 1
ATOM 5570 C CA . ALA C 1 229 ? 157.737 185.713 179.168 1.00 52.03 181 ALA C CA 1
ATOM 5571 C C . ALA C 1 229 ? 157.863 184.213 178.974 1.00 52.03 181 ALA C C 1
ATOM 5572 O O . ALA C 1 229 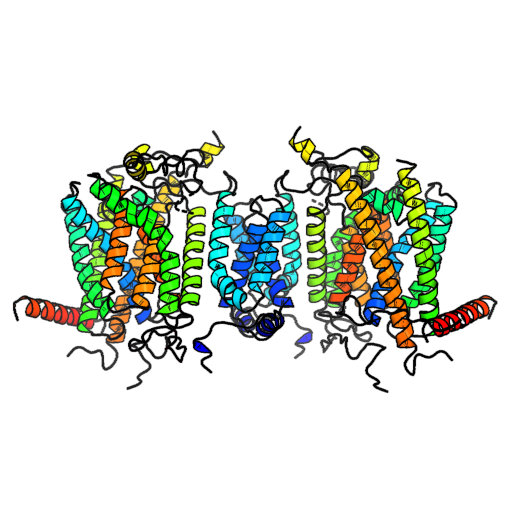? 157.960 183.732 177.842 1.00 52.03 181 ALA C O 1
ATOM 5574 N N . PHE C 1 230 ? 157.820 183.454 180.069 1.00 51.54 182 PHE C N 1
ATOM 5575 C CA . PHE C 1 230 ? 157.938 182.000 179.983 1.00 51.54 182 PHE C CA 1
ATOM 5576 C C . PHE C 1 230 ? 156.811 181.396 179.149 1.00 51.54 182 PHE C C 1
ATOM 5577 O O . PHE C 1 230 ? 157.056 180.630 178.205 1.00 51.54 182 PHE C O 1
ATOM 5585 N N . ALA C 1 231 ? 155.564 181.747 179.468 1.00 52.13 183 ALA C N 1
ATOM 5586 C CA . ALA C 1 231 ? 154.423 181.190 178.753 1.00 52.13 183 ALA C CA 1
ATOM 5587 C C . ALA C 1 231 ? 154.375 181.636 177.303 1.00 52.13 183 ALA C C 1
ATOM 5588 O O . ALA C 1 231 ? 154.123 180.811 176.422 1.00 52.13 183 ALA C O 1
ATOM 5590 N N . PHE C 1 232 ? 154.613 182.918 177.031 1.00 53.09 184 PHE C N 1
ATOM 5591 C CA . PHE C 1 232 ? 154.621 183.404 175.659 1.00 53.09 184 PHE C CA 1
ATOM 5592 C C . PHE C 1 232 ? 155.684 182.688 174.838 1.00 53.09 184 PHE C C 1
ATOM 5593 O O . PHE C 1 232 ? 155.418 182.221 173.721 1.00 53.09 184 PHE C O 1
ATOM 5601 N N . GLY C 1 233 ? 156.891 182.566 175.392 1.00 54.63 185 GLY C N 1
ATOM 5602 C CA . GLY C 1 233 ? 157.958 181.921 174.660 1.00 54.63 185 GLY C CA 1
ATOM 5603 C C . GLY C 1 233 ? 157.656 180.471 174.355 1.00 54.63 185 GLY C C 1
ATOM 5604 O O . GLY C 1 233 ? 157.820 180.022 173.222 1.00 54.63 185 GLY C O 1
ATOM 5605 N N . TYR C 1 234 ? 157.201 179.718 175.358 1.00 54.84 186 TYR C N 1
ATOM 5606 C CA . TYR C 1 234 ? 156.988 178.295 175.118 1.00 54.84 186 TYR C CA 1
ATOM 5607 C C . TYR C 1 234 ? 155.793 178.056 174.214 1.00 54.84 186 TYR C C 1
ATOM 5608 O O . TYR C 1 234 ? 155.806 177.131 173.396 1.00 54.84 186 TYR C O 1
ATOM 5617 N N . MET C 1 235 ? 154.754 178.881 174.334 1.00 55.73 187 MET C N 1
ATOM 5618 C CA . MET C 1 235 ? 153.649 178.805 173.391 1.00 55.73 187 MET C CA 1
ATOM 5619 C C . MET C 1 235 ? 154.120 178.999 171.962 1.00 55.73 187 MET C C 1
ATOM 5620 O O . MET C 1 235 ? 153.820 178.173 171.094 1.00 55.73 187 MET C O 1
ATOM 5625 N N . ASN C 1 236 ? 154.869 180.068 171.698 1.00 55.62 188 ASN C N 1
ATOM 5626 C CA . ASN C 1 236 ? 155.302 180.310 170.329 1.00 55.62 188 ASN C CA 1
ATOM 5627 C C . ASN C 1 236 ? 156.275 179.237 169.862 1.00 55.62 188 ASN C C 1
ATOM 5628 O O . ASN C 1 236 ? 156.280 178.870 168.682 1.00 55.62 188 ASN C O 1
ATOM 5633 N N . LEU C 1 237 ? 157.092 178.708 170.772 1.00 53.95 189 LEU C N 1
ATOM 5634 C CA . LEU C 1 237 ? 158.048 177.676 170.389 1.00 53.95 189 LEU C CA 1
ATOM 5635 C C . LEU C 1 237 ? 157.345 176.394 169.980 1.00 53.95 189 LEU C C 1
ATOM 5636 O O . LEU C 1 237 ? 157.643 175.827 168.923 1.00 53.95 189 LEU C O 1
ATOM 5641 N N . PHE C 1 238 ? 156.422 175.909 170.809 1.00 49.98 190 PHE C N 1
ATOM 5642 C CA . PHE C 1 238 ? 155.665 174.731 170.420 1.00 49.98 190 PHE C CA 1
ATOM 5643 C C . PHE C 1 238 ? 154.850 174.991 169.168 1.00 49.98 190 PHE C C 1
ATOM 5644 O O . PHE C 1 238 ? 154.667 174.082 168.359 1.00 49.98 190 PHE C O 1
ATOM 5652 N N . GLY C 1 239 ? 154.372 176.220 168.978 1.00 48.21 191 GLY C N 1
ATOM 5653 C CA . GLY C 1 239 ? 153.673 176.535 167.746 1.00 48.21 191 GLY C CA 1
ATOM 5654 C C . GLY C 1 239 ? 154.556 176.372 166.527 1.00 48.21 191 GLY C C 1
ATOM 5655 O O . GLY C 1 239 ? 154.149 175.783 165.529 1.00 48.21 191 GLY C O 1
ATOM 5656 N N . VAL C 1 240 ? 155.783 176.888 166.596 1.00 51.03 192 VAL C N 1
ATOM 5657 C CA . VAL C 1 240 ? 156.699 176.759 165.466 1.00 51.03 192 VAL C CA 1
ATOM 5658 C C . VAL C 1 240 ? 157.050 175.298 165.228 1.00 51.03 192 VAL C C 1
ATOM 5659 O O . VAL C 1 240 ? 157.127 174.837 164.082 1.00 51.03 192 VAL C O 1
ATOM 5663 N N . ILE C 1 241 ? 157.273 174.547 166.303 1.00 50.02 193 ILE C N 1
ATOM 5664 C CA . ILE C 1 241 ? 157.625 173.142 166.148 1.00 50.02 193 ILE C CA 1
ATOM 5665 C C . ILE C 1 241 ? 156.487 172.374 165.486 1.00 50.02 193 ILE C C 1
ATOM 5666 O O . ILE C 1 241 ? 156.718 171.574 164.574 1.00 50.02 193 ILE C O 1
ATOM 5671 N N . MET C 1 242 ? 155.246 172.610 165.912 1.00 50.86 194 MET C N 1
ATOM 5672 C CA . MET C 1 242 ? 154.115 171.916 165.311 1.00 50.86 194 MET C CA 1
ATOM 5673 C C . MET C 1 242 ? 153.793 172.412 163.910 1.00 50.86 194 MET C C 1
ATOM 5674 O O . MET C 1 242 ? 153.229 171.654 163.119 1.00 50.86 194 MET C O 1
ATOM 5679 N N . GLN C 1 243 ? 154.114 173.662 163.589 1.00 51.92 195 GLN C N 1
ATOM 5680 C CA . GLN C 1 243 ? 153.972 174.122 162.217 1.00 51.92 195 GLN C CA 1
ATOM 5681 C C . GLN C 1 243 ? 154.987 173.478 161.296 1.00 51.92 195 GLN C C 1
ATOM 5682 O O . GLN C 1 243 ? 154.678 173.240 160.125 1.00 51.92 195 GLN C O 1
ATOM 5688 N N . ASN C 1 244 ? 156.195 173.217 161.789 1.00 52.48 196 ASN C N 1
ATOM 5689 C CA . ASN C 1 244 ? 157.190 172.542 160.968 1.00 52.48 196 ASN C CA 1
ATOM 5690 C C . ASN C 1 244 ? 156.928 171.046 160.859 1.00 52.48 196 ASN C C 1
ATOM 5691 O O . ASN C 1 244 ? 157.149 170.460 159.796 1.00 52.48 196 ASN C O 1
ATOM 5696 N N . VAL C 1 245 ? 156.460 170.416 161.936 1.00 52.80 197 VAL C N 1
ATOM 5697 C CA . VAL C 1 245 ? 156.139 168.993 161.897 1.00 52.80 197 VAL C CA 1
ATOM 5698 C C . VAL C 1 245 ? 154.975 168.727 160.958 1.00 52.80 197 VAL C C 1
ATOM 5699 O O . VAL C 1 245 ? 155.016 167.797 160.147 1.00 52.80 197 VAL C O 1
ATOM 5703 N N . PHE C 1 246 ? 153.922 169.533 161.048 1.00 56.94 198 PHE C N 1
ATOM 5704 C CA . PHE C 1 246 ? 152.675 169.292 160.321 1.00 56.94 198 PHE C CA 1
ATOM 5705 C C . PHE C 1 246 ? 152.327 170.487 159.447 1.00 56.94 198 PHE C C 1
ATOM 5706 O O . PHE C 1 246 ? 151.700 171.447 159.924 1.00 56.94 198 PHE C O 1
ATOM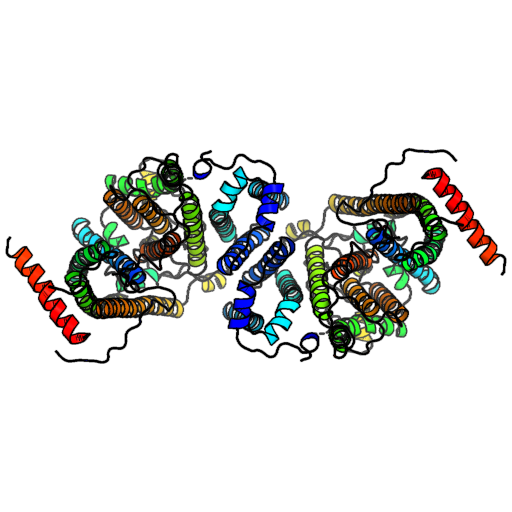 5714 N N . PRO C 1 247 ? 152.706 170.483 158.174 1.00 59.28 199 PRO C N 1
ATOM 5715 C CA . PRO C 1 247 ? 152.359 171.601 157.297 1.00 59.28 199 PRO C CA 1
ATOM 5716 C C . PRO C 1 247 ? 150.933 171.485 156.789 1.00 59.28 199 PRO C C 1
ATOM 5717 O O . PRO C 1 247 ? 150.383 170.390 156.665 1.00 59.28 199 PRO C O 1
ATOM 5721 N N . ALA C 1 248 ? 150.332 172.636 156.486 1.00 56.96 200 ALA C N 1
ATOM 5722 C CA . ALA C 1 248 ? 148.922 172.679 156.115 1.00 56.96 200 ALA C CA 1
ATOM 5723 C C . ALA C 1 248 ? 148.636 173.940 155.317 1.00 56.96 200 ALA C C 1
ATOM 5724 O O . ALA C 1 248 ? 149.182 175.000 155.625 1.00 56.96 200 ALA C O 1
ATOM 5726 N N . ALA C 1 249 ? 147.778 173.827 154.311 1.00 52.68 201 ALA C N 1
ATOM 5727 C CA . ALA C 1 249 ? 147.500 174.956 153.431 1.00 52.68 201 ALA C CA 1
ATOM 5728 C C . ALA C 1 249 ? 146.317 175.761 153.953 1.00 52.68 201 ALA C C 1
ATOM 5729 O O . ALA C 1 249 ? 145.238 175.201 154.157 1.00 52.68 201 ALA C O 1
ATOM 5731 N N . PRO C 1 250 ? 146.472 177.065 154.156 1.00 51.41 202 PRO C N 1
ATOM 5732 C CA . PRO C 1 250 ? 145.406 177.872 154.755 1.00 51.41 202 PRO C CA 1
ATOM 5733 C C . PRO C 1 250 ? 144.225 178.017 153.812 1.00 51.41 202 PRO C C 1
ATOM 5734 O O . PRO C 1 250 ? 144.315 177.631 152.637 1.00 51.41 202 PRO C O 1
ATOM 5738 N N . PRO C 1 251 ? 143.092 178.549 154.286 1.00 49.68 203 PRO C N 1
ATOM 5739 C CA . PRO C 1 251 ? 141.850 178.467 153.497 1.00 49.68 203 PRO C CA 1
ATOM 5740 C C . PRO C 1 251 ? 141.913 179.115 152.129 1.00 49.68 203 PRO C C 1
ATOM 5741 O O . PRO C 1 251 ? 141.257 178.620 151.202 1.00 49.68 203 PRO C O 1
ATOM 5745 N N . TRP C 1 252 ? 142.661 180.206 151.962 1.00 54.99 204 TRP C N 1
ATOM 5746 C CA . TRP C 1 252 ? 142.731 180.812 150.639 1.00 54.99 204 TRP C CA 1
ATOM 5747 C C . TRP C 1 252 ? 143.284 179.832 149.624 1.00 54.99 204 TRP C C 1
ATOM 5748 O O . TRP C 1 252 ? 143.033 179.981 148.428 1.00 54.99 204 TRP C O 1
ATOM 5759 N N . TYR C 1 253 ? 144.016 178.816 150.078 1.00 57.30 205 TYR C N 1
ATOM 5760 C CA . TYR C 1 253 ? 144.483 177.792 149.156 1.00 57.30 205 TYR C CA 1
ATOM 5761 C C . TYR C 1 253 ? 143.312 177.024 148.567 1.00 57.30 205 TYR C C 1
ATOM 5762 O O . TYR C 1 253 ? 143.259 176.781 147.358 1.00 57.30 205 TYR C O 1
ATOM 5771 N N . LYS C 1 254 ? 142.358 176.630 149.410 1.00 60.80 206 LYS C N 1
ATOM 5772 C CA . LYS C 1 254 ? 141.187 175.929 148.898 1.00 60.80 206 LYS C CA 1
ATOM 5773 C C . LYS C 1 254 ? 140.318 176.863 148.073 1.00 60.80 206 LYS C C 1
ATOM 5774 O O . LYS C 1 254 ? 139.685 176.444 147.097 1.00 60.80 206 LYS C O 1
ATOM 5780 N N . ILE C 1 255 ? 140.273 178.140 148.451 1.00 59.57 207 ILE C N 1
ATOM 5781 C CA . ILE C 1 255 ? 139.504 179.108 147.675 1.00 59.57 207 ILE C CA 1
ATOM 5782 C C . ILE C 1 255 ? 140.078 179.238 146.272 1.00 59.57 207 ILE C C 1
ATOM 5783 O O . ILE C 1 255 ? 139.347 179.231 145.276 1.00 59.57 207 ILE C O 1
ATOM 5788 N N . LEU C 1 256 ? 141.400 179.348 146.172 1.00 61.59 208 LEU C N 1
ATOM 5789 C CA . LEU C 1 256 ? 142.045 179.656 144.907 1.00 61.59 208 LEU C CA 1
ATOM 5790 C C . LEU C 1 256 ? 142.236 178.405 144.065 1.00 61.59 208 LEU C C 1
ATOM 5791 O O . LEU C 1 256 ? 141.658 178.288 142.981 1.00 61.59 208 LEU C O 1
ATOM 5796 N N . TYR C 1 257 ? 143.038 177.458 144.553 1.00 63.37 209 TYR C N 1
ATOM 5797 C CA . TYR C 1 257 ? 143.337 176.245 143.808 1.00 63.37 209 TYR C CA 1
ATOM 5798 C C . TYR C 1 257 ? 142.325 175.137 144.020 1.00 63.37 209 TYR C C 1
ATOM 5799 O O . TYR C 1 257 ? 142.020 174.410 143.074 1.00 63.37 209 TYR C O 1
ATOM 5808 N N . GLY C 1 258 ? 141.813 174.981 145.231 1.00 65.76 210 GLY C N 1
ATOM 5809 C CA . GLY C 1 258 ? 140.798 173.981 145.474 1.00 65.76 210 GLY C CA 1
ATOM 5810 C C . GLY C 1 258 ? 141.244 172.887 146.417 1.00 65.76 210 GLY C C 1
ATOM 5811 O O . GLY C 1 258 ? 141.495 173.129 147.599 1.00 65.76 210 GLY C O 1
ATOM 5812 N N . LEU C 1 259 ? 141.339 171.665 145.901 1.00 70.01 211 LEU C N 1
ATOM 5813 C CA . LEU C 1 259 ? 141.689 170.522 146.722 1.00 70.01 211 LEU C CA 1
ATOM 5814 C C . LEU C 1 259 ? 142.994 169.863 146.314 1.00 70.01 211 LEU C C 1
ATOM 5815 O O . LEU C 1 259 ? 143.480 168.998 147.047 1.00 70.01 211 LEU C O 1
ATOM 5820 N N . GLN C 1 260 ? 143.577 170.257 145.182 1.00 72.43 212 GLN C N 1
ATOM 5821 C CA . GLN C 1 260 ? 144.732 169.554 144.640 1.00 72.43 212 GLN C CA 1
ATOM 5822 C C . GLN C 1 260 ? 145.957 169.700 145.532 1.00 72.43 212 GLN C C 1
ATOM 5823 O O . GLN C 1 260 ? 145.946 170.466 146.500 1.00 72.43 212 GLN C O 1
ATOM 5829 N N . SER C 1 261 ? 147.015 168.967 145.202 1.00 72.30 213 SER C N 1
ATOM 5830 C CA . SER C 1 261 ? 148.174 168.823 146.068 1.00 72.30 213 SER C CA 1
ATOM 5831 C C . SER C 1 261 ? 149.166 169.962 145.868 1.00 72.30 213 SER C C 1
ATOM 5832 O O . SER C 1 261 ? 149.384 170.427 144.748 1.00 72.30 213 SER C O 1
ATOM 5835 N N . ALA C 1 262 ? 149.774 170.398 146.968 1.00 69.95 214 ALA C N 1
ATOM 5836 C CA . ALA C 1 262 ? 150.686 171.533 146.954 1.00 69.95 214 ALA C CA 1
ATOM 5837 C C . ALA C 1 262 ? 152.135 171.105 146.794 1.00 69.95 214 ALA C C 1
ATOM 5838 O O . ALA C 1 262 ? 152.421 169.944 146.487 1.00 69.95 214 ALA C O 1
ATOM 5840 N N . ASN C 1 263 ? 153.050 172.053 146.993 1.00 69.85 215 ASN C N 1
ATOM 5841 C CA . ASN C 1 263 ? 154.484 171.806 147.032 1.00 69.85 215 ASN C CA 1
ATOM 5842 C C . ASN C 1 263 ? 155.174 173.072 147.511 1.00 69.85 215 ASN C C 1
ATOM 5843 O O . ASN C 1 263 ? 154.596 174.154 147.422 1.00 69.85 215 ASN C O 1
ATOM 5848 N N . TYR C 1 264 ? 156.391 172.966 148.003 1.00 67.95 216 TYR C N 1
ATOM 5849 C CA . TYR C 1 264 ? 156.998 174.166 148.576 1.00 67.95 216 TYR C CA 1
ATOM 5850 C C . TYR C 1 264 ? 157.521 175.141 147.534 1.00 67.95 216 TYR C C 1
ATOM 5851 O O . TYR C 1 264 ? 158.272 176.046 147.902 1.00 67.95 216 TYR C O 1
ATOM 5860 N N . ASP C 1 265 ? 157.174 175.020 146.256 1.00 71.65 217 ASP C N 1
ATOM 5861 C CA . ASP C 1 265 ? 157.664 175.960 145.257 1.00 71.65 217 ASP C CA 1
ATOM 5862 C C . ASP C 1 265 ? 156.531 176.796 144.684 1.00 71.65 217 ASP C C 1
ATOM 5863 O O . ASP C 1 265 ? 156.485 177.043 143.476 1.00 71.65 217 ASP C O 1
ATOM 5868 N N . MET C 1 266 ? 155.609 177.231 145.538 1.00 67.64 218 MET C N 1
ATOM 5869 C CA . MET C 1 266 ? 154.561 178.154 145.137 1.00 67.64 218 MET C CA 1
ATOM 5870 C C . MET C 1 266 ? 154.525 179.301 146.130 1.00 67.64 218 MET C C 1
ATOM 5871 O O . MET C 1 266 ? 154.891 179.131 147.294 1.00 67.64 218 MET C O 1
ATOM 5876 N N . HIS C 1 267 ? 154.090 180.466 145.661 1.00 68.46 219 HIS C N 1
ATOM 5877 C CA . HIS C 1 267 ? 154.089 181.664 146.483 1.00 68.46 219 HIS C CA 1
ATOM 5878 C C . HIS C 1 267 ? 152.770 181.824 147.222 1.00 68.46 219 HIS C C 1
ATOM 5879 O O . HIS C 1 267 ? 151.708 181.461 146.712 1.00 68.46 219 HIS C O 1
ATOM 5886 N N . GLY C 1 268 ? 152.842 182.390 148.421 1.00 61.29 220 GLY C N 1
ATOM 5887 C CA . GLY C 1 268 ? 151.664 182.618 149.224 1.00 61.29 220 GLY C CA 1
ATOM 5888 C C . GLY C 1 268 ? 150.798 183.724 148.650 1.00 61.29 220 GLY C C 1
ATOM 5889 O O . GLY C 1 268 ? 151.089 184.328 147.618 1.00 61.29 220 GLY C O 1
ATOM 5890 N N . SER C 1 269 ? 149.699 183.982 149.344 1.00 59.14 221 SER C N 1
ATOM 5891 C CA . SER C 1 269 ? 148.740 184.986 148.906 1.00 59.14 221 SER C CA 1
ATOM 5892 C C . SER C 1 269 ? 148.237 185.728 150.129 1.00 59.14 221 SER C C 1
ATOM 5893 O O . SER C 1 269 ? 148.171 185.163 151.228 1.00 59.14 221 SER C O 1
ATOM 5896 N N . PRO C 1 270 ? 147.902 187.001 149.984 1.00 56.84 222 PRO C N 1
ATOM 5897 C CA . PRO C 1 270 ? 147.365 187.755 151.120 1.00 56.84 222 PRO C CA 1
ATOM 5898 C C . PRO C 1 270 ? 146.001 187.278 151.600 1.00 56.84 222 PRO C C 1
ATOM 5899 O O . PRO C 1 270 ? 145.842 186.902 152.763 1.00 56.84 222 PRO C O 1
ATOM 5903 N N . GLY C 1 271 ? 145.012 187.272 150.715 1.00 54.81 223 GLY C N 1
ATOM 5904 C CA . GLY C 1 271 ? 143.644 187.070 151.140 1.00 54.81 223 GLY C CA 1
ATOM 5905 C C . GLY C 1 271 ? 142.846 188.352 151.042 1.00 54.81 223 GLY C C 1
ATOM 5906 O O . GLY C 1 271 ? 142.553 188.814 149.939 1.00 54.81 223 GLY C O 1
ATOM 5907 N N . GLY C 1 272 ? 142.482 188.936 152.188 1.00 55.96 224 GLY C N 1
ATOM 5908 C CA . GLY C 1 272 ? 141.806 190.224 152.195 1.00 55.96 224 GLY C CA 1
ATOM 5909 C C . GLY C 1 272 ? 142.731 191.397 152.438 1.00 55.96 224 GLY C C 1
ATOM 5910 O O . GLY C 1 272 ? 142.360 192.551 152.181 1.00 55.96 224 GLY C O 1
ATOM 5911 N N . LEU C 1 273 ? 143.935 191.133 152.918 1.00 53.36 225 LEU C N 1
ATOM 5912 C CA . LEU C 1 273 ? 144.904 192.204 152.982 1.00 53.36 225 LEU C CA 1
ATOM 5913 C C . LEU C 1 273 ? 145.246 192.727 151.598 1.00 53.36 225 LEU C C 1
ATOM 5914 O O . LEU C 1 273 ? 145.744 193.844 151.484 1.00 53.36 225 LEU C O 1
ATOM 5919 N N . ALA C 1 274 ? 144.941 191.970 150.546 1.00 57.29 226 ALA C N 1
ATOM 5920 C CA . ALA C 1 274 ? 145.017 192.510 149.193 1.00 57.29 226 ALA C CA 1
ATOM 5921 C C . ALA C 1 274 ? 143.999 193.625 148.991 1.00 57.29 226 ALA C C 1
ATOM 5922 O O . ALA C 1 274 ? 144.300 194.656 148.377 1.00 57.29 226 ALA C O 1
ATOM 5924 N N . ARG C 1 275 ? 142.784 193.434 149.501 1.00 57.69 227 ARG C N 1
ATOM 5925 C CA . ARG C 1 275 ? 141.786 194.493 149.442 1.00 57.69 227 ARG C CA 1
ATOM 5926 C C . ARG C 1 275 ? 142.225 195.692 150.266 1.00 57.69 227 ARG C C 1
ATOM 5927 O O . ARG C 1 275 ? 142.003 196.842 149.874 1.00 57.69 227 ARG C O 1
ATOM 5935 N N . ILE C 1 276 ? 142.848 195.439 151.420 1.00 57.38 228 ILE C N 1
ATOM 5936 C CA . ILE C 1 276 ? 143.382 196.548 152.217 1.00 57.38 228 ILE C CA 1
ATOM 5937 C C . ILE C 1 276 ? 144.453 197.303 151.437 1.00 57.38 228 ILE C C 1
ATOM 5938 O O . ILE C 1 276 ? 144.503 198.537 151.462 1.00 57.38 228 ILE C O 1
ATOM 5943 N N . ASP C 1 277 ? 145.330 196.579 150.744 1.00 60.75 229 ASP C N 1
ATOM 5944 C CA . ASP C 1 277 ? 146.348 197.228 149.925 1.00 60.75 229 ASP C CA 1
ATOM 5945 C C . ASP C 1 277 ? 145.721 198.082 148.836 1.00 60.75 229 ASP C C 1
ATOM 5946 O O . ASP C 1 277 ? 146.187 199.193 148.567 1.00 60.75 229 ASP C O 1
ATOM 5951 N N . LYS C 1 278 ? 144.682 197.570 148.179 1.00 62.73 230 LYS C N 1
ATOM 5952 C CA . LYS C 1 278 ? 144.026 198.362 147.144 1.00 62.73 230 LYS C CA 1
ATOM 5953 C C . LYS C 1 278 ? 143.363 199.599 147.731 1.00 62.73 230 LYS C C 1
ATOM 5954 O O . LYS C 1 278 ? 143.383 200.666 147.108 1.00 62.73 230 LYS C O 1
ATOM 5960 N N . LEU C 1 279 ? 142.816 199.424 148.910 1.00 61.64 231 LEU C N 1
ATOM 5961 C CA . LEU C 1 279 ? 142.144 200.501 149.570 1.00 61.64 231 LEU C CA 1
ATOM 5962 C C . LEU C 1 279 ? 143.054 201.631 149.729 1.00 61.64 231 LEU C C 1
ATOM 5963 O O . LEU C 1 279 ? 142.885 202.589 149.055 1.00 61.64 231 LEU C O 1
ATOM 5968 N N . LEU C 1 280 ? 144.041 201.528 150.611 1.00 60.83 232 LEU C N 1
ATOM 5969 C CA . LEU C 1 280 ? 145.012 202.592 150.814 1.00 60.83 232 LEU C CA 1
ATOM 5970 C C . LEU C 1 280 ? 146.214 202.528 149.941 1.00 60.83 232 LEU C C 1
ATOM 5971 O O . LEU C 1 280 ? 147.295 202.516 150.365 1.00 60.83 232 LEU C O 1
ATOM 5976 N N . GLY C 1 281 ? 145.990 202.457 148.676 1.00 64.96 233 GLY C N 1
ATOM 5977 C CA . GLY C 1 281 ? 147.010 202.449 147.685 1.00 64.96 233 GLY C CA 1
ATOM 5978 C C . GLY C 1 281 ? 148.421 201.974 147.739 1.00 64.96 233 GLY C C 1
ATOM 5979 O O . GLY C 1 281 ? 149.137 202.304 146.836 1.00 64.96 233 GLY C O 1
ATOM 5980 N N . ILE C 1 282 ? 148.859 201.188 148.693 1.00 70.31 234 ILE C N 1
ATOM 5981 C CA . ILE C 1 282 ? 150.263 200.777 148.666 1.00 70.31 234 ILE C CA 1
ATOM 5982 C C . ILE C 1 282 ? 150.519 199.524 147.840 1.00 70.31 234 ILE C C 1
ATOM 5983 O O . ILE C 1 282 ? 150.172 199.473 146.688 1.00 70.31 234 ILE C O 1
ATOM 5988 N N . ASN C 1 283 ? 151.170 198.558 148.474 1.00 66.18 235 ASN C N 1
ATOM 5989 C CA . ASN C 1 283 ? 151.475 197.250 148.005 1.00 66.18 235 ASN C CA 1
ATOM 5990 C C . ASN C 1 283 ? 152.106 196.660 149.183 1.00 66.18 235 ASN C C 1
ATOM 5991 O O . ASN C 1 283 ? 152.844 195.791 149.168 1.00 66.18 235 ASN C O 1
ATOM 5996 N N . MET C 1 284 ? 151.782 197.247 150.262 1.00 60.91 236 MET C N 1
ATOM 5997 C CA . MET C 1 284 ? 152.269 196.855 151.583 1.00 60.91 236 MET C CA 1
ATOM 5998 C C . MET C 1 284 ? 152.298 195.351 151.841 1.00 60.91 236 MET C C 1
ATOM 5999 O O . MET C 1 284 ? 153.297 194.834 152.347 1.00 60.91 236 MET C O 1
ATOM 6004 N N . TYR C 1 285 ? 151.224 194.638 151.488 1.00 56.91 237 TYR C N 1
ATOM 6005 C CA . TYR C 1 285 ? 151.038 193.248 151.901 1.00 56.91 237 TYR C CA 1
ATOM 6006 C C . TYR C 1 285 ? 151.200 192.227 150.785 1.00 56.91 237 TYR C C 1
ATOM 6007 O O . TYR C 1 285 ? 151.623 191.104 151.059 1.00 56.91 237 TYR C O 1
ATOM 6016 N N . THR C 1 286 ? 150.858 192.557 149.540 1.00 61.32 238 THR C N 1
ATOM 6017 C CA . THR C 1 286 ? 150.943 191.564 148.472 1.00 61.32 238 THR C CA 1
ATOM 6018 C C . THR C 1 286 ? 152.373 191.074 148.274 1.00 61.32 238 THR C C 1
ATOM 6019 O O . THR C 1 286 ? 152.631 189.864 148.252 1.00 61.32 238 THR C O 1
ATOM 6023 N N . THR C 1 287 ? 153.317 192.001 148.121 1.00 63.75 239 THR C N 1
ATOM 6024 C CA . THR C 1 287 ? 154.715 191.617 147.961 1.00 63.75 239 THR C CA 1
ATOM 6025 C C . THR C 1 287 ? 155.244 190.952 149.221 1.00 63.75 239 THR C C 1
ATOM 6026 O O . THR C 1 287 ? 155.967 189.952 149.154 1.00 63.75 239 THR C O 1
ATOM 6030 N N . ALA C 1 288 ? 154.885 191.489 150.383 1.00 62.75 240 ALA C N 1
ATOM 6031 C CA . ALA C 1 288 ? 155.378 190.955 151.644 1.00 62.75 240 ALA C CA 1
ATOM 6032 C C . ALA C 1 288 ? 154.914 189.531 151.908 1.00 62.75 240 ALA C C 1
ATOM 6033 O O . ALA C 1 288 ? 155.654 188.770 152.534 1.00 62.75 240 ALA C O 1
ATOM 6035 N N . PHE C 1 289 ? 153.724 189.153 151.450 1.00 62.62 241 PHE C N 1
ATOM 6036 C CA . PHE C 1 289 ? 153.218 187.795 151.596 1.00 62.62 241 PHE C CA 1
ATOM 6037 C C . PHE C 1 289 ? 153.715 186.867 150.504 1.00 62.62 241 PHE C C 1
ATOM 6038 O O . PHE C 1 289 ? 154.163 185.757 150.794 1.00 62.62 241 PHE C O 1
ATOM 6046 N N . SER C 1 290 ? 153.670 187.307 149.249 1.00 63.53 242 SER C N 1
ATOM 6047 C CA . SER C 1 290 ? 153.878 186.417 148.116 1.00 63.53 242 SER C CA 1
ATOM 6048 C C . SER C 1 290 ? 155.324 185.960 147.972 1.00 63.53 242 SER C C 1
ATOM 6049 O O . SER C 1 290 ? 155.675 185.323 146.976 1.00 63.53 242 SER C O 1
ATOM 6052 N N . ASN C 1 291 ? 156.179 186.298 148.935 1.00 67.48 243 ASN C N 1
ATOM 6053 C CA . ASN C 1 291 ? 157.534 185.766 148.960 1.00 67.48 243 ASN C CA 1
ATOM 6054 C C . ASN C 1 291 ? 157.889 185.392 150.403 1.00 67.48 243 ASN C C 1
ATOM 6055 O O . ASN C 1 291 ? 159.000 185.591 150.889 1.00 67.48 243 ASN C O 1
ATOM 6060 N N . SER C 1 292 ? 156.928 184.815 151.110 1.00 66.41 244 SER C N 1
ATOM 6061 C CA . SER C 1 292 ? 157.123 184.377 152.481 1.00 66.41 244 SER C CA 1
ATOM 6062 C C . SER C 1 292 ? 157.541 182.910 152.496 1.00 66.41 244 SER C C 1
ATOM 6063 O O . SER C 1 292 ? 157.515 182.219 151.474 1.00 66.41 244 SER C O 1
ATOM 6066 N N . SER C 1 293 ? 157.933 182.434 153.681 1.00 66.54 245 SER C N 1
ATOM 6067 C CA . SER C 1 293 ? 158.431 181.073 153.853 1.00 66.54 245 SER C CA 1
ATOM 6068 C C . SER C 1 293 ? 157.560 180.252 154.797 1.00 66.54 245 SER C C 1
ATOM 6069 O O . SER C 1 293 ? 157.896 179.104 155.101 1.00 66.54 245 SER C O 1
ATOM 6072 N N . VAL C 1 294 ? 156.455 180.817 155.272 1.00 63.43 246 VAL C N 1
ATOM 6073 C CA . VAL C 1 294 ? 155.559 180.123 156.191 1.00 63.43 246 VAL C CA 1
ATOM 6074 C C . VAL C 1 294 ? 154.192 180.061 155.527 1.00 63.43 246 VAL C C 1
ATOM 6075 O O . VAL C 1 294 ? 153.153 180.192 156.181 1.00 63.43 246 VAL C O 1
ATOM 6079 N N . ILE C 1 295 ? 154.193 179.912 154.204 1.00 60.45 247 ILE C N 1
ATOM 6080 C CA . ILE C 1 295 ? 152.939 179.799 153.470 1.00 60.45 247 ILE C CA 1
ATOM 6081 C C . ILE C 1 295 ? 152.101 178.662 154.029 1.00 60.45 247 ILE C C 1
ATOM 6082 O O . ILE C 1 295 ? 150.922 178.835 154.351 1.00 60.45 247 ILE C O 1
ATOM 6087 N N . PHE C 1 296 ? 152.698 177.490 154.170 1.00 59.27 248 PHE C N 1
ATOM 6088 C CA . PHE C 1 296 ? 152.022 176.331 154.741 1.00 59.27 248 PHE C CA 1
ATOM 6089 C C . PHE C 1 296 ? 152.456 176.220 156.194 1.00 59.27 248 PHE C C 1
ATOM 6090 O O . PHE C 1 296 ? 153.175 175.305 156.587 1.00 59.27 248 PHE C O 1
ATOM 6098 N N . GLY C 1 297 ? 152.022 177.189 156.988 1.00 58.03 249 GLY C N 1
ATOM 6099 C CA . GLY C 1 297 ? 152.318 177.233 158.402 1.00 58.03 249 GLY C CA 1
ATOM 6100 C C . GLY C 1 297 ? 151.084 177.615 159.184 1.00 58.03 249 GLY C C 1
ATOM 6101 O O . GLY C 1 297 ? 151.165 178.329 160.188 1.00 58.03 249 GLY C O 1
ATOM 6102 N N . ALA C 1 298 ? 149.929 177.158 158.713 1.00 54.34 250 ALA C N 1
ATOM 6103 C CA . ALA C 1 298 ? 148.634 177.547 159.249 1.00 54.34 250 ALA C CA 1
ATOM 6104 C C . ALA C 1 298 ? 148.084 176.508 160.212 1.00 54.34 250 ALA C C 1
ATOM 6105 O O . ALA C 1 298 ? 146.883 176.281 160.262 1.00 54.34 250 ALA C O 1
ATOM 6107 N N . PHE C 1 299 ? 148.951 175.848 160.977 1.00 53.34 251 PHE C N 1
ATOM 6108 C CA . PHE C 1 299 ? 148.496 174.994 162.068 1.00 53.34 251 PHE C CA 1
ATOM 6109 C C . PHE C 1 299 ? 149.623 174.749 163.060 1.00 53.34 251 PHE C C 1
ATOM 6110 O O . PHE C 1 299 ? 150.685 174.254 162.668 1.00 53.34 251 PHE C O 1
ATOM 6118 N N . PRO C 1 300 ? 149.434 175.054 164.351 1.00 51.39 252 PRO C N 1
ATOM 6119 C CA . PRO C 1 300 ? 148.264 175.733 164.895 1.00 51.39 252 PRO C CA 1
ATOM 6120 C C . PRO C 1 300 ? 148.298 177.204 164.575 1.00 51.39 252 PRO C C 1
ATOM 6121 O O . PRO C 1 300 ? 149.266 177.668 163.986 1.00 51.39 252 PRO C O 1
ATOM 6125 N N . SER C 1 301 ? 147.245 177.925 164.933 1.00 49.89 253 SER C N 1
ATOM 6126 C CA . SER C 1 301 ? 147.257 179.366 164.772 1.00 49.89 253 SER C CA 1
ATOM 6127 C C . SER C 1 301 ? 148.218 179.993 165.761 1.00 49.89 253 SER C C 1
ATOM 6128 O O . SER C 1 301 ? 148.333 179.549 166.903 1.00 49.89 253 SER C O 1
ATOM 6131 N N . LEU C 1 302 ? 148.918 181.026 165.317 1.00 53.23 254 LEU C N 1
ATOM 6132 C CA . LEU C 1 302 ? 149.717 181.828 166.224 1.00 53.23 254 LEU C CA 1
ATOM 6133 C C . LEU C 1 302 ? 149.085 183.183 166.501 1.00 53.23 254 LEU C C 1
ATOM 6134 O O . LEU C 1 302 ? 149.292 183.736 167.585 1.00 53.23 254 LEU C O 1
ATOM 6139 N N . HIS C 1 303 ? 148.299 183.713 165.564 1.00 52.50 255 HIS C N 1
ATOM 6140 C CA . HIS C 1 303 ? 147.466 184.867 165.869 1.00 52.50 255 HIS C CA 1
ATOM 6141 C C . HIS C 1 303 ? 146.534 184.557 167.027 1.00 52.50 255 HIS C C 1
ATOM 6142 O O . HIS C 1 303 ? 146.481 185.296 168.016 1.00 52.50 255 HIS C O 1
ATOM 6149 N N . SER C 1 304 ? 145.789 183.456 166.913 1.00 50.48 256 SER C N 1
ATOM 6150 C CA . SER C 1 304 ? 144.869 183.042 167.961 1.00 50.48 256 SER C CA 1
ATOM 6151 C C . SER C 1 304 ? 145.580 182.678 169.247 1.00 50.48 256 SER C C 1
ATOM 6152 O O . SER C 1 304 ? 145.094 183.027 170.323 1.00 50.48 256 SER C O 1
ATOM 6155 N N . GLY C 1 305 ? 146.709 181.978 169.163 1.00 49.75 257 GLY C N 1
ATOM 6156 C CA . GLY C 1 305 ? 147.446 181.658 170.371 1.00 49.75 257 GLY C CA 1
ATOM 6157 C C . GLY C 1 305 ? 147.903 182.900 171.106 1.00 49.75 257 GLY C C 1
ATOM 6158 O O . GLY C 1 305 ? 147.746 183.007 172.324 1.00 49.75 257 GLY C O 1
ATOM 6159 N N . CYS C 1 306 ? 148.485 183.855 170.381 1.00 52.33 258 CYS C N 1
ATOM 6160 C CA . CYS C 1 306 ? 148.931 185.083 171.023 1.00 52.33 258 CYS C CA 1
ATOM 6161 C C . CYS C 1 306 ? 147.760 185.857 171.607 1.00 52.33 258 CYS C C 1
ATOM 6162 O O . CYS C 1 306 ? 147.841 186.349 172.737 1.00 52.33 258 CYS C O 1
ATOM 6165 N N . ALA C 1 307 ? 146.664 185.983 170.855 1.00 48.23 259 ALA C N 1
ATOM 6166 C CA . ALA C 1 307 ? 145.512 186.714 171.365 1.00 48.23 259 ALA C CA 1
ATOM 6167 C C . ALA C 1 307 ? 144.969 186.063 172.624 1.00 48.23 259 ALA C C 1
ATOM 6168 O O . ALA C 1 307 ? 144.647 186.752 173.599 1.00 48.23 259 ALA C O 1
ATOM 6170 N N . THR C 1 308 ? 144.882 184.734 172.632 1.00 46.31 260 THR C N 1
ATOM 6171 C CA . THR C 1 308 ? 144.389 184.029 173.804 1.00 46.31 260 THR C CA 1
ATOM 6172 C C . THR C 1 308 ? 145.328 184.200 174.988 1.00 46.31 260 THR C C 1
ATOM 6173 O O . THR C 1 308 ? 144.876 184.380 176.118 1.00 46.31 260 THR C O 1
ATOM 6177 N N . MET C 1 309 ? 146.637 184.147 174.757 1.00 50.53 261 MET C N 1
ATOM 6178 C CA . MET C 1 309 ? 147.574 184.318 175.862 1.00 50.53 261 MET C CA 1
ATOM 6179 C C . MET C 1 309 ? 147.481 185.716 176.452 1.00 50.53 261 MET C C 1
ATOM 6180 O O . MET C 1 309 ? 147.430 185.884 177.677 1.00 50.53 261 MET C O 1
ATOM 6185 N N . GLU C 1 310 ? 147.447 186.732 175.596 1.00 52.19 262 GLU C N 1
ATOM 6186 C CA . GLU C 1 310 ? 147.354 188.102 176.077 1.00 52.19 262 GLU C CA 1
ATOM 6187 C C . GLU C 1 310 ? 146.057 188.324 176.844 1.00 52.19 262 GLU C C 1
ATOM 6188 O O . GLU C 1 310 ? 146.053 188.946 177.914 1.00 52.19 262 GLU C O 1
ATOM 6194 N N . ALA C 1 311 ? 144.940 187.805 176.324 1.00 50.52 263 ALA C N 1
ATOM 6195 C CA . ALA C 1 311 ? 143.665 187.983 177.007 1.00 50.52 263 ALA C CA 1
ATOM 6196 C C . ALA C 1 311 ? 143.602 187.208 178.311 1.00 50.52 263 ALA C C 1
ATOM 6197 O O . ALA C 1 311 ? 143.022 187.692 179.285 1.00 50.52 263 ALA C O 1
ATOM 6199 N N . LEU C 1 312 ? 144.168 186.005 178.354 1.00 47.82 264 LEU C N 1
ATOM 6200 C CA . LEU C 1 312 ? 144.227 185.275 179.609 1.00 47.82 264 LEU C CA 1
ATOM 6201 C C . LEU C 1 312 ? 145.049 186.022 180.638 1.00 47.82 264 LEU C C 1
ATOM 6202 O O . LEU C 1 312 ? 144.680 186.051 181.812 1.00 47.82 264 LEU C O 1
ATOM 6207 N N . PHE C 1 313 ? 146.147 186.651 180.228 1.00 50.06 265 PHE C N 1
ATOM 6208 C CA . PHE C 1 313 ? 146.928 187.385 181.211 1.00 50.06 265 PHE C CA 1
ATOM 6209 C C . PHE C 1 313 ? 146.241 188.666 181.659 1.00 50.06 265 PHE C C 1
ATOM 6210 O O . PHE C 1 313 ? 146.322 189.012 182.842 1.00 50.06 265 PHE C O 1
ATOM 6218 N N . PHE C 1 314 ? 145.463 189.281 180.774 1.00 50.68 266 PHE C N 1
ATOM 6219 C CA . PHE C 1 314 ? 144.706 190.472 181.137 1.00 50.68 266 PHE C CA 1
ATOM 6220 C C . PHE C 1 314 ? 143.613 190.080 182.139 1.00 50.68 266 PHE C C 1
ATOM 6221 O O . PHE C 1 314 ? 143.390 190.772 183.132 1.00 50.68 266 PHE C O 1
ATOM 6229 N N . CYS C 1 315 ? 142.937 188.963 181.868 1.00 51.57 267 CYS C N 1
ATOM 6230 C CA . CYS C 1 315 ? 141.887 188.446 182.731 1.00 51.57 267 CYS C CA 1
ATOM 6231 C C . CYS C 1 315 ? 142.431 187.888 184.031 1.00 51.57 267 CYS C C 1
ATOM 6232 O O . CYS C 1 315 ? 141.679 187.758 184.999 1.00 51.57 267 CYS C O 1
ATOM 6235 N N . TYR C 1 316 ? 143.711 187.531 184.063 1.00 54.23 268 TYR C N 1
ATOM 6236 C CA . TYR C 1 316 ? 144.343 187.118 185.306 1.00 54.23 268 TYR C CA 1
ATOM 6237 C C . TYR C 1 316 ? 144.706 188.316 186.167 1.00 54.23 268 TYR C C 1
ATOM 6238 O O . TYR C 1 316 ? 144.383 188.344 187.357 1.00 54.23 268 TYR C O 1
ATOM 6247 N N . CYS C 1 317 ? 145.366 189.311 185.588 1.00 54.80 269 CYS C N 1
ATOM 6248 C CA . CYS C 1 317 ? 145.744 190.524 186.296 1.00 54.80 269 CYS C CA 1
ATOM 6249 C C . CYS C 1 317 ? 144.583 191.466 186.564 1.00 54.80 269 CYS C C 1
ATOM 6250 O O . CYS C 1 317 ? 144.518 192.060 187.640 1.00 54.80 269 CYS C O 1
ATOM 6253 N N . PHE C 1 318 ? 143.666 191.632 185.612 1.00 52.74 270 PHE C N 1
ATOM 6254 C CA . PHE C 1 318 ? 142.505 192.501 185.781 1.00 52.74 270 PHE C CA 1
ATOM 6255 C C . PHE C 1 318 ? 141.243 191.659 185.725 1.00 52.74 270 PHE C C 1
ATOM 6256 O O . PHE C 1 318 ? 140.734 191.380 184.630 1.00 52.74 270 PHE C O 1
ATOM 6264 N N . PRO C 1 319 ? 140.698 191.233 186.849 1.00 51.01 271 PRO C N 1
ATOM 6265 C CA . PRO C 1 319 ? 139.536 190.346 186.803 1.00 51.01 271 PRO C CA 1
ATOM 6266 C C . PRO C 1 319 ? 138.210 191.081 186.853 1.00 51.01 271 PRO C C 1
ATOM 6267 O O . PRO C 1 319 ? 137.161 190.446 186.977 1.00 51.01 271 PRO C O 1
ATOM 6271 N N . LYS C 1 320 ? 138.229 192.409 186.753 1.00 50.79 272 LYS C N 1
ATOM 6272 C CA . LYS C 1 320 ? 137.010 193.200 186.862 1.00 50.79 272 LYS C CA 1
ATOM 6273 C C . LYS C 1 320 ? 136.419 193.611 185.525 1.00 50.79 272 LYS C C 1
ATOM 6274 O O . LYS C 1 320 ? 135.192 193.633 185.395 1.00 50.79 272 LYS C O 1
ATOM 6280 N N . LEU C 1 321 ? 137.242 193.938 184.536 1.00 47.35 273 LEU C N 1
ATOM 6281 C CA . LEU C 1 321 ? 136.770 194.376 183.232 1.00 47.35 273 LEU C CA 1
ATOM 6282 C C . LEU C 1 321 ? 137.016 193.312 182.169 1.00 47.35 273 LEU C C 1
ATOM 6283 O O . LEU C 1 321 ? 137.268 193.613 181.005 1.00 47.35 273 LEU C O 1
ATOM 6288 N N . LYS C 1 322 ? 136.867 192.066 182.568 1.00 46.88 274 LYS C N 1
ATOM 6289 C CA . LYS C 1 322 ? 137.102 190.845 181.813 1.00 46.88 274 LYS C CA 1
ATOM 6290 C C . LYS C 1 322 ? 136.319 190.681 180.507 1.00 46.88 274 LYS C C 1
ATOM 6291 O O . LYS C 1 322 ? 136.893 190.170 179.538 1.00 46.88 274 LYS C O 1
ATOM 6297 N N . PRO C 1 323 ? 135.030 191.063 180.409 1.00 43.39 275 PRO C N 1
ATOM 6298 C CA . PRO C 1 323 ? 134.317 190.841 179.142 1.00 43.39 275 PRO C CA 1
ATOM 6299 C C . PRO C 1 323 ? 134.975 191.527 177.960 1.00 43.39 275 PRO C C 1
ATOM 6300 O O . PRO C 1 323 ? 134.837 191.094 176.811 1.00 43.39 275 PRO C O 1
ATOM 6304 N N . LEU C 1 324 ? 135.706 192.602 178.244 1.00 44.44 276 LEU C N 1
ATOM 6305 C CA . LEU C 1 324 ? 136.388 193.343 177.193 1.00 44.44 276 LEU C CA 1
ATOM 6306 C C . LEU C 1 324 ? 137.392 192.460 176.468 1.00 44.44 276 LEU C C 1
ATOM 6307 O O . LEU C 1 324 ? 137.465 192.466 175.235 1.00 44.44 276 LEU C O 1
ATOM 6312 N N . PHE C 1 325 ? 138.153 191.671 177.218 1.00 45.07 277 PHE C N 1
ATOM 6313 C CA . PHE C 1 325 ? 139.202 190.870 176.605 1.00 45.07 277 PHE C CA 1
ATOM 6314 C C . PHE C 1 325 ? 138.625 189.697 175.828 1.00 45.07 277 PHE C C 1
ATOM 6315 O O . PHE C 1 325 ? 139.151 189.329 174.772 1.00 45.07 277 PHE C O 1
ATOM 6323 N N . ILE C 1 326 ? 137.532 189.108 176.314 1.00 41.04 278 ILE C N 1
ATOM 6324 C CA . ILE C 1 326 ? 136.884 188.053 175.545 1.00 41.04 278 ILE C CA 1
ATOM 6325 C C . ILE C 1 326 ? 136.322 188.606 174.245 1.00 41.04 278 ILE C C 1
ATOM 6326 O O . ILE C 1 326 ? 136.420 187.963 173.188 1.00 41.04 278 ILE C O 1
ATOM 6331 N N . ALA C 1 327 ? 135.725 189.800 174.291 1.00 43.41 279 ALA C N 1
ATOM 6332 C CA . ALA C 1 327 ? 135.268 190.431 173.059 1.00 43.41 279 ALA C CA 1
ATOM 6333 C C . ALA C 1 327 ? 136.428 190.683 172.116 1.00 43.41 279 ALA C C 1
ATOM 6334 O O . ALA C 1 327 ? 136.295 190.516 170.900 1.00 43.41 279 ALA C O 1
ATOM 6336 N N . TYR C 1 328 ? 137.579 191.079 172.659 1.00 43.97 280 TYR C N 1
ATOM 6337 C CA . TYR C 1 328 ? 138.750 191.296 171.818 1.00 43.97 280 TYR C CA 1
ATOM 6338 C C . TYR C 1 328 ? 139.184 190.009 171.131 1.00 43.97 280 TYR C C 1
ATOM 6339 O O . TYR C 1 328 ? 139.506 190.008 169.938 1.00 43.97 280 TYR C O 1
ATOM 6348 N N . VAL C 1 329 ? 139.208 188.899 171.868 1.00 43.64 281 VAL C N 1
ATOM 6349 C CA . VAL C 1 329 ? 139.628 187.636 171.263 1.00 43.64 281 VAL C CA 1
ATOM 6350 C C . VAL C 1 329 ? 138.656 187.205 170.180 1.00 43.64 281 VAL C C 1
ATOM 6351 O O . VAL C 1 329 ? 139.069 186.729 169.118 1.00 43.64 281 VAL C O 1
ATOM 6355 N N . CYS C 1 330 ? 137.351 187.320 170.439 1.00 46.45 282 CYS C N 1
ATOM 6356 C CA . CYS C 1 330 ? 136.390 186.971 169.397 1.00 46.45 282 CYS C CA 1
ATOM 6357 C C . CYS C 1 330 ? 136.524 187.874 168.179 1.00 46.45 282 CYS C C 1
ATOM 6358 O O . CYS C 1 330 ? 136.373 187.400 167.048 1.00 46.45 282 CYS C O 1
ATOM 6361 N N . TRP C 1 331 ? 136.834 189.153 168.393 1.00 45.83 283 TRP C N 1
ATOM 6362 C CA . TRP C 1 331 ? 137.134 190.049 167.286 1.00 45.83 283 TRP C CA 1
ATOM 6363 C C . TRP C 1 331 ? 138.328 189.547 166.491 1.00 45.83 283 TRP C C 1
ATOM 6364 O O . TRP C 1 331 ? 138.316 189.565 165.257 1.00 45.83 283 TRP C O 1
ATOM 6375 N N . LEU C 1 332 ? 139.366 189.083 167.178 1.00 46.39 284 LEU C N 1
ATOM 6376 C CA . LEU C 1 332 ? 140.557 188.645 166.458 1.00 46.39 284 LEU C CA 1
ATOM 6377 C C . LEU C 1 332 ? 140.303 187.353 165.694 1.00 46.39 284 LEU C C 1
ATOM 6378 O O . LEU C 1 332 ? 140.788 187.191 164.569 1.00 46.39 284 LEU C O 1
ATOM 6383 N N . TRP C 1 333 ? 139.556 186.413 166.285 1.00 45.41 285 TRP C N 1
ATOM 6384 C CA . TRP C 1 333 ? 139.211 185.190 165.563 1.00 45.41 285 TRP C CA 1
ATOM 6385 C C . TRP C 1 333 ? 138.378 185.488 164.330 1.00 45.41 285 TRP C C 1
ATOM 6386 O O . TRP C 1 333 ? 138.626 184.918 163.259 1.00 45.41 285 TRP C O 1
ATOM 6397 N N . TRP C 1 334 ? 137.385 186.369 164.457 1.00 43.34 286 TRP C N 1
ATOM 6398 C CA . TRP C 1 334 ? 136.631 186.748 163.274 1.00 43.34 286 TRP C CA 1
ATOM 6399 C C . TRP C 1 334 ? 137.534 187.393 162.245 1.00 43.34 286 TRP C C 1
ATOM 6400 O O . TRP C 1 334 ? 137.382 187.148 161.048 1.00 43.34 286 TRP C O 1
ATOM 6411 N N . SER C 1 335 ? 138.469 188.233 162.683 1.00 47.39 287 SER C N 1
ATOM 6412 C CA . SER C 1 335 ? 139.360 188.893 161.738 1.00 47.39 287 SER C CA 1
ATOM 6413 C C . SER C 1 335 ? 140.219 187.888 160.997 1.00 47.39 287 SER C C 1
ATOM 6414 O O . SER C 1 335 ? 140.479 188.040 159.799 1.00 47.39 287 SER C O 1
ATOM 6417 N N . THR C 1 336 ? 140.687 186.866 161.697 1.00 47.11 288 THR C N 1
ATOM 6418 C CA . THR C 1 336 ? 141.551 185.881 161.075 1.00 47.11 288 THR C CA 1
ATOM 6419 C C . THR C 1 336 ? 140.804 184.982 160.107 1.00 47.11 288 THR C C 1
ATOM 6420 O O . THR C 1 336 ? 141.340 184.670 159.044 1.00 47.11 288 THR C O 1
ATOM 6424 N N . MET C 1 337 ? 139.581 184.571 160.430 1.00 48.66 289 MET C N 1
ATOM 6425 C CA . MET C 1 337 ? 138.805 183.782 159.477 1.00 48.66 289 MET C CA 1
ATOM 6426 C C . MET C 1 337 ? 138.128 184.621 158.402 1.00 48.66 289 MET C C 1
ATOM 6427 O O . MET C 1 337 ? 137.683 184.066 157.394 1.00 48.66 289 MET C O 1
ATOM 6432 N N . TYR C 1 338 ? 138.033 185.932 158.584 1.00 47.66 290 TYR C N 1
ATOM 6433 C CA . TYR C 1 338 ? 137.486 186.792 157.547 1.00 47.66 290 TYR C CA 1
ATOM 6434 C C . TYR C 1 338 ? 138.444 186.910 156.378 1.00 47.66 290 TYR C C 1
ATOM 6435 O O . TYR C 1 338 ? 138.047 186.773 155.219 1.00 47.66 290 TYR C O 1
ATOM 6444 N N . LEU C 1 339 ? 139.718 187.156 156.666 1.00 49.73 291 LEU C N 1
ATOM 6445 C CA . LEU C 1 339 ? 140.704 187.372 155.617 1.00 49.73 291 LEU C CA 1
ATOM 6446 C C . LEU C 1 339 ? 141.128 186.058 154.983 1.00 49.73 291 LEU C C 1
ATOM 6447 O O . LEU C 1 339 ? 142.011 186.042 154.120 1.00 49.73 291 LEU C O 1
ATOM 6452 N N . THR C 1 340 ? 140.503 184.958 155.396 1.00 48.03 292 THR C N 1
ATOM 6453 C CA . THR C 1 340 ? 140.767 183.628 154.854 1.00 48.03 292 THR C CA 1
ATOM 6454 C C . THR C 1 340 ? 142.223 183.230 155.080 1.00 48.03 292 THR C C 1
ATOM 6455 O O . THR C 1 340 ? 142.927 182.790 154.173 1.00 48.03 292 THR C O 1
ATOM 6459 N N . HIS C 1 341 ? 142.662 183.392 156.320 1.00 50.16 293 HIS C N 1
ATOM 6460 C CA . HIS C 1 341 ? 144.003 183.016 156.722 1.00 50.16 293 HIS C CA 1
ATOM 6461 C C . HIS C 1 341 ? 144.035 181.836 157.675 1.00 50.16 293 HIS C C 1
ATOM 6462 O O . HIS C 1 341 ? 145.126 181.372 158.019 1.00 50.16 293 HIS C O 1
ATOM 6469 N N . HIS C 1 342 ? 142.888 181.355 158.137 1.00 47.09 294 HIS C N 1
ATOM 6470 C CA . HIS C 1 342 ? 142.866 180.278 159.113 1.00 47.09 294 HIS C CA 1
ATOM 6471 C C . HIS C 1 342 ? 141.547 179.534 159.005 1.00 47.09 294 HIS C C 1
ATOM 6472 O O . HIS C 1 342 ? 140.532 180.085 158.583 1.00 47.09 294 HIS C O 1
ATOM 6479 N N . TYR C 1 343 ? 141.579 178.271 159.389 1.00 47.72 295 TYR C N 1
ATOM 6480 C CA . TYR C 1 343 ? 140.384 177.498 159.666 1.00 47.72 295 TYR C CA 1
ATOM 6481 C C . TYR C 1 343 ? 140.077 177.643 161.146 1.00 47.72 295 TYR C C 1
ATOM 6482 O O . TYR C 1 343 ? 140.890 178.146 161.922 1.00 47.72 295 TYR C O 1
ATOM 6491 N N . PHE C 1 344 ? 138.892 177.211 161.551 1.00 47.63 296 PHE C N 1
ATOM 6492 C CA . PHE C 1 344 ? 138.578 177.320 162.965 1.00 47.63 296 PHE C CA 1
ATOM 6493 C C . PHE C 1 344 ? 139.325 176.302 163.812 1.00 47.63 296 PHE C C 1
ATOM 6494 O O . PHE C 1 344 ? 139.649 176.590 164.970 1.00 47.63 296 PHE C O 1
ATOM 6502 N N . VAL C 1 345 ? 139.629 175.130 163.258 1.00 48.89 297 VAL C N 1
ATOM 6503 C CA . VAL C 1 345 ? 140.449 174.179 163.989 1.00 48.89 297 VAL C CA 1
ATOM 6504 C C . VAL C 1 345 ? 141.852 174.730 164.198 1.00 48.89 297 VAL C C 1
ATOM 6505 O O . VAL C 1 345 ? 142.500 174.421 165.199 1.00 48.89 297 VAL C O 1
ATOM 6509 N N . ASP C 1 346 ? 142.338 175.564 163.278 1.00 47.71 298 ASP C N 1
ATOM 6510 C CA . ASP C 1 346 ? 143.625 176.219 163.473 1.00 47.71 298 ASP C CA 1
ATOM 6511 C C . ASP C 1 346 ? 143.603 177.059 164.732 1.00 47.71 298 ASP C C 1
ATOM 6512 O O . ASP C 1 346 ? 144.451 176.911 165.625 1.00 47.71 298 ASP C O 1
ATOM 6517 N N . LEU C 1 347 ? 142.606 177.936 164.824 1.00 45.59 299 LEU C N 1
ATOM 6518 C CA . LEU C 1 347 ? 142.489 178.831 165.961 1.00 45.59 299 LEU C CA 1
ATOM 6519 C C . LEU C 1 347 ? 142.287 178.046 167.239 1.00 45.59 299 LEU C C 1
ATOM 6520 O O . LEU C 1 347 ? 142.732 178.465 168.309 1.00 45.59 299 LEU C O 1
ATOM 6525 N N . MET C 1 348 ? 141.639 176.885 167.147 1.00 45.87 300 MET C N 1
ATOM 6526 C CA . MET C 1 348 ? 141.353 176.139 168.365 1.00 45.87 300 MET C CA 1
ATOM 6527 C C . MET C 1 348 ? 142.546 175.332 168.839 1.00 45.87 300 MET C C 1
ATOM 6528 O O . MET C 1 348 ? 142.750 175.192 170.046 1.00 45.87 300 MET C O 1
ATOM 6533 N N . ALA C 1 349 ? 143.350 174.807 167.921 1.00 47.75 301 ALA C N 1
ATOM 6534 C CA . ALA C 1 349 ? 144.631 174.255 168.326 1.00 47.75 301 ALA C CA 1
ATOM 6535 C C . ALA C 1 349 ? 145.465 175.319 169.018 1.00 47.75 301 ALA C C 1
ATOM 6536 O O . ALA C 1 349 ? 146.006 175.088 170.105 1.00 47.75 301 ALA C O 1
ATOM 6538 N N . GLY C 1 350 ? 145.541 176.510 168.420 1.00 47.46 302 GLY C N 1
ATOM 6539 C CA . GLY C 1 350 ? 146.304 177.581 169.043 1.00 47.46 302 GLY C CA 1
ATOM 6540 C C . GLY C 1 350 ? 145.779 177.950 170.417 1.00 47.46 302 GLY C C 1
ATOM 6541 O O . GLY C 1 350 ? 146.546 178.074 171.373 1.00 47.46 302 GLY C O 1
ATOM 6542 N N . SER C 1 351 ? 144.463 178.097 170.541 1.00 47.78 303 SER C N 1
ATOM 6543 C CA . SER C 1 351 ? 143.827 178.500 171.784 1.00 47.78 303 SER C CA 1
ATOM 6544 C C . SER C 1 351 ? 143.918 177.452 172.877 1.00 47.78 303 SER C C 1
ATOM 6545 O O . SER C 1 351 ? 144.163 177.814 174.025 1.00 47.78 303 SER C O 1
ATOM 6548 N N . VAL C 1 352 ? 143.723 176.168 172.567 1.00 46.89 304 VAL C N 1
ATOM 6549 C CA . VAL C 1 352 ? 143.898 175.130 173.577 1.00 46.89 304 VAL C CA 1
ATOM 6550 C C . VAL C 1 352 ? 145.350 174.969 173.992 1.00 46.89 304 VAL C C 1
ATOM 6551 O O . VAL C 1 352 ? 145.627 174.759 175.182 1.00 46.89 304 VAL C O 1
ATOM 6555 N N . LEU C 1 353 ? 146.295 175.085 173.055 1.00 47.59 305 LEU C N 1
ATOM 6556 C CA . LEU C 1 353 ? 147.700 175.107 173.438 1.00 47.59 305 LEU C CA 1
ATOM 6557 C C . LEU C 1 353 ? 147.980 176.236 174.417 1.00 47.59 305 LEU C C 1
ATOM 6558 O O . LEU C 1 353 ? 148.569 176.016 175.485 1.00 47.59 305 LEU C O 1
ATOM 6563 N N . SER C 1 354 ? 147.539 177.448 174.077 1.00 46.66 306 SER C N 1
ATOM 6564 C CA . SER C 1 354 ? 147.772 178.587 174.952 1.00 46.66 306 SER C CA 1
ATOM 6565 C C . SER C 1 354 ? 147.072 178.416 176.287 1.00 46.66 306 SER C C 1
ATOM 6566 O O . SER C 1 354 ? 147.609 178.800 177.328 1.00 46.66 306 SER C O 1
ATOM 6569 N N . TYR C 1 355 ? 145.872 177.843 176.277 1.00 48.22 307 TYR C N 1
ATOM 6570 C CA . TYR C 1 355 ? 145.115 177.675 177.509 1.00 48.22 307 TYR C CA 1
ATOM 6571 C C . TYR C 1 355 ? 145.818 176.724 178.460 1.00 48.22 307 TYR C C 1
ATOM 6572 O O . TYR C 1 355 ? 145.952 177.009 179.653 1.00 48.22 307 TYR C O 1
ATOM 6581 N N . VAL C 1 356 ? 146.267 175.578 177.957 1.00 46.63 308 VAL C N 1
ATOM 6582 C CA . VAL C 1 356 ? 146.935 174.625 178.835 1.00 46.63 308 VAL C CA 1
ATOM 6583 C C . VAL C 1 356 ? 148.252 175.199 179.341 1.00 46.63 308 VAL C C 1
ATOM 6584 O O . VAL C 1 356 ? 148.586 175.079 180.531 1.00 46.63 308 VAL C O 1
ATOM 6588 N N . ILE C 1 357 ? 149.017 175.844 178.456 1.00 45.60 309 ILE C N 1
ATOM 6589 C CA . ILE C 1 357 ? 150.262 176.465 178.889 1.00 45.60 309 ILE C CA 1
ATOM 6590 C C . ILE C 1 357 ? 149.999 177.475 179.994 1.00 45.60 309 ILE C C 1
ATOM 6591 O O . ILE C 1 357 ? 150.690 177.487 181.018 1.00 45.60 309 ILE C O 1
ATOM 6596 N N . PHE C 1 358 ? 148.994 178.329 179.814 1.00 46.68 310 PHE C N 1
ATOM 6597 C CA . PHE C 1 358 ? 148.724 179.337 180.826 1.00 46.68 310 PHE C CA 1
ATOM 6598 C C . PHE C 1 358 ? 148.226 178.715 182.116 1.00 46.68 310 PHE C C 1
ATOM 6599 O O . PHE C 1 358 ? 148.514 179.237 183.190 1.00 46.68 310 PHE C O 1
ATOM 6607 N N . GLN C 1 359 ? 147.460 177.626 182.041 1.00 47.67 311 GLN C N 1
ATOM 6608 C CA . GLN C 1 359 ? 146.990 176.990 183.268 1.00 47.67 311 GLN C CA 1
ATOM 6609 C C . GLN C 1 359 ? 148.151 176.442 184.080 1.00 47.67 311 GLN C C 1
ATOM 6610 O O . GLN C 1 359 ? 148.208 176.623 185.303 1.00 47.67 311 GLN C O 1
ATOM 6616 N N . TYR C 1 360 ? 149.097 175.784 183.412 1.00 51.22 312 TYR C N 1
ATOM 6617 C CA . TYR C 1 360 ? 150.319 175.366 184.091 1.00 51.22 312 TYR C CA 1
ATOM 6618 C C . TYR C 1 360 ? 151.021 176.567 184.712 1.00 51.22 312 TYR C C 1
ATOM 6619 O O . TYR C 1 360 ? 151.313 176.589 185.917 1.00 51.22 312 TYR C O 1
ATOM 6628 N N . THR C 1 361 ? 151.247 177.604 183.905 1.00 49.92 313 THR C N 1
ATOM 6629 C CA . THR C 1 361 ? 152.055 178.726 184.352 1.00 49.92 313 THR C CA 1
ATOM 6630 C C . THR C 1 361 ? 151.356 179.515 185.450 1.00 49.92 313 THR C C 1
ATOM 6631 O O . THR C 1 361 ? 152.016 180.204 186.231 1.00 49.92 313 THR C O 1
ATOM 6635 N N . LYS C 1 362 ? 150.032 179.415 185.544 1.00 49.80 314 LYS C N 1
ATOM 6636 C CA . LYS C 1 362 ? 149.293 180.144 186.564 1.00 49.80 314 LYS C CA 1
ATOM 6637 C C . LYS C 1 362 ? 149.191 179.361 187.859 1.00 49.80 314 LYS C C 1
ATOM 6638 O O . LYS C 1 362 ? 149.340 179.939 188.940 1.00 49.80 314 LYS C O 1
ATOM 6644 N N . TYR C 1 363 ? 148.948 178.055 187.778 1.00 55.54 315 TYR C N 1
ATOM 6645 C CA . TYR C 1 363 ? 148.989 177.208 188.961 1.00 55.54 315 TYR C CA 1
ATOM 6646 C C . TYR C 1 363 ? 150.402 176.745 189.261 1.00 55.54 315 TYR C C 1
ATOM 6647 O O . TYR C 1 363 ? 150.598 175.716 189.911 1.00 55.54 315 TYR C O 1
ATOM 6656 N N . THR C 1 364 ? 151.371 177.508 188.776 1.00 54.95 316 THR C N 1
ATOM 6657 C CA . THR C 1 364 ? 152.795 177.378 189.021 1.00 54.95 316 THR C CA 1
ATOM 6658 C C . THR C 1 364 ? 153.312 178.814 189.033 1.00 54.95 316 THR C C 1
ATOM 6659 O O . THR C 1 364 ? 152.606 179.717 189.490 1.00 54.95 316 THR C O 1
ATOM 6663 N N . HIS C 1 365 ? 154.581 178.947 188.655 1.00 55.96 317 HIS C N 1
ATOM 6664 C CA . HIS C 1 365 ? 155.343 180.197 188.613 1.00 55.96 317 HIS C CA 1
ATOM 6665 C C . HIS C 1 365 ? 154.633 181.505 188.957 1.00 55.96 317 HIS C C 1
ATOM 6666 O O . HIS C 1 365 ? 155.126 182.291 189.766 1.00 55.96 317 HIS C O 1
ATOM 6673 N N . LEU C 1 366 ? 153.481 181.734 188.345 1.00 51.87 318 LEU C N 1
ATOM 6674 C CA . LEU C 1 366 ? 152.749 182.986 188.532 1.00 51.87 318 LEU C CA 1
ATOM 6675 C C . LEU C 1 366 ? 152.374 183.201 189.995 1.00 51.87 318 LEU C C 1
ATOM 6676 O O . LEU C 1 366 ? 152.139 182.239 190.729 1.00 51.87 318 LEU C O 1
ATOM 6681 N N . PRO C 1 367 ? 152.329 184.470 190.448 1.00 57.20 319 PRO C N 1
ATOM 6682 C CA . PRO C 1 367 ? 151.937 184.751 191.831 1.00 57.20 319 PRO C CA 1
ATOM 6683 C C . PRO C 1 367 ? 150.444 184.969 191.979 1.00 57.20 319 PRO C C 1
ATOM 6684 O O . PRO C 1 367 ? 149.704 184.898 190.996 1.00 57.20 319 PRO C O 1
ATOM 6688 N N . ILE C 1 368 ? 149.986 185.222 193.200 1.00 63.07 320 ILE C N 1
ATOM 6689 C CA . ILE C 1 368 ? 148.570 185.460 193.454 1.00 63.07 320 ILE C CA 1
ATOM 6690 C C . ILE C 1 368 ? 148.292 186.956 193.404 1.00 63.07 320 ILE C C 1
ATOM 6691 O O . ILE C 1 368 ? 148.814 187.724 194.217 1.00 63.07 320 ILE C O 1
ATOM 6696 N N . VAL C 1 369 ? 147.454 187.367 192.452 1.00 60.02 321 VAL C N 1
ATOM 6697 C CA . VAL C 1 369 ? 147.108 188.773 192.300 1.00 60.02 321 VAL C CA 1
ATOM 6698 C C . VAL C 1 369 ? 146.295 189.228 193.501 1.00 60.02 321 VAL C C 1
ATOM 6699 O O . VAL C 1 369 ? 145.505 188.462 194.068 1.00 60.02 321 VAL C O 1
ATOM 6703 N N . ASP C 1 370 ? 146.506 190.471 193.913 1.00 66.39 322 ASP C N 1
ATOM 6704 C CA . ASP C 1 370 ? 145.669 191.099 194.914 1.00 66.39 322 ASP C CA 1
ATOM 6705 C C . ASP C 1 370 ? 144.704 192.054 194.228 1.00 66.39 322 ASP C C 1
ATOM 6706 O O . ASP C 1 370 ? 144.939 192.524 193.115 1.00 66.39 322 ASP C O 1
ATOM 6711 N N . THR C 1 371 ? 143.595 192.340 194.902 1.00 68.14 323 THR C N 1
ATOM 6712 C CA . THR C 1 371 ? 142.572 193.195 194.319 1.00 68.14 323 THR C CA 1
ATOM 6713 C C . THR C 1 371 ? 142.492 194.571 194.953 1.00 68.14 323 THR C C 1
ATOM 6714 O O . THR C 1 371 ? 141.891 195.465 194.352 1.00 68.14 323 THR C O 1
ATOM 6718 N N . SER C 1 372 ? 143.067 194.776 196.136 1.00 69.11 324 SER C N 1
ATOM 6719 C CA . SER C 1 372 ? 143.032 196.085 196.773 1.00 69.11 324 SER C CA 1
ATOM 6720 C C . SER C 1 372 ? 144.231 196.940 196.394 1.00 69.11 324 SER C C 1
ATOM 6721 O O . SER C 1 372 ? 144.292 198.114 196.778 1.00 69.11 324 SER C O 1
ATOM 6724 N N . LEU C 1 373 ? 145.182 196.386 195.645 1.00 66.09 325 LEU C N 1
ATOM 6725 C CA . LEU C 1 373 ? 146.463 197.041 195.409 1.00 66.09 325 LEU C CA 1
ATOM 6726 C C . LEU C 1 373 ? 146.488 197.631 194.006 1.00 66.09 325 LEU C C 1
ATOM 6727 O O . LEU C 1 373 ? 146.175 196.946 193.026 1.00 66.09 325 LEU C O 1
ATOM 6732 N N . PHE C 1 374 ? 146.892 198.900 193.913 1.00 65.55 326 PHE C N 1
ATOM 6733 C CA . PHE C 1 374 ? 146.804 199.640 192.659 1.00 65.55 326 PHE C CA 1
ATOM 6734 C C . PHE C 1 374 ? 147.803 199.132 191.623 1.00 65.55 326 PHE C C 1
ATOM 6735 O O . PHE C 1 374 ? 147.414 198.670 190.546 1.00 65.55 326 PHE C O 1
ATOM 6743 N N . CYS C 1 375 ? 149.095 199.221 191.926 1.00 60.48 327 CYS C N 1
ATOM 6744 C CA . CYS C 1 375 ? 150.119 198.940 190.930 1.00 60.48 327 CYS C CA 1
ATOM 6745 C C . CYS C 1 375 ? 151.235 198.140 191.582 1.00 60.48 327 CYS C C 1
ATOM 6746 O O . CYS C 1 375 ? 151.254 197.946 192.797 1.00 60.48 327 CYS C O 1
ATOM 6749 N N . ARG C 1 376 ? 152.169 197.678 190.747 1.00 56.40 328 ARG C N 1
ATOM 6750 C CA . ARG C 1 376 ? 153.245 196.802 191.199 1.00 56.40 328 ARG C CA 1
ATOM 6751 C C . ARG C 1 376 ? 153.959 197.354 192.418 1.00 56.40 328 ARG C C 1
ATOM 6752 O O . ARG C 1 376 ? 154.160 196.634 193.401 1.00 56.40 328 ARG C O 1
ATOM 6760 N N . TRP C 1 377 ? 154.318 198.632 192.382 1.00 52.53 329 TRP C N 1
ATOM 6761 C CA . TRP C 1 377 ? 155.154 199.224 193.410 1.00 52.53 329 TRP C CA 1
ATOM 6762 C C . TRP C 1 377 ? 154.398 199.464 194.705 1.00 52.53 329 TRP C C 1
ATOM 6763 O O . TRP C 1 377 ? 154.884 200.193 195.575 1.00 52.53 329 TRP C O 1
ATOM 6774 N N . SER C 1 378 ? 153.216 198.871 194.846 1.00 60.22 330 SER C N 1
ATOM 6775 C CA . SER C 1 378 ? 152.486 198.842 196.106 1.00 60.22 330 SER C CA 1
ATOM 6776 C C . SER C 1 378 ? 152.299 197.410 196.595 1.00 60.22 330 SER C C 1
ATOM 6777 O O . SER C 1 378 ? 151.641 197.177 197.610 1.00 60.22 330 SER C O 1
ATOM 6780 N N . TYR C 1 379 ? 152.878 196.442 195.888 1.00 60.90 331 TYR C N 1
ATOM 6781 C CA . TYR C 1 379 ? 152.877 195.046 196.303 1.00 60.90 331 TYR C CA 1
ATOM 6782 C C . TYR C 1 379 ? 154.093 194.819 197.182 1.00 60.90 331 TYR C C 1
ATOM 6783 O O . TYR C 1 379 ? 155.223 195.025 196.735 1.00 60.90 331 TYR C O 1
ATOM 6792 N N . THR C 1 380 ? 153.869 194.382 198.417 1.00 68.27 332 THR C N 1
ATOM 6793 C CA . THR C 1 380 ? 154.952 194.149 199.364 1.00 68.27 332 THR C CA 1
ATOM 6794 C C . THR C 1 380 ? 155.159 192.666 199.654 1.00 68.27 332 THR C C 1
ATOM 6795 O O . THR C 1 380 ? 155.664 192.306 200.719 1.00 68.27 332 THR C O 1
ATOM 6799 N N . SER C 1 381 ? 154.773 191.797 198.725 1.00 71.02 333 SER C N 1
ATOM 6800 C CA . SER C 1 381 ? 154.954 190.364 198.912 1.00 71.02 333 SER C CA 1
ATOM 6801 C C . SER C 1 381 ? 154.820 189.662 197.569 1.00 71.02 333 SER C C 1
ATOM 6802 O O . SER C 1 381 ? 154.207 190.173 196.630 1.00 71.02 333 SER C O 1
ATOM 6805 N N . ILE C 1 382 ? 155.411 188.477 197.495 1.00 71.81 334 ILE C N 1
ATOM 6806 C CA . ILE C 1 382 ? 155.201 187.542 196.401 1.00 71.81 334 ILE C CA 1
ATOM 6807 C C . ILE C 1 382 ? 154.511 186.320 196.982 1.00 71.81 334 ILE C C 1
ATOM 6808 O O . ILE C 1 382 ? 155.000 185.720 197.945 1.00 71.81 334 ILE C O 1
ATOM 6813 N N . GLU C 1 383 ? 153.373 185.949 196.404 1.00 70.09 335 GLU C N 1
ATOM 6814 C CA . GLU C 1 383 ? 152.620 184.797 196.885 1.00 70.09 335 GLU C CA 1
ATOM 6815 C C . GLU C 1 383 ? 152.351 183.781 195.781 1.00 70.09 335 GLU C C 1
ATOM 6816 O O . GLU C 1 383 ? 151.527 184.013 194.897 1.00 70.09 335 GLU C O 1
ATOM 6822 N N . LYS C 1 384 ? 153.052 182.653 195.838 1.00 71.19 336 LYS C N 1
ATOM 6823 C CA . LYS C 1 384 ? 152.879 181.595 194.850 1.00 71.19 336 LYS C CA 1
ATOM 6824 C C . LYS C 1 384 ? 151.626 180.789 195.171 1.00 71.19 336 LYS C C 1
ATOM 6825 O O . LYS C 1 384 ? 151.360 180.476 196.332 1.00 71.19 336 LYS C O 1
ATOM 6831 N N . TYR C 1 385 ? 150.857 180.456 194.140 1.00 71.53 337 TYR C N 1
ATOM 6832 C CA . TYR C 1 385 ? 149.628 179.695 194.327 1.00 71.53 337 TYR C CA 1
ATOM 6833 C C . TYR C 1 385 ? 149.931 178.374 195.020 1.00 71.53 337 TYR C C 1
ATOM 6834 O O . TYR C 1 385 ? 151.086 177.940 195.056 1.00 71.53 337 TYR C O 1
ATOM 6843 N N . ASP C 1 386 ? 148.907 177.725 195.569 1.00 76.46 338 ASP C N 1
ATOM 6844 C CA . ASP C 1 386 ? 149.099 176.467 196.277 1.00 76.46 338 ASP C CA 1
ATOM 6845 C C . ASP C 1 386 ? 148.015 175.467 195.903 1.00 76.46 338 ASP C C 1
ATOM 6846 O O . ASP C 1 386 ? 146.859 175.622 196.308 1.00 76.46 338 ASP C O 1
ATOM 6851 N N . ILE C 1 387 ? 148.381 174.436 195.141 1.00 75.56 339 ILE C N 1
ATOM 6852 C CA . ILE C 1 387 ? 147.400 173.453 194.689 1.00 75.56 339 ILE C CA 1
ATOM 6853 C C . ILE C 1 387 ? 146.776 172.730 195.875 1.00 75.56 339 ILE C C 1
ATOM 6854 O O . ILE C 1 387 ? 145.557 172.544 195.937 1.00 75.56 339 ILE C O 1
ATOM 6859 N N . SER C 1 388 ? 147.604 172.319 196.837 1.00 78.07 340 SER C N 1
ATOM 6860 C CA . SER C 1 388 ? 147.165 171.374 197.859 1.00 78.07 340 SER C CA 1
ATOM 6861 C C . SER C 1 388 ? 146.047 171.943 198.728 1.00 78.07 340 SER C C 1
ATOM 6862 O O . SER C 1 388 ? 144.999 171.313 198.900 1.00 78.07 340 SER C O 1
ATOM 6865 N N . LYS C 1 389 ? 146.254 173.133 199.292 1.00 80.37 341 LYS C N 1
ATOM 6866 C CA . LYS C 1 389 ? 145.263 173.689 200.207 1.00 80.37 341 LYS C CA 1
ATOM 6867 C C . LYS C 1 389 ? 143.995 174.097 199.470 1.00 80.37 341 LYS C C 1
ATOM 6868 O O . LYS C 1 389 ? 142.882 173.775 199.898 1.00 80.37 341 LYS C O 1
ATOM 6874 N N . SER C 1 390 ? 144.149 174.802 198.353 1.00 79.09 342 SER C N 1
ATOM 6875 C CA . SER C 1 390 ? 143.057 175.551 197.751 1.00 79.09 342 SER C CA 1
ATOM 6876 C C . SER C 1 390 ? 141.955 174.682 197.176 1.00 79.09 342 SER C C 1
ATOM 6877 O O . SER C 1 390 ? 140.871 175.212 196.911 1.00 79.09 342 SER C O 1
ATOM 6880 N N . ASP C 1 391 ? 142.179 173.389 196.971 1.00 83.23 343 ASP C N 1
ATOM 6881 C CA . ASP C 1 391 ? 141.189 172.595 196.263 1.00 83.23 343 ASP C CA 1
ATOM 6882 C C . ASP C 1 391 ? 139.910 172.478 197.087 1.00 83.23 343 ASP C C 1
ATOM 6883 O O . ASP C 1 391 ? 139.956 172.414 198.318 1.00 83.23 343 ASP C O 1
ATOM 6888 N N . PRO C 1 392 ? 138.754 172.487 196.431 1.00 87.08 344 PRO C N 1
ATOM 6889 C CA . PRO C 1 392 ? 137.498 172.282 197.154 1.00 87.08 344 PRO C CA 1
ATOM 6890 C C . PRO C 1 392 ? 137.460 170.927 197.833 1.00 87.08 344 PRO C C 1
ATOM 6891 O O . PRO C 1 392 ? 136.856 170.758 198.896 1.00 87.08 344 PRO C O 1
ATOM 6895 N N . LEU C 1 393 ? 138.113 169.956 197.209 1.00 89.11 345 LEU C N 1
ATOM 6896 C CA . LEU C 1 393 ? 138.130 168.585 197.701 1.00 89.11 345 LEU C CA 1
ATOM 6897 C C . LEU C 1 393 ? 139.297 168.461 198.662 1.00 89.11 345 LEU C C 1
ATOM 6898 O O . LEU C 1 393 ? 140.270 167.756 198.390 1.00 89.11 345 LEU C O 1
ATOM 6903 N N . ALA C 1 394 ? 139.203 169.151 199.790 1.00 98.36 346 ALA C N 1
ATOM 6904 C CA . ALA C 1 394 ? 140.326 169.306 200.698 1.00 98.36 346 ALA C CA 1
ATOM 6905 C C . ALA C 1 394 ? 140.513 168.041 201.531 1.00 98.36 346 ALA C C 1
ATOM 6906 O O . ALA C 1 394 ? 139.926 166.990 201.261 1.00 98.36 346 ALA C O 1
ATOM 6908 N N . ALA C 1 395 ? 141.343 168.139 202.566 1.00 108.60 347 ALA C N 1
ATOM 6909 C CA . ALA C 1 395 ? 141.645 167.029 203.464 1.00 108.60 347 ALA C CA 1
ATOM 6910 C C . ALA C 1 395 ? 140.802 167.094 204.728 1.00 108.60 347 ALA C C 1
ATOM 6911 O O . ALA C 1 395 ? 141.279 166.771 205.821 1.00 108.60 347 ALA C O 1
ATOM 6913 N N . ASP C 1 396 ? 139.547 167.527 204.591 1.00 114.09 348 ASP C N 1
ATOM 6914 C CA . ASP C 1 396 ? 138.623 167.680 205.709 1.00 114.09 348 ASP C CA 1
ATOM 6915 C C . ASP C 1 396 ? 139.167 168.665 206.737 1.00 114.09 348 ASP C C 1
ATOM 6916 O O . ASP C 1 396 ? 139.432 168.295 207.885 1.00 114.09 348 ASP C O 1
ATOM 6921 N N . SER C 1 397 ? 139.340 169.922 206.327 1.00 117.46 349 SER C N 1
ATOM 6922 C CA . SER C 1 397 ? 139.844 170.969 207.205 1.00 117.46 349 SER C CA 1
ATOM 6923 C C . SER C 1 397 ? 138.773 171.560 208.112 1.00 117.46 349 SER C C 1
ATOM 6924 O O . SER C 1 397 ? 139.106 172.354 208.999 1.00 117.46 349 SER C O 1
ATOM 6927 N N . ASN C 1 398 ? 137.509 171.202 207.913 1.00 119.94 350 ASN C N 1
ATOM 6928 C CA . ASN C 1 398 ? 136.431 171.690 208.765 1.00 119.94 350 ASN C CA 1
ATOM 6929 C C . ASN C 1 398 ? 135.230 170.752 208.704 1.00 119.94 350 ASN C C 1
ATOM 6930 O O . ASN C 1 398 ? 135.269 169.724 208.028 1.00 119.94 350 ASN C O 1
ATOM 6935 N N . MET D 2 22 ? 118.576 154.886 188.396 1.00 128.78 1 MET D N 1
ATOM 6936 C CA . MET D 2 22 ? 117.457 154.116 188.924 1.00 128.78 1 MET D CA 1
ATOM 6937 C C . MET D 2 22 ? 117.958 153.061 189.907 1.00 128.78 1 MET D C 1
ATOM 6938 O O . MET D 2 22 ? 117.260 152.698 190.853 1.00 128.78 1 MET D O 1
ATOM 6943 N N . ARG D 2 23 ? 119.181 152.586 189.681 1.00 126.94 2 ARG D N 1
ATOM 6944 C CA . ARG D 2 23 ? 119.812 151.573 190.518 1.00 126.94 2 ARG D CA 1
ATOM 6945 C C . ARG D 2 23 ? 121.320 151.786 190.468 1.00 126.94 2 ARG D C 1
ATOM 6946 O O . ARG D 2 23 ? 121.824 152.631 189.725 1.00 126.94 2 ARG D O 1
ATOM 6954 N N . SER D 2 24 ? 122.038 151.008 191.272 1.00 124.15 3 SER D N 1
ATOM 6955 C CA . SER D 2 24 ? 123.481 151.153 191.357 1.00 124.15 3 SER D CA 1
ATOM 6956 C C . SER D 2 24 ? 124.166 150.536 190.140 1.00 124.15 3 SER D C 1
ATOM 6957 O O . SER D 2 24 ? 123.604 149.694 189.430 1.00 124.15 3 SER D O 1
ATOM 6960 N N . SER D 2 25 ? 125.401 150.973 189.904 1.00 118.01 4 SER D N 1
ATOM 6961 C CA . SER D 2 25 ? 126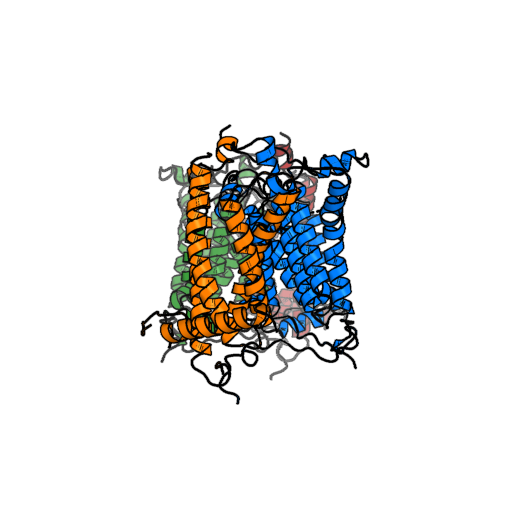.217 150.466 188.808 1.00 118.01 4 SER D CA 1
ATOM 6962 C C . SER D 2 25 ? 127.687 150.723 189.109 1.00 118.01 4 SER D C 1
ATOM 6963 O O . SER D 2 25 ? 128.023 151.734 189.733 1.00 118.01 4 SER D O 1
ATOM 6966 N N . LEU D 2 26 ? 128.565 149.817 188.678 1.00 111.70 5 LEU D N 1
ATOM 6967 C CA . LEU D 2 26 ? 129.981 149.913 189.015 1.00 111.70 5 LEU D CA 1
ATOM 6968 C C . LEU D 2 26 ? 130.579 151.214 188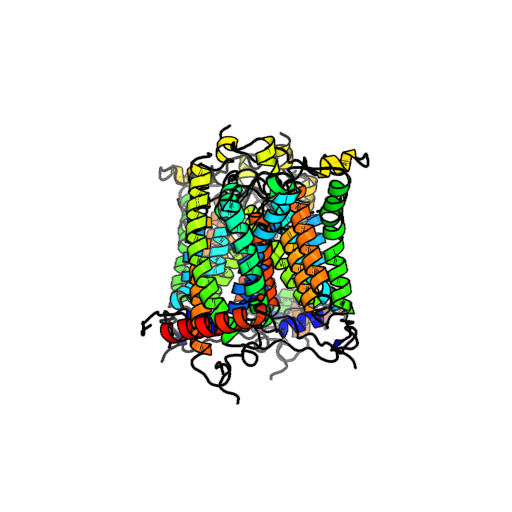.485 1.00 111.70 5 LEU D C 1
ATOM 6969 O O . LEU D 2 26 ? 131.028 152.049 189.277 1.00 111.70 5 LEU D O 1
ATOM 6974 N N . LEU D 2 27 ? 130.558 151.407 187.164 1.00 106.92 6 LEU D N 1
ATOM 6975 C CA . LEU D 2 27 ? 130.975 152.652 186.528 1.00 106.92 6 LEU D CA 1
ATOM 6976 C C . LEU D 2 27 ? 132.302 153.168 187.076 1.00 106.92 6 LEU D C 1
ATOM 6977 O O . LEU D 2 27 ? 132.333 154.209 187.738 1.00 106.92 6 LEU D O 1
ATOM 6982 N N . THR D 2 28 ? 133.389 152.435 186.847 1.00 101.73 7 THR D N 1
ATOM 6983 C CA . THR D 2 28 ? 134.701 152.815 187.372 1.00 101.73 7 THR D CA 1
ATOM 6984 C C . THR D 2 28 ? 135.154 154.109 186.704 1.00 101.73 7 THR D C 1
ATOM 6985 O O . THR D 2 28 ? 135.124 154.226 185.475 1.00 101.73 7 THR D O 1
ATOM 6989 N N . LEU D 2 29 ? 135.588 155.091 187.523 1.00 91.75 8 LEU D N 1
ATOM 6990 C CA . LEU D 2 29 ? 135.967 156.421 187.066 1.00 91.75 8 LEU D CA 1
ATOM 6991 C C . LEU D 2 29 ? 137.331 156.829 187.613 1.00 91.75 8 LEU D C 1
ATOM 6992 O O . LEU D 2 29 ? 137.702 156.419 188.718 1.00 91.75 8 LEU D O 1
ATOM 6997 N N . PRO D 2 30 ? 138.089 157.639 186.875 1.00 85.06 9 PRO D N 1
ATOM 6998 C CA . PRO D 2 30 ? 139.412 158.044 187.354 1.00 85.06 9 PRO D CA 1
ATOM 6999 C C . PRO D 2 30 ? 139.294 159.095 188.437 1.00 85.06 9 PRO D C 1
ATOM 7000 O O . PRO D 2 30 ? 138.264 159.749 188.587 1.00 85.06 9 PRO D O 1
ATOM 7004 N N . LYS D 2 31 ? 140.372 159.264 189.192 1.00 84.90 10 LYS D N 1
ATOM 7005 C CA . LYS D 2 31 ? 140.431 160.298 190.217 1.00 84.90 10 LYS D CA 1
ATOM 7006 C C . LYS D 2 31 ? 141.659 161.169 189.991 1.00 84.90 10 LYS D C 1
ATOM 7007 O O . LYS D 2 31 ? 142.326 161.607 190.929 1.00 84.90 10 LYS D O 1
ATOM 7013 N N . SER D 2 32 ? 141.956 161.430 188.722 1.00 83.19 11 SER D N 1
ATOM 7014 C CA . SER D 2 32 ? 143.046 162.299 188.303 1.00 83.19 11 SER D CA 1
ATOM 7015 C C . SER D 2 32 ? 142.983 162.428 186.791 1.00 83.19 11 SER D C 1
ATOM 7016 O O . SER D 2 32 ? 142.362 161.610 186.108 1.00 83.19 11 SER D O 1
ATOM 7019 N N . PHE D 2 33 ? 143.629 163.467 186.276 1.00 82.29 12 PHE D N 1
ATOM 7020 C CA . PHE D 2 33 ? 143.779 163.655 184.836 1.00 82.29 12 PHE D CA 1
ATOM 7021 C C . PHE D 2 33 ? 145.169 163.180 184.450 1.00 82.29 12 PHE D C 1
ATOM 7022 O O . PHE D 2 33 ? 146.152 163.906 184.612 1.00 82.29 12 PHE D O 1
ATOM 7030 N N . LEU D 2 34 ? 145.247 161.958 183.927 1.00 81.99 13 LEU D N 1
ATOM 7031 C CA . LEU D 2 34 ? 146.512 161.328 183.559 1.00 81.99 13 LEU D CA 1
ATOM 7032 C C . LEU D 2 34 ? 147.435 161.219 184.775 1.00 81.99 13 LEU D C 1
ATOM 7033 O O . LEU D 2 34 ? 148.658 161.321 184.677 1.00 81.99 13 LEU D O 1
ATOM 7038 N N . GLY D 2 35 ? 146.816 161.017 185.936 1.00 83.08 14 GLY D N 1
ATOM 7039 C CA . GLY D 2 35 ? 147.562 160.755 187.149 1.00 83.08 14 GLY D CA 1
ATOM 7040 C C . GLY D 2 35 ? 148.131 161.967 187.859 1.00 83.08 14 GLY D C 1
ATOM 7041 O O . GLY D 2 35 ? 148.208 161.987 189.091 1.00 83.08 14 GLY D O 1
ATOM 7042 N N . PHE D 2 36 ? 148.530 162.984 187.102 1.00 83.90 15 PHE D N 1
ATOM 7043 C CA . PHE D 2 36 ? 149.410 164.031 187.622 1.00 83.90 15 PHE D CA 1
ATOM 7044 C C . PHE D 2 36 ? 148.676 165.317 187.990 1.00 83.90 15 PHE D C 1
ATOM 7045 O O . PHE D 2 36 ? 149.280 166.388 187.992 1.00 83.90 15 PHE D O 1
ATOM 7053 N N . MET D 2 37 ? 147.403 165.240 188.375 1.00 84.90 16 MET D N 1
ATOM 7054 C CA . MET D 2 37 ? 146.691 166.494 188.602 1.00 84.90 16 MET D CA 1
ATOM 7055 C C . MET D 2 37 ? 145.356 166.255 189.299 1.00 84.90 16 MET D C 1
ATOM 7056 O O . MET D 2 37 ? 144.675 165.263 189.015 1.00 84.90 16 MET D O 1
ATOM 7061 N N . PRO D 2 38 ? 144.952 167.129 190.220 1.00 80.09 17 PRO D N 1
ATOM 7062 C CA . PRO D 2 38 ? 143.703 166.920 190.951 1.00 80.09 17 PRO D CA 1
ATOM 7063 C C . PRO D 2 38 ? 142.486 167.152 190.070 1.00 80.09 17 PRO D C 1
ATOM 7064 O O . PRO D 2 38 ? 142.569 167.713 188.977 1.00 80.09 17 PRO D O 1
ATOM 7068 N N . LEU D 2 39 ? 141.343 166.699 190.574 1.00 78.03 18 LEU D N 1
ATOM 7069 C CA . LEU D 2 39 ? 140.133 166.700 189.766 1.00 78.03 18 LEU D CA 1
ATOM 7070 C C . LEU D 2 39 ? 139.640 168.101 189.442 1.00 78.03 18 LEU D C 1
ATOM 7071 O O . LEU D 2 39 ? 139.262 168.347 188.301 1.00 78.03 18 LEU D O 1
ATOM 7076 N N . TYR D 2 40 ? 139.613 169.018 190.410 1.00 73.84 19 TYR D N 1
ATOM 7077 C CA . TYR D 2 40 ? 138.949 170.299 190.177 1.00 73.84 19 TYR D CA 1
ATOM 7078 C C . TYR D 2 40 ? 139.675 171.136 189.129 1.00 73.84 19 TYR D C 1
ATOM 7079 O O . TYR D 2 40 ? 139.043 171.789 188.289 1.00 73.84 19 TYR D O 1
ATOM 7088 N N . LEU D 2 41 ? 141.003 171.125 189.168 1.00 68.21 20 LEU D N 1
ATOM 7089 C CA . LEU D 2 41 ? 141.756 171.844 188.152 1.00 68.21 20 LEU D CA 1
ATOM 7090 C C . LEU D 2 41 ? 141.482 171.276 186.769 1.00 68.21 20 LEU D C 1
ATOM 7091 O O . LEU D 2 41 ? 141.266 172.031 185.811 1.00 68.21 20 LEU D O 1
ATOM 7096 N N . ALA D 2 42 ? 141.472 169.949 186.654 1.00 68.23 21 ALA D N 1
ATOM 7097 C CA . ALA D 2 42 ? 141.084 169.297 185.415 1.00 68.23 21 ALA D CA 1
ATOM 7098 C C . ALA D 2 42 ? 139.666 169.651 185.018 1.00 68.23 21 ALA D C 1
ATOM 7099 O O . ALA D 2 42 ? 139.369 169.746 183.829 1.00 68.23 21 ALA D O 1
ATOM 7101 N N . VAL D 2 43 ? 138.785 169.849 185.995 1.00 67.07 22 VAL D N 1
ATOM 7102 C CA . VAL D 2 43 ? 137.409 170.205 185.690 1.00 67.07 22 VAL D CA 1
ATOM 7103 C C . VAL D 2 43 ? 137.351 171.564 185.022 1.00 67.07 22 VAL D C 1
ATOM 7104 O O . VAL D 2 43 ? 136.643 171.747 184.025 1.00 67.07 22 VAL D O 1
ATOM 7108 N N . GLU D 2 44 ? 138.124 172.508 185.551 1.00 63.82 23 GLU D N 1
ATOM 7109 C CA . GLU D 2 44 ? 138.184 173.851 184.994 1.00 63.82 23 GLU D CA 1
ATOM 7110 C C . GLU D 2 44 ? 138.750 173.800 183.579 1.00 63.82 23 GLU D C 1
ATOM 7111 O O . GLU D 2 44 ? 138.240 174.458 182.673 1.00 63.82 23 GLU D O 1
ATOM 7117 N N . ILE D 2 45 ? 139.808 173.014 183.394 1.00 59.24 24 ILE D N 1
ATOM 7118 C CA . ILE D 2 45 ? 140.431 172.874 182.077 1.00 59.24 24 ILE D CA 1
ATOM 7119 C C . ILE D 2 45 ? 139.445 172.266 181.087 1.00 59.24 24 ILE D C 1
ATOM 7120 O O . ILE D 2 45 ? 139.347 172.704 179.937 1.00 59.24 24 ILE D O 1
ATOM 7125 N N . VAL D 2 46 ? 138.700 171.248 181.522 1.00 58.75 25 VAL D N 1
ATOM 7126 C CA . VAL D 2 46 ? 137.712 170.595 180.667 1.00 58.75 25 VAL D CA 1
ATOM 7127 C C . VAL D 2 46 ? 136.633 171.574 180.244 1.00 58.75 25 VAL D C 1
ATOM 7128 O O . VAL D 2 46 ? 136.272 171.656 179.064 1.00 58.75 25 VAL D O 1
ATOM 7132 N N . LEU D 2 47 ? 136.099 172.328 181.199 1.00 57.58 26 LEU D N 1
ATOM 7133 C CA . LEU D 2 47 ? 135.056 173.289 180.873 1.00 57.58 26 LEU D CA 1
ATOM 7134 C C . LEU D 2 47 ? 135.580 174.362 179.928 1.00 57.58 26 LEU D C 1
ATOM 7135 O O . LEU D 2 47 ? 134.894 174.751 178.977 1.00 57.58 26 LEU D O 1
ATOM 7140 N N . GLY D 2 48 ? 136.794 174.857 180.172 1.00 52.57 27 GLY D N 1
ATOM 7141 C CA . GLY D 2 48 ? 137.353 175.871 179.296 1.00 52.57 27 GLY D CA 1
ATOM 7142 C C . GLY D 2 48 ? 137.599 175.354 177.894 1.00 52.57 27 GLY D C 1
ATOM 7143 O O . GLY D 2 48 ? 137.369 176.059 176.913 1.00 52.57 27 GLY D O 1
ATOM 7144 N N . ILE D 2 49 ? 138.070 174.117 177.781 1.00 49.79 28 ILE D N 1
ATOM 7145 C CA . ILE D 2 49 ? 138.272 173.526 176.468 1.00 49.79 28 ILE D CA 1
ATOM 7146 C C . ILE D 2 49 ? 136.942 173.387 175.747 1.00 49.79 28 ILE D C 1
ATOM 7147 O O . ILE D 2 49 ? 136.849 173.619 174.538 1.00 49.79 28 ILE D O 1
ATOM 7152 N N . SER D 2 50 ? 135.887 173.020 176.476 1.00 50.03 29 SER D N 1
ATOM 7153 C CA . SER D 2 50 ? 134.590 172.841 175.839 1.00 50.03 29 SER D CA 1
ATOM 7154 C C . SER D 2 50 ? 133.978 174.165 175.391 1.00 50.03 29 SER D C 1
ATOM 7155 O O . SER D 2 50 ? 133.424 174.244 174.292 1.00 50.03 29 SER D O 1
ATOM 7158 N N . ILE D 2 51 ? 134.071 175.209 176.217 1.00 48.20 30 ILE D N 1
ATOM 7159 C CA . ILE D 2 51 ? 133.448 176.496 175.898 1.00 48.20 30 ILE D CA 1
ATOM 7160 C C . ILE D 2 51 ? 133.976 177.059 174.585 1.00 48.20 30 ILE D C 1
ATOM 7161 O O . ILE D 2 51 ? 133.214 177.570 173.740 1.00 48.20 30 ILE D O 1
ATOM 7166 N N . LEU D 2 52 ? 135.292 176.997 174.401 1.00 47.93 31 LEU D N 1
ATOM 7167 C CA . LEU D 2 52 ? 135.839 177.465 173.143 1.00 47.93 31 LEU D CA 1
ATOM 7168 C C . LEU D 2 52 ? 135.142 176.790 171.976 1.00 47.93 31 LEU D C 1
ATOM 7169 O O . LEU D 2 52 ? 134.585 177.472 171.114 1.00 47.93 31 LEU D O 1
ATOM 7174 N N . ASN D 2 53 ? 135.074 175.464 171.974 1.00 46.38 32 ASN D N 1
ATOM 7175 C CA . ASN D 2 53 ? 134.567 174.758 170.807 1.00 46.38 32 ASN D CA 1
ATOM 7176 C C . ASN D 2 53 ? 133.092 175.030 170.529 1.00 46.38 32 ASN D C 1
ATOM 7177 O O . ASN D 2 53 ? 132.571 174.549 169.517 1.00 46.38 32 ASN D O 1
ATOM 7182 N N . LYS D 2 54 ? 132.414 175.794 171.386 1.00 51.15 33 LYS D N 1
ATOM 7183 C CA . LYS D 2 54 ? 131.054 176.242 171.109 1.00 51.15 33 LYS D CA 1
ATOM 7184 C C . LYS D 2 54 ? 131.015 177.704 170.675 1.00 51.15 33 LYS D C 1
ATOM 7185 O O . LYS D 2 54 ? 130.008 178.172 170.103 1.00 51.15 33 LYS D O 1
ATOM 7191 N N . CYS D 2 55 ? 132.106 178.429 170.905 1.00 50.15 34 CYS D N 1
ATOM 7192 C CA . CYS D 2 55 ? 132.265 179.681 170.164 1.00 50.15 34 CYS D CA 1
ATOM 7193 C C . CYS D 2 55 ? 132.066 179.475 168.652 1.00 50.15 34 CYS D C 1
ATOM 7194 O O . CYS D 2 55 ? 131.623 180.392 167.946 1.00 50.15 34 CYS D O 1
ATOM 7197 N N . SER D 2 56 ? 132.352 178.272 168.141 1.00 48.27 35 SER D N 1
ATOM 7198 C CA . SER D 2 56 ? 132.099 177.965 166.734 1.00 48.27 35 SER D CA 1
ATOM 7199 C C . SER D 2 56 ? 130.616 178.031 166.399 1.00 48.27 35 SER D C 1
ATOM 7200 O O . SER D 2 56 ? 130.228 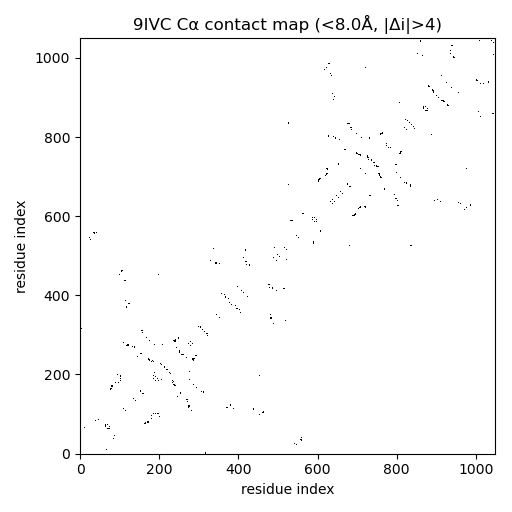178.517 165.327 1.00 48.27 35 SER D O 1
ATOM 7203 N N . GLY D 2 57 ? 129.767 177.528 167.290 1.00 51.29 36 GLY D N 1
ATOM 7204 C CA . GLY D 2 57 ? 128.339 177.703 167.099 1.00 51.29 36 GLY D CA 1
ATOM 7205 C C . GLY D 2 57 ? 127.951 179.165 167.070 1.00 51.29 36 GLY D C 1
ATOM 7206 O O . GLY D 2 57 ? 127.118 179.588 166.261 1.00 51.29 36 GLY D O 1
ATOM 7207 N N . ALA D 2 58 ? 128.560 179.960 167.951 1.00 46.53 37 ALA D N 1
ATOM 7208 C CA . ALA D 2 58 ? 128.319 181.404 167.891 1.00 46.53 37 ALA D CA 1
ATOM 7209 C C . ALA D 2 58 ? 128.613 181.960 166.498 1.00 46.53 37 ALA D C 1
ATOM 7210 O O . ALA D 2 58 ? 127.835 182.754 165.945 1.00 46.53 37 ALA D O 1
ATOM 7212 N N . TYR D 2 59 ? 129.719 181.534 165.896 1.00 45.84 38 TYR D N 1
ATOM 7213 C CA . TYR D 2 59 ? 130.009 182.013 164.544 1.00 45.84 38 TYR D CA 1
ATOM 7214 C C . TYR D 2 59 ? 129.054 181.450 163.495 1.00 45.84 38 TYR D C 1
ATOM 7215 O O . TYR D 2 59 ? 128.860 182.067 162.445 1.00 45.84 38 TYR D O 1
ATOM 7224 N N . GLY D 2 60 ? 128.430 180.307 163.744 1.00 46.41 39 GLY D N 1
ATOM 7225 C CA . GLY D 2 60 ? 127.348 179.891 162.858 1.00 46.41 39 GLY D CA 1
ATOM 7226 C C . GLY D 2 60 ? 126.162 180.844 162.905 1.00 46.41 39 GLY D C 1
ATOM 7227 O O . GLY D 2 60 ? 125.598 181.238 161.873 1.00 46.41 39 GLY D O 1
ATOM 7228 N N . ILE D 2 61 ? 125.758 181.233 164.111 1.00 47.69 40 ILE D N 1
ATOM 7229 C CA . ILE D 2 61 ? 124.695 182.234 164.160 1.00 47.69 40 ILE D CA 1
ATOM 7230 C C . ILE D 2 61 ? 125.142 183.533 163.488 1.00 47.69 40 ILE D C 1
ATOM 7231 O O . ILE D 2 61 ? 124.306 184.303 163.008 1.00 47.69 40 ILE D O 1
ATOM 7236 N N . LEU D 2 62 ? 126.450 183.792 163.408 1.00 48.14 41 LEU D N 1
ATOM 7237 C CA . LEU D 2 62 ? 126.880 184.851 162.481 1.00 48.14 41 LEU D CA 1
ATOM 7238 C C . LEU D 2 62 ? 126.673 184.477 161.014 1.00 48.14 41 LEU D C 1
ATOM 7239 O O . LEU D 2 62 ? 126.431 185.366 160.181 1.00 48.14 41 LEU D O 1
ATOM 7244 N N . ALA D 2 63 ? 126.794 183.193 160.672 1.00 50.04 42 ALA D N 1
ATOM 7245 C CA . ALA D 2 63 ? 126.480 182.769 159.306 1.00 50.04 42 ALA D CA 1
ATOM 7246 C C . ALA D 2 63 ? 125.060 183.146 158.950 1.00 50.04 42 ALA D C 1
ATOM 7247 O O . ALA D 2 63 ? 124.715 183.276 157.771 1.00 50.04 42 ALA D O 1
ATOM 7249 N N . LEU D 2 64 ? 124.213 183.264 159.964 1.00 51.23 43 LEU D N 1
ATOM 7250 C CA . LEU D 2 64 ? 122.865 183.788 159.739 1.00 51.23 43 LEU D CA 1
ATOM 7251 C C . LEU D 2 64 ? 122.917 185.132 159.015 1.00 51.23 43 LEU D C 1
ATOM 7252 O O . LEU D 2 64 ? 122.258 185.327 157.989 1.00 51.23 43 LEU D O 1
ATOM 7257 N N . PHE D 2 65 ? 123.705 186.074 159.544 1.00 51.30 44 PHE D N 1
ATOM 7258 C CA . PHE D 2 65 ? 123.788 187.415 158.972 1.00 51.30 44 PHE D CA 1
ATOM 7259 C C . PHE D 2 65 ? 124.579 187.464 157.678 1.00 51.30 44 PHE D C 1
ATOM 7260 O O . PHE D 2 65 ? 124.176 188.176 156.754 1.00 51.30 44 PHE D O 1
ATOM 7268 N N . THR D 2 66 ? 125.701 186.744 157.595 1.00 51.01 45 THR D N 1
ATOM 7269 C CA . THR D 2 66 ? 126.614 186.945 156.473 1.00 51.01 45 THR D CA 1
ATOM 7270 C C . THR D 2 66 ? 125.948 186.648 155.133 1.00 51.01 45 THR D C 1
ATOM 7271 O O . THR D 2 66 ? 126.138 187.386 154.162 1.00 51.01 45 THR D O 1
ATOM 7275 N N . GLY D 2 67 ? 125.165 185.578 155.058 1.00 55.20 46 GLY D N 1
ATOM 7276 C CA . GLY D 2 67 ? 124.491 185.244 153.820 1.00 55.20 46 GLY D CA 1
ATOM 7277 C C . GLY D 2 67 ? 124.599 183.781 153.448 1.00 55.20 46 GLY D C 1
ATOM 7278 O O . GLY D 2 67 ? 123.835 183.291 152.613 1.00 55.20 46 GLY D O 1
ATOM 7279 N N . HIS D 2 68 ? 125.545 183.078 154.055 1.00 54.44 47 HIS D N 1
ATOM 7280 C CA . HIS D 2 68 ? 125.770 181.672 153.759 1.00 54.44 47 HIS D CA 1
ATOM 7281 C C . HIS D 2 68 ? 124.533 180.875 154.142 1.00 54.44 47 HIS D C 1
ATOM 7282 O O . HIS D 2 68 ? 124.060 180.997 155.280 1.00 54.44 47 HIS D O 1
ATOM 7289 N N . PRO D 2 69 ? 123.976 180.073 153.250 1.00 55.89 48 PRO D N 1
ATOM 7290 C CA . PRO D 2 69 ? 122.767 179.321 153.596 1.00 55.89 48 PRO D CA 1
ATOM 7291 C C . PRO D 2 69 ? 123.065 178.046 154.368 1.00 55.89 48 PRO D C 1
ATOM 7292 O O . PRO D 2 69 ? 123.697 177.124 153.848 1.00 55.89 48 PRO D O 1
ATOM 7296 N N . LEU D 2 70 ? 122.616 177.989 155.613 1.00 58.01 49 LEU D N 1
ATOM 7297 C CA . LEU D 2 70 ? 122.749 176.799 156.431 1.00 58.01 49 LEU D CA 1
ATOM 7298 C C . LEU D 2 70 ? 121.548 175.887 156.207 1.00 58.01 49 LEU D C 1
ATOM 7299 O O . LEU D 2 70 ? 120.566 176.266 155.568 1.00 58.01 49 LEU D O 1
ATOM 7304 N N . ASP D 2 71 ? 121.637 174.670 156.730 1.00 62.26 50 ASP D N 1
ATOM 7305 C CA . ASP D 2 71 ? 120.488 173.780 156.769 1.00 62.26 50 ASP D CA 1
ATOM 7306 C C . ASP D 2 71 ? 120.217 173.339 158.201 1.00 62.26 50 ASP D C 1
ATOM 7307 O O . ASP D 2 71 ? 121.023 173.562 159.107 1.00 62.26 50 ASP D O 1
ATOM 7312 N N . PHE D 2 72 ? 119.066 172.693 158.388 1.00 66.09 51 PHE D N 1
ATOM 7313 C CA . PHE D 2 72 ? 118.499 172.450 159.708 1.00 66.09 51 PHE D CA 1
ATOM 7314 C C . PHE D 2 72 ? 119.461 171.728 160.638 1.00 66.09 51 PHE D C 1
ATOM 7315 O O . PHE D 2 72 ? 119.492 172.012 161.837 1.00 66.09 51 PHE D O 1
ATOM 7323 N N . MET D 2 73 ? 120.256 170.803 160.106 1.00 63.61 52 MET D N 1
ATOM 7324 C CA . MET D 2 73 ? 121.177 170.072 160.967 1.00 63.61 52 MET D CA 1
ATOM 7325 C C . MET D 2 73 ? 122.250 170.987 161.542 1.00 63.61 52 MET D C 1
ATOM 7326 O O . MET D 2 73 ? 122.544 170.930 162.743 1.00 63.61 52 MET D O 1
ATOM 7331 N N . GLN D 2 74 ? 122.839 171.840 160.709 1.00 59.44 53 GLN D N 1
ATOM 7332 C CA . GLN D 2 74 ? 123.822 172.782 161.220 1.00 59.44 53 GLN D CA 1
ATOM 7333 C C . GLN D 2 74 ? 123.185 173.774 162.181 1.00 59.44 53 GLN D C 1
ATOM 7334 O O . GLN D 2 74 ? 123.806 174.152 163.178 1.00 59.44 53 GLN D O 1
ATOM 7340 N N . TRP D 2 75 ? 121.952 174.201 161.907 1.00 59.43 54 TRP D N 1
ATOM 7341 C CA . TRP D 2 75 ? 121.261 175.079 162.844 1.00 59.43 54 TRP D CA 1
ATOM 7342 C C . TRP D 2 75 ? 121.116 174.414 164.201 1.00 59.43 54 TRP D C 1
ATOM 7343 O O . TRP D 2 75 ? 121.346 175.044 165.242 1.00 59.43 54 TRP D O 1
ATOM 7354 N N . ILE D 2 76 ? 120.723 173.141 164.204 1.00 58.46 55 ILE D N 1
ATOM 7355 C CA . ILE D 2 76 ? 120.560 172.405 165.451 1.00 58.46 55 ILE D CA 1
ATOM 7356 C C . ILE D 2 76 ? 121.888 172.327 166.190 1.00 58.46 55 ILE D C 1
ATOM 7357 O O . ILE D 2 76 ? 121.968 172.589 167.396 1.00 58.46 55 ILE D O 1
ATOM 7362 N N . ALA D 2 77 ? 122.953 171.990 165.465 1.00 56.39 56 ALA D N 1
ATOM 7363 C CA . ALA D 2 77 ? 124.265 171.884 166.091 1.00 56.39 56 ALA D CA 1
ATOM 7364 C C . ALA D 2 77 ? 124.677 173.206 166.720 1.00 56.39 56 ALA D C 1
ATOM 7365 O O . ALA D 2 77 ? 125.148 173.240 167.858 1.00 56.39 56 ALA D O 1
ATOM 7367 N N . TYR D 2 78 ? 124.471 174.313 166.006 1.00 54.72 57 TYR D N 1
ATOM 7368 C CA . TYR D 2 78 ? 124.940 175.607 166.494 1.00 54.72 57 TYR D CA 1
ATOM 7369 C C . TYR D 2 78 ? 124.121 176.095 167.684 1.00 54.72 57 TYR D C 1
ATOM 7370 O O . TYR D 2 78 ? 124.679 176.610 168.662 1.00 54.72 57 TYR D O 1
ATOM 7379 N N . LEU D 2 79 ? 122.798 175.958 167.620 1.00 58.31 58 LEU D N 1
ATOM 7380 C CA . LEU D 2 79 ? 121.976 176.383 168.747 1.00 58.31 58 LEU D CA 1
ATOM 7381 C C . LEU D 2 79 ? 122.224 175.523 169.980 1.00 58.31 58 LEU D C 1
ATOM 7382 O O . LEU D 2 79 ? 122.292 176.046 171.100 1.00 58.31 58 LEU D O 1
ATOM 7387 N N . TRP D 2 80 ? 122.374 174.212 169.796 1.00 61.61 59 TRP D N 1
ATOM 7388 C CA . TRP D 2 80 ? 122.746 173.347 170.904 1.00 61.61 59 TRP D CA 1
ATOM 7389 C C . TRP D 2 80 ? 124.110 173.742 171.460 1.00 61.61 59 TRP D C 1
ATOM 7390 O O . TRP D 2 80 ? 124.327 173.721 172.682 1.00 61.61 59 TRP D O 1
ATOM 7401 N N . SER D 2 81 ? 125.030 174.134 170.576 1.00 57.89 60 SER D N 1
ATOM 7402 C CA . SER D 2 81 ? 126.337 174.604 171.007 1.00 57.89 60 SER D CA 1
ATOM 7403 C C . SER D 2 81 ? 126.201 175.811 171.920 1.00 57.89 60 SER D C 1
ATOM 7404 O O . SER D 2 81 ? 126.798 175.855 172.998 1.00 57.89 60 SER D O 1
ATOM 7407 N N . VAL D 2 82 ? 125.399 176.794 171.513 1.00 58.36 61 VAL D N 1
ATOM 7408 C CA . VAL D 2 82 ? 125.243 177.986 172.344 1.00 58.36 61 VAL D CA 1
ATOM 7409 C C . VAL D 2 82 ? 124.587 177.649 173.678 1.00 58.36 61 VAL D C 1
ATOM 7410 O O . VAL D 2 82 ? 125.007 178.153 174.727 1.00 58.36 61 VAL D O 1
ATOM 7414 N N . PHE D 2 83 ? 123.564 176.800 173.631 1.00 62.59 62 PHE D N 1
ATOM 7415 C CA . PHE D 2 83 ? 122.854 176.383 174.833 1.00 62.59 62 PHE D CA 1
ATOM 7416 C C . PHE D 2 83 ? 123.848 175.840 175.851 1.00 62.59 62 PHE D C 1
ATOM 7417 O O . PHE D 2 83 ? 123.953 176.355 176.963 1.00 62.59 62 PHE D O 1
ATOM 7425 N N . THR D 2 84 ? 124.575 174.797 175.464 1.00 60.86 63 THR D N 1
ATOM 7426 C CA . THR D 2 84 ? 125.566 174.206 176.346 1.00 60.86 63 THR D CA 1
ATOM 7427 C C . THR D 2 84 ? 126.665 175.204 176.679 1.00 60.86 63 THR D C 1
ATOM 7428 O O . THR D 2 84 ? 127.318 175.083 177.716 1.00 60.86 63 THR D O 1
ATOM 7432 N N . LEU D 2 85 ? 126.863 176.217 175.835 1.00 57.19 64 LEU D N 1
ATOM 7433 C CA . LEU D 2 85 ? 127.877 177.219 176.134 1.00 57.19 64 LEU D CA 1
ATOM 7434 C C . LEU D 2 85 ? 127.496 178.055 177.346 1.00 57.19 64 LEU D C 1
ATOM 7435 O O . LEU D 2 85 ? 128.328 178.285 178.228 1.00 57.19 64 LEU D O 1
ATOM 7440 N N . ILE D 2 86 ? 126.242 178.510 177.420 1.00 60.33 65 ILE D N 1
ATOM 7441 C CA . ILE D 2 86 ? 125.805 179.212 178.634 1.00 60.33 65 ILE D CA 1
ATOM 7442 C C . ILE D 2 86 ? 125.914 178.306 179.857 1.00 60.33 65 ILE D C 1
ATOM 7443 O O . ILE D 2 86 ? 126.407 178.718 180.921 1.00 60.33 65 ILE D O 1
ATOM 7448 N N . VAL D 2 87 ? 125.452 177.060 179.735 1.00 62.59 66 VAL D N 1
ATOM 7449 C CA . VAL D 2 87 ? 125.477 176.197 180.918 1.00 62.59 66 VAL D CA 1
ATOM 7450 C C . VAL D 2 87 ? 126.911 175.975 181.403 1.00 62.59 66 VAL D C 1
ATOM 7451 O O . VAL D 2 87 ? 127.227 176.138 182.595 1.00 62.59 66 VAL D O 1
ATOM 7455 N N . PHE D 2 88 ? 127.809 175.616 180.492 1.00 62.58 67 PHE D N 1
ATOM 7456 C CA . PHE D 2 88 ? 129.188 175.376 180.883 1.00 62.58 67 PHE D CA 1
ATOM 7457 C C . PHE D 2 88 ? 129.876 176.661 181.315 1.00 62.58 67 PHE D C 1
ATOM 7458 O O . PHE D 2 88 ? 130.858 176.614 182.058 1.00 62.58 67 PHE D O 1
ATOM 7466 N N . SER D 2 89 ? 129.370 177.813 180.888 1.00 62.04 68 SER D N 1
ATOM 7467 C CA . SER D 2 89 ? 129.878 179.064 181.427 1.00 62.04 68 SER D CA 1
ATOM 7468 C C . SER D 2 89 ? 129.556 179.192 182.909 1.00 62.04 68 SER D C 1
ATOM 7469 O O . SER D 2 89 ? 130.409 179.620 183.702 1.00 62.04 68 SER D O 1
ATOM 7472 N N . GLN D 2 90 ? 128.328 178.840 183.302 1.00 65.68 69 GLN D N 1
ATOM 7473 C CA . GLN D 2 90 ? 128.031 178.761 184.735 1.00 65.68 69 GLN D CA 1
ATOM 7474 C C . GLN D 2 90 ? 129.026 177.850 185.434 1.00 65.68 69 GLN D C 1
ATOM 7475 O O . GLN D 2 90 ? 129.547 178.167 186.516 1.00 65.68 69 GLN D O 1
ATOM 7481 N N . GLY D 2 91 ? 129.299 176.705 184.817 1.00 63.73 70 GLY D N 1
ATOM 7482 C CA . GLY D 2 91 ? 130.257 175.787 185.410 1.00 63.73 70 GLY D CA 1
ATOM 7483 C C . GLY D 2 91 ? 131.615 176.418 185.633 1.00 63.73 70 GLY D C 1
ATOM 7484 O O . GLY D 2 91 ? 132.202 176.299 186.709 1.00 63.73 70 GLY D O 1
ATOM 7485 N N . LEU D 2 92 ? 132.124 177.115 184.618 1.00 60.99 71 LEU D N 1
ATOM 7486 C CA . LEU D 2 92 ? 133.437 177.741 184.728 1.00 60.99 71 LEU D CA 1
ATOM 7487 C C . LEU D 2 92 ? 133.451 178.828 185.788 1.00 60.99 71 LEU D C 1
ATOM 7488 O O . LEU D 2 92 ? 134.494 179.097 186.390 1.00 60.99 71 LEU D O 1
ATOM 7493 N N . TYR D 2 93 ? 132.314 179.486 186.011 1.00 64.53 72 TYR D N 1
ATOM 7494 C CA . TYR D 2 93 ? 132.243 180.430 187.123 1.00 64.53 72 TYR D CA 1
ATOM 7495 C C . TYR D 2 93 ? 132.334 179.739 188.478 1.00 64.53 72 TYR D C 1
ATOM 7496 O O . TYR D 2 93 ? 132.985 180.260 189.390 1.00 64.53 72 TYR D O 1
ATOM 7505 N N . LEU D 2 94 ? 131.686 178.585 188.646 1.00 72.23 73 LEU D N 1
ATOM 7506 C CA . LEU D 2 94 ? 131.633 177.991 189.982 1.00 72.23 73 LEU D CA 1
ATOM 7507 C C . LEU D 2 94 ? 132.721 176.960 190.257 1.00 72.23 73 LEU D C 1
ATOM 7508 O O . LEU D 2 94 ? 132.503 176.060 191.073 1.00 72.23 73 LEU D O 1
ATOM 7513 N N . ILE D 2 95 ? 133.883 177.061 189.617 1.00 70.42 74 ILE D N 1
ATOM 7514 C CA . ILE D 2 95 ? 134.924 176.047 189.757 1.00 70.42 74 ILE D CA 1
ATOM 7515 C C . ILE D 2 95 ? 135.463 175.954 191.174 1.00 70.42 74 ILE D C 1
ATOM 7516 O O . ILE D 2 95 ? 135.516 174.866 191.754 1.00 70.42 74 ILE D O 1
ATOM 7521 N N . HIS D 2 96 ? 135.874 177.083 191.743 1.00 76.47 75 HIS D N 1
ATOM 7522 C CA . HIS D 2 96 ? 136.597 177.074 193.006 1.00 76.47 75 HIS D CA 1
ATOM 7523 C C . HIS D 2 96 ? 135.697 176.890 194.214 1.00 76.47 75 HIS D C 1
ATOM 7524 O O . HIS D 2 96 ? 136.192 176.536 195.286 1.00 76.47 75 HIS D O 1
ATOM 7531 N N . LYS D 2 97 ? 134.393 177.080 194.031 1.00 80.86 76 LYS D N 1
ATOM 7532 C CA . LYS D 2 97 ? 133.406 176.890 195.094 1.00 80.86 76 LYS D CA 1
ATOM 7533 C C . LYS D 2 97 ? 132.294 176.029 194.502 1.00 80.86 76 LYS D C 1
ATOM 7534 O O . LYS D 2 97 ? 131.446 176.534 193.765 1.00 80.86 76 LYS D O 1
ATOM 7540 N N . PRO D 2 98 ? 132.288 174.724 194.821 1.00 84.45 77 PRO D N 1
ATOM 7541 C CA . PRO D 2 98 ? 131.272 173.876 194.191 1.00 84.45 77 PRO D CA 1
ATOM 7542 C C . PRO D 2 98 ? 129.849 174.196 194.606 1.00 84.45 77 PRO D C 1
ATOM 7543 O O . PRO D 2 98 ? 129.599 174.944 195.555 1.00 84.45 77 PRO D O 1
ATOM 7547 N N . ASN D 2 99 ? 128.910 173.624 193.862 1.00 86.37 78 ASN D N 1
ATOM 7548 C CA . ASN D 2 99 ? 127.487 173.696 194.151 1.00 86.37 78 ASN D CA 1
ATOM 7549 C C . ASN D 2 99 ? 126.836 172.507 193.467 1.00 86.37 78 ASN D C 1
ATOM 7550 O O . ASN D 2 99 ? 126.740 172.477 192.238 1.00 86.37 78 ASN D O 1
ATOM 7555 N N . LEU D 2 100 ? 126.389 171.525 194.250 1.00 89.03 79 LEU D N 1
ATOM 7556 C CA . LEU D 2 100 ? 126.133 170.200 193.703 1.00 89.03 79 LEU D CA 1
ATOM 7557 C C . LEU D 2 100 ? 125.017 170.184 192.665 1.00 89.03 79 LEU D C 1
ATOM 7558 O O . LEU D 2 100 ? 125.102 169.409 191.707 1.00 89.03 79 LEU D O 1
ATOM 7563 N N . LEU D 2 101 ? 123.989 171.020 192.819 1.00 88.01 80 LEU D N 1
ATOM 7564 C CA . LEU D 2 101 ? 123.008 171.184 191.753 1.00 88.01 80 LEU D CA 1
ATOM 7565 C C . LEU D 2 101 ? 123.676 171.543 190.436 1.00 88.01 80 LEU D C 1
ATOM 7566 O O . LEU D 2 101 ? 123.443 170.885 189.412 1.00 88.01 80 LEU D O 1
ATOM 7571 N N . VAL D 2 102 ? 124.511 172.580 190.457 1.00 81.34 81 VAL D N 1
ATOM 7572 C CA . VAL D 2 102 ? 125.097 173.102 189.230 1.00 81.34 81 VAL D CA 1
ATOM 7573 C C . VAL D 2 102 ? 125.932 172.036 188.550 1.00 81.34 81 VAL D C 1
ATOM 7574 O O . VAL D 2 102 ? 125.799 171.788 187.347 1.00 81.34 81 VAL D O 1
ATOM 7578 N N . PHE D 2 103 ? 126.793 171.372 189.314 1.00 80.81 82 PHE D N 1
ATOM 7579 C CA . PHE D 2 103 ? 127.719 170.444 188.689 1.00 80.81 82 PHE D CA 1
ATOM 7580 C C . PHE D 2 103 ? 127.039 169.141 188.305 1.00 80.81 82 PHE D C 1
ATOM 7581 O O . PHE D 2 103 ? 127.452 168.501 187.337 1.00 80.81 82 PHE D O 1
ATOM 7589 N N . SER D 2 104 ? 125.981 168.741 189.009 1.00 85.87 83 SER D N 1
ATOM 7590 C CA . SER D 2 104 ? 125.212 167.605 188.519 1.00 85.87 83 SER D CA 1
ATOM 7591 C C . SER D 2 104 ? 124.541 167.926 187.192 1.00 85.87 83 SER D C 1
ATOM 7592 O O . SER D 2 104 ? 124.582 167.107 186.257 1.00 85.87 83 SER D O 1
ATOM 7595 N N . GLN D 2 105 ? 123.922 169.107 187.095 1.00 82.32 84 GLN D N 1
ATOM 7596 C CA . GLN D 2 105 ? 123.358 169.536 185.822 1.00 82.32 84 GLN D CA 1
ATOM 7597 C C . GLN D 2 105 ? 124.415 169.500 184.732 1.00 82.32 84 GLN D C 1
ATOM 7598 O O . GLN D 2 105 ? 124.173 168.988 183.634 1.00 82.32 84 GLN D O 1
ATOM 7604 N N . ILE D 2 106 ? 125.601 170.019 185.039 1.00 77.84 85 ILE D N 1
ATOM 7605 C CA . ILE D 2 106 ? 126.679 170.064 184.064 1.00 77.84 85 ILE D CA 1
ATOM 7606 C C . ILE D 2 106 ? 127.085 168.665 183.641 1.00 77.84 85 ILE D C 1
ATOM 7607 O O . ILE D 2 106 ? 127.271 168.399 182.452 1.00 77.84 85 ILE D O 1
ATOM 7612 N N . CYS D 2 107 ? 127.216 167.744 184.593 1.00 77.79 86 CYS D N 1
ATOM 7613 C CA . CYS D 2 107 ? 127.668 166.400 184.250 1.00 77.79 86 CYS D CA 1
ATOM 7614 C C . CYS D 2 107 ? 126.684 165.708 183.317 1.00 77.79 86 CYS D C 1
ATOM 7615 O O . CYS D 2 107 ? 127.075 165.160 182.276 1.00 77.79 86 CYS D O 1
ATOM 7618 N N . VAL D 2 108 ? 125.395 165.738 183.658 1.00 77.24 87 VAL D N 1
ATOM 7619 C CA . VAL D 2 108 ? 124.446 165.023 182.807 1.00 77.24 87 VAL D CA 1
ATOM 7620 C C . VAL D 2 108 ? 124.283 165.723 181.462 1.00 77.24 87 VAL D C 1
ATOM 7621 O O . VAL D 2 108 ? 124.188 165.064 180.412 1.00 77.24 87 VAL D O 1
ATOM 7625 N N . LEU D 2 109 ? 124.256 167.055 181.457 1.00 70.76 88 LEU D N 1
ATOM 7626 C CA . LEU D 2 109 ? 124.142 167.776 180.199 1.00 70.76 88 LEU D CA 1
ATOM 7627 C C . LEU D 2 109 ? 125.357 167.519 179.321 1.00 70.76 88 LEU D C 1
ATOM 7628 O O . LEU D 2 109 ? 125.249 167.445 178.094 1.00 70.76 88 LEU D O 1
ATOM 7633 N N . TYR D 2 110 ? 126.521 167.333 179.939 1.00 66.08 89 TYR D N 1
ATOM 7634 C CA . TYR D 2 110 ? 127.723 167.046 179.176 1.00 66.08 89 TYR D CA 1
ATOM 7635 C C . TYR D 2 110 ? 127.677 165.646 178.597 1.00 66.08 89 TYR D C 1
ATOM 7636 O O . TYR D 2 110 ? 128.172 165.412 177.493 1.00 66.08 89 TYR D O 1
ATOM 7645 N N . THR D 2 111 ? 127.089 164.693 179.321 1.00 67.55 90 THR D N 1
ATOM 7646 C CA . THR D 2 111 ? 126.932 163.358 178.743 1.00 67.55 90 THR D CA 1
ATOM 7647 C C . THR D 2 111 ? 125.972 163.356 177.556 1.00 67.55 90 THR D C 1
ATOM 7648 O O . THR D 2 111 ? 126.247 162.716 176.524 1.00 67.55 90 THR D O 1
ATOM 7652 N N . ILE D 2 112 ? 124.845 164.060 177.679 1.00 66.37 91 ILE D N 1
ATOM 7653 C CA . ILE D 2 112 ? 123.946 164.193 176.535 1.00 66.37 91 ILE D CA 1
ATOM 7654 C C . ILE D 2 112 ? 124.664 164.860 175.370 1.00 66.37 91 ILE D C 1
ATOM 7655 O O . ILE D 2 112 ? 124.511 164.454 174.210 1.00 66.37 91 ILE D O 1
ATOM 7660 N N . ASP D 2 113 ? 125.460 165.888 175.658 1.00 65.16 92 ASP D N 1
ATOM 7661 C CA . ASP D 2 113 ? 126.209 166.547 174.601 1.00 65.16 92 ASP D CA 1
ATOM 7662 C C . ASP D 2 113 ? 127.247 165.618 173.994 1.00 65.16 92 ASP D C 1
ATOM 7663 O O . ASP D 2 113 ? 127.579 165.748 172.818 1.00 65.16 92 ASP D O 1
ATOM 7668 N N . THR D 2 114 ? 127.784 164.685 174.777 1.00 65.46 93 THR D N 1
ATOM 7669 C CA . THR D 2 114 ? 128.714 163.713 174.212 1.00 65.46 93 THR D CA 1
ATOM 7670 C C . THR D 2 114 ? 128.020 162.802 173.217 1.00 65.46 93 THR D C 1
ATOM 7671 O O . THR D 2 114 ? 128.548 162.550 172.123 1.00 65.46 93 THR D O 1
ATOM 7675 N N . ILE D 2 115 ? 126.834 162.303 173.569 1.00 65.75 94 ILE D N 1
ATOM 7676 C CA . ILE D 2 115 ? 126.080 161.513 172.594 1.00 65.75 94 ILE D CA 1
ATOM 7677 C C . ILE D 2 115 ? 125.755 162.319 171.348 1.00 65.75 94 ILE D C 1
ATOM 7678 O O . ILE D 2 115 ? 125.921 161.817 170.224 1.00 65.75 94 ILE D O 1
ATOM 7683 N N . SER D 2 116 ? 125.324 163.567 171.516 1.00 64.07 95 SER D N 1
ATOM 7684 C CA . SER D 2 116 ? 125.060 164.420 170.367 1.00 64.07 95 SER D CA 1
ATOM 7685 C C . SER D 2 116 ? 126.315 164.683 169.546 1.00 64.07 95 SER D C 1
ATOM 7686 O O . SER D 2 116 ? 126.236 164.753 168.319 1.00 64.07 95 SER D O 1
ATOM 7689 N N . THR D 2 117 ? 127.469 164.840 170.191 1.00 63.47 96 THR D N 1
ATOM 7690 C CA . THR D 2 117 ? 128.718 165.019 169.462 1.00 63.47 96 THR D CA 1
ATOM 7691 C C . THR D 2 117 ? 129.030 163.804 168.614 1.00 63.47 96 THR D C 1
ATOM 7692 O O . THR D 2 117 ? 129.461 163.932 167.466 1.00 63.47 96 THR D O 1
ATOM 7696 N N . CYS D 2 118 ? 128.832 162.609 169.166 1.00 62.93 97 CYS D N 1
ATOM 7697 C CA . CYS D 2 118 ? 129.058 161.413 168.364 1.00 62.93 97 CYS D CA 1
ATOM 7698 C C . CYS D 2 118 ? 128.124 161.381 167.162 1.00 62.93 97 CYS D C 1
ATOM 7699 O O . CYS D 2 118 ? 128.562 161.139 166.025 1.00 62.93 97 CYS D O 1
ATOM 7702 N N . PHE D 2 119 ? 126.839 161.671 167.385 1.00 61.99 98 PHE D N 1
ATOM 7703 C CA . PHE D 2 119 ? 125.895 161.675 166.272 1.00 61.99 98 PHE D CA 1
ATOM 7704 C C . PHE D 2 119 ? 126.296 162.690 165.210 1.00 61.99 98 PHE D C 1
ATOM 7705 O O . PHE D 2 119 ? 126.291 162.385 164.013 1.00 61.99 98 PHE D O 1
ATOM 7713 N N . PHE D 2 120 ? 126.670 163.895 165.633 1.00 59.80 99 PHE D N 1
ATOM 7714 C CA . PHE D 2 120 ? 126.967 164.955 164.680 1.00 59.80 99 PHE D CA 1
ATOM 7715 C C . PHE D 2 120 ? 128.272 164.698 163.945 1.00 59.80 99 PHE D C 1
ATOM 7716 O O . PHE D 2 120 ? 128.400 165.036 162.765 1.00 59.80 99 PHE D O 1
ATOM 7724 N N . THR D 2 121 ? 129.259 164.110 164.617 1.00 58.64 100 THR D N 1
ATOM 7725 C CA . THR D 2 121 ? 130.490 163.767 163.925 1.00 58.64 100 THR D CA 1
ATOM 7726 C C . THR D 2 121 ? 130.235 162.726 162.848 1.00 58.64 100 THR D C 1
ATOM 7727 O O . THR D 2 121 ? 130.743 162.851 161.727 1.00 58.64 100 THR D O 1
ATOM 7731 N N . LEU D 2 122 ? 129.433 161.702 163.156 1.00 60.71 101 LEU D N 1
ATOM 7732 C CA . LEU D 2 122 ? 129.070 160.757 162.103 1.00 60.71 101 LEU D CA 1
ATOM 7733 C C . LEU D 2 122 ? 128.321 161.449 160.972 1.00 60.71 101 LEU D C 1
ATOM 7734 O O . LEU D 2 122 ? 128.625 161.237 159.789 1.00 60.71 101 LEU D O 1
ATOM 7739 N N . TRP D 2 123 ? 127.364 162.312 161.317 1.00 59.95 102 TRP D N 1
ATOM 7740 C CA . TRP D 2 123 ? 126.574 162.982 160.293 1.00 59.95 102 TRP D CA 1
ATOM 7741 C C . TRP D 2 123 ? 127.451 163.804 159.368 1.00 59.95 102 TRP D C 1
ATOM 7742 O O . TRP D 2 123 ? 127.324 163.724 158.146 1.00 59.95 102 TRP D O 1
ATOM 7753 N N . PHE D 2 124 ? 128.369 164.589 159.930 1.00 56.19 103 PHE D N 1
ATOM 7754 C CA . PHE D 2 124 ? 129.173 165.495 159.121 1.00 56.19 103 PHE D CA 1
ATOM 7755 C C . PHE D 2 124 ? 130.295 164.794 158.368 1.00 56.19 103 PHE D C 1
ATOM 7756 O O . PHE D 2 124 ? 130.643 165.225 157.260 1.00 56.19 103 PHE D O 1
ATOM 7764 N N . THR D 2 125 ? 130.866 163.729 158.928 1.00 58.93 104 THR D N 1
ATOM 7765 C CA . THR D 2 125 ? 131.790 162.924 158.146 1.00 58.93 104 THR D CA 1
ATOM 7766 C C . THR D 2 125 ? 131.099 162.321 156.937 1.00 58.93 104 THR D C 1
ATOM 7767 O O . THR D 2 125 ? 131.650 162.349 155.825 1.00 58.93 104 THR D O 1
ATOM 7771 N N . THR D 2 126 ? 129.888 161.793 157.131 1.00 62.01 105 THR D N 1
ATOM 7772 C CA . THR D 2 126 ? 129.092 161.345 155.997 1.00 62.01 105 THR D CA 1
ATOM 7773 C C . THR D 2 126 ? 128.839 162.490 155.026 1.00 62.01 105 THR D C 1
ATOM 7774 O O . THR D 2 126 ? 128.940 162.315 153.807 1.00 62.01 105 THR D O 1
ATOM 7778 N N . GLN D 2 127 ? 128.542 163.657 155.592 1.00 65.01 106 GLN D N 1
ATOM 7779 C CA . GLN D 2 127 ? 128.281 164.862 154.822 1.00 65.01 106 GLN D CA 1
ATOM 7780 C C . GLN D 2 127 ? 129.404 165.128 153.830 1.00 65.01 106 GLN D C 1
ATOM 7781 O O . GLN D 2 127 ? 129.156 165.242 152.629 1.00 65.01 106 GLN D O 1
ATOM 7787 N N . TRP D 2 128 ? 130.626 165.195 154.345 1.00 65.67 107 TRP D N 1
ATOM 7788 C CA . TRP D 2 128 ? 131.809 165.480 153.541 1.00 65.67 107 TRP D CA 1
ATOM 7789 C C . TRP D 2 128 ? 132.258 164.370 152.589 1.00 65.67 107 TRP D C 1
ATOM 7790 O O . TRP D 2 128 ? 132.788 164.664 151.517 1.00 65.67 107 TRP D O 1
ATOM 7801 N N . PHE D 2 129 ? 132.060 163.106 152.956 1.00 67.12 108 PHE D N 1
ATOM 7802 C CA . PHE D 2 129 ? 132.516 162.043 152.075 1.00 67.12 108 PHE D CA 1
ATOM 7803 C C . PHE D 2 129 ? 131.477 161.738 151.003 1.00 67.12 108 PHE D C 1
ATOM 7804 O O . PHE D 2 129 ? 131.795 161.126 149.979 1.00 67.12 108 PHE D O 1
ATOM 7812 N N . THR D 2 130 ? 130.237 162.188 151.204 1.00 67.89 109 THR D N 1
ATOM 7813 C CA . THR D 2 130 ? 129.282 162.221 150.103 1.00 67.89 109 THR D CA 1
ATOM 7814 C C . THR D 2 130 ? 129.528 163.419 149.196 1.00 67.89 109 THR D C 1
ATOM 7815 O O . THR D 2 130 ? 129.376 163.325 147.973 1.00 67.89 109 THR D O 1
ATOM 7819 N N . LEU D 2 131 ? 129.911 164.560 149.773 1.00 69.15 110 LEU D N 1
ATOM 7820 C CA . LEU D 2 131 ? 130.114 165.779 148.998 1.00 69.15 110 LEU D CA 1
ATOM 7821 C C . LEU D 2 131 ? 131.564 165.967 148.560 1.00 69.15 110 LEU D C 1
ATOM 7822 O O . LEU D 2 131 ? 131.964 167.092 148.227 1.00 69.15 110 LEU D O 1
ATOM 7827 N N . GLU D 2 132 ? 132.354 164.894 148.552 1.00 71.87 111 GLU D N 1
ATOM 7828 C CA . GLU D 2 132 ? 133.725 164.898 148.031 1.00 71.87 111 GLU D CA 1
ATOM 7829 C C . GLU D 2 132 ? 134.286 163.481 147.998 1.00 71.87 111 GLU D C 1
ATOM 7830 O O . GLU D 2 132 ? 135.048 163.128 147.101 1.00 71.87 111 GLU D O 1
ATOM 7836 N N . GLY D 2 157 ? 159.960 167.530 139.311 1.00 89.93 136 GLY D N 1
ATOM 7837 C CA . GLY D 2 157 ? 159.086 166.411 139.013 1.00 89.93 136 GLY D CA 1
ATOM 7838 C C . GLY D 2 157 ? 159.046 165.374 140.117 1.00 89.93 136 GLY D C 1
ATOM 7839 O O . GLY D 2 157 ? 158.013 165.173 140.753 1.00 89.93 136 GLY D O 1
ATOM 7840 N N . ILE D 2 158 ? 160.179 164.706 140.341 1.00 90.38 137 ILE D N 1
ATOM 7841 C CA . ILE D 2 158 ? 160.262 163.708 141.406 1.00 90.38 137 ILE D CA 1
ATOM 7842 C C . ILE D 2 158 ? 160.178 164.380 142.771 1.00 90.38 137 ILE D C 1
ATOM 7843 O O . ILE D 2 158 ? 159.415 163.958 143.652 1.00 90.38 137 ILE D O 1
ATOM 7848 N N . ASP D 2 159 ? 160.958 165.446 142.964 1.00 86.35 138 ASP D N 1
ATOM 7849 C CA . ASP D 2 159 ? 160.912 166.166 144.229 1.00 86.35 138 ASP D CA 1
ATOM 7850 C C . ASP D 2 159 ? 159.534 166.760 144.470 1.00 86.35 138 ASP D C 1
ATOM 7851 O O . ASP D 2 159 ? 158.963 166.579 145.551 1.00 86.35 138 ASP D O 1
ATOM 7856 N N . ILE D 2 160 ? 158.967 167.428 143.464 1.00 83.58 139 ILE D N 1
ATOM 7857 C CA . ILE D 2 160 ? 157.626 167.981 143.596 1.00 83.58 139 ILE D CA 1
ATOM 7858 C C . ILE D 2 160 ? 156.620 166.873 143.885 1.00 83.58 139 ILE D C 1
ATOM 7859 O O . ILE D 2 160 ? 155.641 167.078 144.610 1.00 83.58 139 ILE D O 1
ATOM 7864 N N . SER D 2 161 ? 156.849 165.681 143.333 1.00 83.00 140 SER D N 1
ATOM 7865 C CA . SER D 2 161 ? 155.994 164.547 143.665 1.00 83.00 140 SER D CA 1
ATOM 7866 C C . SER D 2 161 ? 156.097 164.202 145.143 1.00 83.00 140 SER D C 1
ATOM 7867 O O . SER D 2 161 ? 155.093 163.872 145.784 1.00 83.00 140 SER D O 1
ATOM 7870 N N . LYS D 2 162 ? 157.304 164.264 145.699 1.00 79.62 141 LYS D N 1
ATOM 7871 C CA . LYS D 2 162 ? 157.487 163.952 147.110 1.00 79.62 141 LYS D CA 1
ATOM 7872 C C . LYS D 2 162 ? 156.915 165.020 148.035 1.00 79.62 141 LYS D C 1
ATOM 7873 O O . LYS D 2 162 ? 156.464 164.690 149.136 1.00 79.62 141 LYS D O 1
ATOM 7879 N N . GLN D 2 163 ? 156.894 166.283 147.608 1.00 75.40 142 GLN D N 1
ATOM 7880 C CA . GLN D 2 163 ? 156.550 167.365 148.526 1.00 75.40 142 GLN D CA 1
ATOM 7881 C C . GLN D 2 163 ? 155.065 167.377 148.875 1.00 75.40 142 GLN D C 1
ATOM 7882 O O . GLN D 2 163 ? 154.648 168.070 149.805 1.00 75.40 142 GLN D O 1
ATOM 7888 N N . SER D 2 164 ? 154.247 166.635 148.140 1.00 73.47 143 SER D N 1
ATOM 7889 C CA . SER D 2 164 ? 152.810 166.640 148.383 1.00 73.47 143 SER D CA 1
ATOM 7890 C C . SER D 2 164 ? 152.398 165.350 149.078 1.00 73.47 143 SER D C 1
ATOM 7891 O O . SER D 2 164 ? 152.768 164.258 148.638 1.00 73.47 143 SER D O 1
ATOM 7894 N N . ALA D 2 165 ? 151.622 165.475 150.154 1.00 68.78 144 ALA D N 1
ATOM 7895 C CA . ALA D 2 165 ? 151.259 164.336 150.990 1.00 68.78 144 ALA D CA 1
ATOM 7896 C C . ALA D 2 165 ? 150.429 163.304 150.241 1.00 68.78 144 ALA D C 1
ATOM 7897 O O . ALA D 2 165 ? 149.600 163.653 149.396 1.00 68.78 144 ALA D O 1
ATOM 7899 N N . THR D 2 166 ? 150.652 162.029 150.547 1.00 69.85 145 THR D N 1
ATOM 7900 C CA . THR D 2 166 ? 149.895 160.955 149.922 1.00 69.85 145 THR D CA 1
ATOM 7901 C C . THR D 2 166 ? 148.481 160.916 150.482 1.00 69.85 145 THR D C 1
ATOM 7902 O O . THR D 2 166 ? 148.258 161.215 151.657 1.00 69.85 145 THR D O 1
ATOM 7906 N N . GLU D 2 167 ? 147.521 160.544 149.630 1.00 72.44 146 GLU D N 1
ATOM 7907 C CA . GLU D 2 167 ? 146.125 160.500 150.049 1.00 72.44 146 GLU D CA 1
ATOM 7908 C C . GLU D 2 167 ? 145.932 159.630 151.280 1.00 72.44 146 GLU D C 1
ATOM 7909 O O . GLU D 2 167 ? 145.143 159.974 152.170 1.00 72.44 146 GLU D O 1
ATOM 7915 N N . SER D 2 168 ? 146.650 158.511 151.358 1.00 71.32 147 SER D N 1
ATOM 7916 C CA . SER D 2 168 ? 146.612 157.690 152.559 1.00 71.32 147 SER D CA 1
ATOM 7917 C C . SER D 2 168 ? 147.058 158.471 153.783 1.00 71.32 147 SER D C 1
ATOM 7918 O O . SER D 2 168 ? 146.454 158.336 154.849 1.00 71.32 147 SER D O 1
ATOM 7921 N N . TYR D 2 169 ? 148.098 159.293 153.647 1.00 68.70 148 TYR D N 1
ATOM 7922 C CA . TYR D 2 169 ? 148.560 160.096 154.772 1.00 68.70 148 TYR D CA 1
ATOM 7923 C C . TYR D 2 169 ? 147.502 161.099 155.207 1.00 68.70 148 TYR D C 1
ATOM 7924 O O . TYR D 2 169 ? 147.290 161.305 156.407 1.00 68.70 148 TYR D O 1
ATOM 7933 N N . GLU D 2 170 ? 146.833 161.736 154.248 1.00 69.00 149 GLU D N 1
ATOM 7934 C CA . GLU D 2 170 ? 145.806 162.712 154.593 1.00 69.00 149 GLU D CA 1
ATOM 7935 C C . GLU D 2 170 ? 144.629 162.052 155.295 1.00 69.00 149 GLU D C 1
ATOM 7936 O O . GLU D 2 170 ? 144.136 162.566 156.306 1.00 69.00 149 GLU D O 1
ATOM 7942 N N . TYR D 2 171 ? 144.174 160.902 154.791 1.00 69.64 150 TYR D N 1
ATOM 7943 C CA . TYR D 2 171 ? 143.095 160.192 155.473 1.00 69.64 150 TYR D CA 1
ATOM 7944 C C . TYR D 2 171 ? 143.524 159.716 156.853 1.00 69.64 150 TYR D C 1
ATOM 7945 O O . TYR D 2 171 ? 142.730 159.763 157.800 1.00 69.64 150 TYR D O 1
ATOM 7954 N N . THR D 2 172 ? 144.769 159.257 156.983 1.00 69.48 151 THR D N 1
ATOM 7955 C CA . THR D 2 172 ? 145.277 158.829 158.279 1.00 69.48 151 THR D CA 1
ATOM 7956 C C . THR D 2 172 ? 145.253 159.975 159.275 1.00 69.48 151 THR D C 1
ATOM 7957 O O . THR D 2 172 ? 144.821 159.810 160.417 1.00 69.48 151 THR D O 1
ATOM 7961 N N . MET D 2 173 ? 145.718 161.152 158.856 1.00 68.14 152 MET D N 1
ATOM 7962 C CA . MET D 2 173 ? 145.725 162.299 159.752 1.00 68.14 152 MET D CA 1
ATOM 7963 C C . MET D 2 173 ? 144.307 162.723 160.112 1.00 68.14 152 MET D C 1
ATOM 7964 O O . MET D 2 173 ? 144.026 163.077 161.261 1.00 68.14 152 MET D O 1
ATOM 7969 N N . THR D 2 174 ? 143.399 162.708 159.132 1.00 64.02 153 THR D N 1
ATOM 7970 C CA . THR D 2 174 ? 142.010 163.051 159.416 1.00 64.02 153 THR D CA 1
ATOM 7971 C C . THR D 2 174 ? 141.431 162.139 160.485 1.00 64.02 153 THR D C 1
ATOM 7972 O O . THR D 2 174 ? 140.839 162.608 161.467 1.00 64.02 153 THR D O 1
ATOM 7976 N N . ILE D 2 175 ? 141.600 160.826 160.309 1.00 65.33 154 ILE D N 1
ATOM 7977 C CA . ILE D 2 175 ? 141.071 159.865 161.271 1.00 65.33 154 ILE D CA 1
ATOM 7978 C C . ILE D 2 175 ? 141.756 160.021 162.619 1.00 65.33 154 ILE D C 1
ATOM 7979 O O . ILE D 2 175 ? 141.106 159.941 163.667 1.00 65.33 154 ILE D O 1
ATOM 7984 N N . LEU D 2 176 ? 143.066 160.255 162.622 1.00 66.18 155 LEU D N 1
ATOM 7985 C CA . LEU D 2 176 ? 143.779 160.440 163.876 1.00 66.18 155 LEU D CA 1
ATOM 7986 C C . LEU D 2 176 ? 143.233 161.629 164.646 1.00 66.18 155 LEU D C 1
ATOM 7987 O O . LEU D 2 176 ? 142.958 161.526 165.843 1.00 66.18 155 LEU D O 1
ATOM 7992 N N . ILE D 2 177 ? 143.067 162.771 163.975 1.00 62.78 156 ILE D N 1
ATOM 7993 C CA . ILE D 2 177 ? 142.626 163.964 164.682 1.00 62.78 156 ILE D CA 1
ATOM 7994 C C . ILE D 2 177 ? 141.178 163.843 165.136 1.00 62.78 156 ILE D C 1
ATOM 7995 O O . ILE D 2 177 ? 140.854 164.255 166.256 1.00 62.78 156 ILE D O 1
ATOM 8000 N N . THR D 2 178 ? 140.296 163.275 164.315 1.00 62.80 157 THR D N 1
ATOM 8001 C CA . THR D 2 178 ? 138.932 163.044 164.775 1.00 62.80 157 THR D CA 1
ATOM 8002 C C . THR D 2 178 ? 138.867 162.102 165.971 1.00 62.80 157 THR D C 1
ATOM 8003 O O . THR D 2 178 ? 138.200 162.414 166.969 1.00 62.80 157 THR D O 1
ATOM 8007 N N . LEU D 2 179 ? 139.559 160.965 165.910 1.00 64.90 158 LEU D N 1
ATOM 8008 C CA . LEU D 2 179 ? 139.498 160.036 167.026 1.00 64.90 158 LEU D CA 1
ATOM 8009 C C . LEU D 2 179 ? 140.161 160.598 168.275 1.00 64.90 158 LEU D C 1
ATOM 8010 O O . LEU D 2 179 ? 139.672 160.364 169.379 1.00 64.90 158 LEU D O 1
ATOM 8015 N N . VAL D 2 180 ? 141.268 161.329 168.141 1.00 63.33 159 VAL D N 1
ATOM 8016 C CA . VAL D 2 180 ? 141.868 161.929 169.323 1.00 63.33 159 VAL D CA 1
ATOM 8017 C C . VAL D 2 180 ? 140.873 162.835 170.025 1.00 63.33 159 VAL D C 1
ATOM 8018 O O . VAL D 2 180 ? 140.752 162.790 171.257 1.00 63.33 159 VAL D O 1
ATOM 8022 N N . SER D 2 181 ? 140.117 163.618 169.260 1.00 63.52 160 SER D N 1
ATOM 8023 C CA . SER D 2 181 ? 139.068 164.445 169.837 1.00 63.52 160 SER D CA 1
ATOM 8024 C C . SER D 2 181 ? 137.996 163.603 170.513 1.00 63.52 160 SER D C 1
ATOM 8025 O O . SER D 2 181 ? 137.518 163.963 171.589 1.00 63.52 160 SER D O 1
ATOM 8028 N N . LEU D 2 182 ? 137.607 162.480 169.908 1.00 63.61 161 LEU D N 1
ATOM 8029 C CA . LEU D 2 182 ? 136.541 161.683 170.513 1.00 63.61 161 LEU D CA 1
ATOM 8030 C C . LEU D 2 182 ? 136.986 161.018 171.818 1.00 63.61 161 LEU D C 1
ATOM 8031 O O . LEU D 2 182 ? 136.252 161.049 172.816 1.00 63.61 161 LEU D O 1
ATOM 8036 N N . ILE D 2 183 ? 138.172 160.402 171.838 1.00 64.76 162 ILE D N 1
ATOM 8037 C CA . ILE D 2 183 ? 138.677 159.836 173.094 1.00 64.76 162 ILE D CA 1
ATOM 8038 C C . ILE D 2 183 ? 138.878 160.915 174.147 1.00 64.76 162 ILE D C 1
ATOM 8039 O O . ILE D 2 183 ? 138.578 160.707 175.326 1.00 64.76 162 ILE D O 1
ATOM 8044 N N . PHE D 2 184 ? 139.397 162.077 173.759 1.00 65.31 163 PHE D N 1
ATOM 8045 C CA . PHE D 2 184 ? 139.528 163.127 174.758 1.00 65.31 163 PHE D CA 1
ATOM 8046 C C . PHE D 2 184 ? 138.169 163.594 175.263 1.00 65.31 163 PHE D C 1
ATOM 8047 O O . PHE D 2 184 ? 138.033 163.924 176.443 1.00 65.31 163 PHE D O 1
ATOM 8055 N N . ARG D 2 185 ? 137.149 163.605 174.402 1.00 63.64 164 ARG D N 1
ATOM 8056 C CA . ARG D 2 185 ? 135.800 163.913 174.861 1.00 63.64 164 ARG D CA 1
ATOM 8057 C C . ARG D 2 185 ? 135.335 162.911 175.905 1.00 63.64 164 ARG D C 1
ATOM 8058 O O . ARG D 2 185 ? 134.803 163.296 176.952 1.00 63.64 164 ARG D O 1
ATOM 8066 N N . PHE D 2 186 ? 135.524 161.622 175.637 1.00 66.84 165 PHE D N 1
ATOM 8067 C CA . PHE D 2 186 ? 135.066 160.614 176.589 1.00 66.84 165 PHE D CA 1
ATOM 8068 C C . PHE D 2 186 ? 135.842 160.696 177.900 1.00 66.84 165 PHE D C 1
ATOM 8069 O O . PHE D 2 186 ? 135.270 160.530 178.985 1.00 66.84 165 PHE D O 1
ATOM 8077 N N . TYR D 2 187 ? 137.143 160.966 177.826 1.00 69.93 166 TYR D N 1
ATOM 8078 C CA . TYR D 2 187 ? 137.916 161.117 179.050 1.00 69.93 166 TYR D CA 1
ATOM 8079 C C . TYR D 2 187 ? 137.463 162.335 179.841 1.00 69.93 166 TYR D C 1
ATOM 8080 O O . TYR D 2 187 ? 137.368 162.279 181.071 1.00 69.93 166 TYR D O 1
ATOM 8089 N N . PHE D 2 188 ? 137.183 163.446 179.161 1.00 67.64 167 PHE D N 1
ATOM 8090 C CA . PHE D 2 188 ? 136.636 164.603 179.856 1.00 67.64 167 PHE D CA 1
ATOM 8091 C C . PHE D 2 188 ? 135.321 164.257 180.530 1.00 67.64 167 PHE D C 1
ATOM 8092 O O . PHE D 2 188 ? 135.057 164.694 181.658 1.00 67.64 167 PHE D O 1
ATOM 8100 N N . ASN D 2 189 ? 134.482 163.484 179.844 1.00 68.69 168 ASN D N 1
ATOM 8101 C CA . ASN D 2 189 ? 133.192 163.107 180.400 1.00 68.69 168 ASN D CA 1
ATOM 8102 C C . ASN D 2 189 ? 133.368 162.289 181.669 1.00 68.69 168 ASN D C 1
ATOM 8103 O O . ASN D 2 189 ? 132.665 162.504 182.665 1.00 68.69 168 ASN D O 1
ATOM 8108 N N . PHE D 2 190 ? 134.321 161.359 181.659 1.00 73.92 169 PHE D N 1
ATOM 8109 C CA . PHE D 2 190 ? 134.581 160.574 182.861 1.00 73.92 169 PHE D CA 1
ATOM 8110 C C . PHE D 2 190 ? 135.152 161.438 183.979 1.00 73.92 169 PHE D C 1
ATOM 8111 O O . PHE D 2 190 ? 134.839 161.224 185.154 1.00 73.92 169 PHE D O 1
ATOM 8119 N N . ILE D 2 191 ? 135.996 162.414 183.638 1.00 72.32 170 ILE D N 1
ATOM 8120 C CA . ILE D 2 191 ? 136.515 163.325 184.656 1.00 72.32 170 ILE D CA 1
ATOM 8121 C C . ILE D 2 191 ? 135.375 164.072 185.332 1.00 72.32 170 ILE D C 1
ATOM 8122 O O . ILE D 2 191 ? 135.327 164.183 186.563 1.00 72.32 170 ILE D O 1
ATOM 8127 N N . LEU D 2 192 ? 134.443 164.595 184.541 1.00 75.13 171 LEU D N 1
ATOM 8128 C CA . LEU D 2 192 ? 133.300 165.292 185.121 1.00 75.13 171 LEU D CA 1
ATOM 8129 C C . LEU D 2 192 ? 132.477 164.361 186.001 1.00 75.13 171 LEU D C 1
ATOM 8130 O O . LEU D 2 192 ? 132.058 164.743 187.104 1.00 75.13 171 LEU D O 1
ATOM 8135 N N . ALA D 2 193 ? 132.242 163.134 185.534 1.00 79.19 172 ALA D N 1
ATOM 8136 C CA . ALA D 2 193 ? 131.448 162.189 186.310 1.00 79.19 172 ALA D CA 1
ATOM 8137 C C . ALA D 2 193 ? 132.103 161.891 187.652 1.00 79.19 172 ALA D C 1
ATOM 8138 O O . ALA D 2 193 ? 131.445 161.908 188.698 1.00 79.19 172 ALA D O 1
ATOM 8140 N N . SER D 2 194 ? 133.407 161.622 187.638 1.00 80.38 173 SER D N 1
ATOM 8141 C CA . SER D 2 194 ? 134.107 161.302 188.876 1.00 80.38 173 SER D CA 1
ATOM 8142 C C . SER D 2 194 ? 134.141 162.491 189.817 1.00 80.38 173 SER D C 1
ATOM 8143 O O . SER D 2 194 ? 134.008 162.333 191.037 1.00 80.38 173 SER D O 1
ATOM 8146 N N . PHE D 2 195 ? 134.354 163.685 189.275 1.00 81.88 174 PHE D N 1
ATOM 8147 C CA . PHE D 2 195 ? 134.330 164.871 190.115 1.00 81.88 174 PHE D CA 1
ATOM 8148 C C . PHE D 2 195 ? 132.988 165.005 190.809 1.00 81.88 174 PHE D C 1
ATOM 8149 O O . PHE D 2 195 ? 132.931 165.280 192.010 1.00 81.88 174 PHE D O 1
ATOM 8157 N N . VAL D 2 196 ? 131.895 164.779 190.079 1.00 87.35 175 VAL D N 1
ATOM 8158 C CA . VAL D 2 196 ? 130.579 164.872 190.701 1.00 87.35 175 VAL D CA 1
ATOM 8159 C C . VAL D 2 196 ? 130.412 163.795 191.766 1.00 87.35 175 VAL D C 1
ATOM 8160 O O . VAL D 2 196 ? 129.873 164.049 192.849 1.00 87.35 175 VAL D O 1
ATOM 8164 N N . GLN D 2 197 ? 130.876 162.578 191.483 1.00 92.76 176 GLN D N 1
ATOM 8165 C CA . GLN D 2 197 ? 130.745 161.496 192.456 1.00 92.76 176 GLN D CA 1
ATOM 8166 C C . GLN D 2 197 ? 131.457 161.835 193.759 1.00 92.76 176 GLN D C 1
ATOM 8167 O O . GLN D 2 197 ? 130.909 161.655 194.859 1.00 92.76 176 GLN D O 1
ATOM 8173 N N . GLU D 2 198 ? 132.689 162.323 193.656 1.00 94.28 177 GLU D N 1
ATOM 8174 C CA . GLU D 2 198 ? 133.477 162.533 194.861 1.00 94.28 177 GLU D CA 1
ATOM 8175 C C . GLU D 2 198 ? 133.117 163.868 195.513 1.00 94.28 177 GLU D C 1
ATOM 8176 O O . GLU D 2 198 ? 133.462 164.118 196.672 1.00 94.28 177 GLU D O 1
ATOM 8182 N N . LEU D 2 199 ? 132.390 164.725 194.793 1.00 94.30 178 LEU D N 1
ATOM 8183 C CA . LEU D 2 199 ? 131.649 165.796 195.449 1.00 94.30 178 LEU D CA 1
ATOM 8184 C C . LEU D 2 199 ? 130.490 165.228 196.250 1.00 94.30 178 LEU D C 1
ATOM 8185 O O . LEU D 2 199 ? 130.095 165.785 197.278 1.00 94.30 178 LEU D O 1
ATOM 8190 N N . LEU D 2 200 ? 129.879 164.160 195.744 1.00 98.03 179 LEU D N 1
ATOM 8191 C CA . LEU D 2 200 ? 128.745 163.571 196.441 1.00 98.03 179 LEU D CA 1
ATOM 8192 C C . LEU D 2 200 ? 129.177 162.979 197.774 1.00 98.03 179 LEU D C 1
ATOM 8193 O O . LEU D 2 200 ? 128.582 163.267 198.818 1.00 98.03 179 LEU D O 1
ATOM 8198 N N . HIS D 2 201 ? 130.196 162.146 197.739 1.00 103.02 180 HIS D N 1
ATOM 8199 C CA . HIS D 2 201 ? 130.651 161.488 198.939 1.00 103.02 180 HIS D CA 1
ATOM 8200 C C . HIS D 2 201 ? 131.472 162.417 199.756 1.00 103.02 180 HIS D C 1
ATOM 8201 O O . HIS D 2 201 ? 132.670 162.349 199.744 1.00 103.02 180 HIS D O 1
ATOM 8208 N N . HIS D 2 202 ? 130.831 163.288 200.494 1.00 107.47 181 HIS D N 1
ATOM 8209 C CA . HIS D 2 202 ? 131.581 164.216 201.313 1.00 107.47 181 HIS D CA 1
ATOM 8210 C C . HIS D 2 202 ? 130.875 164.692 202.580 1.00 107.47 181 HIS D C 1
ATOM 8211 O O . HIS D 2 202 ? 130.636 163.931 203.501 1.00 107.47 181 HIS D O 1
ATOM 8218 N N . PRO D 2 203 ? 130.644 165.984 202.662 1.00 107.05 182 PRO D N 1
ATOM 8219 C CA . PRO D 2 203 ? 129.997 166.739 203.698 1.00 107.05 182 PRO D CA 1
ATOM 8220 C C . PRO D 2 203 ? 129.285 167.879 203.033 1.00 107.05 182 PRO D C 1
ATOM 8221 O O . PRO D 2 203 ? 128.279 167.646 202.412 1.00 107.05 182 PRO D O 1
ATOM 8225 N N . LYS D 2 204 ? 129.857 169.070 203.139 1.00 106.59 183 LYS D N 1
ATOM 8226 C CA . LYS D 2 204 ? 129.370 170.341 202.650 1.00 106.59 183 LYS D CA 1
ATOM 8227 C C . LYS D 2 204 ? 128.621 170.303 201.361 1.00 106.59 183 LYS D C 1
ATOM 8228 O O . LYS D 2 204 ? 127.421 170.453 201.332 1.00 106.59 183 LYS D O 1
ATOM 8234 N N . TYR D 2 205 ? 129.328 170.107 200.275 1.00 104.46 184 TYR D N 1
ATOM 8235 C CA . TYR D 2 205 ? 128.746 170.023 198.942 1.00 104.46 184 TYR D CA 1
ATOM 8236 C C . TYR D 2 205 ? 127.800 168.866 198.957 1.00 104.46 184 TYR D C 1
ATOM 8237 O O . TYR D 2 205 ? 128.217 167.726 198.743 1.00 104.46 184 TYR D O 1
ATOM 8246 N N . LEU D 2 206 ? 126.523 169.188 199.192 1.00 107.54 185 LEU D N 1
ATOM 8247 C CA . LEU D 2 206 ? 125.439 168.244 199.343 1.00 107.54 185 LEU D CA 1
ATOM 8248 C C . LEU D 2 206 ? 124.111 168.968 199.294 1.00 107.54 185 LEU D C 1
ATOM 8249 O O . LEU D 2 206 ? 123.668 169.479 200.300 1.00 107.54 185 LEU D O 1
ATOM 8254 N N . VAL D 2 207 ? 123.506 168.942 198.112 1.00 107.89 186 VAL D N 1
ATOM 8255 C CA . VAL D 2 207 ? 122.236 169.588 197.825 1.00 107.89 186 VAL D CA 1
ATOM 8256 C C . VAL D 2 207 ? 121.145 169.453 198.881 1.00 107.89 186 VAL D C 1
ATOM 8257 O O . VAL D 2 207 ? 120.775 168.357 199.303 1.00 107.89 186 VAL D O 1
ATOM 8261 N N . ASP D 2 208 ? 120.648 170.612 199.288 1.00 113.88 187 ASP D N 1
ATOM 8262 C CA . ASP D 2 208 ? 119.551 170.768 200.240 1.00 113.88 187 ASP D CA 1
ATOM 8263 C C . ASP D 2 208 ? 119.104 172.212 200.269 1.00 113.88 187 ASP D C 1
ATOM 8264 O O . ASP D 2 208 ? 118.823 172.777 199.227 1.00 113.88 187 ASP D O 1
ATOM 8269 N N . LYS D 2 219 ? 108.937 184.743 191.075 1.00 123.73 198 LYS D N 1
ATOM 8270 C CA . LYS D 2 219 ? 109.754 184.510 189.891 1.00 123.73 198 LYS D CA 1
ATOM 8271 C C . LYS D 2 219 ? 108.993 183.666 188.861 1.00 123.73 198 LYS D C 1
ATOM 8272 O O . LYS D 2 219 ? 108.194 182.805 189.226 1.00 123.73 198 LYS D O 1
ATOM 8278 N N . PRO D 2 220 ? 109.255 183.908 187.572 1.00 122.42 199 PRO D N 1
ATOM 8279 C CA . PRO D 2 220 ? 108.445 183.282 186.515 1.00 122.42 199 PRO D CA 1
ATOM 8280 C C . PRO D 2 220 ? 108.719 181.801 186.322 1.00 122.42 199 PRO D C 1
ATOM 8281 O O . PRO D 2 220 ? 109.427 181.179 187.118 1.00 122.42 199 PRO D O 1
ATOM 8285 N N . ILE D 2 221 ? 108.147 181.230 185.256 1.00 121.01 200 ILE D N 1
ATOM 8286 C CA . ILE D 2 221 ? 108.391 179.826 184.916 1.00 121.01 200 ILE D CA 1
ATOM 8287 C C . ILE D 2 221 ? 109.883 179.571 184.754 1.00 121.01 200 ILE D C 1
ATOM 8288 O O . ILE D 2 221 ? 110.352 178.432 184.839 1.00 121.01 200 ILE D O 1
ATOM 8293 N N . TRP D 2 222 ? 110.643 180.631 184.492 1.00 121.76 201 TRP D N 1
ATOM 8294 C CA . TRP D 2 222 ? 112.089 180.557 184.332 1.00 121.76 201 TRP D CA 1
ATOM 8295 C C . TRP D 2 222 ? 112.747 179.814 185.486 1.00 121.76 201 TRP D C 1
ATOM 8296 O O . TRP D 2 222 ? 113.362 178.757 185.293 1.00 121.76 201 TRP D O 1
ATOM 8307 N N . LYS D 2 223 ? 112.608 180.364 186.693 1.00 117.94 202 LYS D N 1
ATOM 8308 C CA . LYS D 2 223 ? 113.350 179.839 187.833 1.00 117.94 202 LYS D CA 1
ATOM 8309 C C . LYS D 2 223 ? 112.772 178.514 188.312 1.00 117.94 202 LYS D C 1
ATOM 8310 O O . LYS D 2 223 ? 113.528 177.605 188.670 1.00 117.94 202 LYS D O 1
ATOM 8316 N N . ARG D 2 224 ? 111.441 178.375 188.316 1.00 118.02 203 ARG D N 1
ATOM 8317 C CA . ARG D 2 224 ? 110.854 177.062 188.569 1.00 118.02 203 ARG D CA 1
ATOM 8318 C C . ARG D 2 224 ? 111.460 176.005 187.659 1.00 118.02 203 ARG D C 1
ATOM 8319 O O . ARG D 2 224 ? 111.915 174.953 188.125 1.00 118.02 203 ARG D O 1
ATOM 8327 N N . LEU D 2 225 ? 111.482 176.272 186.355 1.00 112.73 204 LEU D N 1
ATOM 8328 C CA . LEU D 2 225 ? 111.950 175.268 185.412 1.00 112.73 204 LEU D CA 1
ATOM 8329 C C . LEU D 2 225 ? 113.422 174.955 185.627 1.00 112.73 204 LEU D C 1
ATOM 8330 O O . LEU D 2 225 ? 113.817 173.785 185.654 1.00 112.73 204 LEU D O 1
ATOM 8335 N N . TRP D 2 226 ? 114.252 175.986 185.810 1.00 104.19 205 TRP D N 1
ATOM 8336 C CA . TRP D 2 226 ? 115.687 175.737 185.939 1.00 104.19 205 TRP D CA 1
ATOM 8337 C C . TRP D 2 226 ? 116.005 175.000 187.234 1.00 104.19 205 TRP D C 1
ATOM 8338 O O . TRP D 2 226 ? 116.806 174.056 187.242 1.00 104.19 205 TRP D O 1
ATOM 8349 N N . ALA D 2 227 ? 115.385 175.410 188.344 1.00 107.95 206 ALA D N 1
ATOM 8350 C CA . ALA D 2 227 ? 115.647 174.755 189.618 1.00 107.95 206 ALA D CA 1
ATOM 8351 C C . ALA D 2 227 ? 115.083 173.345 189.666 1.00 107.95 206 ALA D C 1
ATOM 8352 O O . ALA D 2 227 ? 115.668 172.481 190.327 1.00 107.95 206 ALA D O 1
ATOM 8354 N N . LYS D 2 228 ? 113.970 173.084 188.984 1.00 107.39 207 LYS D N 1
ATOM 8355 C CA . LYS D 2 228 ? 113.455 171.725 188.892 1.00 107.39 207 LYS D CA 1
ATOM 8356 C C . LYS D 2 228 ? 114.373 170.875 188.019 1.00 107.39 207 LYS D C 1
ATOM 8357 O O . LYS D 2 228 ? 114.586 169.692 188.298 1.00 107.39 207 LYS D O 1
ATOM 8363 N N . SER D 2 229 ? 114.924 171.472 186.962 1.00 104.49 208 SER D N 1
ATOM 8364 C CA . SER D 2 229 ? 115.855 170.775 186.089 1.00 104.49 208 SER D CA 1
ATOM 8365 C C . SER D 2 229 ? 117.077 170.343 186.881 1.00 104.49 208 SER D C 1
ATOM 8366 O O . SER D 2 229 ? 117.475 169.177 186.820 1.00 104.49 208 SER D O 1
ATOM 8369 N N . GLN D 2 230 ? 117.660 171.269 187.645 1.00 100.16 209 GLN D N 1
ATOM 8370 C CA . GLN D 2 230 ? 118.802 170.907 188.476 1.00 100.16 209 GLN D CA 1
ATOM 8371 C C . GLN D 2 230 ? 118.452 169.859 189.516 1.00 100.16 209 GLN D C 1
ATOM 8372 O O . GLN D 2 230 ? 119.255 168.958 189.753 1.00 100.16 209 GLN D O 1
ATOM 8378 N N . LYS D 2 231 ? 117.285 169.955 190.147 1.00 103.30 210 LYS D N 1
ATOM 8379 C CA . LYS D 2 231 ? 116.940 168.981 191.174 1.00 103.30 210 LYS D CA 1
ATOM 8380 C C . LYS D 2 231 ? 116.742 167.589 190.593 1.00 103.30 210 LYS D C 1
ATOM 8381 O O . LYS D 2 231 ? 117.248 166.607 191.151 1.00 103.30 210 LYS D O 1
ATOM 8387 N N . GLY D 2 232 ? 116.035 167.483 189.474 1.00 103.78 211 GLY D N 1
ATOM 8388 C CA . GLY D 2 232 ? 115.854 166.203 188.826 1.00 103.78 211 GLY D CA 1
ATOM 8389 C C . GLY D 2 232 ? 117.163 165.637 188.323 1.00 103.78 211 GLY D C 1
ATOM 8390 O O . GLY D 2 232 ? 117.416 164.434 188.433 1.00 103.78 211 GLY D O 1
ATOM 8391 N N . CYS D 2 233 ? 118.005 166.505 187.761 1.00 98.37 212 CYS D N 1
ATOM 8392 C CA . CYS D 2 233 ? 119.301 166.066 187.271 1.00 98.37 212 CYS D CA 1
ATOM 8393 C C . CYS D 2 233 ? 120.183 165.579 188.409 1.00 98.37 212 CYS D C 1
ATOM 8394 O O . CYS D 2 233 ? 120.905 164.587 188.267 1.00 98.37 212 CYS D O 1
ATOM 8397 N N . TYR D 2 234 ? 120.136 166.266 189.549 1.00 101.55 213 TYR D N 1
ATOM 8398 C CA . TYR D 2 234 ? 120.822 165.771 190.731 1.00 101.55 213 TYR D CA 1
ATOM 8399 C C . TYR D 2 234 ? 120.287 164.417 191.154 1.00 101.55 213 TYR D C 1
ATOM 8400 O O . TYR D 2 234 ? 121.061 163.544 191.547 1.00 101.55 213 TYR D O 1
ATOM 8409 N N . LYS D 2 235 ? 118.966 164.238 191.134 1.00 104.70 214 LYS D N 1
ATOM 8410 C CA . LYS D 2 235 ? 118.404 162.944 191.501 1.00 104.70 214 LYS D CA 1
ATOM 8411 C C . LYS D 2 235 ? 118.951 161.852 190.591 1.00 104.70 214 LYS D C 1
ATOM 8412 O O . LYS D 2 235 ? 119.405 160.797 191.051 1.00 104.70 214 LYS D O 1
ATOM 8418 N N . LEU D 2 236 ? 118.935 162.120 189.285 1.00 103.56 215 LEU D N 1
ATOM 8419 C CA . LEU D 2 236 ? 119.458 161.180 188.300 1.00 103.56 215 LEU D CA 1
ATOM 8420 C C . LEU D 2 236 ? 120.910 160.828 188.596 1.00 103.56 215 LEU D C 1
ATOM 8421 O O . LEU D 2 236 ? 121.281 159.650 188.675 1.00 103.56 215 LEU D O 1
ATOM 8426 N N . CYS D 2 237 ? 121.745 161.851 188.771 1.00 103.32 216 CYS D N 1
ATOM 8427 C CA . CYS D 2 237 ? 123.169 161.621 188.972 1.00 103.32 216 CYS D CA 1
ATOM 8428 C C . CYS D 2 237 ? 123.426 160.901 190.286 1.00 103.32 216 CYS D C 1
ATOM 8429 O O . CYS D 2 237 ? 124.315 160.049 190.376 1.00 103.32 216 CYS D O 1
ATOM 8432 N N . LYS D 2 238 ? 122.660 161.239 191.322 1.00 106.42 217 LYS D N 1
ATOM 8433 C CA . LYS D 2 238 ? 122.816 160.599 192.619 1.00 106.42 217 LYS D CA 1
ATOM 8434 C C . LYS D 2 238 ? 122.485 159.118 192.540 1.00 106.42 217 LYS D C 1
ATOM 8435 O O . LYS D 2 238 ? 123.193 158.281 193.107 1.00 106.42 217 LYS D O 1
ATOM 8441 N N . ASN D 2 239 ? 121.406 158.773 191.838 1.00 109.26 218 ASN D N 1
ATOM 8442 C CA . ASN D 2 239 ? 121.070 157.363 191.671 1.00 109.26 218 ASN D CA 1
ATOM 8443 C C . ASN D 2 239 ? 122.132 156.637 190.849 1.00 109.26 218 ASN D C 1
ATOM 8444 O O . ASN D 2 239 ? 122.495 155.495 191.148 1.00 109.26 218 ASN D O 1
ATOM 8449 N N . LEU D 2 240 ? 122.643 157.292 189.802 1.00 106.57 219 LEU D N 1
ATOM 8450 C CA . LEU D 2 240 ? 123.663 156.656 188.970 1.00 106.57 219 LEU D CA 1
ATOM 8451 C C . LEU D 2 240 ? 124.972 156.428 189.717 1.00 106.57 219 LEU D C 1
ATOM 8452 O O . LEU D 2 240 ? 125.592 155.370 189.564 1.00 106.57 219 LEU D O 1
ATOM 8457 N N . LEU D 2 241 ? 125.414 157.393 190.521 1.00 101.58 220 LEU D N 1
ATOM 8458 C CA . LEU D 2 241 ? 126.773 157.389 191.046 1.00 101.58 220 LEU D CA 1
ATOM 8459 C C . LEU D 2 241 ? 126.845 157.143 192.546 1.00 101.58 220 LEU D C 1
ATOM 8460 O O . LEU D 2 241 ? 127.948 157.055 193.092 1.00 101.58 220 LEU D O 1
ATOM 8465 N N . GLU D 2 242 ? 125.710 157.033 193.226 1.00 111.26 221 GLU D N 1
ATOM 8466 C CA . GLU D 2 242 ? 125.723 156.860 194.676 1.00 111.26 221 GLU D CA 1
ATOM 8467 C C . GLU D 2 242 ? 124.852 155.681 195.106 1.00 111.26 221 GLU D C 1
ATOM 8468 O O . GLU D 2 242 ? 123.843 155.368 194.477 1.00 111.26 221 GLU D O 1
ATOM 8491 N N . LEU E 3 3 ? 185.908 154.891 160.729 1.00 54.89 3 LEU E N 1
ATOM 8492 C CA . LEU E 3 3 ? 185.915 155.773 161.886 1.00 54.89 3 LEU E CA 1
ATOM 8493 C C . LEU E 3 3 ? 187.384 155.866 162.285 1.00 54.89 3 LEU E C 1
ATOM 8494 O O . LEU E 3 3 ? 187.987 154.849 162.352 1.00 54.89 3 LEU E O 1
ATOM 8524 N N . PHE E 3 7 ? 188.713 150.055 159.463 1.00 54.89 7 PHE E N 1
ATOM 8525 C CA . PHE E 3 7 ? 188.971 148.697 159.932 1.00 54.89 7 PHE E CA 1
ATOM 8526 C C . PHE E 3 7 ? 188.362 147.783 158.844 1.00 54.89 7 PHE E C 1
ATOM 8527 O O . PHE E 3 7 ? 188.823 147.929 157.767 1.00 54.89 7 PHE E O 1
ATOM 8547 N N . PRO E 3 9 ? 184.497 146.997 157.290 1.00 54.89 9 PRO E N 1
ATOM 8548 C CA . PRO E 3 9 ? 183.442 147.960 156.626 1.00 54.89 9 PRO E CA 1
ATOM 8549 C C . PRO E 3 9 ? 183.204 149.143 157.652 1.00 54.89 9 PRO E C 1
ATOM 8550 O O . PRO E 3 9 ? 182.266 149.840 157.547 1.00 54.89 9 PRO E O 1
ATOM 8570 N N . LEU F 3 3 ? 157.136 188.153 160.733 1.00 55.16 3 LEU F N 1
ATOM 8571 C CA . LEU F 3 3 ? 157.129 187.273 161.892 1.00 55.16 3 LEU F CA 1
ATOM 8572 C C . LEU F 3 3 ? 155.660 187.181 162.289 1.00 55.16 3 LEU F C 1
ATOM 8573 O O . LEU F 3 3 ? 155.059 188.199 162.359 1.00 55.16 3 LEU F O 1
ATOM 8603 N N . PHE F 3 7 ? 154.324 193.007 159.516 1.00 55.16 7 PHE F N 1
ATOM 8604 C CA . PHE F 3 7 ? 154.082 194.366 159.988 1.00 55.16 7 PHE F CA 1
ATOM 8605 C C . PHE F 3 7 ? 154.682 195.272 158.888 1.00 55.16 7 PHE F C 1
ATOM 8606 O O . PHE F 3 7 ? 154.223 195.104 157.812 1.00 55.16 7 PHE F O 1
ATOM 8626 N N . PRO F 3 9 ? 158.522 196.053 157.304 1.00 55.16 9 PRO F N 1
ATOM 8627 C CA . PRO F 3 9 ? 159.576 195.089 156.639 1.00 55.16 9 PRO F CA 1
ATOM 8628 C C . PRO F 3 9 ? 159.821 193.908 157.666 1.00 55.16 9 PRO F C 1
ATOM 8629 O O . PRO F 3 9 ? 160.763 193.216 157.560 1.00 55.16 9 PRO F O 1
#

InterPro domains:
  IPR000326 Phosphatidic acid phosphatase type 2/haloperoxidase [SM00014] (177-314)
  IPR026841 Inositolphosphotransferase Aur1/Ipt1 [PF14378] (140-310)
  IPR036938 Phosphatidic acid phosphatase type 2/haloperoxidase superfamily [SSF48317] (135-315)
  IPR052185 Inositol Phosphorylceramide Synthase-Related [PTHR31310] (18-338)

B-factor: mean 65.8, std 17.55, range [41.04, 128.78]

Secondary structure (DSSP, 8-state):
--TTTS------HHHHHHHHHH----HHHHHHHHHHHHHHHHHHHSS-S-HHHHHHHHHHHHHHHHSHHHHHHHHHHHHHHHHHHHHHHHHTS-TTSSPPBBSSHHHHHHHHHSSS-HHHHHHSS--HHHHHHHHIIIIIHHHHHHHHHHHHHHHTSPTTHHHHHHHHHHHHHHHHHHHHHHS-B--HHHHHHT-SS---TTS----SSHHHHHHHTT--TTHHHHTT-S-TT--SS-SHHHHHHHHHHHHHHH--SSTHHHHHHHHHHHHHHHHTT---HHHHHHHHHHHHHHHHHHHTTTSBPPPSS--SGGG-----B--HHHH-SS-S---/---------SSSTTSS-HHHHHHHHHHHHHHHHHHHHHHHHHHHH-----HHHHHHHHHHHHHHHHHHHHHHTSSS--HHHHHHHHHHHHHHHHHHHHHHHHHHHHHHH---HHHHHHB--HHHHHHHHHHHHHHHHHHHHHHHHHHHHHHHHHHSSSSS-----HHHHHHHHHHHHHHHHHHHHH-/--TTTS------HHHHHHHHHH----HHHHHHHHHHHHHHHHHHHSS-S-HHHHHHHHHHHHHHHHSHHHHHHHHHHHHHHHHHHHHHHHHTS-TTSSPPBBSSHHHHHHHHHSSS-HHHHHHSS--HHHHHHHHIIIIIHHHHHHHHHHHHHHHTSPTTHHHHHHHHHHHHHHHHHHHHHHS-B--HHHHHHT-SS---TTS----SSHHHHHHHTT--TTHHHHTT-S-TT--SS-SHHHHHHHHHHHHHHH--SSTHHHHHHHHHHHHHHHHTT---HHHHHHHHHHHHHHHHHHHTTTSBPPPSS--SGGG-----B--HHHH-SS-S---/---------SSSTTSS-HHHHHHHHHHHHHHHHHHHHHHHHHHHH-----HHHHHHHHHHHHHHHHHHHHHHTSSS--HHHHHHHHHHHHHHHHHHHHHHHHHHHHHHH---HHHHHHB--HHHHHHHHHHHHHHHHHHHHHHHHHHHHHHHHHHSSSSS-----HHHHHHHHHHHHHHHHHHHHH-/---/---

Organism: Saccharomyces cerevisiae (strain ATCC 204508 / S288c) (NCBI:txid559292)

Foldseek 3Di:
DQVQQDADDAFDLVVQVVVVVVDDDDPVVVCVVVVLVVLVVVLLVAVDDPNVVSVVVVVVLVSLCRTRRSVVVVVLLSLVVSLVSNLVSVLVDDFPPFDFEDADVQQVVCCVPPPHFVLCVLQVDDDDVVLVLLCPLPPPCLVVPVVVLLVCCAWFNAGQQSSLLSVLLSVLSNVLSVVLRNHFYAFQVCCVPVNRDGDGQPFFAAFQSVVVVCVVVPDCVPGVVRRPDSSNRRLAQDPSLLSLLLSLVSCCQSPVDVNVVSVVVSVSNVSSCSNSRGYTVVNSVRSNVSSVVSVVVSQLFSHFHHDDVAGTHSRDSDGHHHDPQPPDPPHPPPD/DAEDDLDFDQADVPPHGLLVLLLVLLVVLLVVLVVLVVVVVVVVPPPDDDDLSPVVSVLSVVLNVLSVVVNVCRVPDALLSLLLNLVSLVVVLVVVVVVVVVVVVVVVVVHVPVVVVVDDDPVVVVVVVVVVVVVVSVVSVNSSSSSLVVSLVCPPDPPNHDDPDVVVVVSSVSSVVSSVVSVNYRD/DQVQQDADDAFDLVVQVVVVVVDDDDPVVVCVVVVLVVLVVVLLVAVDDPNVVSVVVVVVLVSLCRTRRSVVVVVLLSLVVSLVSNLVSVLVDDFPPFDFEDADVQQVVCCVPPPHFVLCVLQVDDDDVVLVLLCPLPPPCLVVPVVVLLVCCAWFNAGQQSSLLSVLLSVLSNVLSVVLRNHFYAFQVCCVPVNRDGDGQPFFAAFQSVVVVCVVVPDCVPGVVRRPDSSNRRLAQDPSLLSLLLSLVSCCQSPVDVNVVSVVVSVSNVSSCSNSRGYTVVNSVRSNVSSVVSVVVSQLFSHFHHDDVAGTHSRDSDGHHHDPQPPDPPHPPPD/DAEDDLDFDQADVPPHGLLVLLLVLLVVLLVVLVVLVVVVVVVVPPPDDDDLSPVVSVLSVVLNVLSVVVNVCRVPDALLSLLLNLVSLVVVLVVVVVVVVVVVVVVVVVHVPVVVVVDDDPVVVVVVVVVVVVVVSVVSVNSSSSSLVVSLVCPPDPPNHDDPDVVVVVSSVSSVVSSVVSVNYRD

=== Feature glossary ===
The record interleaves many kinds of information about one protein. Here is each kind framed as the question it answers.

Q: What are the backbone torsion angles?
A: φ (phi) and ψ (psi) are the two rotatable backbone dihedrals per residue: φ is the C(i-1)–N–Cα–C torsion, ψ is the N–Cα–C–N(i+1) torsion, both in degrees on (−180°, 180°]. α-helical residues cluster near (−60°, −45°); β-strand residues near (−120°, +130°). A Ramachandran plot is simply a scatter of (φ, ψ) for every residue.

Q: What is the amino-acid chain?
A: This is the polypeptide sequence — one letter per residue, N-terminus first. Length ranges from a few dozen residues for small domains to over a thousand for large multi-domain proteins.

Q: How mobile is each atom in the crystal?
A: For experimental (PDB) structures, the B-factor (temperature factor) quantifies the positional spread of each atom in the crystal — a combination of thermal vibration and static disorder — in units of Å². High B-factors mark flexible loops or poorly resolved regions; low B-factors mark the rigid, well-ordered core.

Q: Are the domains correctly placed relative to each other?
A: Predicted Aligned Error (PAE) is an AlphaFold confidence matrix: entry (i, j) is the expected error in the position of residue j, in ångströms, when the prediction is superimposed on the true structure at residue i. Low PAE within a block of residues means that block is internally rigid and well-predicted; high PAE between two blocks means their relative placement is uncertain even if each block individually is confident.

Q: How confident is the AlphaFold model at each residue?
A: pLDDT is the predicted lDDT-Cα score: AlphaFold's confidence that the local environment of each residue (all inter-atomic distances within 15 Å) is correctly placed. It is a per-residue number between 0 and 100, with higher meaning more reliable.

Q: What family and function is it annotated with?
A: Functional annotations link the protein to curated databases. InterPro entries identify conserved domains and families by matching the sequence against member-database signatures (Pfam, PROSITE, CDD, …). Gene Ontology (GO) terms describe molecular function, biological process, and cellular component in a controlled vocabulary. CATH places the structure in a hierarchical fold classification (Class/Architecture/Topology/Homologous-superfamily). The organism is the source species.

Q: How big and how compact is the whole molecule?
A: Three whole-structure scalars: the radius of gyration (RMS distance of Cα from centroid, in Å), the count of Cα–Cα contacts (pairs closer than 8 Å and separated by more than four residues in sequence — i.e. tertiary, not local, contacts), and the bounding-box dimensions. Together they distinguish compact globular folds from extended fibres or disordered chains.

Q: What known structures does this most resemble?
A: The Foldseek neighbor list gives the closest experimentally determined structures in the PDB, ranked by structural alignment. TM-score near 1 means near-identical fold; near 0.3 means only rough topology match. This is how one finds what a novel AlphaFold prediction most resembles in the solved-structure universe.

Q: Which residues are buried vs exposed?
A: SASA measures how much of the protein is reachable by solvent. It is computed by rolling a water-sized probe over the atomic surface and summing the exposed area (Å²). Per-residue SASA distinguishes core (buried, low SASA) from surface (exposed, high SASA) residues; total SASA is a whole-molecule size measure.

Q: Which residues are in helices, strands, or loops?
A: Eight-state secondary structure (DSSP): H is the canonical α-helix, G the tighter 3₁₀-helix, I the wider π-helix; E/B are β-structure, T and S are turns and bends, and '-' is everything else. DSSP derives these from the pattern of main-chain N–H···O=C hydrogen bonds, not from the sequence.

Q: Where is each backbone atom in 3D?
A: Structure coordinates are given as an mmCIF _atom_site loop: one row per atom with element, residue name, chain id, sequence number, and x/y/z position in Å. Only the four main-chain atoms per residue are included here; side chains are omitted to keep the record compact.

Q: What if only a Cα trace is available?
A: Three-state secondary structure (P-SEA) collapses the eight DSSP classes into helix (a), strand (b), and coil (c). P-SEA assigns these from Cα geometry alone — distances and angles — without requiring backbone oxygens, so it works on any Cα trace.

Q: What do the rendered images show?
A: The six renders are orthographic views along the three Cartesian axes in both directions. Representation (cartoon, sticks, or surface) and color scheme (sequence-rainbow or by-chain) vary across proteins so the training set covers all the common visualization conventions.

Q: What does the local fold look like, residue by residue?
A: Foldseek's 3Di representation compresses backbone geometry into a per-residue letter drawn from a learned twenty-state alphabet. It captures the tertiary interaction pattern around each residue — which residues are packed against it in space, regardless of where they are in sequence.

Q: What do the diagnostic plots show?
A: The contact map is a binary N×N matrix image: pixel (i, j) is dark where Cα_i and Cα_j are within 8 Å and |i−j|>4. Because the |i−j|>4 filter removes local helical contacts, off-diagonal stripes parallel to the main diagonal indicate parallel β-sheets; stripes perpendicular to it indicate antiparallel β-sheets. The Ramachandran plot scatters every residue's (φ, ψ) pair against the sterically allowed regions. The PAE heatmap renders the predicted-aligned-error matrix.